Protein AF-A0A4U9HXA5-F1 (afdb_monomer)

Secondary structure (DSSP, 8-state):
-TTSSS-GGGG-SS-HHHHHTTT----TT--EEEEETTTTEEEESS-EEE-SSEEE---EEE-----TTTTSTTEEESSSHHHHHHHHHS-S-EEEE--SHHHHHHHHHHHTTT--EEEE-SSSSTTTTT--HHHHHHHHHHHHTTT-EEETT--EEEE-SSEEEETTS-EEE-SEEEE-S-EEE--HHHHHTT--BSSSEEB-TTSBBSSTTEEE-GGGEEBTTB---SHHHHHHHHHHHHHHHTT---PPP----PPEE--BTTB-EEEEE--SPPTT-EEEEEEETTTTEEEEEEEETTEEEEEEEES--TTHHHHHHHHTS-PBP-GGGGGT--S-PPP-SSS---PPPEEEEE--SHHHHHHHHHHHHTTHHHHSEEEEE-SSSSPPB-GGGGGGTTTT--HHHHB---TTHHHHTT-EEE-S--EEEEETTTTEEEETTS-EEE-SEEEE---EEE-----TTTTSTTEEESSSHHHHHHHHHHHTT-SEEEEE--SHHHHHHHHHHHHTT-EEEEE-SSSSTTTTT--HHHHHHHHHHHHHTTEEEE-S--EEEEEE-SSSEEEEETTS-EEEESEEEE-S-EEE--HHHHHHT--B-TTSSEEE-TTSB-SSTTEEE-GGGEEETTB---SHHHHHHHHHHHHHHHTT-----------EEEEETTEEEEEEESTT--STT-EEEEEEETTTTEEEEEEE-TTS-SEEEEEEES--TTHHHHHHHHHTTPPPPSSGGGGTSPPPTTPPPSS--GGGS-TT-EEETTTTEEHHHHHHHHHTT--SHHHHHHHH-TTSSS-TTHHHHHHHHHHHHHHTT------SBTTB-S-HHHHHHHHHHTT--SHHHHHHHH--SS--TTHHHHHHHHHHHHH---TTSTTTGGGS-HHHHHTSEEPTTS-EEE-B--GGG---HHHHHHHHHHHHHHTPEEEE-TTS-EEEEEE-GGGHHHHHHHHHHTT--B--TTSSBEEEEEE--HHHH-TT--S-HHHHHHHHHHHSTT-B-SS-EEEEEESSTT-TT-GGGSSEEEEEETTEEEEEPP-------PPPPPP-----

InterPro domains:
  IPR005117 Nitrite/Sulfite reductase ferredoxin-like domain [PF03460] (907-967)
  IPR006066 Nitrite/sulphite reductase iron-sulphur/sirohaem-binding site [PR00397] (983-1001)
  IPR006066 Nitrite/sulphite reductase iron-sulphur/sirohaem-binding site [PR00397] (1026-1044)
  IPR006066 Nitrite/sulphite reductase iron-sulphur/sirohaem-binding site [PS00365] (1026-1042)
  IPR006067 Nitrite/sulphite reductase 4Fe-4S domain [PF01077] (979-1047)
  IPR007419 BFD-like [2Fe-2S]-binding domain [PF04324] (771-817)
  IPR012744 Nitrite reductase [NAD(P)H] large subunit, NirB [TIGR02374] (355-1049)
  IPR016156 FAD/NAD-linked reductase, dimerisation domain superfamily [G3DSA:3.30.390.30] (260-334)
  IPR016156 FAD/NAD-linked reductase, dimerisation domain superfamily [G3DSA:3.30.390.30] (667-748)
  IPR023753 FAD/NAD(P)-binding domain [PF07992] (20-225)
  IPR023753 FAD/NAD(P)-binding domain [PF07992] (355-649)
  IPR036136 Nitrite/Sulfite reductase ferredoxin-like domain superfamily [SSF55124] (849-988)
  IPR036188 FAD/NAD(P)-binding domain superfamily [G3DSA:3.50.50.60] (2-247)
  IPR036188 FAD/NAD(P)-binding domain superfamily [G3DSA:3.50.50.60] (64-181)
  IPR036188 FAD/NAD(P)-binding domain superfamily [G3DSA:3.50.50.60] (356-630)
  IPR036188 FAD/NAD(P)-binding domain superfamily [G3DSA:3.50.50.60] (459-593)
  IPR036188 FAD/NAD(P)-binding domain superfamily [SSF51905] (54-247)
  IPR036188 FAD/NAD(P)-binding domain superfamily [SSF51905] (349-541)
  IPR036188 FAD/NAD(P)-binding domain superfamily [SSF51905] (497-657)
  IPR041575 NADH-rubredoxin oxidoreductase, C-terminal [PF18267] (261-324)

pLDDT: mean 87.1, std 12.76, range [22.17, 98.81]

Solvent-accessible surface area (backbone atoms only — not comparable to full-atom values): 58644 Å² total; per-residue (Å²): 76,72,63,71,81,45,56,78,76,77,72,52,92,69,58,74,64,62,34,54,78,68,75,45,86,80,76,78,100,61,51,79,74,48,48,40,66,90,78,34,35,38,32,40,80,85,50,77,44,78,58,84,66,45,72,48,67,66,26,56,41,76,41,78,71,97,37,56,47,60,84,39,95,50,44,35,56,76,82,50,72,66,34,45,52,54,56,70,71,50,71,58,29,29,35,26,38,24,35,37,70,68,18,50,36,48,40,59,22,47,38,76,76,73,32,56,26,34,39,32,15,64,43,89,44,45,30,63,88,61,35,56,70,68,59,12,50,53,50,50,51,59,37,42,78,69,63,34,46,77,41,57,64,26,46,73,61,35,42,58,89,54,27,34,28,35,67,89,70,50,74,47,74,19,46,27,35,38,46,34,61,52,69,43,38,43,37,66,61,47,50,73,41,69,47,61,61,76,81,16,35,40,28,50,56,68,30,40,32,95,49,90,57,34,31,43,27,36,32,15,19,15,46,97,90,42,68,51,96,50,68,66,66,27,50,52,44,46,51,42,39,52,38,47,76,71,71,47,91,65,77,65,67,66,90,74,72,72,61,49,68,59,82,42,94,95,46,47,39,36,27,32,65,51,70,78,79,56,102,79,41,50,77,46,75,47,75,41,89,86,77,58,32,38,33,36,40,30,29,46,96,57,18,41,46,16,42,36,28,26,37,77,52,86,56,53,61,62,55,45,56,46,46,75,43,88,51,72,58,59,83,58,63,74,70,74,54,90,57,96,66,80,88,62,89,74,79,91,76,92,73,60,50,29,34,36,32,40,27,42,37,60,38,31,47,52,24,50,52,48,23,54,77,68,46,40,49,78,57,27,45,37,39,36,28,16,56,49,82,59,74,29,36,53,72,89,56,51,62,45,43,80,76,70,50,52,74,74,79,35,44,67,73,61,88,61,55,44,72,80,51,68,38,46,79,40,61,59,38,39,73,70,44,46,42,76,90,80,29,29,39,28,32,77,88,70,51,75,45,74,46,64,31,40,37,40,24,54,23,58,44,78,38,72,76,97,35,53,52,62,83,40,93,55,48,44,55,80,83,49,71,68,38,48,53,52,50,55,61,55,42,77,83,40,59,31,34,34,19,39,17,37,36,73,68,10,42,43,50,38,40,40,43,40,72,67,68,25,54,27,31,34,36,15,58,48,84,43,45,33,61,89,58,36,48,72,69,45,20,54,46,49,48,55,55,45,42,74,69,65,33,49,76,39,58,58,41,46,70,58,36,40,45,82,72,89,88,39,32,34,40,33,30,76,87,73,52,75,47,79,29,47,31,38,35,41,31,63,49,69,41,40,48,31,64,52,44,58,75,52,68,47,52,60,42,97,89,56,14,35,33,31,51,48,47,22,29,33,79,42,89,50,33,31,39,26,30,40,13,20,18,46,92,91,40,67,79,78,47,68,39,57,11,43,51,33,20,52,15,37,38,29,46,77,72,73,44,96,51,67,53,85,79,71,86,81,56,45,73,49,65,55,80,81,37,31,37,30,26,29,74,40,43,76,52,78,56,86,66,41,43,74,44,76,48,74,42,74,96,78,46,31,33,35,37,42,17,26,38,68,84,56,45,42,50,47,21,18,36,21,22,56,55,45,82,58,48,70,58,53,52,49,32,38,78,64,70,40,74,49,54,98,63,60,58,55,61,70,51,82,89,54,96,88,60,77,76,74,60,83,53,73,83,74,55,55,50,80,40,73,57,21,66,70,66,70,27,27,43,41,57,48,42,48,42,37,76,74,66,32,86,47,69,67,46,40,29,70,76,57,44,39,47,68,68,89,39,79,32,44,68,59,54,48,49,46,45,54,50,44,38,47,75,70,69,47,78,87,71,63,41,71,45,98,37,28,88,38,36,74,67,54,50,45,49,51,33,65,75,68,68,45,83,41,61,69,60,44,36,74,75,65,37,46,87,89,64,51,89,65,55,36,53,51,49,42,33,45,42,35,66,73,68,60,68,70,58,82,40,81,76,42,42,88,43,44,53,77,29,59,70,67,68,26,37,76,44,98,86,72,26,25,31,42,36,54,41,32,59,31,41,54,76,52,73,68,41,51,49,48,52,51,50,52,29,61,74,62,66,29,52,74,42,82,42,99,46,47,32,55,35,35,32,62,40,47,80,87,47,46,66,60,53,51,49,56,40,41,78,56,71,37,49,82,20,42,71,69,35,43,12,41,35,38,21,20,29,26,70,8,41,82,72,37,95,71,28,66,32,62,11,35,64,50,12,35,51,52,36,66,72,43,57,78,41,49,40,98,48,70,36,37,33,14,17,8,8,20,86,83,34,82,24,46,13,63,80,22,75,41,12,30,37,19,45,99,91,44,80,42,78,47,79,58,72,82,76,82,81,82,78,83,78,82,86,80,86,81,81,87,78,134

Foldseek 3Di:
DLLPPDDPVRPDPDDPVVCVVVVHDDDPPWAWDAAAQVQQWTDIPVDIDHDDFAEAAPAWAADQDPAACCPPQQRAEDDDPVSSVSQVVFDEAEEEEAQALSSLLNQLSNVSVVYQAEYEHLAQFHNVQFDDPLVRVLSQVVCVVSNYHYHYNWGFRHDDCQWTAIPVRDIDGHNHYYYPPDIFAPCVRVVRNPFDADSAREDEQLQDTPRPSYGYAHQRYDYPNDGDPDDVLRVLSVVSNVCVVVVHDHDGRDDQFDWDFRPRPPKTKIKTFDHDADPPKDKAWDADPVQRWIWIFIGDPQATGMIIIIRDCPCVVVSSVSNVDPDGDDNCVRPVCPDPDDDDPDDDDDDQFAEEEEAQEPLSVLLVVLCVVLVVLVRHAAEYEHLAQDGYFFQVCLLCVLVPDDRVNRHPDDDPVCVVSNHHYHYNWHFDAAAPVQQWTATPVGDIDHGQFYEYAPAWDADDPPAAPCPPQQRAEPGDPVRLVSNLVLLVVWAAEEEEALEPVSLSVQLSSVSSVHQYEYAELAQFRNVVFDDPLQRVLQQVVVVVVRYHYHYNWAFRHWDDPVVAIWTATPVGDIDTTRHYYYRHDIAAPCNRVVNNPWDAAPRAAFEAFFLQATVDNRYGYAHQRHAYPNDGQSDQLRRSLNSNSPSCVSSVHDDTHPDDWNWDWDQRSNKTKTKGAPAPQPPPQKDKDWDADVVLSWIKMWIAHNVRFATGMIITIRDCPLVLVSRLCRVVVPTADPDNNLLVDDDDVPDDPSDDFPVPGDQCRQLASNQRHGLVNLLVQVVVPQQDLVSSCVRRVGCVRPNPSSVVSRRSSVVSCVVVVNDPQCAQDQFASDHLVVLLCCCQVVVPQAPCSSSVVGTDDDDDPRVLLSNLLSNCQRPVDDCCDPRNVVSDDPCSNLLWDQDPVRWTKFWWADQLLDDDPLLVVLVVVLCVVQVWDWDQDLQNTIMTTDHHSVCSVVSQVSNVVSPTDRQSCPAQFARHEHEDCAPVPDPAFLGRQRVVSNVVCVVRPSGHDSHYFYAYEYRAPVCPRVRQAGPWRWHADNVGIDIDDHDDDDDDDDDDDDDDDDDD

Radius of gyration: 36.82 Å; Cα contacts (8 Å, |Δi|>4): 2160; chains: 1; bounding box: 82×82×101 Å

Mean predicted aligned error: 20.16 Å

Sequence (1072 aa):
MLGGEKEAAAIRLHDEAWYQQRGVTVLSGERVLAVECAARMLRTDKRLMGWDELVFATGSQPFVPPIPGSGLPHVFTFRTLDDVNAILATPGPAVVLGGGVLGVEAAAALQRHGDNVTLVHRGPWLMEQQLDQQAGLLLEQALAERGIGCELNSGLTAIAADSVTLSDRRTLAATRVVLATGVTPNIALAKACGVPCGRGIRVDDQMRSALSGISAIGECCEIDGQTWGLVAPCLAQAGILAARLAGESVTPFTLMQTGMRLKVTGVELFSVGDITARENDAVWTSWDPLTHHYRRLLVRNGTLAGVLLMGECRSAATLTDLLATSEPAQADWLFDRFTTQPQVAGQNAMTKPTLIVVGHGMVGHHFLEDCVNRGLHQQYQIVVFGEERYAAYDRVHLSEYFAGRSADSLSMVAGDFFADNGIELRLSQQIIAIDRDARVVRTAGGHETHWDKLVLATGSYPFVPPVPGRELPGCFVYRTLDDLDNIAAHAKGSRTGVVIGGGLLGLEAANALKQLGLETHVVEFAPNLMAVQLDNDGAAMLRRKIEALGVGVHISKATTEIVDTGAGKVLRFADGSELATDMVVFSAGIRPQDALARGCGLVLGERGGIAIDNHCRTSDEDIFAIGECALWEGKIYGLVAPGYQMARVASATLAGEANVFTGADMSTKLKLLGVDVASFGDAHARTPGAQSYQWTHGPQQIYKKIVVSADNKTLLGGVLVGDASEYATLVQMMLNDIPLPKDPETLILPAVAGSAPKALGVAALPESAQICSCHNVSKGDICQAVSNGATDIGAVKQCTKAATGCGGCSALVKQVMEFQLAAQGVEVKKDICEHFAYSRQEIYHLVRVNRIHTFEQLISRYGQGHGCEICKPLVGSVLASCWNEYLLKPAHLPLQDTNDRYFANIQKDGTYSIVPRMAAGEVTADGLIAIGQIAKRYQLYSKITGGQRIDLFGARLEQLPEIWQQLIDAGFETGHAYGKSLRTVKSCVGSTWCRYGVQDSTGLAVILENRYKGLRAPHKIKMAVSGCTRECAEAQSKDVGVIATDKGLEPVPVRQRRHEAAPRGSVCQRSR

Organism: NCBI:txid83655

Structure (mmCIF, N/CA/C/O backbone):
data_AF-A0A4U9HXA5-F1
#
_entry.id   AF-A0A4U9HXA5-F1
#
loop_
_atom_site.group_PDB
_atom_site.id
_atom_site.type_symbol
_atom_site.label_atom_id
_atom_site.label_alt_id
_atom_site.label_comp_id
_atom_site.label_asym_id
_atom_site.label_entity_id
_atom_site.label_seq_id
_atom_site.pdbx_PDB_ins_code
_atom_site.Cartn_x
_atom_site.Cartn_y
_atom_site.Cartn_z
_atom_site.occupancy
_atom_site.B_iso_or_equiv
_atom_site.auth_seq_id
_atom_site.auth_comp_id
_atom_site.auth_asym_id
_atom_site.auth_atom_id
_atom_site.pdbx_PDB_model_num
ATOM 1 N N . MET A 1 1 ? 0.059 18.188 -19.481 1.00 72.88 1 MET A N 1
ATOM 2 C CA . MET A 1 1 ? 0.183 19.561 -19.992 1.00 72.88 1 MET A CA 1
ATOM 3 C C . MET A 1 1 ? -1.197 20.185 -19.960 1.00 72.88 1 MET A C 1
ATOM 5 O O . MET A 1 1 ? -1.491 20.764 -18.932 1.00 72.88 1 MET A O 1
ATOM 9 N N . LEU A 1 2 ? -2.097 19.943 -20.925 1.00 83.62 2 LEU A N 1
ATOM 10 C CA . LEU A 1 2 ? -3.475 20.459 -20.822 1.00 83.62 2 LEU A CA 1
ATOM 11 C C . LEU A 1 2 ? -4.256 19.841 -19.644 1.00 83.62 2 LEU A C 1
ATOM 13 O O . LEU A 1 2 ? -4.771 20.570 -18.817 1.00 83.62 2 LEU A O 1
ATOM 17 N N . GLY A 1 3 ? -4.259 18.512 -19.482 1.00 82.19 3 GLY A N 1
ATOM 18 C CA . GLY A 1 3 ? -4.964 17.846 -18.367 1.00 82.19 3 GLY A CA 1
ATOM 19 C C . GLY A 1 3 ? -4.245 17.847 -17.008 1.00 82.19 3 GLY A C 1
ATOM 20 O O . GLY A 1 3 ? -4.688 17.149 -16.102 1.00 82.19 3 GLY A O 1
ATOM 21 N N . GLY A 1 4 ? -3.106 18.543 -16.872 1.00 79.25 4 GLY A N 1
ATOM 22 C CA . GLY A 1 4 ? -2.312 18.584 -15.629 1.00 79.25 4 GLY A CA 1
ATOM 23 C C . GLY A 1 4 ? -1.505 17.319 -15.275 1.00 79.25 4 GLY A C 1
ATOM 24 O O . GLY A 1 4 ? -0.723 17.347 -14.338 1.00 79.25 4 GLY A O 1
ATOM 25 N N . GLU A 1 5 ? -1.627 16.227 -16.038 1.00 79.19 5 GLU A N 1
ATOM 26 C CA . GLU A 1 5 ? -1.082 14.903 -15.654 1.00 79.19 5 GLU A CA 1
ATOM 27 C C . GLU A 1 5 ? 0.411 14.671 -15.951 1.00 79.19 5 GLU A C 1
ATOM 29 O O . GLU A 1 5 ? 1.052 13.829 -15.329 1.00 79.19 5 GLU A O 1
ATOM 34 N N . LYS A 1 6 ? 0.971 15.361 -16.951 1.00 80.00 6 LYS A N 1
ATOM 35 C CA . LYS A 1 6 ? 2.360 15.176 -17.421 1.00 80.00 6 LYS A CA 1
ATOM 36 C C . LYS A 1 6 ? 3.000 16.505 -17.794 1.00 80.00 6 LYS A C 1
ATOM 38 O O . LYS A 1 6 ? 2.334 17.345 -18.397 1.00 80.00 6 LYS A O 1
ATOM 43 N N . GLU A 1 7 ? 4.290 16.671 -17.533 1.00 82.00 7 GLU A N 1
ATOM 44 C CA . GLU A 1 7 ? 5.070 17.811 -18.032 1.00 82.00 7 GLU A CA 1
ATOM 45 C C . GLU A 1 7 ? 5.498 17.616 -19.498 1.00 82.00 7 GLU A C 1
ATOM 47 O O . GLU A 1 7 ? 5.582 16.490 -19.989 1.00 82.00 7 GLU A O 1
ATOM 52 N N . ALA A 1 8 ? 5.827 18.703 -20.206 1.00 79.56 8 ALA A N 1
ATOM 53 C CA . ALA A 1 8 ? 6.253 18.655 -21.611 1.00 79.56 8 ALA A CA 1
ATOM 54 C C . ALA A 1 8 ? 7.537 17.831 -21.808 1.00 79.56 8 ALA A C 1
ATOM 56 O O . ALA A 1 8 ? 7.725 17.197 -22.844 1.00 79.56 8 ALA A O 1
ATOM 57 N N . ALA A 1 9 ? 8.415 17.802 -20.803 1.00 80.81 9 ALA A N 1
ATOM 58 C CA . ALA A 1 9 ? 9.613 16.971 -20.828 1.00 80.81 9 ALA A CA 1
ATOM 59 C C . ALA A 1 9 ? 9.283 15.468 -20.774 1.00 80.81 9 ALA A C 1
ATOM 61 O O . ALA A 1 9 ? 9.973 14.676 -21.408 1.00 80.81 9 ALA A O 1
ATOM 62 N N . ALA A 1 10 ? 8.204 15.081 -20.085 1.00 80.88 10 ALA A N 1
ATOM 63 C CA . ALA A 1 10 ? 7.803 13.687 -19.889 1.00 80.88 10 ALA A CA 1
ATOM 64 C C . ALA A 1 10 ? 7.129 13.052 -21.121 1.00 80.88 10 ALA A C 1
ATOM 66 O O . ALA A 1 10 ? 6.882 11.848 -21.128 1.00 80.88 10 ALA A O 1
ATOM 67 N N . ILE A 1 11 ? 6.811 13.847 -22.150 1.00 82.06 11 ILE A N 1
ATOM 68 C CA . ILE A 1 11 ? 6.248 13.358 -23.419 1.00 82.06 11 ILE A CA 1
ATOM 69 C C . ILE A 1 11 ? 7.282 13.309 -24.554 1.00 82.06 11 ILE A C 1
ATOM 71 O O . ILE A 1 11 ? 6.938 12.961 -25.681 1.00 82.06 11 ILE A O 1
ATOM 75 N N . ARG A 1 12 ? 8.550 13.652 -24.280 1.00 80.94 12 ARG A N 1
ATOM 76 C CA . ARG A 1 12 ? 9.643 13.449 -25.239 1.00 80.94 12 ARG A CA 1
ATOM 77 C C . ARG A 1 12 ? 9.977 11.959 -25.303 1.00 80.94 12 ARG A C 1
ATOM 79 O O . ARG A 1 12 ? 10.264 11.361 -24.273 1.00 80.94 12 ARG A O 1
ATOM 86 N N . LEU A 1 13 ? 9.970 11.380 -26.507 1.00 84.12 13 LEU A N 1
ATOM 87 C CA . LEU A 1 13 ? 10.312 9.964 -26.710 1.00 84.12 13 LEU A CA 1
ATOM 88 C C . LEU A 1 13 ? 11.769 9.671 -26.328 1.00 84.12 13 LEU A C 1
ATOM 90 O O . LEU A 1 13 ? 12.045 8.699 -25.633 1.00 84.12 13 LEU A O 1
ATOM 94 N N . HIS A 1 14 ? 12.685 10.548 -26.740 1.00 88.81 14 HIS A N 1
ATOM 95 C CA . HIS A 1 14 ? 14.112 10.466 -26.443 1.00 88.81 14 HIS A CA 1
ATOM 96 C C . HIS A 1 14 ? 14.693 11.865 -26.210 1.00 88.81 14 HIS A C 1
ATOM 98 O O . HIS A 1 14 ? 14.173 12.859 -26.727 1.00 88.81 14 HIS A O 1
ATOM 104 N N . ASP A 1 15 ? 15.760 11.942 -25.416 1.00 85.75 15 ASP A N 1
ATOM 105 C CA . ASP A 1 15 ? 16.516 13.173 -25.207 1.00 85.75 15 ASP A CA 1
ATOM 106 C C . ASP A 1 15 ? 17.586 13.372 -26.293 1.00 85.75 15 ASP A C 1
ATOM 108 O O . ASP A 1 15 ? 17.831 12.509 -27.135 1.00 85.75 15 ASP A O 1
ATOM 112 N N . GLU A 1 16 ? 18.222 14.542 -26.295 1.00 84.88 16 GLU A N 1
ATOM 113 C CA . GLU A 1 16 ? 19.251 14.879 -27.283 1.00 84.88 16 GLU A CA 1
ATOM 114 C C . GLU A 1 16 ? 20.468 13.941 -27.200 1.00 84.88 16 GLU A C 1
ATOM 116 O O . GLU A 1 16 ? 21.052 13.579 -28.222 1.00 84.88 16 GLU A O 1
ATOM 121 N N . ALA A 1 17 ? 20.799 13.472 -25.992 1.00 89.06 17 ALA A N 1
ATOM 122 C CA . ALA A 1 17 ? 21.903 12.548 -25.764 1.00 89.06 17 ALA A CA 1
ATOM 123 C C . ALA A 1 17 ? 21.674 11.196 -26.456 1.00 89.06 17 ALA A C 1
ATOM 125 O O . ALA A 1 17 ? 22.608 10.638 -27.032 1.00 89.06 17 ALA A O 1
ATOM 126 N N . TRP A 1 18 ? 20.443 10.680 -26.450 1.00 93.88 18 TRP A N 1
ATOM 127 C CA . TRP A 1 18 ? 20.094 9.427 -27.121 1.00 93.88 18 TRP A CA 1
ATOM 128 C C . TRP A 1 18 ? 20.377 9.466 -28.628 1.00 93.88 18 TRP A C 1
ATOM 130 O O . TRP A 1 18 ? 20.895 8.485 -29.172 1.00 93.88 18 TRP A O 1
ATOM 140 N N . TYR A 1 19 ? 20.068 10.595 -29.282 1.00 91.12 19 TYR A N 1
ATOM 141 C CA . TYR A 1 19 ? 20.320 10.804 -30.710 1.00 91.12 19 TYR A CA 1
ATOM 142 C C . TYR A 1 19 ? 21.816 10.945 -30.994 1.00 91.12 19 TYR A C 1
ATOM 144 O O . TYR A 1 19 ? 22.344 10.246 -31.860 1.00 91.12 19 TYR A O 1
ATOM 152 N N . GLN A 1 20 ? 22.520 11.765 -30.205 1.00 90.00 20 GLN A N 1
ATOM 153 C CA . GLN A 1 20 ? 23.965 11.968 -30.345 1.00 90.00 20 GLN A CA 1
ATOM 154 C C . GLN A 1 20 ? 24.750 10.656 -30.190 1.00 90.00 20 GLN A C 1
ATOM 156 O O . GLN A 1 20 ? 25.633 10.366 -30.994 1.00 90.00 20 GLN A O 1
ATOM 161 N N . GLN A 1 21 ? 24.385 9.814 -29.218 1.00 94.06 21 GLN A N 1
ATOM 162 C CA . GLN A 1 21 ? 25.017 8.505 -28.996 1.00 94.06 21 GLN A CA 1
ATOM 163 C C . GLN A 1 21 ? 24.851 7.530 -30.169 1.00 94.06 21 GLN A C 1
ATOM 165 O O . GLN A 1 21 ? 25.624 6.584 -30.288 1.00 94.06 21 GLN A O 1
ATOM 170 N N . ARG A 1 22 ? 23.847 7.739 -31.025 1.00 95.12 22 ARG A N 1
ATOM 171 C CA . ARG A 1 22 ? 23.547 6.891 -32.190 1.00 95.12 22 ARG A CA 1
ATOM 172 C C . ARG A 1 22 ? 23.981 7.523 -33.509 1.00 95.12 22 ARG A C 1
ATOM 174 O O . ARG A 1 22 ? 23.613 7.026 -34.566 1.00 95.12 22 ARG A O 1
ATOM 181 N N . GLY A 1 23 ? 24.734 8.623 -33.453 1.00 94.12 23 GLY A N 1
ATOM 182 C CA . GLY A 1 23 ? 25.149 9.358 -34.646 1.00 94.12 23 GLY A CA 1
ATOM 183 C C . GLY A 1 23 ? 23.982 10.007 -35.397 1.00 94.12 23 GLY A C 1
ATOM 184 O O . GLY A 1 23 ? 24.116 10.319 -36.577 1.00 94.12 23 GLY A O 1
ATOM 185 N N . VAL A 1 24 ? 22.837 10.217 -34.740 1.00 94.00 24 VAL A N 1
ATOM 186 C CA . VAL A 1 24 ? 21.667 10.858 -35.345 1.00 94.00 24 VAL A CA 1
ATOM 187 C C . VAL A 1 24 ? 21.737 12.360 -35.100 1.00 94.00 24 VAL A C 1
ATOM 189 O O . VAL A 1 24 ? 21.794 12.818 -33.959 1.00 94.00 24 VAL A O 1
ATOM 192 N N . THR A 1 25 ? 21.696 13.140 -36.178 1.00 91.81 25 THR A N 1
ATOM 193 C CA . THR A 1 25 ? 21.652 14.606 -36.105 1.00 91.81 25 THR A CA 1
ATOM 194 C C . THR A 1 25 ? 20.205 15.083 -36.171 1.00 91.81 25 THR A C 1
ATOM 196 O O . THR A 1 25 ? 19.528 14.865 -37.172 1.00 91.81 25 THR A O 1
ATOM 199 N N . VAL A 1 26 ? 19.731 15.762 -35.124 1.00 91.06 26 VAL A N 1
ATOM 200 C CA . VAL A 1 26 ? 18.378 16.340 -35.070 1.00 91.06 26 VAL A CA 1
ATOM 201 C C . VAL A 1 26 ? 18.468 17.865 -35.121 1.00 91.06 26 VAL A C 1
ATOM 203 O O . VAL A 1 26 ? 18.996 18.492 -34.207 1.00 91.06 26 VAL A O 1
ATOM 206 N N . LEU A 1 27 ? 17.931 18.477 -36.179 1.00 90.75 27 LEU A N 1
ATOM 207 C CA . LEU A 1 27 ? 17.914 19.934 -36.358 1.00 90.75 27 LEU A CA 1
ATOM 208 C C . LEU A 1 27 ? 16.575 20.514 -35.879 1.00 90.75 27 LEU A C 1
ATOM 210 O O . LEU A 1 27 ? 15.606 20.588 -36.630 1.00 90.75 27 LEU A O 1
ATOM 214 N N . SER A 1 28 ? 16.513 20.905 -34.605 1.00 87.56 28 SER A N 1
ATOM 215 C CA . SER A 1 28 ? 15.316 21.521 -34.011 1.00 87.56 28 SER A CA 1
ATOM 216 C C . SER A 1 28 ? 15.272 23.034 -34.260 1.00 87.56 28 SER A C 1
ATOM 218 O O . SER A 1 28 ? 16.304 23.704 -34.241 1.00 87.56 28 SER A O 1
ATOM 220 N N . GLY A 1 29 ? 14.075 23.596 -34.466 1.00 87.06 29 GLY A N 1
ATOM 221 C CA . GLY A 1 29 ? 13.908 25.036 -34.721 1.00 87.06 29 GLY A CA 1
ATOM 222 C C . GLY A 1 29 ? 14.523 25.502 -36.047 1.00 87.06 29 GLY A C 1
ATOM 223 O O . GLY A 1 29 ? 14.997 26.634 -36.150 1.00 87.06 29 GLY A O 1
ATOM 224 N N . GLU A 1 30 ? 14.586 24.607 -37.032 1.00 93.56 30 GLU A N 1
ATOM 225 C CA . GLU A 1 30 ? 15.067 24.860 -38.388 1.00 93.56 30 GLU A CA 1
ATOM 226 C C . GLU A 1 30 ? 13.996 24.366 -39.366 1.00 93.56 30 GLU A C 1
ATOM 228 O O . GLU A 1 30 ? 13.618 23.193 -39.353 1.00 93.56 30 GLU A O 1
ATOM 233 N N . ARG A 1 31 ? 13.435 25.278 -40.165 1.00 93.38 31 ARG A N 1
ATOM 234 C CA . ARG A 1 31 ? 12.283 24.980 -41.023 1.00 93.38 31 ARG A CA 1
ATOM 235 C C . ARG A 1 31 ? 12.751 24.637 -42.427 1.00 93.38 31 ARG A C 1
ATOM 237 O O . ARG A 1 31 ? 13.452 25.418 -43.061 1.00 93.38 31 ARG A O 1
ATOM 244 N N . VAL A 1 32 ? 12.280 23.513 -42.961 1.00 95.19 32 VAL A N 1
ATOM 245 C CA . VAL A 1 32 ? 12.445 23.191 -44.384 1.00 95.19 32 VAL A CA 1
ATOM 246 C C . VAL A 1 32 ? 11.571 24.129 -45.218 1.00 95.19 32 VAL A C 1
ATOM 248 O O . VAL A 1 32 ? 10.356 24.199 -45.020 1.00 95.19 32 VAL A O 1
ATOM 251 N N . LEU A 1 33 ? 12.198 24.857 -46.142 1.00 94.94 33 LEU A N 1
ATOM 252 C CA . LEU A 1 33 ? 11.540 25.817 -47.028 1.00 94.94 33 LEU A CA 1
ATOM 253 C C . LEU A 1 33 ? 11.262 25.225 -48.411 1.00 94.94 33 LEU A C 1
ATOM 255 O O . LEU A 1 33 ? 10.237 25.536 -49.010 1.00 94.94 33 LEU A O 1
ATOM 259 N N . ALA A 1 34 ? 12.177 24.401 -48.927 1.00 94.88 34 ALA A N 1
ATOM 260 C CA . ALA A 1 34 ? 12.043 23.769 -50.235 1.00 94.88 34 ALA A CA 1
ATOM 261 C C . ALA A 1 34 ? 12.828 22.453 -50.309 1.00 94.88 34 ALA A C 1
ATOM 263 O O . ALA A 1 34 ? 13.844 22.282 -49.633 1.00 94.88 34 ALA A O 1
ATOM 264 N N . VAL A 1 35 ? 12.366 21.551 -51.172 1.00 95.31 35 VAL A N 1
ATOM 265 C CA . VAL A 1 35 ? 13.037 20.295 -51.524 1.00 95.31 35 VAL A CA 1
ATOM 266 C C . VAL A 1 35 ? 13.211 20.270 -53.039 1.00 95.31 35 VAL A C 1
ATOM 268 O O . VAL A 1 35 ? 12.262 20.533 -53.771 1.00 95.31 35 VAL A O 1
ATOM 271 N N . GLU A 1 36 ? 14.408 19.950 -53.514 1.00 92.94 36 GLU A N 1
ATOM 272 C CA . GLU A 1 36 ? 14.724 19.826 -54.936 1.00 92.94 36 GLU A CA 1
ATOM 273 C C . GLU A 1 36 ? 15.006 18.355 -55.259 1.00 92.94 36 GLU A C 1
ATOM 275 O O . GLU A 1 36 ? 16.132 17.875 -55.121 1.00 92.94 36 GLU A O 1
ATOM 280 N N . CYS A 1 37 ? 13.967 17.622 -55.677 1.00 91.12 37 CYS A N 1
ATOM 281 C CA . CYS A 1 37 ? 14.034 16.169 -55.874 1.00 91.12 37 CYS A CA 1
ATOM 282 C C . CYS A 1 37 ? 15.056 15.737 -56.933 1.00 91.12 37 CYS A C 1
ATOM 284 O O . CYS A 1 37 ? 15.776 14.768 -56.718 1.00 91.12 37 CYS A O 1
ATOM 286 N N . ALA A 1 38 ? 15.155 16.469 -58.048 1.00 87.94 38 ALA A N 1
ATOM 287 C CA . ALA A 1 38 ? 16.084 16.137 -59.130 1.00 87.94 38 ALA A CA 1
ATOM 288 C C . ALA A 1 38 ? 17.556 16.356 -58.742 1.00 87.94 38 ALA A C 1
ATOM 290 O O . ALA A 1 38 ? 18.413 15.559 -59.110 1.00 87.94 38 ALA A O 1
ATOM 291 N N . ALA A 1 39 ? 17.843 17.417 -57.983 1.00 91.50 39 ALA A N 1
ATOM 292 C CA . ALA A 1 39 ? 19.194 17.748 -57.530 1.00 91.50 39 ALA A CA 1
ATOM 293 C C . ALA A 1 39 ? 19.601 17.003 -56.247 1.00 91.50 39 ALA A C 1
ATOM 295 O O . ALA A 1 39 ? 20.753 17.097 -55.835 1.00 91.50 39 ALA A O 1
ATOM 296 N N . ARG A 1 40 ? 18.661 16.293 -55.605 1.00 95.00 40 ARG A N 1
ATOM 297 C CA . ARG A 1 40 ? 18.814 15.691 -54.273 1.00 95.00 40 ARG A CA 1
ATOM 298 C C . ARG A 1 40 ? 19.301 16.679 -53.210 1.00 95.00 40 ARG A C 1
ATOM 300 O O . ARG A 1 40 ? 20.165 16.375 -52.391 1.00 95.00 40 ARG A O 1
ATOM 307 N N . MET A 1 41 ? 18.710 17.874 -53.227 1.00 96.00 41 MET A N 1
ATOM 308 C CA . MET A 1 41 ? 19.009 18.949 -52.282 1.00 96.00 41 MET A CA 1
ATOM 309 C C . MET A 1 41 ? 17.770 19.338 -51.471 1.00 96.00 41 MET A C 1
ATOM 311 O O . MET A 1 41 ? 16.628 19.190 -51.911 1.00 96.00 41 MET A O 1
ATOM 315 N N . LEU A 1 42 ? 17.990 19.844 -50.265 1.00 94.88 42 LEU A N 1
ATOM 316 C CA . LEU A 1 42 ? 16.979 20.365 -49.355 1.00 94.88 42 LEU A CA 1
ATOM 317 C C . LEU A 1 42 ? 17.449 21.714 -48.808 1.00 94.88 42 LEU A C 1
ATOM 319 O O . LEU A 1 42 ? 18.575 21.841 -48.324 1.00 94.88 42 LEU A O 1
ATOM 323 N N . ARG A 1 43 ? 16.577 22.725 -48.871 1.00 96.31 43 ARG A N 1
ATOM 324 C CA . ARG A 1 43 ? 16.840 24.077 -48.369 1.00 96.31 43 ARG A CA 1
ATOM 325 C C . ARG A 1 43 ? 16.014 24.346 -47.121 1.00 96.31 43 ARG A C 1
ATOM 327 O O . ARG A 1 43 ? 14.782 24.310 -47.163 1.00 96.31 43 ARG A O 1
ATOM 334 N N . THR A 1 44 ? 16.696 24.671 -46.034 1.00 95.75 44 THR A N 1
ATOM 335 C CA . THR A 1 44 ? 16.090 25.183 -44.805 1.00 95.75 44 THR A CA 1
ATOM 336 C C . THR A 1 44 ? 16.179 26.708 -44.755 1.00 95.75 44 THR A C 1
ATOM 338 O O . THR A 1 44 ? 16.740 27.347 -45.646 1.00 95.75 44 THR A O 1
ATOM 341 N N . ASP A 1 45 ? 15.626 27.305 -43.706 1.00 94.75 45 ASP A N 1
ATOM 342 C CA . ASP A 1 45 ? 15.803 28.719 -43.375 1.00 94.75 45 ASP A CA 1
ATOM 343 C C . ASP A 1 45 ? 17.231 29.079 -42.928 1.00 94.75 45 ASP A C 1
ATOM 345 O O . ASP A 1 45 ? 17.552 30.262 -42.824 1.00 94.75 45 ASP A O 1
ATOM 349 N N . LYS A 1 46 ? 18.103 28.086 -42.703 1.00 94.94 46 LYS A N 1
ATOM 350 C CA . LYS A 1 46 ? 19.487 28.295 -42.247 1.00 94.94 46 LYS A CA 1
ATOM 351 C C . LYS A 1 46 ? 20.550 27.766 -43.204 1.00 94.94 46 LYS A C 1
ATOM 353 O O . LYS A 1 46 ? 21.661 28.291 -43.198 1.00 94.94 46 LYS A O 1
ATOM 358 N N . ARG A 1 47 ? 20.268 26.724 -43.994 1.00 94.19 47 ARG A N 1
ATOM 359 C CA . ARG A 1 47 ? 21.287 26.057 -44.818 1.00 94.19 47 ARG A CA 1
ATOM 360 C C . ARG A 1 47 ? 20.714 25.304 -46.019 1.00 94.19 47 ARG A C 1
ATOM 362 O O . ARG A 1 47 ? 19.510 25.100 -46.153 1.00 94.19 47 ARG A O 1
ATOM 369 N N . LEU A 1 48 ? 21.622 24.855 -46.878 1.00 95.19 48 LEU A N 1
ATOM 370 C CA . LEU A 1 48 ? 21.360 23.941 -47.985 1.00 95.19 48 LEU A CA 1
ATOM 371 C C . LEU A 1 48 ? 22.056 22.600 -47.689 1.00 95.19 48 LEU A C 1
ATOM 373 O O . LEU A 1 48 ? 23.214 22.602 -47.274 1.00 95.19 48 LEU A O 1
ATOM 377 N N . MET A 1 49 ? 21.364 21.472 -47.872 1.00 94.62 49 MET A N 1
ATOM 378 C CA . MET A 1 49 ? 21.878 20.124 -47.580 1.00 94.62 49 MET A CA 1
ATOM 379 C C . MET A 1 49 ? 21.580 19.154 -48.722 1.00 94.62 49 MET A C 1
ATOM 381 O O . MET A 1 49 ? 20.490 19.203 -49.287 1.00 94.62 49 MET A O 1
ATOM 385 N N . GLY A 1 50 ? 22.526 18.269 -49.034 1.00 94.94 50 GLY A N 1
ATOM 386 C CA . GLY A 1 50 ? 22.293 17.124 -49.920 1.00 94.94 50 GLY A CA 1
ATOM 387 C C . GLY A 1 50 ? 21.720 15.926 -49.161 1.00 94.94 50 GLY A C 1
ATOM 388 O O . GLY A 1 50 ? 21.854 15.855 -47.938 1.00 94.94 50 GLY A O 1
ATOM 389 N N . TRP A 1 51 ? 21.083 14.999 -49.874 1.00 95.12 51 TRP A N 1
ATOM 390 C CA . TRP A 1 51 ? 20.531 13.772 -49.294 1.00 95.12 51 TRP A CA 1
ATOM 391 C C . TRP A 1 51 ? 20.634 12.577 -50.249 1.00 95.12 51 TRP A C 1
ATOM 393 O O . TRP A 1 51 ? 20.542 12.726 -51.465 1.00 95.12 51 TRP A O 1
ATOM 403 N N . ASP A 1 52 ? 20.785 11.379 -49.685 1.00 94.31 52 ASP A N 1
ATOM 404 C CA . ASP A 1 52 ? 20.777 10.119 -50.441 1.00 94.31 52 ASP A CA 1
ATOM 405 C C . ASP A 1 52 ? 19.384 9.476 -50.450 1.00 94.31 52 ASP A C 1
ATOM 407 O O . ASP A 1 52 ? 18.895 9.060 -51.500 1.00 94.31 52 ASP A O 1
ATOM 411 N N . GLU A 1 53 ? 18.722 9.489 -49.290 1.00 95.19 53 GLU A N 1
ATOM 412 C CA . GLU A 1 53 ? 17.339 9.063 -49.067 1.00 95.19 53 GLU A CA 1
ATOM 413 C C . GLU A 1 53 ? 16.567 10.191 -48.371 1.00 95.19 53 GLU A C 1
ATOM 415 O O . GLU A 1 53 ? 17.077 10.828 -47.443 1.00 95.19 53 GLU A O 1
ATOM 420 N N . LEU A 1 54 ? 15.327 10.435 -48.800 1.00 95.94 54 LEU A N 1
ATOM 421 C CA . LEU A 1 54 ? 14.458 11.471 -48.244 1.00 95.94 54 LEU A CA 1
ATOM 422 C C . LEU A 1 54 ? 13.158 10.873 -47.706 1.00 95.94 54 LEU A C 1
ATOM 424 O O . LEU A 1 54 ? 12.433 10.174 -48.415 1.00 95.94 54 LEU A O 1
ATOM 428 N N . VAL A 1 55 ? 12.811 11.226 -46.468 1.00 97.12 55 VAL A N 1
ATOM 429 C CA . VAL A 1 55 ? 11.563 10.801 -45.824 1.00 97.12 55 VAL A CA 1
ATOM 430 C C . VAL A 1 55 ? 10.743 12.017 -45.409 1.00 97.12 55 VAL A C 1
ATOM 432 O O . VAL A 1 55 ? 11.187 12.834 -44.603 1.00 97.12 55 VAL A O 1
ATOM 435 N N . PHE A 1 56 ? 9.519 12.127 -45.923 1.00 97.00 56 PHE A N 1
ATOM 436 C CA . PHE A 1 56 ? 8.541 13.092 -45.432 1.00 97.00 56 PHE A CA 1
ATOM 437 C C . PHE A 1 56 ? 7.826 12.536 -44.195 1.00 97.00 56 PHE A C 1
ATOM 439 O O . PHE A 1 56 ? 7.139 11.521 -44.264 1.00 97.00 56 PHE A O 1
ATOM 446 N N . ALA A 1 57 ? 7.974 13.229 -43.067 1.00 95.31 57 ALA A N 1
ATOM 447 C CA . ALA A 1 57 ? 7.272 12.954 -41.810 1.00 95.31 57 ALA A CA 1
ATOM 448 C C . ALA A 1 57 ? 6.639 14.247 -41.260 1.00 95.31 57 ALA A C 1
ATOM 450 O O . ALA A 1 57 ? 6.768 14.593 -40.089 1.00 95.31 57 ALA A O 1
ATOM 451 N N . THR A 1 58 ? 6.000 15.022 -42.140 1.00 93.38 58 THR A N 1
ATOM 452 C CA . THR A 1 58 ? 5.525 16.396 -4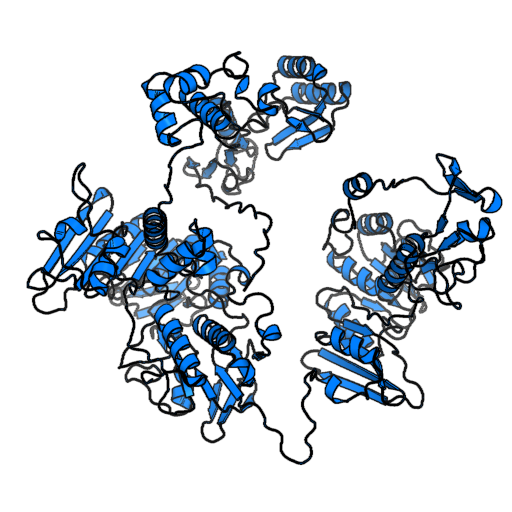1.876 1.00 93.38 58 THR A CA 1
ATOM 453 C C . THR A 1 58 ? 4.219 16.471 -41.078 1.00 93.38 58 THR A C 1
ATOM 455 O O . THR A 1 58 ? 3.761 17.575 -40.766 1.00 93.38 58 THR A O 1
ATOM 458 N N . GLY A 1 59 ? 3.629 15.316 -40.747 1.00 92.81 59 GLY A N 1
ATOM 459 C CA . GLY A 1 59 ? 2.400 15.186 -39.963 1.00 92.81 59 GLY A CA 1
ATOM 460 C C . GLY A 1 59 ? 1.186 15.844 -40.624 1.00 92.81 59 GLY A C 1
ATOM 461 O O . GLY A 1 59 ? 1.069 15.897 -41.849 1.00 92.81 59 GLY A O 1
ATOM 462 N N . SER A 1 60 ? 0.281 16.365 -39.802 1.00 92.12 60 SER A N 1
ATOM 463 C CA . SER A 1 60 ? -0.914 17.102 -40.230 1.00 92.12 60 SER A CA 1
ATOM 464 C C . SER A 1 60 ? -1.004 18.500 -39.608 1.00 92.12 60 SER A C 1
ATOM 466 O O . SER A 1 60 ? -0.393 18.763 -38.572 1.00 92.12 60 SER A O 1
ATOM 468 N N . GLN A 1 61 ? -1.813 19.371 -40.206 1.00 90.81 61 GLN A N 1
ATOM 469 C CA . GLN A 1 61 ? -2.201 20.675 -39.671 1.00 90.81 61 GLN A CA 1
ATOM 470 C C . GLN A 1 61 ? -3.638 20.637 -39.127 1.00 90.81 61 GLN A C 1
ATOM 472 O O . GLN A 1 61 ? -4.450 19.858 -39.626 1.00 90.81 61 GLN A O 1
ATOM 477 N N . PRO A 1 62 ? -3.992 21.465 -38.130 1.00 90.88 62 PRO A N 1
ATOM 478 C CA . PRO A 1 62 ? -5.377 21.602 -37.685 1.00 90.88 62 PRO A CA 1
ATOM 479 C C . PRO A 1 62 ? -6.290 22.072 -38.822 1.00 90.88 62 PRO A C 1
ATOM 481 O O . PRO A 1 62 ? -5.939 22.979 -39.579 1.00 90.88 62 PRO A O 1
ATOM 484 N N . PHE A 1 63 ? -7.489 21.501 -38.915 1.00 90.88 63 PHE A N 1
ATOM 485 C CA . PHE A 1 63 ? -8.527 22.038 -39.785 1.00 90.88 63 PHE A CA 1
ATOM 486 C C . PHE A 1 63 ? -9.257 23.175 -39.068 1.00 90.88 63 PHE A C 1
ATOM 488 O O . PHE A 1 63 ? -9.979 22.936 -38.101 1.00 90.88 63 PHE A O 1
ATOM 495 N N . VAL A 1 64 ? -9.089 24.403 -39.562 1.00 91.50 64 VAL A N 1
ATOM 496 C CA . VAL A 1 64 ? -9.796 25.589 -39.062 1.00 91.50 64 VAL A CA 1
ATOM 497 C C . VAL A 1 64 ? -11.036 25.832 -39.931 1.00 91.50 64 VAL A C 1
ATOM 499 O O . VAL A 1 64 ? -10.888 26.151 -41.114 1.00 91.50 64 VAL A O 1
ATOM 502 N N . PRO A 1 65 ? -12.261 25.686 -39.396 1.00 89.56 65 PRO A N 1
ATOM 503 C CA . PRO A 1 65 ? -13.476 25.942 -40.156 1.00 89.56 65 PRO A CA 1
ATOM 504 C C . PRO A 1 65 ? -13.614 27.445 -40.477 1.00 89.56 65 PRO A C 1
ATOM 506 O O . PRO A 1 65 ? -13.181 28.290 -39.686 1.00 89.56 65 PRO A O 1
ATOM 509 N N . PRO A 1 66 ? -14.237 27.808 -41.614 1.00 91.50 66 PRO A N 1
ATOM 510 C CA . PRO A 1 66 ? -14.369 29.195 -42.068 1.00 91.50 66 PRO A CA 1
ATOM 511 C C . PRO A 1 66 ? -15.484 29.940 -41.311 1.00 91.50 66 PRO A C 1
ATOM 513 O O . PRO A 1 66 ? -16.475 30.373 -41.892 1.00 91.50 66 PRO A O 1
ATOM 516 N N . ILE A 1 67 ? -15.336 30.057 -39.994 1.00 94.69 67 ILE A N 1
ATOM 517 C CA . ILE A 1 67 ? -16.291 30.720 -39.102 1.00 94.69 67 ILE A CA 1
ATOM 518 C C . ILE A 1 67 ? -15.828 32.169 -38.904 1.00 94.69 67 ILE A C 1
ATOM 520 O O . ILE A 1 67 ? -14.666 32.377 -38.544 1.00 94.69 67 ILE A O 1
ATOM 524 N N . PRO A 1 68 ? -16.686 33.183 -39.115 1.00 95.38 68 PRO A N 1
ATOM 525 C CA . PRO A 1 68 ? -16.362 34.567 -38.782 1.00 95.38 68 PRO A CA 1
ATOM 526 C C . PRO A 1 68 ? -15.828 34.686 -37.347 1.00 95.38 68 PRO A C 1
ATOM 528 O O . PRO A 1 68 ? -16.491 34.259 -36.405 1.00 95.38 68 PRO A O 1
ATOM 531 N N . GLY A 1 69 ? -14.621 35.238 -37.192 1.00 92.25 69 GLY A N 1
ATOM 532 C CA . GLY A 1 69 ? -13.930 35.345 -35.900 1.00 92.25 69 GLY A CA 1
ATOM 533 C C . GLY A 1 69 ? -12.950 34.209 -35.575 1.00 92.25 69 GLY A C 1
ATOM 534 O O . GLY A 1 69 ? -12.294 34.273 -34.543 1.00 92.25 69 GLY A O 1
ATOM 535 N N . SER A 1 70 ? -12.762 33.213 -36.451 1.00 92.44 70 SER A N 1
ATOM 536 C CA . SER A 1 70 ? -11.816 32.102 -36.226 1.00 92.44 70 SER A CA 1
ATOM 537 C C . SER A 1 70 ? -10.339 32.512 -36.114 1.00 92.44 70 SER A C 1
ATOM 539 O O . SER A 1 70 ? -9.530 31.725 -35.636 1.00 92.44 70 SER A O 1
ATOM 541 N N . GLY A 1 71 ? -9.986 33.730 -36.539 1.00 91.31 71 GLY A N 1
ATOM 542 C CA . GLY A 1 71 ? -8.641 34.304 -36.407 1.00 91.31 71 GLY A CA 1
ATOM 543 C C . GLY A 1 71 ? -8.438 35.208 -35.185 1.00 91.31 71 GLY A C 1
ATOM 544 O O . GLY A 1 71 ? -7.418 35.889 -35.113 1.00 91.31 71 GLY A O 1
ATOM 545 N N . LEU A 1 72 ? -9.409 35.289 -34.269 1.00 94.50 72 LEU A N 1
ATOM 546 C CA . LEU A 1 72 ? -9.275 36.086 -33.046 1.00 94.50 72 LEU A CA 1
ATOM 547 C C . LEU A 1 72 ? -8.247 35.454 -32.082 1.00 94.50 72 LEU A C 1
ATOM 549 O O . LEU A 1 72 ? -8.096 34.234 -32.064 1.00 94.50 72 LEU A O 1
ATOM 553 N N . PRO A 1 73 ? -7.539 36.257 -31.264 1.00 91.69 73 PRO A N 1
ATOM 554 C CA . PRO A 1 73 ? -6.395 35.790 -30.469 1.00 91.69 73 PRO A CA 1
ATOM 555 C C . PRO A 1 73 ? -6.747 34.786 -29.360 1.00 91.69 73 PRO A C 1
ATOM 557 O O . PRO A 1 73 ? -5.859 34.095 -28.871 1.00 91.69 73 PRO A O 1
ATOM 560 N N . HIS A 1 74 ? -8.018 34.702 -28.961 1.00 92.31 74 HIS A N 1
ATOM 561 C CA . HIS A 1 74 ? -8.534 33.739 -27.981 1.00 92.31 74 HIS A CA 1
ATOM 562 C C . HIS A 1 74 ? -9.134 32.474 -28.615 1.00 92.31 74 HIS A C 1
ATOM 564 O O . HIS A 1 74 ? -9.753 31.662 -27.920 1.00 92.31 74 HIS A O 1
ATOM 570 N N . VAL A 1 75 ? -8.972 32.312 -29.932 1.00 95.75 75 VAL A N 1
ATOM 571 C CA . VAL A 1 75 ? -9.349 31.113 -30.681 1.00 95.75 75 VAL A CA 1
ATOM 572 C C . VAL A 1 75 ? -8.095 30.291 -30.945 1.00 95.75 75 VAL A C 1
ATOM 574 O O . VAL A 1 75 ? -7.168 30.731 -31.621 1.00 95.75 75 VAL A O 1
ATOM 577 N N . PHE A 1 76 ? -8.075 29.077 -30.414 1.00 95.44 76 PHE A N 1
ATOM 578 C CA . PHE A 1 76 ? -6.914 28.202 -30.424 1.00 95.44 76 PHE A CA 1
ATOM 579 C C . PHE A 1 76 ? -7.195 26.948 -31.240 1.00 95.44 76 PHE A C 1
ATOM 581 O O . PHE A 1 76 ? -8.256 26.336 -31.124 1.00 95.44 76 PHE A O 1
ATOM 588 N N . THR A 1 77 ? -6.220 26.513 -32.029 1.00 93.69 77 THR A N 1
ATOM 589 C CA . THR A 1 77 ? -6.165 25.121 -32.486 1.00 93.69 77 THR A CA 1
ATOM 590 C C . THR A 1 77 ? -5.695 24.221 -31.346 1.00 93.69 77 THR A C 1
ATOM 592 O O . THR A 1 77 ? -5.216 24.713 -30.330 1.00 93.69 77 THR A O 1
ATOM 595 N N . PHE A 1 78 ? -5.825 22.901 -31.487 1.00 90.50 78 PHE A N 1
ATOM 596 C CA . PHE A 1 78 ? -5.346 21.956 -30.475 1.00 90.50 78 PHE A CA 1
ATOM 597 C C . PHE A 1 78 ? -4.478 20.861 -31.095 1.00 90.50 78 PHE A C 1
ATOM 599 O O . PHE A 1 78 ? -4.946 19.769 -31.423 1.00 90.50 78 PHE A O 1
ATOM 606 N N . ARG A 1 79 ? -3.196 21.179 -31.306 1.00 87.50 79 ARG A N 1
ATOM 607 C CA . ARG A 1 79 ? -2.254 20.278 -31.977 1.00 87.50 79 ARG A CA 1
ATOM 608 C C . ARG A 1 79 ? -0.815 20.370 -31.483 1.00 87.50 79 ARG A C 1
ATOM 610 O O . ARG A 1 79 ? -0.143 19.342 -31.418 1.00 87.50 79 ARG A O 1
ATOM 617 N N . THR A 1 80 ? -0.326 21.566 -31.168 1.00 88.25 80 THR A N 1
ATOM 618 C CA . THR A 1 80 ? 1.077 21.784 -30.776 1.00 88.25 80 THR A CA 1
ATOM 619 C C . THR A 1 80 ? 1.234 22.048 -29.275 1.00 88.25 80 THR A C 1
ATOM 621 O O . THR A 1 80 ? 0.262 22.284 -28.559 1.00 88.25 80 THR A O 1
ATOM 624 N N . LEU A 1 81 ? 2.470 22.001 -28.764 1.00 87.31 81 LEU A N 1
ATOM 625 C CA . LEU A 1 81 ? 2.747 22.442 -27.390 1.00 87.31 81 LEU A CA 1
ATOM 626 C C . LEU A 1 81 ? 2.471 23.938 -27.204 1.00 87.31 81 LEU A C 1
ATOM 628 O O . LEU A 1 81 ? 2.010 24.337 -26.137 1.00 87.31 81 LEU A O 1
ATOM 632 N N . ASP A 1 82 ? 2.717 24.739 -28.239 1.00 88.81 82 ASP A N 1
ATOM 633 C CA . ASP A 1 82 ? 2.445 26.174 -28.217 1.00 88.81 82 ASP A CA 1
ATOM 634 C C . ASP A 1 82 ? 0.940 26.439 -28.124 1.00 88.81 82 ASP A C 1
ATOM 636 O O . ASP A 1 82 ? 0.527 27.269 -27.318 1.00 88.81 82 ASP A O 1
ATOM 640 N N . ASP A 1 83 ? 0.121 25.655 -28.834 1.00 91.31 83 ASP A N 1
ATOM 641 C CA . ASP A 1 83 ? -1.341 25.693 -28.719 1.00 91.31 83 ASP A CA 1
ATOM 642 C C . ASP A 1 83 ? -1.782 25.459 -27.269 1.00 91.31 83 ASP A C 1
ATOM 644 O O . ASP A 1 83 ? -2.559 26.229 -26.714 1.00 91.31 83 ASP A O 1
ATOM 648 N N . VAL A 1 84 ? -1.253 24.416 -26.618 1.00 90.81 84 VAL A N 1
ATOM 649 C CA . VAL A 1 84 ? -1.591 24.087 -25.223 1.00 90.81 84 VAL A CA 1
ATOM 650 C C . VAL A 1 84 ? -1.182 25.205 -24.269 1.00 90.81 84 VAL A C 1
ATOM 652 O O . VAL A 1 84 ? -1.952 25.557 -23.376 1.00 90.81 84 VAL A O 1
ATOM 655 N N . ASN A 1 85 ? 0.010 25.772 -24.450 1.00 90.56 85 ASN A N 1
ATOM 656 C CA . ASN A 1 85 ? 0.478 26.884 -23.629 1.00 90.56 85 ASN A CA 1
ATOM 657 C C . ASN A 1 85 ? -0.410 28.125 -23.813 1.00 90.56 85 ASN A C 1
ATOM 659 O O . ASN A 1 85 ? -0.755 28.775 -22.829 1.00 90.56 85 ASN A O 1
ATOM 663 N N . ALA A 1 86 ? -0.820 28.425 -25.048 1.00 91.00 86 ALA A N 1
ATOM 664 C CA . ALA A 1 86 ? -1.698 29.548 -25.363 1.00 91.00 86 ALA A CA 1
ATOM 665 C C . ALA A 1 86 ? -3.113 29.361 -24.780 1.00 91.00 86 ALA A C 1
ATOM 667 O O . ALA A 1 86 ? -3.656 30.284 -24.167 1.00 91.00 86 ALA A O 1
ATOM 668 N N . ILE A 1 87 ? -3.663 28.144 -24.880 1.00 93.00 87 ILE A N 1
ATOM 669 C CA . ILE A 1 87 ? -4.945 27.754 -24.275 1.00 93.00 87 ILE A CA 1
ATOM 670 C C . ILE A 1 87 ? -4.909 27.929 -22.751 1.00 93.00 87 ILE A C 1
ATOM 672 O O . ILE A 1 87 ? -5.859 28.452 -22.173 1.00 93.00 87 ILE A O 1
ATOM 676 N N . LEU A 1 88 ? -3.836 27.491 -22.083 1.00 89.69 88 LEU A N 1
ATOM 677 C CA . LEU A 1 88 ? -3.702 27.590 -20.624 1.00 89.69 88 LEU A CA 1
ATOM 678 C C . LEU A 1 88 ? -3.439 29.022 -20.137 1.00 89.69 88 LEU A C 1
ATOM 680 O O . LEU A 1 88 ? -3.784 29.351 -19.006 1.00 89.69 88 LEU A O 1
ATOM 684 N N . ALA A 1 89 ? -2.832 29.873 -20.968 1.00 90.44 89 ALA A N 1
ATOM 685 C CA . ALA A 1 89 ? -2.519 31.256 -20.611 1.00 90.44 89 ALA A CA 1
ATOM 686 C C . ALA A 1 89 ? -3.749 32.182 -20.594 1.00 90.44 89 ALA A C 1
ATOM 688 O O . ALA A 1 89 ? -3.704 33.248 -19.981 1.00 90.44 89 ALA A O 1
ATOM 689 N N . THR A 1 90 ? -4.836 31.792 -21.259 1.00 89.25 90 THR A N 1
ATOM 690 C CA . THR A 1 90 ? -6.076 32.574 -21.337 1.00 89.25 90 THR A CA 1
ATOM 691 C C . THR A 1 90 ? -7.083 31.996 -20.352 1.00 89.25 90 THR A C 1
ATOM 693 O O . THR A 1 90 ? -7.458 30.860 -20.568 1.00 89.25 90 THR A O 1
ATOM 696 N N . PRO A 1 91 ? -7.536 32.694 -19.296 1.00 86.75 91 PRO A N 1
ATOM 697 C CA . PRO A 1 91 ? -8.510 32.163 -18.336 1.00 86.75 91 PRO A CA 1
ATOM 698 C C . PRO A 1 91 ? -9.974 32.387 -18.768 1.00 86.75 91 PRO A C 1
ATOM 700 O O . PRO A 1 91 ? -10.268 33.189 -19.660 1.00 86.75 91 PRO A O 1
ATOM 703 N N . GLY A 1 92 ? -10.912 31.729 -18.080 1.00 88.50 92 GLY A N 1
ATOM 704 C CA . GLY A 1 92 ? -12.349 31.989 -18.195 1.00 88.50 92 GLY A CA 1
ATOM 705 C C . GLY A 1 92 ? -13.106 30.980 -19.068 1.00 88.50 92 GLY A C 1
ATOM 706 O O . GLY A 1 92 ? -12.507 29.998 -19.522 1.00 88.50 92 GLY A O 1
ATOM 707 N N . PRO A 1 93 ? -14.422 31.207 -19.281 1.00 92.81 93 PRO A N 1
ATOM 708 C CA . PRO A 1 93 ? -15.327 30.260 -19.927 1.00 92.81 93 PRO A CA 1
ATOM 709 C C . PRO A 1 93 ? -14.808 29.780 -21.278 1.00 92.81 93 PRO A C 1
ATOM 711 O O . PRO A 1 93 ? -14.387 30.585 -22.118 1.00 92.81 93 PRO A O 1
ATOM 714 N N . ALA A 1 94 ? -14.859 28.467 -21.480 1.00 95.69 94 ALA A N 1
ATOM 715 C CA . ALA A 1 94 ? -14.277 27.819 -22.637 1.00 95.69 94 ALA A CA 1
ATOM 716 C C . ALA A 1 94 ? -15.338 27.112 -23.478 1.00 95.69 94 ALA A C 1
ATOM 718 O O . ALA A 1 94 ? -16.152 26.340 -22.970 1.00 95.69 94 ALA A O 1
ATOM 719 N N . VAL A 1 95 ? -15.276 27.324 -24.789 1.00 97.19 95 VAL A N 1
ATOM 720 C CA . VAL A 1 95 ? -16.043 26.549 -25.764 1.00 97.19 95 VAL A CA 1
ATOM 721 C C . VAL A 1 95 ? -15.099 25.665 -26.560 1.00 97.19 95 VAL A C 1
ATOM 723 O O . VAL A 1 95 ? -14.156 26.155 -27.178 1.00 97.19 95 VAL A O 1
ATOM 726 N N . VAL A 1 96 ? -15.359 24.361 -26.575 1.00 97.12 96 VAL A N 1
ATOM 727 C CA . VAL A 1 96 ? -14.630 23.401 -27.411 1.00 97.12 96 VAL A CA 1
ATOM 728 C C . VAL A 1 96 ? -15.503 23.034 -28.604 1.00 97.12 96 VAL A C 1
ATOM 730 O O . VAL A 1 96 ? -16.576 22.464 -28.435 1.00 97.12 96 VAL A O 1
ATOM 733 N N . LEU A 1 97 ? -15.059 23.362 -29.816 1.00 96.62 97 LEU A N 1
ATOM 734 C CA . LEU A 1 97 ? -15.766 23.032 -31.049 1.00 96.62 97 LEU A CA 1
ATOM 735 C C . LEU A 1 97 ? -15.250 21.708 -31.625 1.00 96.62 97 LEU A C 1
ATOM 737 O O . LEU A 1 97 ? -14.112 21.631 -32.089 1.00 96.62 97 LEU A O 1
ATOM 741 N N . GLY A 1 98 ? -16.125 20.703 -31.662 1.00 94.19 98 GLY A N 1
ATOM 742 C CA . GLY A 1 98 ? -15.877 19.371 -32.211 1.00 94.19 98 GLY A CA 1
ATOM 743 C C . GLY A 1 98 ? -15.956 18.286 -31.139 1.00 94.19 98 GLY A C 1
ATOM 744 O O . GLY A 1 98 ? -15.145 18.258 -30.226 1.00 94.19 98 GLY A O 1
ATOM 745 N N . GLY A 1 99 ? -16.901 17.355 -31.271 1.00 92.25 99 GLY A N 1
ATOM 746 C CA . GLY A 1 99 ? -17.133 16.260 -30.321 1.00 92.25 99 GLY A CA 1
ATOM 747 C C . GLY A 1 99 ? -16.411 14.956 -30.645 1.00 92.25 99 GLY A C 1
ATOM 748 O O . GLY A 1 99 ? -16.862 13.899 -30.224 1.00 92.25 99 GLY A O 1
ATOM 749 N N . GLY A 1 100 ? -15.325 14.994 -31.421 1.00 90.88 100 GLY A N 1
ATOM 750 C CA . GLY A 1 100 ? -14.455 13.827 -31.617 1.00 90.88 100 GLY A CA 1
ATOM 751 C C . GLY A 1 100 ? -13.559 13.563 -30.400 1.00 90.88 100 GLY A C 1
ATOM 752 O O . GLY A 1 100 ? -13.553 14.346 -29.453 1.00 90.88 100 GLY A O 1
ATOM 753 N N . VAL A 1 101 ? -12.742 12.503 -30.454 1.00 88.81 101 VAL A N 1
ATOM 754 C CA . VAL A 1 101 ? -11.845 12.079 -29.352 1.00 88.81 101 VAL A CA 1
ATOM 755 C C . VAL A 1 101 ? -11.059 13.254 -28.753 1.00 88.81 101 VAL A C 1
ATOM 757 O O . VAL A 1 101 ? -11.127 13.501 -27.554 1.00 88.81 101 VAL A O 1
ATOM 760 N N . LEU A 1 102 ? -10.372 14.034 -29.597 1.00 88.94 102 LEU A N 1
ATOM 761 C CA . LEU A 1 102 ? -9.559 15.172 -29.148 1.00 88.94 102 LEU A CA 1
ATOM 762 C C . LEU A 1 102 ? -10.380 16.280 -28.485 1.00 88.94 102 LEU A C 1
ATOM 764 O O . LEU A 1 102 ? -9.895 16.919 -27.558 1.00 88.94 102 LEU A O 1
ATOM 768 N N . GLY A 1 103 ? -11.599 16.529 -28.962 1.00 92.75 103 GLY A N 1
ATOM 769 C CA . GLY A 1 103 ? -12.454 17.566 -28.397 1.00 92.75 103 GLY A CA 1
ATOM 770 C C . GLY A 1 103 ? -13.021 17.168 -27.041 1.00 92.75 103 GLY A C 1
ATOM 771 O O . GLY A 1 103 ? -12.998 17.972 -26.114 1.00 92.75 103 GLY A O 1
ATOM 772 N N . VAL A 1 104 ? -13.429 15.904 -26.891 1.00 94.69 104 VAL A N 1
ATOM 773 C CA . VAL A 1 104 ? -13.854 15.345 -25.600 1.00 94.69 104 VAL A CA 1
ATOM 774 C C . VAL A 1 104 ? -12.707 15.386 -24.585 1.00 94.69 104 VAL A C 1
ATOM 776 O O . VAL A 1 104 ? -12.890 15.870 -23.468 1.00 94.69 104 VAL A O 1
ATOM 779 N N . GLU A 1 105 ? -11.503 14.959 -24.978 1.00 92.50 105 GLU A N 1
ATOM 780 C CA . GLU A 1 105 ? -10.312 15.025 -24.119 1.00 92.50 105 GLU A CA 1
ATOM 781 C C . GLU A 1 105 ? -9.936 16.471 -23.756 1.00 92.50 105 GLU A C 1
ATOM 783 O O . GLU A 1 105 ? -9.608 16.750 -22.601 1.00 92.50 105 GLU A O 1
ATOM 788 N N . ALA A 1 106 ? -10.015 17.410 -24.707 1.00 92.44 106 ALA A N 1
ATOM 789 C CA . ALA A 1 106 ? -9.737 18.824 -24.461 1.00 92.44 106 ALA A CA 1
ATOM 790 C C . ALA A 1 106 ? -10.742 19.448 -23.485 1.00 92.44 106 ALA A C 1
ATOM 792 O O . ALA A 1 106 ? -10.332 20.151 -22.562 1.00 92.44 106 ALA A O 1
ATOM 793 N N . ALA A 1 107 ? -12.038 19.169 -23.650 1.00 94.31 107 ALA A N 1
ATOM 794 C CA . ALA A 1 107 ? -13.077 19.676 -22.759 1.00 94.31 107 ALA A CA 1
ATOM 795 C C . ALA A 1 107 ? -12.903 19.144 -21.329 1.00 94.31 107 ALA A C 1
ATOM 797 O O . ALA A 1 107 ? -12.900 19.920 -20.373 1.00 94.31 107 ALA A O 1
ATOM 798 N N . ALA A 1 108 ? -12.652 17.839 -21.186 1.00 92.25 108 ALA A N 1
ATOM 799 C CA . ALA A 1 108 ? -12.374 17.228 -19.890 1.00 92.25 108 ALA A CA 1
ATOM 800 C C . ALA A 1 108 ? -11.099 17.774 -19.232 1.00 92.25 108 ALA A C 1
ATOM 802 O O . ALA A 1 108 ? -11.051 17.952 -18.015 1.00 92.25 108 ALA A O 1
ATOM 803 N N . ALA A 1 109 ? -10.065 18.056 -20.025 1.00 90.56 109 ALA A N 1
ATOM 804 C CA . ALA A 1 109 ? -8.826 18.634 -19.529 1.00 90.56 109 ALA A CA 1
ATOM 805 C C . ALA A 1 109 ? -9.001 20.087 -19.057 1.00 90.56 109 ALA A C 1
ATOM 807 O O . ALA A 1 109 ? -8.456 20.447 -18.016 1.00 90.56 109 ALA A O 1
ATOM 808 N N . LEU A 1 110 ? -9.771 20.901 -19.785 1.00 90.94 110 LEU A N 1
ATOM 809 C CA . LEU A 1 110 ? -10.058 22.295 -19.429 1.00 90.94 110 LEU A CA 1
ATOM 810 C C . LEU A 1 110 ? -10.890 22.413 -18.151 1.00 90.94 110 LEU A C 1
ATOM 812 O O . LEU A 1 110 ? -10.584 23.246 -17.304 1.00 90.94 110 LEU A O 1
ATOM 816 N N . GLN A 1 111 ? -11.865 21.523 -17.957 1.00 90.38 111 GLN A N 1
ATOM 817 C CA . GLN A 1 111 ? -12.716 21.526 -16.764 1.00 90.38 111 GLN A CA 1
ATOM 818 C C . GLN A 1 111 ? -11.910 21.414 -15.460 1.00 90.38 111 GLN A C 1
ATOM 820 O O . GLN A 1 111 ? -12.276 21.982 -14.433 1.00 90.38 111 GLN A O 1
ATOM 825 N N . ARG A 1 112 ? -10.761 20.727 -15.492 1.00 82.81 112 ARG A N 1
ATOM 826 C CA . ARG A 1 112 ? -9.873 20.585 -14.324 1.00 82.81 112 ARG A CA 1
ATOM 827 C C . ARG A 1 112 ? -9.219 21.889 -13.880 1.00 82.81 112 ARG A C 1
ATOM 829 O O . ARG A 1 112 ? -8.755 21.961 -12.747 1.00 82.81 112 ARG A O 1
ATOM 836 N N . HIS A 1 113 ? -9.177 22.898 -14.746 1.00 80.75 113 HIS A N 1
ATOM 837 C CA . HIS A 1 113 ? -8.655 24.226 -14.419 1.00 80.75 113 HIS A CA 1
ATOM 838 C C . HIS A 1 113 ? -9.732 25.164 -13.858 1.00 80.75 113 HIS A C 1
ATOM 840 O O . HIS A 1 113 ? -9.444 26.329 -13.601 1.00 80.75 113 HIS A O 1
ATOM 846 N N . GLY A 1 114 ? -10.946 24.652 -13.602 1.00 69.50 114 GLY A N 1
ATOM 847 C CA . GLY A 1 114 ? -12.044 25.400 -12.982 1.00 69.50 114 GLY A CA 1
ATOM 848 C C . GLY A 1 114 ? -12.811 26.305 -13.949 1.00 69.50 114 GLY A C 1
ATOM 849 O O . GLY A 1 114 ? -13.504 27.221 -13.508 1.00 69.50 114 GLY A O 1
ATOM 850 N N . ASP A 1 115 ? -12.674 26.073 -15.253 1.00 75.62 115 ASP A N 1
ATOM 851 C CA . ASP A 1 115 ? -13.371 26.832 -16.287 1.00 75.62 115 ASP A CA 1
ATOM 852 C C . ASP A 1 115 ? -14.793 26.294 -16.510 1.00 75.62 115 ASP A C 1
ATOM 854 O O . ASP A 1 115 ? -15.028 25.097 -16.408 1.00 75.62 115 ASP A O 1
ATOM 858 N N . ASN A 1 116 ? -15.744 27.157 -16.881 1.00 89.12 116 ASN A N 1
ATOM 859 C CA . ASN A 1 116 ? -17.045 26.706 -17.385 1.00 89.12 116 ASN A CA 1
ATOM 860 C C . ASN A 1 116 ? -16.866 26.212 -18.825 1.00 89.12 116 ASN A C 1
ATOM 862 O O . ASN A 1 116 ? -16.708 27.034 -19.733 1.00 89.12 116 ASN A O 1
ATOM 866 N N . VAL A 1 117 ? -16.868 24.894 -19.031 1.00 95.56 117 VAL A N 1
ATOM 867 C CA . VAL A 1 117 ? -16.607 24.289 -20.343 1.00 95.56 117 VAL A CA 1
ATOM 868 C C . VAL A 1 117 ? -17.902 23.857 -21.023 1.00 95.56 117 VAL A C 1
ATOM 870 O O . VAL A 1 117 ? -18.684 23.090 -20.465 1.00 95.56 117 VAL A O 1
ATOM 873 N N . THR A 1 118 ? -18.112 24.311 -22.260 1.00 97.00 118 THR A N 1
ATOM 874 C CA . THR A 1 118 ? -19.161 23.787 -23.147 1.00 97.00 118 THR A CA 1
ATOM 875 C C . THR A 1 118 ? -18.543 23.178 -24.397 1.00 97.00 118 THR A C 1
ATOM 877 O O . THR A 1 118 ? -17.821 23.842 -25.141 1.00 97.00 118 THR A O 1
ATOM 880 N N . LEU A 1 119 ? -18.830 21.907 -24.645 1.00 97.19 119 LEU A N 1
ATOM 881 C CA . LEU A 1 119 ? -18.455 21.211 -25.862 1.00 97.19 119 LEU A CA 1
ATOM 882 C C . LEU A 1 119 ? -19.599 21.326 -26.874 1.00 97.19 119 LEU A C 1
ATOM 884 O O . LEU A 1 119 ? -20.721 20.908 -26.610 1.00 97.19 119 LEU A O 1
ATOM 888 N N . VAL A 1 120 ? -19.311 21.889 -28.044 1.00 97.12 120 VAL A N 1
ATOM 889 C CA . VAL A 1 120 ? -20.273 22.072 -29.136 1.00 97.12 120 VAL A CA 1
ATOM 890 C C . VAL A 1 120 ? -19.956 21.079 -30.241 1.00 97.12 120 VAL A C 1
ATOM 892 O O . VAL A 1 120 ? -18.829 21.031 -30.749 1.00 97.12 120 VAL A O 1
ATOM 895 N N . HIS A 1 121 ? -20.950 20.297 -30.647 1.00 95.88 121 HIS A N 1
ATOM 896 C CA . HIS A 1 121 ? -20.788 19.284 -31.677 1.00 95.88 121 HIS A CA 1
ATOM 897 C C . HIS A 1 121 ? -21.982 19.252 -32.627 1.00 95.88 121 HIS A C 1
ATOM 899 O O . HIS A 1 121 ? -23.140 19.214 -32.220 1.00 95.88 121 HIS A O 1
ATOM 905 N N . ARG A 1 122 ? -21.685 19.229 -33.930 1.00 93.19 122 ARG A N 1
ATOM 906 C CA . ARG A 1 122 ? -22.702 19.283 -34.994 1.00 93.19 122 ARG A CA 1
ATOM 907 C C . ARG A 1 122 ? -23.561 18.027 -35.076 1.00 93.19 122 ARG A C 1
ATOM 909 O O . ARG A 1 122 ? -24.620 18.059 -35.690 1.00 93.19 122 ARG A O 1
ATOM 916 N N . GLY A 1 123 ? -23.042 16.919 -34.563 1.00 91.94 123 GLY A N 1
ATOM 917 C CA . GLY A 1 123 ? -23.685 15.628 -34.657 1.00 91.94 123 GLY A CA 1
ATOM 918 C C . GLY A 1 123 ? -24.654 15.361 -33.512 1.00 91.94 123 GLY A C 1
ATOM 919 O O . GLY A 1 123 ? -24.649 16.079 -32.507 1.00 91.94 123 GLY A O 1
ATOM 920 N N . PRO A 1 124 ? -25.477 14.316 -33.659 1.00 92.62 124 PRO A N 1
ATOM 921 C CA . PRO A 1 124 ? -26.488 13.943 -32.679 1.00 92.62 124 PRO A CA 1
ATOM 922 C C . PRO A 1 124 ? -25.934 13.330 -31.386 1.00 92.62 124 PRO A C 1
ATOM 924 O O . PRO A 1 124 ? -26.673 13.272 -30.412 1.00 92.62 124 PRO A O 1
ATOM 927 N N . TRP A 1 125 ? -24.675 12.880 -31.361 1.00 95.06 125 TRP A N 1
ATOM 928 C CA . TRP A 1 125 ? -23.965 12.434 -30.156 1.00 95.06 125 TRP A CA 1
ATOM 929 C C . TRP A 1 125 ? -22.449 12.587 -30.330 1.00 95.06 125 TRP A C 1
ATOM 931 O O . TRP A 1 125 ? -21.947 12.821 -31.431 1.00 95.06 125 TRP A O 1
ATOM 941 N N . LEU A 1 126 ? -21.708 12.482 -29.229 1.00 95.06 126 LEU A N 1
ATOM 942 C CA . LEU A 1 126 ? -20.253 12.623 -29.224 1.00 95.06 126 LEU A CA 1
ATOM 943 C C . LEU A 1 126 ? -19.559 11.398 -29.810 1.00 95.06 126 LEU A C 1
ATOM 945 O O . LEU A 1 126 ? -20.001 10.269 -29.633 1.00 95.06 126 LEU A O 1
ATOM 949 N N . MET A 1 127 ? -18.422 11.625 -30.465 1.00 92.56 127 MET A N 1
ATOM 950 C CA . MET A 1 127 ? -17.556 10.578 -31.007 1.00 92.56 127 MET A CA 1
ATOM 951 C C . MET A 1 127 ? -18.302 9.611 -31.942 1.00 92.56 127 MET A C 1
ATOM 953 O O . MET A 1 127 ? -18.017 8.421 -31.963 1.00 92.56 127 MET A O 1
ATOM 957 N N . GLU A 1 128 ? -19.215 10.125 -32.770 1.00 90.06 128 GLU A N 1
ATOM 958 C CA . GLU A 1 128 ? -20.072 9.362 -33.702 1.00 90.06 128 GLU A CA 1
ATOM 959 C C . GLU A 1 128 ? -19.340 8.456 -34.705 1.00 90.06 128 GLU A C 1
ATOM 961 O O . GLU A 1 128 ? -19.934 7.565 -35.302 1.00 90.06 128 GLU A O 1
ATOM 966 N N . GLN A 1 129 ? -18.038 8.671 -34.896 1.00 85.75 129 GLN A N 1
ATOM 967 C CA . GLN A 1 129 ? -17.190 7.808 -35.717 1.00 85.75 129 GLN A CA 1
ATOM 968 C C . GLN A 1 129 ? -16.681 6.571 -34.961 1.00 85.75 129 GLN A C 1
ATOM 970 O O . GLN A 1 129 ? -16.206 5.631 -35.590 1.00 85.75 129 GLN A O 1
ATOM 975 N N . GLN A 1 130 ? -16.727 6.587 -33.627 1.00 89.75 130 GLN A N 1
ATOM 976 C CA . GLN A 1 130 ? -16.219 5.537 -32.742 1.00 89.75 130 GLN A CA 1
ATOM 977 C C . GLN A 1 130 ? -17.305 4.937 -31.840 1.00 89.75 130 GLN A C 1
ATOM 979 O O . GLN A 1 130 ? -17.131 3.818 -31.363 1.00 89.75 130 GLN A O 1
ATOM 984 N N . LEU A 1 131 ? -18.399 5.663 -31.598 1.00 92.69 131 LEU A N 1
ATOM 985 C CA . LEU A 1 131 ? -19.477 5.293 -30.687 1.00 92.69 131 LEU A CA 1
ATOM 986 C C . LEU A 1 131 ? -20.802 5.175 -31.427 1.00 92.69 131 LEU A C 1
ATOM 988 O O . LEU A 1 131 ? -21.097 5.953 -32.339 1.00 92.69 131 LEU A O 1
ATOM 992 N N . ASP A 1 132 ? -21.630 4.245 -30.970 1.00 92.50 132 ASP A N 1
ATOM 993 C CA . ASP A 1 132 ? -23.049 4.269 -31.288 1.00 92.50 132 ASP A CA 1
ATOM 994 C C . ASP A 1 132 ? -23.794 5.294 -30.416 1.00 92.50 132 ASP A C 1
ATOM 996 O O . ASP A 1 132 ? -23.225 5.939 -29.531 1.00 92.50 132 ASP A O 1
ATOM 1000 N N . GLN A 1 133 ? -25.089 5.453 -30.680 1.00 92.12 133 GLN A N 1
ATOM 1001 C CA . GLN A 1 133 ? -25.919 6.426 -29.978 1.00 92.12 133 GLN A CA 1
ATOM 1002 C C . GLN A 1 133 ? -25.982 6.163 -28.465 1.00 92.12 133 GLN A C 1
ATOM 1004 O O . GLN A 1 133 ? -25.954 7.112 -27.685 1.00 92.12 133 GLN A O 1
ATOM 1009 N N . GLN A 1 134 ? -26.051 4.897 -28.039 1.00 90.94 134 GLN A N 1
ATOM 1010 C CA . GLN A 1 134 ? -26.162 4.552 -26.622 1.00 90.94 134 GLN A CA 1
ATOM 1011 C C . GLN A 1 134 ? -24.886 4.912 -25.855 1.00 90.94 134 GLN A C 1
ATOM 1013 O O . GLN A 1 134 ? -24.969 5.604 -24.842 1.00 90.94 134 GLN A O 1
ATOM 1018 N N . ALA A 1 135 ? -23.709 4.523 -26.350 1.00 92.62 135 ALA A N 1
ATOM 1019 C CA . ALA A 1 135 ? -22.445 4.935 -25.743 1.00 92.62 135 ALA A CA 1
ATOM 1020 C C . ALA A 1 135 ? -22.247 6.457 -25.809 1.00 92.62 135 ALA A C 1
ATOM 1022 O O . ALA A 1 135 ? -21.701 7.046 -24.880 1.00 92.62 135 ALA A O 1
ATOM 1023 N N . GLY A 1 136 ? -22.726 7.107 -26.875 1.00 93.62 136 GLY A N 1
ATOM 1024 C CA . GLY A 1 136 ? -22.720 8.563 -26.999 1.00 93.62 136 GLY A CA 1
ATOM 1025 C C . GLY A 1 136 ? -23.509 9.267 -25.889 1.00 93.62 136 GLY A C 1
ATOM 1026 O O . GLY A 1 136 ? -22.997 10.212 -25.293 1.00 93.62 136 GLY A O 1
ATOM 1027 N N . LEU A 1 137 ? -24.712 8.778 -25.571 1.00 92.44 137 LEU A N 1
ATOM 1028 C CA . LEU A 1 137 ? -25.545 9.298 -24.477 1.00 92.44 137 LEU A CA 1
ATOM 1029 C C . LEU A 1 137 ? -24.899 9.079 -23.105 1.00 92.44 137 LEU A C 1
ATOM 1031 O O . LEU A 1 137 ? -24.896 9.972 -22.262 1.00 92.44 137 LEU A O 1
ATOM 1035 N N . LEU A 1 138 ? -24.317 7.900 -22.884 1.00 92.62 138 LEU A N 1
ATOM 1036 C CA . LEU A 1 138 ? -23.610 7.600 -21.640 1.00 92.62 138 LEU A CA 1
ATOM 1037 C C . LEU A 1 138 ? -22.370 8.480 -21.470 1.00 92.62 138 LEU A C 1
ATOM 1039 O O . LEU A 1 138 ? -22.064 8.918 -20.362 1.00 92.62 138 LEU A O 1
ATOM 1043 N N . LEU A 1 139 ? -21.661 8.767 -22.565 1.00 94.88 139 LEU A N 1
ATOM 1044 C CA . LEU A 1 139 ? -20.517 9.670 -22.548 1.00 94.88 139 LEU A CA 1
ATOM 1045 C C . LEU A 1 139 ? -20.957 11.102 -22.241 1.00 94.88 139 LEU A C 1
ATOM 1047 O O . LEU A 1 139 ? -20.324 11.764 -21.424 1.00 94.88 139 LEU A O 1
ATOM 1051 N N . GLU A 1 140 ? -22.045 11.568 -22.850 1.00 94.44 140 GLU A N 1
ATOM 1052 C CA . GLU A 1 140 ? -22.638 12.870 -22.540 1.00 94.44 140 GLU A CA 1
ATOM 1053 C C . GLU A 1 140 ? -23.009 12.977 -21.055 1.00 94.44 140 GLU A C 1
ATOM 1055 O O . GLU A 1 140 ? -22.608 13.937 -20.397 1.00 94.44 140 GLU A O 1
ATOM 1060 N N . GLN A 1 141 ? -23.687 11.967 -20.501 1.00 91.81 141 GLN A N 1
ATOM 1061 C CA . GLN A 1 141 ? -24.025 11.920 -19.079 1.00 91.81 141 GLN A CA 1
ATOM 1062 C C . GLN A 1 141 ? -22.766 11.978 -18.200 1.00 91.81 141 GLN A C 1
ATOM 1064 O O . GLN A 1 141 ? -22.687 12.794 -17.280 1.00 91.81 141 GLN A O 1
ATOM 1069 N N . ALA A 1 142 ? -21.749 11.171 -18.516 1.00 92.00 142 ALA A N 1
ATOM 1070 C CA . ALA A 1 142 ? -20.497 11.158 -17.769 1.00 92.00 142 ALA A CA 1
ATOM 1071 C C . ALA A 1 142 ? -19.778 12.522 -17.807 1.00 92.00 142 ALA A C 1
ATOM 1073 O O . ALA A 1 142 ? -19.167 12.931 -16.816 1.00 92.00 142 ALA A O 1
ATOM 1074 N N . LEU A 1 143 ? -19.837 13.249 -18.925 1.00 93.56 143 LEU A N 1
ATOM 1075 C CA . LEU A 1 143 ? -19.277 14.600 -19.034 1.00 93.56 143 LEU A CA 1
ATOM 1076 C C . LEU A 1 143 ? -20.113 15.633 -18.261 1.00 93.56 143 LEU A C 1
ATOM 1078 O O . LEU A 1 143 ? -19.540 16.478 -17.569 1.00 93.56 143 LEU A O 1
ATOM 1082 N N . ALA A 1 144 ? -21.442 15.530 -18.303 1.00 92.25 144 ALA A N 1
ATOM 1083 C CA . ALA A 1 144 ? -22.348 16.414 -17.573 1.00 92.25 144 ALA A CA 1
ATOM 1084 C C . ALA A 1 144 ? -22.167 16.303 -16.050 1.00 92.25 144 ALA A C 1
ATOM 1086 O O . ALA A 1 144 ? -22.064 17.320 -15.365 1.00 92.25 144 ALA A O 1
ATOM 1087 N N . GLU A 1 145 ? -22.018 15.085 -15.519 1.00 89.88 145 GLU A N 1
ATOM 1088 C CA . GLU A 1 145 ? -21.702 14.831 -14.102 1.00 89.88 145 GLU A CA 1
ATOM 1089 C C . GLU A 1 145 ? -20.370 15.462 -13.664 1.00 89.88 145 GLU A C 1
ATOM 1091 O O . GLU A 1 145 ? -20.152 15.735 -12.485 1.00 89.88 145 GLU A O 1
ATOM 1096 N N . ARG A 1 146 ? -19.479 15.740 -14.622 1.00 89.19 146 ARG A N 1
ATOM 1097 C CA . ARG A 1 146 ? -18.190 16.413 -14.406 1.00 89.19 146 ARG A CA 1
ATOM 1098 C C . ARG A 1 146 ? -18.270 17.929 -14.605 1.00 89.19 146 ARG A C 1
ATOM 1100 O O . ARG A 1 146 ? -17.250 18.609 -14.504 1.00 89.19 146 ARG A O 1
ATOM 1107 N N . GLY A 1 147 ? -19.463 18.468 -14.851 1.00 91.00 147 GLY A N 1
ATOM 1108 C CA . GLY A 1 147 ? -19.705 19.896 -15.045 1.00 91.00 147 GLY A CA 1
ATOM 1109 C C . GLY A 1 147 ? -19.384 20.406 -16.450 1.00 91.00 147 GLY A C 1
ATOM 1110 O O . GLY A 1 147 ? -19.209 21.609 -16.620 1.00 91.00 147 GLY A O 1
ATOM 1111 N N . ILE A 1 148 ? -19.295 19.519 -17.447 1.00 95.44 148 ILE A N 1
ATOM 1112 C CA . ILE A 1 148 ? -19.049 19.885 -18.847 1.00 95.44 148 ILE A CA 1
ATOM 1113 C C . ILE A 1 148 ? -20.386 19.889 -19.587 1.00 95.44 148 ILE A C 1
ATOM 1115 O O . ILE A 1 148 ? -21.035 18.852 -19.716 1.00 95.44 148 ILE A O 1
ATOM 1119 N N . GLY A 1 149 ? -20.796 21.052 -20.091 1.00 95.31 149 GLY A N 1
ATOM 1120 C CA . GLY A 1 149 ? -22.000 21.170 -20.914 1.00 95.31 149 GLY A CA 1
ATOM 1121 C C . GLY A 1 149 ? -21.770 20.619 -22.321 1.00 95.31 149 GLY A C 1
ATOM 1122 O O . GLY A 1 149 ? -20.702 20.834 -22.893 1.00 95.31 149 GLY A O 1
ATOM 1123 N N . CYS A 1 150 ? -22.764 19.945 -22.899 1.00 96.56 150 CYS A N 1
ATOM 1124 C CA . CYS A 1 150 ? -22.727 19.480 -24.286 1.00 96.56 150 CYS A CA 1
ATOM 1125 C C . CYS A 1 150 ? -23.857 20.134 -25.094 1.00 96.56 150 CYS A C 1
ATOM 1127 O O . CYS A 1 150 ? -25.018 20.079 -24.708 1.00 96.56 150 CYS A O 1
ATOM 1129 N N . GLU A 1 151 ? -23.514 20.749 -26.224 1.00 96.38 151 GLU A N 1
ATOM 1130 C CA . GLU A 1 151 ? -24.454 21.321 -27.194 1.00 96.38 151 GLU A CA 1
ATOM 1131 C C . GLU A 1 151 ? -24.368 20.500 -28.486 1.00 96.38 151 GLU A C 1
ATOM 1133 O O . GLU A 1 151 ? -23.514 20.738 -29.348 1.00 96.38 151 GLU A O 1
ATOM 1138 N N . LEU A 1 152 ? -25.225 19.481 -28.575 1.00 95.50 152 LEU A N 1
ATOM 1139 C CA . LEU A 1 152 ? -25.317 18.545 -29.698 1.00 95.50 152 LEU A CA 1
ATOM 1140 C C . LEU A 1 152 ? -26.247 19.076 -30.795 1.00 95.50 152 LEU A C 1
ATOM 1142 O O . LEU A 1 152 ? -27.067 19.962 -30.557 1.00 95.50 152 LEU A O 1
ATOM 1146 N N . ASN A 1 153 ? -26.143 18.527 -32.009 1.00 93.81 153 ASN A N 1
ATOM 1147 C CA . ASN A 1 153 ? -26.856 19.019 -33.199 1.00 93.81 153 ASN A CA 1
ATOM 1148 C C . ASN A 1 153 ? -26.659 20.529 -33.439 1.00 93.81 153 ASN A C 1
ATOM 1150 O O . ASN A 1 153 ? -27.527 21.206 -33.994 1.00 93.81 153 ASN A O 1
ATOM 1154 N N . SER A 1 154 ? -25.518 21.066 -33.002 1.00 93.69 154 SER A N 1
ATOM 1155 C CA . SER A 1 154 ? -25.258 22.501 -32.961 1.00 93.69 154 SER A CA 1
ATOM 1156 C C . SER A 1 154 ? -23.856 22.819 -33.474 1.00 93.69 154 SER A C 1
ATOM 1158 O O . SER A 1 154 ? -22.918 22.034 -33.352 1.00 93.69 154 SER A O 1
ATOM 1160 N N . GLY A 1 155 ? -23.697 23.981 -34.096 1.00 93.88 155 GLY A N 1
ATOM 1161 C CA . GLY A 1 155 ? -22.406 24.480 -34.566 1.00 93.88 155 GLY A CA 1
ATOM 1162 C C . GLY A 1 155 ? -22.253 25.965 -34.277 1.00 93.88 155 GLY A C 1
ATOM 1163 O O . GLY A 1 155 ? -23.227 26.637 -33.952 1.00 93.88 155 GLY A O 1
ATOM 1164 N N . LEU A 1 156 ? -21.037 26.495 -34.419 1.00 96.00 156 LEU A N 1
ATOM 1165 C CA . LEU A 1 156 ? -20.811 27.9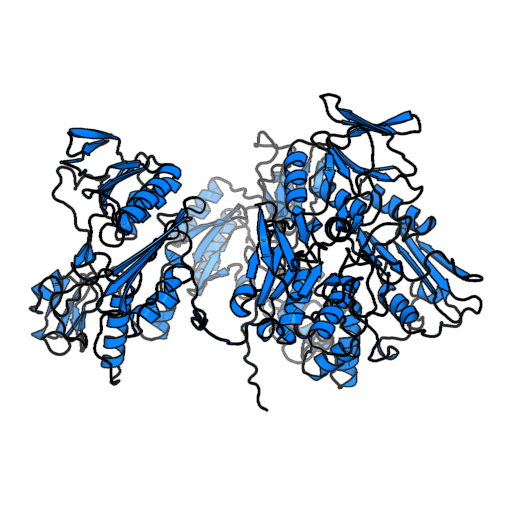36 -34.286 1.00 96.00 156 LEU A CA 1
ATOM 1166 C C . LEU A 1 156 ? -21.014 28.640 -35.631 1.00 96.00 156 LEU A C 1
ATOM 1168 O O . LEU A 1 156 ? -20.478 28.205 -36.652 1.00 96.00 156 LEU A O 1
ATOM 1172 N N . THR A 1 157 ? -21.739 29.756 -35.625 1.00 96.25 157 THR A N 1
ATOM 1173 C CA . THR A 1 157 ? -21.924 30.628 -36.797 1.00 96.25 157 THR A CA 1
ATOM 1174 C C . THR A 1 157 ? -21.067 31.886 -36.741 1.00 96.25 157 THR A C 1
ATOM 1176 O O . THR A 1 157 ? -20.781 32.465 -37.785 1.00 96.25 157 THR A O 1
ATOM 1179 N N . ALA A 1 158 ? -20.659 32.321 -35.547 1.00 96.31 158 ALA A N 1
ATOM 1180 C CA . ALA A 1 158 ? -19.754 33.449 -35.344 1.00 96.31 158 ALA A CA 1
ATOM 1181 C C . ALA A 1 158 ? -19.033 33.337 -33.994 1.00 96.31 158 ALA A C 1
ATOM 1183 O O . ALA A 1 158 ? -19.572 32.779 -33.036 1.00 96.31 158 ALA A O 1
ATOM 1184 N N . ILE A 1 159 ? -17.829 33.901 -33.923 1.00 97.44 159 ILE A N 1
ATOM 1185 C CA . ILE A 1 159 ? -17.036 34.056 -32.703 1.00 97.44 159 ILE A CA 1
ATOM 1186 C C . ILE A 1 159 ? -16.797 35.554 -32.490 1.00 97.44 159 ILE A C 1
ATOM 1188 O O . ILE A 1 159 ? -16.273 36.238 -33.370 1.00 97.44 159 ILE A O 1
ATOM 1192 N N . ALA A 1 160 ? -17.200 36.060 -31.328 1.00 95.31 160 ALA A N 1
ATOM 1193 C CA . ALA A 1 160 ? -16.982 37.431 -30.883 1.00 95.31 160 ALA A CA 1
ATOM 1194 C C . ALA A 1 160 ? -15.875 37.485 -29.811 1.00 95.31 160 ALA A C 1
ATOM 1196 O O . ALA A 1 160 ? -15.229 36.480 -29.515 1.00 95.31 160 ALA A O 1
ATOM 1197 N N . ALA A 1 161 ? -15.622 38.669 -29.246 1.00 90.25 161 ALA A N 1
ATOM 1198 C CA . ALA A 1 161 ? -14.533 38.889 -28.288 1.00 90.25 161 ALA A CA 1
ATOM 1199 C C . ALA A 1 161 ? -14.697 38.116 -26.964 1.00 90.25 161 ALA A C 1
ATOM 1201 O O . ALA A 1 161 ? -13.704 37.724 -26.363 1.00 90.25 161 ALA A O 1
ATOM 1202 N N . ASP A 1 162 ? -15.933 37.900 -26.518 1.00 92.69 162 ASP A N 1
ATOM 1203 C CA . ASP A 1 162 ? -16.277 37.313 -25.216 1.00 92.69 162 ASP A CA 1
ATOM 1204 C C . ASP A 1 162 ? -17.387 36.252 -25.303 1.00 92.69 162 ASP A C 1
ATOM 1206 O O . ASP A 1 162 ? -17.920 35.794 -24.288 1.00 92.69 162 ASP A O 1
ATOM 1210 N N . SER A 1 163 ? -17.773 35.871 -26.520 1.00 95.81 163 SER A N 1
ATOM 1211 C CA . SER A 1 163 ? -18.914 35.000 -26.761 1.00 95.81 163 SER A CA 1
ATOM 1212 C C . SER A 1 163 ? -18.849 34.290 -28.110 1.00 95.81 163 SER A C 1
ATOM 1214 O O . SER A 1 163 ? -18.145 34.705 -29.033 1.00 95.81 163 SER A O 1
ATOM 1216 N N . VAL A 1 164 ? -19.614 33.209 -28.236 1.00 96.75 164 VAL A N 1
ATOM 1217 C CA . VAL A 1 164 ? -19.853 32.502 -29.500 1.00 96.75 164 VAL A CA 1
ATOM 1218 C C . VAL A 1 164 ? -21.344 32.437 -29.798 1.00 96.75 164 VAL A C 1
ATOM 1220 O O . VAL A 1 164 ? -22.165 32.323 -28.889 1.00 96.75 164 VAL A O 1
ATOM 1223 N N . THR A 1 165 ? -21.699 32.487 -31.079 1.00 97.12 165 THR A N 1
ATOM 1224 C CA . THR A 1 165 ? -23.079 32.331 -31.551 1.00 97.12 165 THR A CA 1
ATOM 1225 C C . THR A 1 165 ? -23.277 30.929 -32.110 1.00 97.12 165 THR A C 1
ATOM 1227 O O . THR A 1 165 ? -22.530 30.507 -32.996 1.00 97.12 165 THR A O 1
ATOM 1230 N N . LEU A 1 166 ? -24.285 30.223 -31.599 1.00 96.69 166 LEU A N 1
ATOM 1231 C CA . LEU A 1 166 ? -24.698 28.901 -32.056 1.00 96.69 166 LEU A CA 1
ATOM 1232 C C . LEU A 1 166 ? -25.587 28.989 -33.306 1.00 96.69 166 LEU A C 1
ATOM 1234 O O . LEU A 1 166 ? -26.162 30.032 -33.624 1.00 96.69 166 LEU A O 1
ATOM 1238 N N . SER A 1 167 ? -25.764 27.864 -33.995 1.00 93.75 167 SER A N 1
ATOM 1239 C CA . SER A 1 167 ? -26.593 27.740 -35.200 1.00 93.75 167 SER A CA 1
ATOM 1240 C C . SER A 1 167 ? -28.074 28.065 -34.992 1.00 93.75 167 SER A C 1
ATOM 1242 O O . SER A 1 167 ? -28.748 28.461 -35.942 1.00 93.75 167 SER A O 1
ATOM 1244 N N . ASP A 1 168 ? -28.577 27.956 -33.764 1.00 91.75 168 ASP A N 1
ATOM 1245 C CA . ASP A 1 168 ? -29.939 28.348 -33.377 1.00 91.75 168 ASP A CA 1
ATOM 1246 C C . ASP A 1 168 ? -30.052 29.815 -32.913 1.00 91.75 168 ASP A C 1
ATOM 1248 O O . ASP A 1 168 ? -31.110 30.246 -32.456 1.00 91.75 168 ASP A O 1
ATOM 1252 N N . ARG A 1 169 ? -28.975 30.597 -33.081 1.00 92.12 169 ARG A N 1
ATOM 1253 C CA . ARG A 1 169 ? -28.819 32.002 -32.671 1.00 92.12 169 ARG A CA 1
ATOM 1254 C C . ARG A 1 169 ? -28.699 32.238 -31.164 1.00 92.12 169 ARG A C 1
ATOM 1256 O O . ARG A 1 169 ? -28.631 33.402 -30.766 1.00 92.12 169 ARG A O 1
ATOM 1263 N N . ARG A 1 170 ? -28.635 31.198 -30.322 1.00 95.88 170 ARG A N 1
ATOM 1264 C CA . ARG A 1 170 ? -28.246 31.368 -28.914 1.00 95.88 170 ARG A CA 1
ATOM 1265 C C . ARG A 1 170 ? -26.781 31.795 -28.823 1.00 95.88 170 ARG A C 1
ATOM 1267 O O . ARG A 1 170 ? -25.960 31.438 -29.668 1.00 95.88 170 ARG A O 1
ATOM 1274 N N . THR A 1 171 ? -26.457 32.538 -27.773 1.00 95.81 171 THR A N 1
ATOM 1275 C CA . THR A 1 171 ? -25.093 32.997 -27.496 1.00 95.81 171 THR A CA 1
ATOM 1276 C C . THR A 1 171 ? -24.582 32.342 -26.222 1.00 95.81 171 THR A C 1
ATOM 1278 O O . THR A 1 171 ? -25.278 32.349 -25.208 1.00 95.81 171 THR A O 1
ATOM 1281 N N . LEU A 1 172 ? -23.360 31.813 -26.269 1.00 95.50 172 LEU A N 1
ATOM 1282 C CA . LEU A 1 172 ? -22.645 31.296 -25.103 1.00 95.50 172 LEU A CA 1
ATOM 1283 C C . LEU A 1 172 ? -21.484 32.228 -24.761 1.00 95.50 172 LEU A C 1
ATOM 1285 O O . LEU A 1 172 ? -20.785 32.698 -25.660 1.00 95.50 172 LEU A O 1
ATOM 1289 N N . ALA A 1 173 ? -21.262 32.479 -23.472 1.00 93.56 173 ALA A N 1
ATOM 1290 C CA . ALA A 1 173 ? -20.083 33.206 -23.013 1.00 93.56 173 ALA A CA 1
ATOM 1291 C C . ALA A 1 173 ? -18.827 32.359 -23.254 1.00 93.56 173 ALA A C 1
ATOM 1293 O O . ALA A 1 173 ? -18.778 31.191 -22.869 1.00 93.56 173 ALA A O 1
ATOM 1294 N N . ALA A 1 174 ? -17.821 32.947 -23.892 1.00 94.38 174 ALA A N 1
ATOM 1295 C CA . ALA A 1 174 ? -16.590 32.263 -24.249 1.00 94.38 174 ALA A CA 1
ATOM 1296 C C . ALA A 1 174 ? -15.450 33.275 -24.363 1.00 94.38 174 ALA A C 1
ATOM 1298 O O . ALA A 1 174 ? -15.337 33.998 -25.351 1.00 94.38 174 ALA A O 1
ATOM 1299 N N . THR A 1 175 ? -14.573 33.298 -23.364 1.00 92.94 175 THR A N 1
ATOM 1300 C CA . THR A 1 175 ? -13.301 34.034 -23.440 1.00 92.94 175 THR A CA 1
ATOM 1301 C C . THR A 1 175 ? -12.191 33.170 -24.025 1.00 92.94 175 THR A C 1
ATOM 1303 O O . THR A 1 175 ? -11.081 33.649 -24.234 1.00 92.94 175 THR A O 1
ATOM 1306 N N . ARG A 1 176 ? -12.489 31.894 -24.298 1.00 94.50 176 ARG A N 1
ATOM 1307 C CA . ARG A 1 176 ? -11.579 30.904 -24.865 1.00 94.50 176 ARG A CA 1
ATOM 1308 C C . ARG A 1 176 ? -12.342 29.979 -25.805 1.00 94.50 176 ARG A C 1
ATOM 1310 O O . ARG A 1 176 ? -13.353 29.400 -25.411 1.00 94.50 176 ARG A O 1
ATOM 1317 N N . VAL A 1 177 ? -11.856 29.805 -27.030 1.00 96.50 177 VAL A N 1
ATOM 13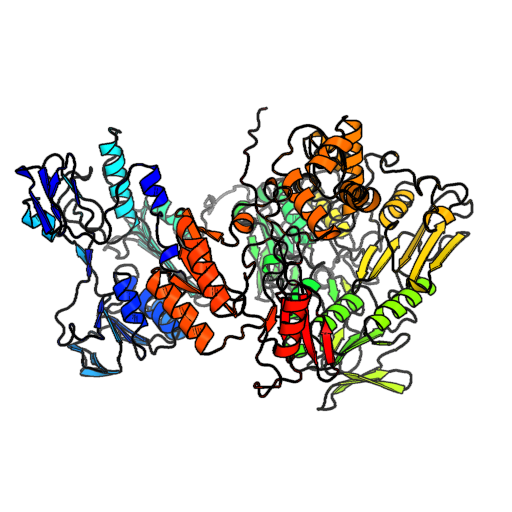18 C CA . VAL A 1 177 ? -12.454 28.871 -27.995 1.00 96.50 177 VAL A CA 1
ATOM 1319 C C . VAL A 1 177 ? -11.389 27.903 -28.486 1.00 96.50 177 VAL A C 1
ATOM 1321 O O . VAL A 1 177 ? -10.358 28.331 -28.989 1.00 96.50 177 VAL A O 1
ATOM 1324 N N . VAL A 1 178 ? -11.624 26.601 -28.348 1.00 96.44 178 VAL A N 1
ATOM 1325 C CA . VAL A 1 178 ? -10.703 25.553 -28.804 1.00 96.44 178 VAL A CA 1
ATOM 1326 C C . VAL A 1 178 ? -11.306 24.826 -29.998 1.00 96.44 178 VAL A C 1
ATOM 1328 O O . VAL A 1 178 ? -12.388 24.252 -29.911 1.00 96.44 178 VAL A O 1
ATOM 1331 N N . LEU A 1 179 ? -10.597 24.837 -31.122 1.00 95.69 179 LEU A N 1
ATOM 1332 C CA . LEU A 1 179 ? -10.994 24.195 -32.368 1.00 95.69 179 LEU A CA 1
ATOM 1333 C C . LEU A 1 179 ? -10.417 22.773 -32.431 1.00 95.69 179 LEU A C 1
ATOM 1335 O O . LEU A 1 179 ? -9.233 22.577 -32.715 1.00 95.69 179 LEU A O 1
ATOM 1339 N N . ALA A 1 180 ? -11.273 21.779 -32.195 1.00 93.44 180 ALA A N 1
ATOM 1340 C CA . ALA A 1 180 ? -10.978 20.346 -32.269 1.00 93.44 180 ALA A CA 1
ATOM 1341 C C . ALA A 1 180 ? -11.706 19.684 -33.459 1.00 93.44 180 ALA A C 1
ATOM 1343 O O . ALA A 1 180 ? -12.232 18.575 -33.379 1.00 93.44 180 ALA A O 1
ATOM 1344 N N . THR A 1 181 ? -11.736 20.377 -34.598 1.00 90.25 181 THR A N 1
ATOM 1345 C CA . THR A 1 181 ? -12.538 20.049 -35.790 1.00 90.25 181 THR A CA 1
ATOM 1346 C C . THR A 1 181 ? -11.838 19.141 -36.807 1.00 90.25 181 THR A C 1
ATOM 1348 O O . THR A 1 181 ? -12.239 19.077 -37.969 1.00 90.25 181 THR A O 1
ATOM 1351 N N . GLY A 1 182 ? -10.806 18.415 -36.375 1.00 87.25 182 GLY A N 1
ATOM 1352 C CA . GLY A 1 182 ? -10.028 17.496 -37.208 1.00 87.25 182 GLY A CA 1
ATOM 1353 C C . GLY A 1 182 ? -8.733 18.098 -37.760 1.00 87.25 182 GLY A C 1
ATOM 1354 O O . GLY A 1 182 ? -8.333 19.206 -37.400 1.00 87.25 182 GLY A O 1
ATOM 1355 N N . VAL A 1 183 ? -8.054 17.336 -38.620 1.00 89.12 183 VAL A N 1
ATOM 1356 C CA . VAL A 1 183 ? -6.736 17.678 -39.175 1.00 89.12 183 VAL A CA 1
ATOM 1357 C C . VAL A 1 183 ? -6.648 17.398 -40.676 1.00 89.12 183 VAL A C 1
ATOM 1359 O O . VAL A 1 183 ? -7.393 16.578 -41.213 1.00 89.12 183 VAL A O 1
ATOM 1362 N N . THR A 1 184 ? -5.716 18.064 -41.353 1.00 91.12 184 THR A N 1
ATOM 1363 C CA . THR A 1 184 ? -5.401 17.904 -42.777 1.00 91.12 184 THR A CA 1
ATOM 1364 C C . THR A 1 184 ? -3.926 17.525 -42.972 1.00 91.12 184 THR A C 1
ATOM 1366 O O . THR A 1 184 ? -3.051 18.169 -42.391 1.00 91.12 184 THR A O 1
ATOM 1369 N N . PRO A 1 185 ? -3.599 16.498 -43.780 1.00 94.06 185 PRO A N 1
ATOM 1370 C CA . PRO A 1 185 ? -2.213 16.102 -44.049 1.00 94.06 185 PRO A CA 1
ATOM 1371 C C . PRO A 1 185 ? -1.334 17.259 -44.549 1.00 94.06 185 PRO A C 1
ATOM 1373 O O . PRO A 1 185 ? -1.714 18.021 -45.442 1.00 94.06 185 PRO A O 1
ATOM 1376 N N . ASN A 1 186 ? -0.129 17.391 -43.994 1.00 94.19 186 ASN A N 1
ATOM 1377 C CA . ASN A 1 186 ? 0.790 18.477 -44.323 1.00 94.19 186 ASN A CA 1
ATOM 1378 C C . ASN A 1 186 ? 1.648 18.130 -45.551 1.00 94.19 186 ASN A C 1
ATOM 1380 O O . ASN A 1 186 ? 2.804 17.723 -45.434 1.00 94.19 186 ASN A O 1
ATOM 1384 N N . ILE A 1 187 ? 1.072 18.295 -46.741 1.00 95.69 187 ILE A N 1
ATOM 1385 C CA . ILE A 1 187 ? 1.670 17.854 -48.016 1.00 95.69 187 ILE A CA 1
ATOM 1386 C C . ILE A 1 187 ? 2.346 18.964 -48.829 1.00 95.69 187 ILE A C 1
ATOM 1388 O O . ILE A 1 187 ? 2.802 18.717 -49.945 1.00 95.69 187 ILE A O 1
ATOM 1392 N N . ALA A 1 188 ? 2.389 20.196 -48.314 1.00 94.81 188 ALA A N 1
ATOM 1393 C CA . ALA A 1 188 ? 2.776 21.371 -49.097 1.00 94.81 188 ALA A CA 1
ATOM 1394 C C . ALA A 1 188 ? 4.186 21.253 -49.704 1.00 94.81 188 ALA A C 1
ATOM 1396 O O . ALA A 1 188 ? 4.365 21.535 -50.887 1.00 94.81 188 ALA A O 1
ATOM 1397 N N . LEU A 1 189 ? 5.164 20.782 -48.920 1.00 94.19 189 LEU A N 1
ATOM 1398 C CA . LEU A 1 189 ? 6.548 20.606 -49.375 1.00 94.19 189 LEU A CA 1
ATOM 1399 C C . LEU A 1 189 ? 6.666 19.531 -50.462 1.00 94.19 189 LEU A C 1
ATOM 1401 O O . LEU A 1 189 ? 7.269 19.785 -51.499 1.00 94.19 189 LEU A O 1
ATOM 1405 N N . ALA A 1 190 ? 6.044 18.369 -50.248 1.00 95.06 190 ALA A N 1
ATOM 1406 C CA . ALA A 1 190 ? 6.061 17.253 -51.192 1.00 95.06 190 ALA A CA 1
ATOM 1407 C C . ALA A 1 190 ? 5.388 17.618 -52.525 1.00 95.06 190 ALA A C 1
ATOM 1409 O O . ALA A 1 190 ? 5.925 17.363 -53.602 1.00 95.06 190 ALA A O 1
ATOM 1410 N N . LYS A 1 191 ? 4.242 18.305 -52.456 1.00 95.19 191 LYS A N 1
ATOM 1411 C CA . LYS A 1 191 ? 3.527 18.779 -53.644 1.00 95.19 191 LYS A CA 1
ATOM 1412 C C . LYS A 1 191 ? 4.351 19.803 -54.430 1.00 95.19 191 LYS A C 1
ATOM 1414 O O . LYS A 1 191 ? 4.375 19.749 -55.655 1.00 95.19 191 LYS A O 1
ATOM 1419 N N . ALA A 1 192 ? 5.029 20.721 -53.739 1.00 93.81 192 ALA A N 1
ATOM 1420 C CA . ALA A 1 192 ? 5.854 21.750 -54.371 1.00 93.81 192 ALA A CA 1
ATOM 1421 C C . ALA A 1 192 ? 7.101 21.182 -55.073 1.00 93.81 192 ALA A C 1
ATOM 1423 O O . ALA A 1 192 ? 7.552 21.769 -56.053 1.00 93.81 192 ALA A O 1
ATOM 1424 N N . CYS A 1 193 ? 7.638 20.047 -54.611 1.00 92.38 193 CYS A N 1
ATOM 1425 C CA . CYS A 1 193 ? 8.801 19.396 -55.220 1.00 92.38 193 CYS A CA 1
ATOM 1426 C C . CYS A 1 193 ? 8.455 18.297 -56.241 1.00 92.38 193 CYS A C 1
ATOM 1428 O O . CYS A 1 193 ? 9.352 17.620 -56.741 1.00 92.38 193 CYS A O 1
ATOM 1430 N N . GLY A 1 194 ? 7.170 18.146 -56.586 1.00 92.50 194 GLY A N 1
ATOM 1431 C CA . GLY A 1 194 ? 6.709 17.238 -57.639 1.00 92.50 194 GLY A CA 1
ATOM 1432 C C . GLY A 1 194 ? 6.476 15.791 -57.197 1.00 92.50 194 GLY A C 1
ATOM 1433 O O . GLY A 1 194 ? 6.273 14.930 -58.052 1.00 92.50 194 GLY A O 1
ATOM 1434 N N . VAL A 1 195 ? 6.471 15.502 -55.892 1.00 95.69 195 VAL A N 1
ATOM 1435 C CA . VAL A 1 195 ? 6.047 14.189 -55.382 1.00 95.69 195 VAL A CA 1
ATOM 1436 C C . VAL A 1 195 ? 4.525 14.061 -55.560 1.00 95.69 195 VAL A C 1
ATOM 1438 O O . VAL A 1 195 ? 3.797 15.000 -55.223 1.00 95.69 195 VAL A O 1
ATOM 1441 N N . PRO A 1 196 ? 4.003 12.931 -56.076 1.00 95.69 196 PRO A N 1
ATOM 1442 C CA . PRO A 1 196 ? 2.563 12.747 -56.225 1.00 95.69 196 PRO A CA 1
ATOM 1443 C C . PRO A 1 196 ? 1.815 12.814 -54.888 1.00 95.69 196 PRO A C 1
ATOM 1445 O O . PRO A 1 196 ? 2.124 12.080 -53.949 1.00 95.69 196 PRO A O 1
ATOM 1448 N N . CYS A 1 197 ? 0.781 13.652 -54.828 1.00 96.25 197 CYS A N 1
ATOM 1449 C CA . CYS A 1 197 ? -0.067 13.820 -53.648 1.00 96.25 197 CYS A CA 1
ATOM 1450 C C . CYS A 1 197 ? -1.556 13.764 -54.024 1.00 96.25 197 CYS A C 1
ATOM 1452 O O . CYS A 1 197 ? -1.950 14.269 -55.078 1.00 96.25 197 CYS A O 1
ATOM 1454 N N . GLY A 1 198 ? -2.378 13.195 -53.143 1.00 93.19 198 GLY A N 1
ATOM 1455 C CA . GLY A 1 198 ? -3.839 13.263 -53.165 1.00 93.19 198 GLY A CA 1
ATOM 1456 C C . GLY A 1 198 ? -4.360 14.020 -51.941 1.00 93.19 198 GLY A C 1
ATOM 1457 O O . GLY A 1 198 ? -4.155 15.228 -51.817 1.00 93.19 198 GLY A O 1
ATOM 1458 N N . ARG A 1 199 ? -5.023 13.298 -51.033 1.00 91.88 199 ARG A N 1
ATOM 1459 C CA . ARG A 1 199 ? -5.311 13.733 -49.657 1.00 91.88 199 ARG A CA 1
ATOM 1460 C C . ARG A 1 199 ? -4.033 13.800 -48.810 1.00 91.88 199 ARG A C 1
ATOM 1462 O O . ARG A 1 199 ? -3.934 14.685 -47.968 1.00 91.88 199 ARG A O 1
ATOM 1469 N N . GLY A 1 200 ? -3.081 12.897 -49.051 1.00 95.56 200 GLY A N 1
ATOM 1470 C CA . GLY A 1 200 ? -1.741 12.816 -48.463 1.00 95.56 200 GLY A CA 1
ATOM 1471 C C . GLY A 1 200 ? -0.656 12.656 -49.545 1.00 95.56 200 GLY A C 1
ATOM 1472 O O . GLY A 1 200 ? -0.926 12.794 -50.739 1.00 95.56 200 GLY A O 1
ATOM 1473 N N . ILE A 1 201 ? 0.586 12.390 -49.142 1.00 97.06 201 ILE A N 1
ATOM 1474 C CA . ILE A 1 201 ? 1.699 12.028 -50.031 1.00 97.06 201 ILE A CA 1
ATOM 1475 C C . ILE A 1 201 ? 1.520 10.567 -50.428 1.00 97.06 201 ILE A C 1
ATOM 1477 O O . ILE A 1 201 ? 1.495 9.701 -49.556 1.00 97.06 201 ILE A O 1
ATOM 1481 N N . ARG A 1 202 ? 1.398 10.292 -51.728 1.00 97.31 202 ARG A N 1
ATOM 1482 C CA . ARG A 1 202 ? 1.087 8.946 -52.216 1.00 97.31 202 ARG A CA 1
ATOM 1483 C C . ARG A 1 202 ? 2.296 8.035 -52.127 1.00 97.31 202 ARG A C 1
ATOM 1485 O O . ARG A 1 202 ? 3.334 8.327 -52.729 1.00 97.31 202 ARG A O 1
ATOM 1492 N N . VAL A 1 203 ? 2.121 6.919 -51.433 1.00 95.94 203 VAL A N 1
ATOM 1493 C CA . VAL A 1 203 ? 3.113 5.851 -51.342 1.00 95.94 203 VAL A CA 1
ATOM 1494 C C . VAL A 1 203 ? 2.470 4.479 -51.523 1.00 95.94 203 VAL A C 1
ATOM 1496 O O . VAL A 1 203 ? 1.254 4.333 -51.400 1.00 95.94 203 VAL A O 1
ATOM 1499 N N . ASP A 1 204 ? 3.292 3.485 -51.845 1.00 93.81 204 ASP A N 1
ATOM 1500 C CA . ASP A 1 204 ? 2.893 2.079 -51.833 1.00 93.81 204 ASP A CA 1
ATOM 1501 C C . ASP A 1 204 ? 2.909 1.481 -50.413 1.00 93.81 204 ASP A C 1
ATOM 1503 O O . ASP A 1 204 ? 3.253 2.140 -49.430 1.00 93.81 204 ASP A O 1
ATOM 1507 N N . ASP A 1 205 ? 2.561 0.201 -50.306 1.00 91.50 205 ASP A N 1
ATOM 1508 C CA . ASP A 1 205 ? 2.554 -0.574 -49.061 1.00 91.50 205 ASP A CA 1
ATOM 1509 C C . ASP A 1 205 ? 3.941 -0.750 -48.403 1.00 91.50 205 ASP A C 1
ATOM 1511 O O . ASP A 1 205 ? 4.032 -1.198 -47.261 1.00 91.50 205 ASP A O 1
ATOM 1515 N N . GLN A 1 206 ? 5.024 -0.343 -49.068 1.00 92.44 206 GLN A N 1
ATOM 1516 C CA . GLN A 1 206 ? 6.387 -0.299 -48.534 1.00 92.44 206 GLN A CA 1
ATOM 1517 C C . GLN A 1 206 ? 6.858 1.134 -48.260 1.00 92.44 206 GLN A C 1
ATOM 1519 O O . GLN A 1 206 ? 8.060 1.386 -48.117 1.00 92.44 206 GLN A O 1
ATOM 1524 N N . MET A 1 207 ? 5.925 2.086 -48.183 1.00 95.19 207 MET A N 1
ATOM 1525 C CA . MET A 1 207 ? 6.164 3.512 -47.950 1.00 95.19 207 MET A CA 1
ATOM 1526 C C . MET A 1 207 ? 6.986 4.195 -49.055 1.00 95.19 207 MET A C 1
ATOM 1528 O O . MET A 1 207 ? 7.560 5.263 -48.822 1.00 95.19 207 MET A O 1
ATOM 1532 N N . ARG A 1 208 ? 7.096 3.609 -50.256 1.00 94.62 208 ARG A N 1
ATOM 1533 C CA . ARG A 1 208 ? 7.809 4.217 -51.392 1.00 94.62 208 ARG A CA 1
ATOM 1534 C C . ARG A 1 208 ? 6.888 5.170 -52.130 1.00 94.62 208 ARG A C 1
ATOM 1536 O O . ARG A 1 208 ? 5.785 4.797 -52.512 1.00 94.62 208 ARG A O 1
ATOM 1543 N N . SER A 1 209 ? 7.360 6.385 -52.391 1.00 95.44 209 SER A N 1
ATOM 1544 C CA . SER A 1 209 ? 6.691 7.253 -53.359 1.00 95.44 209 SER A CA 1
ATOM 1545 C C . SER A 1 209 ? 6.992 6.801 -54.794 1.00 95.44 209 SER A C 1
ATOM 1547 O O . SER A 1 209 ? 7.860 5.961 -55.032 1.00 95.44 209 SER A O 1
ATOM 1549 N N . ALA A 1 210 ? 6.331 7.416 -55.777 1.00 91.94 210 ALA A N 1
ATOM 1550 C CA . ALA A 1 210 ? 6.639 7.184 -57.191 1.00 91.94 210 ALA A CA 1
ATOM 1551 C C . ALA A 1 210 ? 8.048 7.661 -57.610 1.00 91.94 210 ALA A C 1
ATOM 1553 O O . ALA A 1 210 ? 8.502 7.339 -58.707 1.00 91.94 210 ALA A O 1
ATOM 1554 N N . LEU A 1 211 ? 8.730 8.454 -56.774 1.00 93.62 211 LEU A N 1
ATOM 1555 C CA . LEU A 1 211 ? 10.080 8.949 -57.029 1.00 93.62 211 LEU A CA 1
ATOM 1556 C C . LEU A 1 211 ? 11.108 8.127 -56.238 1.00 93.62 211 LEU A C 1
ATOM 1558 O O . LEU A 1 211 ? 10.977 7.931 -55.029 1.00 93.62 211 LEU A O 1
ATOM 1562 N N . SER A 1 212 ? 12.156 7.668 -56.928 1.00 90.75 212 SER A N 1
ATOM 1563 C CA . SER A 1 212 ? 13.214 6.838 -56.339 1.00 90.75 212 SER A CA 1
ATOM 1564 C C . SER A 1 212 ? 13.955 7.565 -55.214 1.00 90.75 212 SER A C 1
ATOM 1566 O O . SER A 1 212 ? 14.384 8.705 -55.390 1.00 90.75 212 SER A O 1
ATOM 1568 N N . GLY A 1 213 ? 14.171 6.871 -54.093 1.00 92.19 213 GLY A N 1
ATOM 1569 C CA . GLY A 1 213 ? 14.847 7.413 -52.907 1.00 92.19 213 GLY A CA 1
ATOM 1570 C C . GLY A 1 213 ? 13.993 8.383 -52.080 1.00 92.19 213 GLY A C 1
ATOM 1571 O O . GLY A 1 213 ? 14.526 9.129 -51.262 1.00 92.19 213 GLY A O 1
ATOM 1572 N N . ILE A 1 214 ? 12.672 8.430 -52.320 1.00 96.75 214 ILE A N 1
ATOM 1573 C CA . ILE A 1 214 ? 11.737 9.305 -51.599 1.00 96.75 214 ILE A CA 1
ATOM 1574 C C . ILE A 1 214 ? 10.595 8.482 -51.000 1.00 96.75 214 ILE A C 1
ATOM 1576 O O . ILE A 1 214 ? 9.929 7.708 -51.692 1.00 96.75 214 ILE A O 1
ATOM 1580 N N . SER A 1 215 ? 10.352 8.672 -49.704 1.00 97.56 215 SER A N 1
ATOM 1581 C CA . SER A 1 215 ? 9.333 7.973 -48.909 1.00 97.56 215 SER A CA 1
ATOM 1582 C C . SER A 1 215 ? 8.517 8.944 -48.054 1.00 97.56 215 SER A C 1
ATOM 1584 O O . SER A 1 215 ? 8.930 10.085 -47.838 1.00 97.56 215 SER A O 1
ATOM 1586 N N . ALA A 1 216 ? 7.369 8.502 -47.542 1.00 97.25 216 ALA A N 1
ATOM 1587 C CA . ALA A 1 216 ? 6.565 9.274 -46.595 1.00 97.25 216 ALA A CA 1
ATOM 1588 C C . ALA A 1 216 ? 5.962 8.374 -45.511 1.00 97.25 216 ALA A C 1
ATOM 1590 O O . ALA A 1 216 ? 5.564 7.247 -45.794 1.00 97.25 216 ALA A O 1
ATOM 1591 N N . ILE A 1 217 ? 5.897 8.883 -44.280 1.00 95.94 217 ILE A N 1
ATOM 1592 C CA . ILE A 1 217 ? 5.347 8.189 -43.107 1.00 95.94 217 ILE A CA 1
ATOM 1593 C C . ILE A 1 217 ? 4.551 9.156 -42.221 1.00 95.94 217 ILE A C 1
ATOM 1595 O O . ILE A 1 217 ? 4.696 10.380 -42.291 1.00 95.94 217 ILE A O 1
ATOM 1599 N N . GLY A 1 218 ? 3.719 8.605 -41.346 1.00 93.19 218 GLY A N 1
ATOM 1600 C CA . GLY A 1 218 ? 2.862 9.362 -40.445 1.00 93.19 218 GLY A CA 1
ATOM 1601 C C . GLY A 1 218 ? 1.603 9.898 -41.130 1.00 93.19 218 GLY A C 1
ATOM 1602 O O . GLY A 1 218 ? 1.236 9.487 -42.225 1.00 93.19 218 GLY A O 1
ATOM 1603 N N . GLU A 1 219 ? 0.945 10.878 -40.516 1.00 92.75 219 GLU A N 1
ATOM 1604 C CA . GLU A 1 219 ? -0.343 11.409 -41.005 1.00 92.75 219 GLU A CA 1
ATOM 1605 C C . GLU A 1 219 ? -0.252 12.131 -42.359 1.00 92.75 219 GLU A C 1
ATOM 1607 O O . GLU A 1 219 ? -1.274 12.413 -42.983 1.00 92.75 219 GLU A O 1
ATOM 1612 N N . CYS A 1 220 ? 0.961 12.464 -42.813 1.00 94.69 220 CYS A N 1
ATOM 1613 C CA . CYS A 1 220 ? 1.171 13.052 -44.133 1.00 94.69 220 CYS A CA 1
ATOM 1614 C C . CYS A 1 220 ? 1.083 12.021 -45.270 1.00 94.69 220 CYS A C 1
ATOM 1616 O O . CYS A 1 220 ? 1.016 12.421 -46.427 1.00 94.69 220 CYS A O 1
ATOM 1618 N N . CYS A 1 221 ? 1.079 10.726 -44.949 1.00 94.12 221 CYS A N 1
ATOM 1619 C CA . CYS A 1 221 ? 1.103 9.603 -45.880 1.00 94.12 221 CYS A CA 1
ATOM 1620 C C . CYS A 1 221 ? -0.307 9.212 -46.372 1.00 94.12 221 CYS A C 1
ATOM 1622 O O . CYS A 1 221 ? -1.265 9.201 -45.595 1.00 94.12 221 CYS A O 1
ATOM 1624 N N . GLU A 1 222 ? -0.418 8.877 -47.662 1.00 94.56 222 GLU A N 1
ATOM 1625 C CA . GLU A 1 222 ? -1.602 8.302 -48.310 1.00 94.56 222 GLU A CA 1
ATOM 1626 C C . GLU A 1 222 ? -1.263 6.962 -48.975 1.00 94.56 222 GLU A C 1
ATOM 1628 O O . GLU A 1 222 ? -0.373 6.912 -49.825 1.00 94.56 222 GLU A O 1
ATOM 1633 N N . ILE A 1 223 ? -2.029 5.915 -48.651 1.00 91.44 223 ILE A N 1
ATOM 1634 C CA . ILE A 1 223 ? -1.978 4.593 -49.308 1.00 91.44 223 ILE A CA 1
ATOM 1635 C C . ILE A 1 223 ? -3.408 4.257 -49.732 1.00 91.44 223 ILE A C 1
ATOM 1637 O O . ILE A 1 223 ? -4.342 4.431 -48.946 1.00 91.44 223 ILE A O 1
ATOM 1641 N N . ASP A 1 224 ? -3.599 3.878 -50.995 1.00 87.62 224 ASP A N 1
ATOM 1642 C CA . ASP A 1 224 ? -4.906 3.537 -51.582 1.00 87.62 224 ASP A CA 1
ATOM 1643 C C . ASP A 1 224 ? -6.022 4.574 -51.324 1.00 87.62 224 ASP A C 1
ATOM 1645 O O . ASP A 1 224 ? -7.189 4.250 -51.105 1.00 87.62 224 ASP A O 1
ATOM 1649 N N . GLY A 1 225 ? -5.663 5.865 -51.342 1.00 87.19 225 GLY A N 1
ATOM 1650 C CA . GLY A 1 225 ? -6.597 6.982 -51.145 1.00 87.19 225 GLY A CA 1
ATOM 1651 C C . GLY A 1 225 ? -7.008 7.240 -49.687 1.00 87.19 225 GLY A C 1
ATOM 1652 O O . GLY A 1 225 ? -7.856 8.106 -49.434 1.00 87.19 225 GLY A O 1
ATOM 1653 N N . GLN A 1 226 ? -6.413 6.527 -48.728 1.00 86.56 226 GLN A N 1
ATOM 1654 C CA . GLN A 1 226 ? -6.679 6.659 -47.295 1.00 86.56 226 GLN A CA 1
ATOM 1655 C C . GLN A 1 226 ? -5.530 7.351 -46.556 1.00 86.56 226 GLN A C 1
ATOM 1657 O O . GLN A 1 226 ? -4.382 7.296 -46.980 1.00 86.56 226 GLN A O 1
ATOM 1662 N N . THR A 1 227 ? -5.853 8.009 -45.440 1.00 88.25 227 THR A N 1
ATOM 1663 C CA . THR A 1 227 ? -4.908 8.720 -44.560 1.00 88.25 227 THR A CA 1
ATOM 1664 C C . THR A 1 227 ? -5.238 8.396 -43.105 1.00 88.25 227 THR A C 1
ATOM 1666 O O . THR A 1 227 ? -6.422 8.310 -42.767 1.00 88.25 227 THR A O 1
ATOM 1669 N N . TRP A 1 228 ? -4.237 8.295 -42.228 1.00 82.00 228 TRP A N 1
ATOM 1670 C CA . TRP A 1 228 ? -4.422 7.867 -40.834 1.00 82.00 228 TRP A CA 1
ATOM 1671 C C . TRP A 1 228 ? -4.075 8.977 -39.847 1.00 82.00 228 TRP A C 1
ATOM 1673 O O . TRP A 1 228 ? -2.979 9.519 -39.891 1.00 82.00 228 TRP A O 1
ATOM 1683 N N . GLY A 1 229 ? -4.999 9.273 -38.931 1.00 74.69 229 GLY A N 1
ATOM 1684 C CA . GLY A 1 229 ? -4.826 10.236 -37.831 1.00 74.69 229 GLY A CA 1
ATOM 1685 C C . GLY A 1 229 ? -4.500 9.590 -36.479 1.00 74.69 229 GLY A C 1
ATOM 1686 O O . GLY A 1 229 ? -4.734 10.199 -35.440 1.00 74.69 229 GLY A O 1
ATOM 1687 N N . LEU A 1 230 ? -4.049 8.330 -36.475 1.00 76.06 230 LEU A N 1
ATOM 1688 C CA . LEU A 1 230 ? -3.800 7.535 -35.268 1.00 76.06 230 LEU A CA 1
ATOM 1689 C C . LEU A 1 230 ? -2.317 7.168 -35.150 1.00 76.06 230 LEU A C 1
ATOM 1691 O O . LEU A 1 230 ? -1.647 6.904 -36.148 1.00 76.06 230 LEU A O 1
ATOM 1695 N N . VAL A 1 231 ? -1.819 7.097 -33.913 1.00 80.12 231 VAL A N 1
ATOM 1696 C CA . VAL A 1 231 ? -0.397 6.842 -33.618 1.00 80.12 231 VAL A CA 1
ATOM 1697 C C . VAL A 1 231 ? 0.052 5.456 -34.086 1.00 80.12 231 VAL A C 1
ATOM 1699 O O . VAL A 1 231 ? 1.117 5.342 -34.684 1.00 80.12 231 VAL A O 1
ATOM 1702 N N . ALA A 1 232 ? -0.739 4.406 -33.845 1.00 79.31 232 ALA A N 1
ATOM 1703 C CA . ALA A 1 232 ? -0.324 3.034 -34.142 1.00 79.31 232 ALA A CA 1
ATOM 1704 C C . ALA A 1 232 ? -0.081 2.775 -35.648 1.00 79.31 232 ALA A C 1
ATOM 1706 O O . ALA A 1 232 ? 1.007 2.299 -35.975 1.00 79.31 232 ALA A O 1
ATOM 1707 N N . PRO A 1 233 ? -0.976 3.177 -36.579 1.00 83.25 233 PRO A N 1
ATOM 1708 C CA . PRO A 1 233 ? -0.676 3.134 -38.011 1.00 83.25 233 PRO A CA 1
ATOM 1709 C C . PRO A 1 233 ? 0.597 3.902 -38.387 1.00 83.25 233 PRO A C 1
ATOM 1711 O O . PRO A 1 233 ? 1.415 3.395 -39.147 1.00 83.25 233 PRO A O 1
ATOM 1714 N N . CYS A 1 234 ? 0.815 5.089 -37.811 1.00 88.94 234 CYS A N 1
ATOM 1715 C CA . CYS A 1 234 ? 2.011 5.891 -38.084 1.00 88.94 234 CYS A CA 1
ATOM 1716 C C . CYS A 1 234 ? 3.307 5.190 -37.630 1.00 88.94 234 CYS A C 1
ATOM 1718 O O . CYS A 1 234 ? 4.327 5.275 -38.312 1.00 88.94 234 CYS A O 1
ATOM 1720 N N . LEU A 1 235 ? 3.278 4.486 -36.492 1.00 87.56 235 LEU A N 1
ATOM 1721 C CA . LEU A 1 235 ? 4.422 3.711 -36.000 1.00 87.56 235 LEU A CA 1
ATOM 1722 C C . LEU A 1 235 ? 4.681 2.464 -36.853 1.00 87.56 235 LEU A C 1
ATOM 1724 O O . LEU A 1 235 ? 5.839 2.161 -37.133 1.00 87.56 235 LEU A O 1
ATOM 1728 N N . ALA A 1 236 ? 3.630 1.781 -37.315 1.00 87.00 236 ALA A N 1
ATOM 1729 C CA . ALA A 1 236 ? 3.767 0.652 -38.235 1.00 87.00 236 ALA A CA 1
ATOM 1730 C C . ALA A 1 236 ? 4.424 1.083 -39.559 1.00 87.00 236 ALA A C 1
ATOM 1732 O O . ALA A 1 236 ? 5.369 0.444 -40.017 1.00 87.00 236 ALA A O 1
ATOM 1733 N N . GLN A 1 237 ? 4.002 2.223 -40.119 1.00 92.88 237 GLN A N 1
ATOM 1734 C CA . GLN A 1 237 ? 4.637 2.827 -41.297 1.00 92.88 237 GLN A CA 1
ATOM 1735 C C . GLN A 1 237 ? 6.130 3.113 -41.063 1.00 92.88 237 GLN A C 1
ATOM 1737 O O . GLN A 1 237 ? 6.963 2.801 -41.915 1.00 92.88 237 GLN A O 1
ATOM 1742 N N . ALA A 1 238 ? 6.486 3.670 -39.899 1.00 92.94 238 ALA A N 1
ATOM 1743 C CA . ALA A 1 238 ? 7.879 3.938 -39.541 1.00 92.94 238 ALA A CA 1
ATOM 1744 C C . ALA A 1 238 ? 8.716 2.650 -39.432 1.00 92.94 238 ALA A C 1
ATOM 1746 O O . ALA A 1 238 ? 9.840 2.619 -39.929 1.00 92.94 238 ALA A O 1
ATOM 1747 N N . GLY A 1 239 ? 8.165 1.587 -38.834 1.00 91.69 239 GLY A N 1
ATOM 1748 C CA . GLY A 1 239 ? 8.824 0.282 -38.730 1.00 91.69 239 GLY A CA 1
ATOM 1749 C C . GLY A 1 239 ? 9.089 -0.357 -40.094 1.00 91.69 239 GLY A C 1
ATOM 1750 O O . GLY A 1 239 ? 10.204 -0.802 -40.355 1.00 91.69 239 GLY A O 1
ATOM 1751 N N . ILE A 1 240 ? 8.099 -0.322 -40.991 1.00 93.44 240 ILE A N 1
ATOM 1752 C CA . ILE A 1 240 ? 8.224 -0.854 -42.357 1.00 93.44 240 ILE A CA 1
ATOM 1753 C C . ILE A 1 240 ? 9.315 -0.119 -43.132 1.00 93.44 240 ILE A C 1
ATOM 1755 O O . ILE A 1 240 ? 10.187 -0.746 -43.734 1.00 93.44 240 ILE A O 1
ATOM 1759 N N . LEU A 1 241 ? 9.297 1.216 -43.092 1.00 95.25 241 LEU A N 1
ATOM 1760 C CA . LEU A 1 241 ? 10.302 2.019 -43.777 1.00 95.25 241 LEU A CA 1
ATOM 1761 C C . LEU A 1 241 ? 11.706 1.786 -43.201 1.00 95.25 241 LEU A C 1
ATOM 1763 O O . LEU A 1 241 ? 12.659 1.654 -43.967 1.00 95.25 241 LEU A O 1
ATOM 1767 N N . ALA A 1 242 ? 11.842 1.712 -41.876 1.00 94.31 242 ALA A N 1
ATOM 1768 C CA . ALA A 1 242 ? 13.126 1.467 -41.226 1.00 94.31 242 ALA A CA 1
ATOM 1769 C C . ALA A 1 242 ? 13.719 0.102 -41.614 1.00 94.31 242 ALA A C 1
ATOM 1771 O O . ALA A 1 242 ? 14.878 0.047 -42.021 1.00 94.31 242 ALA A O 1
ATOM 1772 N N . ALA A 1 243 ? 12.922 -0.971 -41.571 1.00 91.62 243 ALA A N 1
ATOM 1773 C CA . ALA A 1 243 ? 13.352 -2.312 -41.975 1.00 91.62 243 ALA A CA 1
ATOM 1774 C C . ALA A 1 243 ? 13.757 -2.354 -43.461 1.00 91.62 243 ALA A C 1
ATOM 1776 O O . ALA A 1 243 ? 14.797 -2.906 -43.822 1.00 91.62 243 ALA A O 1
ATOM 1777 N N . ARG A 1 244 ? 12.998 -1.668 -44.328 1.00 93.44 244 ARG A N 1
ATOM 1778 C CA . ARG A 1 244 ? 13.311 -1.557 -45.760 1.00 93.44 244 ARG A CA 1
ATOM 1779 C C . ARG A 1 244 ? 14.646 -0.849 -45.994 1.00 93.44 244 ARG A C 1
ATOM 1781 O O . ARG A 1 244 ? 15.445 -1.298 -46.809 1.00 93.44 244 ARG A O 1
ATOM 1788 N N . LEU A 1 245 ? 14.895 0.256 -45.288 1.00 92.06 245 LEU A N 1
ATOM 1789 C CA . LEU A 1 245 ? 16.158 0.998 -45.374 1.00 92.06 245 LEU A CA 1
ATOM 1790 C C . LEU A 1 245 ? 17.342 0.211 -44.786 1.00 92.06 245 LEU A C 1
ATOM 1792 O O . LEU A 1 245 ? 18.470 0.405 -45.229 1.00 92.06 245 LEU A O 1
ATOM 1796 N N . ALA A 1 246 ? 17.091 -0.703 -43.846 1.00 92.62 246 ALA A N 1
ATOM 1797 C CA . ALA A 1 246 ? 18.089 -1.632 -43.315 1.00 92.62 246 ALA A CA 1
ATOM 1798 C C . ALA A 1 246 ? 18.397 -2.819 -44.255 1.00 92.62 246 ALA A C 1
ATOM 1800 O O . ALA A 1 246 ? 19.301 -3.603 -43.971 1.00 92.62 246 ALA A O 1
ATOM 1801 N N . GLY A 1 247 ? 17.684 -2.951 -45.381 1.00 90.31 247 GLY A N 1
ATOM 1802 C CA . GLY A 1 247 ? 17.840 -4.066 -46.321 1.00 90.31 247 GLY A CA 1
ATOM 1803 C C . GLY A 1 247 ? 17.163 -5.361 -45.866 1.00 90.31 247 GLY A C 1
ATOM 1804 O O . GLY A 1 247 ? 17.465 -6.432 -46.393 1.00 90.31 247 GLY A O 1
ATOM 1805 N N . GLU A 1 248 ? 16.259 -5.284 -44.890 1.00 91.88 248 GLU A N 1
ATOM 1806 C CA . GLU A 1 248 ? 15.506 -6.430 -44.389 1.00 91.88 248 GLU A CA 1
ATOM 1807 C C . GLU A 1 248 ? 14.323 -6.763 -45.312 1.00 91.88 248 GLU A C 1
ATOM 1809 O O . GLU A 1 248 ? 13.801 -5.913 -46.037 1.00 91.88 248 GLU A O 1
ATOM 1814 N N . SER A 1 249 ? 13.878 -8.023 -45.292 1.00 82.00 249 SER A N 1
ATOM 1815 C CA . SER A 1 249 ? 12.630 -8.418 -45.957 1.00 82.00 249 SER A CA 1
ATOM 1816 C C . SER A 1 249 ? 11.442 -7.973 -45.110 1.00 82.00 249 SER A C 1
ATOM 1818 O O . SER A 1 249 ? 11.324 -8.391 -43.960 1.00 82.00 249 SER A O 1
ATOM 1820 N N . VAL A 1 250 ? 10.561 -7.142 -45.673 1.00 81.75 250 VAL A N 1
ATOM 1821 C CA . VAL A 1 250 ? 9.473 -6.498 -44.923 1.00 81.75 250 VAL A CA 1
ATOM 1822 C C . VAL A 1 250 ? 8.112 -6.938 -45.445 1.00 81.75 250 VAL A C 1
ATOM 1824 O O . VAL A 1 250 ? 7.866 -6.931 -46.652 1.00 81.75 250 VAL A O 1
ATOM 1827 N N . THR A 1 251 ? 7.211 -7.283 -44.529 1.00 82.44 251 THR A N 1
ATOM 1828 C CA . THR A 1 251 ? 5.798 -7.499 -44.848 1.00 82.44 251 THR A CA 1
ATOM 1829 C C . THR A 1 251 ? 5.156 -6.174 -45.284 1.00 82.44 251 THR A C 1
ATOM 1831 O O . THR A 1 251 ? 5.373 -5.161 -44.615 1.00 82.44 251 THR A O 1
ATOM 1834 N N . PRO A 1 252 ? 4.354 -6.158 -46.365 1.00 84.31 252 PRO A N 1
ATOM 1835 C CA . PRO A 1 252 ? 3.582 -4.988 -46.771 1.00 84.31 252 PRO A CA 1
ATOM 1836 C C . PRO A 1 252 ? 2.762 -4.366 -45.640 1.00 84.31 252 PRO A C 1
ATOM 1838 O O . PRO A 1 252 ? 2.248 -5.072 -44.766 1.00 84.31 252 PRO A O 1
ATOM 1841 N N . PHE A 1 253 ? 2.588 -3.044 -45.687 1.00 85.00 253 PHE A N 1
ATOM 1842 C CA . PHE A 1 253 ? 1.693 -2.342 -44.778 1.00 85.00 253 PHE A CA 1
ATOM 1843 C C . PHE A 1 253 ? 0.280 -2.901 -44.908 1.00 85.00 253 PHE A C 1
ATOM 1845 O O . PHE A 1 253 ? -0.350 -2.838 -45.961 1.00 85.00 253 PHE A O 1
ATOM 1852 N N . THR A 1 254 ? -0.217 -3.430 -43.798 1.00 76.12 254 THR A N 1
ATOM 1853 C CA . THR A 1 254 ? -1.584 -3.913 -43.654 1.00 76.12 254 THR A CA 1
ATOM 1854 C C . THR A 1 254 ? -2.269 -3.102 -42.567 1.00 76.12 254 THR A C 1
ATOM 1856 O O . THR A 1 254 ? -1.658 -2.718 -41.566 1.00 76.12 254 THR A O 1
ATOM 1859 N N . LEU A 1 255 ? -3.547 -2.790 -42.783 1.00 65.44 255 LEU A N 1
ATOM 1860 C CA . LEU A 1 255 ? -4.333 -2.024 -41.828 1.00 65.44 255 LEU A CA 1
ATOM 1861 C C . LEU A 1 255 ? -4.538 -2.861 -40.558 1.00 65.44 255 LEU A C 1
ATOM 1863 O O . LEU A 1 255 ? -5.427 -3.707 -40.501 1.00 65.44 255 LEU A O 1
ATOM 1867 N N . MET A 1 256 ? -3.735 -2.610 -39.527 1.00 60.88 256 MET A N 1
ATOM 1868 C CA . MET A 1 256 ? -4.015 -3.142 -38.197 1.00 60.88 256 MET A CA 1
ATOM 1869 C C . MET A 1 256 ? -5.190 -2.369 -37.600 1.00 60.88 256 MET A C 1
ATOM 1871 O O . MET A 1 256 ? -5.139 -1.142 -37.473 1.00 60.88 256 MET A O 1
ATOM 1875 N N . GLN A 1 257 ? -6.253 -3.080 -37.225 1.00 65.00 257 GLN A N 1
ATOM 1876 C CA . GLN A 1 257 ? -7.362 -2.495 -36.482 1.00 65.00 257 GLN A CA 1
ATOM 1877 C C . GLN A 1 257 ? -6.931 -2.259 -35.033 1.00 65.00 257 GLN A C 1
ATOM 1879 O O . GLN A 1 257 ? -7.179 -3.059 -34.141 1.00 65.00 257 GLN A O 1
ATOM 1884 N N . THR A 1 258 ? -6.220 -1.161 -34.793 1.00 64.81 258 THR A N 1
ATOM 1885 C CA . THR A 1 258 ? -5.838 -0.766 -33.438 1.00 64.81 258 THR A CA 1
ATOM 1886 C C . THR A 1 258 ? -6.986 -0.023 -32.776 1.00 64.81 258 THR A C 1
ATOM 1888 O O . THR A 1 258 ? -7.425 1.009 -33.291 1.00 64.81 258 THR A O 1
ATOM 1891 N N . GLY A 1 259 ? -7.450 -0.525 -31.634 1.00 76.56 259 GLY A N 1
ATOM 1892 C CA . GLY A 1 259 ? -8.528 0.110 -30.890 1.00 76.56 259 GLY A CA 1
ATOM 1893 C C . GLY A 1 259 ? -8.165 1.482 -30.323 1.00 76.56 259 GLY A C 1
ATOM 1894 O O . GLY A 1 259 ? -7.018 1.771 -29.979 1.00 76.56 259 GLY A O 1
ATOM 1895 N N . MET A 1 260 ? -9.173 2.338 -30.224 1.00 85.31 260 MET A N 1
ATOM 1896 C CA . MET A 1 260 ? -9.117 3.657 -29.613 1.00 85.31 260 MET A CA 1
ATOM 1897 C C . MET A 1 260 ? -9.557 3.550 -28.152 1.00 85.31 260 MET A C 1
ATOM 1899 O O . MET A 1 260 ? -10.586 2.950 -27.849 1.00 85.31 260 MET A O 1
ATOM 1903 N N . ARG A 1 261 ? -8.770 4.142 -27.248 1.00 87.25 261 ARG A N 1
ATOM 1904 C CA . ARG A 1 261 ? -9.137 4.352 -25.842 1.00 87.25 261 ARG A CA 1
ATOM 1905 C C . ARG A 1 261 ? -9.280 5.837 -25.570 1.00 87.25 261 ARG A C 1
ATOM 1907 O O . ARG A 1 261 ? -8.391 6.604 -25.945 1.00 87.25 261 ARG A O 1
ATOM 1914 N N . LEU A 1 262 ? -10.352 6.214 -24.882 1.00 87.69 262 LEU A N 1
ATOM 1915 C CA . LEU A 1 262 ? -10.572 7.592 -24.458 1.00 87.69 262 LEU A CA 1
ATOM 1916 C C . LEU A 1 262 ? -9.678 7.929 -23.256 1.00 87.69 262 LEU A C 1
ATOM 1918 O O . LEU A 1 262 ? -9.636 7.175 -22.285 1.00 87.69 262 LEU A O 1
ATOM 1922 N N . LYS A 1 263 ? -8.978 9.068 -23.288 1.00 79.25 263 LYS A N 1
ATOM 1923 C CA . LYS A 1 263 ? -8.124 9.521 -22.175 1.00 79.25 263 LYS A CA 1
ATOM 1924 C C . LYS A 1 263 ? -8.824 10.567 -21.321 1.00 79.25 263 LYS A C 1
ATOM 1926 O O . LYS A 1 263 ? -8.369 11.702 -21.189 1.00 79.25 263 LYS A O 1
ATOM 1931 N N . VAL A 1 264 ? -9.935 10.170 -20.718 1.00 82.12 264 VAL A N 1
ATOM 1932 C CA . VAL A 1 264 ? -10.642 10.985 -19.731 1.00 82.12 264 VAL A CA 1
ATOM 1933 C C . VAL A 1 264 ? -10.630 10.224 -18.414 1.00 82.12 264 VAL A C 1
ATOM 1935 O O . VAL A 1 264 ? -11.217 9.154 -18.303 1.00 82.12 264 VAL A O 1
ATOM 1938 N N . THR A 1 265 ? -9.932 10.747 -17.402 1.00 75.44 265 THR A N 1
ATOM 1939 C CA . THR A 1 265 ? -9.854 10.076 -16.094 1.00 75.44 265 THR A CA 1
ATOM 1940 C C . THR A 1 265 ? -11.250 9.827 -15.525 1.00 75.44 265 THR A C 1
ATOM 1942 O O . THR A 1 265 ? -12.075 10.740 -15.436 1.00 75.44 265 THR A O 1
ATOM 1945 N N . GLY A 1 266 ? -11.492 8.576 -15.135 1.00 74.00 266 GLY A N 1
ATOM 1946 C CA . GLY A 1 266 ? -12.775 8.112 -14.613 1.00 74.00 266 GLY A CA 1
ATOM 1947 C C . GLY A 1 266 ? -13.839 7.832 -15.679 1.00 74.00 266 GLY A C 1
ATOM 1948 O O . GLY A 1 266 ? -14.971 7.561 -15.302 1.00 74.00 266 GLY A O 1
ATOM 1949 N N . VAL A 1 267 ? -13.519 7.918 -16.974 1.00 86.00 267 VAL A N 1
ATOM 1950 C CA . VAL A 1 267 ? -14.378 7.433 -18.064 1.00 86.00 267 VAL A CA 1
ATOM 1951 C C . VAL A 1 267 ? -13.599 6.375 -18.833 1.00 86.00 267 VAL A C 1
ATOM 1953 O O . VAL A 1 267 ? -12.725 6.687 -19.641 1.00 86.00 267 VAL A O 1
ATOM 1956 N N . GLU A 1 268 ? -13.898 5.113 -18.554 1.00 88.00 268 GLU A N 1
ATOM 1957 C CA . GLU A 1 268 ? -13.320 3.991 -19.283 1.00 88.00 268 GLU A CA 1
ATOM 1958 C C . GLU A 1 268 ? -14.127 3.742 -20.560 1.00 88.00 268 GLU A C 1
ATOM 1960 O O . GLU A 1 268 ? -15.339 3.530 -20.517 1.00 88.00 268 GLU A O 1
ATOM 1965 N N . LEU A 1 269 ? -13.462 3.831 -21.711 1.00 92.50 269 LEU A N 1
ATOM 1966 C CA . LEU A 1 269 ? -14.087 3.645 -23.015 1.00 92.50 269 LEU A CA 1
ATOM 1967 C C . LEU A 1 269 ? -13.075 3.086 -24.013 1.00 92.50 269 LEU A C 1
ATOM 1969 O O . LEU A 1 269 ? -11.957 3.602 -24.139 1.00 92.50 269 LEU A O 1
ATOM 1973 N N . PHE A 1 270 ? -13.492 2.064 -24.755 1.00 92.06 270 PHE A N 1
ATOM 1974 C CA . PHE A 1 270 ? -12.713 1.392 -25.784 1.00 92.06 270 PHE A CA 1
ATOM 1975 C C . PHE A 1 270 ? -13.561 1.102 -27.025 1.00 92.06 270 PHE A C 1
ATOM 1977 O O . PHE A 1 270 ? -14.694 0.646 -26.913 1.00 92.06 270 PHE A O 1
ATOM 1984 N N . SER A 1 271 ? -13.008 1.329 -28.215 1.00 91.69 271 SER A N 1
ATOM 1985 C CA . SER A 1 271 ? -13.687 1.057 -29.485 1.00 91.69 271 SER A CA 1
ATOM 1986 C C . SER A 1 271 ? -12.701 0.587 -30.554 1.00 91.69 271 SER A C 1
ATOM 1988 O O . SER A 1 271 ? -11.639 1.190 -30.720 1.00 91.69 271 SER A O 1
ATOM 1990 N N . VAL A 1 272 ? -13.025 -0.482 -31.282 1.00 89.50 272 VAL A N 1
ATOM 1991 C CA . VAL A 1 272 ? -12.214 -1.012 -32.388 1.00 89.50 272 VAL A CA 1
ATOM 1992 C C . VAL A 1 272 ? -13.105 -1.577 -33.494 1.00 89.50 272 VAL A C 1
ATOM 1994 O O . VAL A 1 272 ? -14.155 -2.153 -33.228 1.00 89.50 272 VAL A O 1
ATOM 1997 N N . GLY A 1 273 ? -12.677 -1.410 -34.742 1.00 87.56 273 GLY A N 1
ATOM 1998 C CA . GLY A 1 273 ? -13.367 -1.914 -35.927 1.00 87.56 273 GLY A CA 1
ATOM 1999 C C . GLY A 1 273 ? -14.615 -1.157 -36.346 1.00 87.56 273 GLY A C 1
ATOM 2000 O O . GLY A 1 273 ? -14.747 0.044 -36.103 1.00 87.56 273 GLY A O 1
ATOM 2001 N N . ASP A 1 274 ? -15.490 -1.846 -37.074 1.00 86.06 274 ASP A N 1
ATOM 2002 C CA . ASP A 1 274 ? -16.670 -1.245 -37.681 1.00 86.06 274 ASP A CA 1
ATOM 2003 C C . ASP A 1 274 ? -17.707 -0.890 -36.611 1.00 86.06 274 ASP A C 1
ATOM 2005 O O . ASP A 1 274 ? -18.186 -1.732 -35.853 1.00 86.06 274 ASP A O 1
ATOM 2009 N N . ILE A 1 275 ? -18.116 0.375 -36.588 1.00 84.19 275 ILE A N 1
ATOM 2010 C CA . ILE A 1 275 ? -19.136 0.852 -35.646 1.00 84.19 275 ILE A CA 1
ATOM 2011 C C . ILE A 1 275 ? -20.532 0.735 -36.257 1.00 84.19 275 ILE A C 1
ATOM 2013 O O . ILE A 1 275 ? -21.489 0.353 -35.579 1.00 84.19 275 ILE A O 1
ATOM 2017 N N . THR A 1 276 ? -20.657 1.018 -37.554 1.00 85.19 276 THR A N 1
ATOM 2018 C CA . THR A 1 276 ? -21.943 1.023 -38.262 1.00 85.19 276 THR A CA 1
ATOM 2019 C C . THR A 1 276 ? -22.281 -0.368 -38.792 1.00 85.19 276 THR A C 1
ATOM 2021 O O . THR A 1 276 ? -21.515 -0.947 -39.561 1.00 85.19 276 THR A O 1
ATOM 2024 N N . ALA A 1 277 ? -23.449 -0.883 -38.402 1.00 87.31 277 ALA A N 1
ATOM 2025 C CA . ALA A 1 277 ? -23.971 -2.152 -38.899 1.00 87.31 277 ALA A CA 1
ATOM 2026 C C . ALA A 1 277 ? -24.525 -2.013 -40.327 1.00 87.31 277 ALA A C 1
ATOM 2028 O O . ALA A 1 277 ? -25.168 -1.014 -40.654 1.00 87.31 277 ALA A O 1
ATOM 2029 N N . ARG A 1 278 ? -24.288 -3.019 -41.175 1.00 90.25 278 ARG A N 1
ATOM 2030 C CA . ARG A 1 278 ? -24.896 -3.179 -42.509 1.00 90.25 278 ARG A CA 1
ATOM 2031 C C . ARG A 1 278 ? -26.177 -4.016 -42.418 1.00 90.25 278 ARG A C 1
ATOM 2033 O O . ARG A 1 278 ? -26.424 -4.655 -41.404 1.00 90.25 278 ARG A O 1
ATOM 2040 N N . GLU A 1 279 ? -26.954 -4.062 -43.502 1.00 81.62 279 GLU A N 1
ATOM 2041 C CA . GLU A 1 279 ? -28.291 -4.693 -43.580 1.00 81.62 279 GLU A CA 1
ATOM 2042 C C . GLU A 1 279 ? -28.340 -6.189 -43.180 1.00 81.62 279 GLU A C 1
ATOM 2044 O O . GLU A 1 279 ? -29.411 -6.697 -42.877 1.00 81.62 279 GLU A O 1
ATOM 2049 N N . ASN A 1 280 ? -27.192 -6.877 -43.094 1.00 86.50 280 ASN A N 1
ATOM 2050 C CA . ASN A 1 280 ? -27.081 -8.286 -42.683 1.00 86.50 280 ASN A CA 1
ATOM 2051 C C . ASN A 1 280 ? -26.111 -8.525 -41.507 1.00 86.50 280 ASN A C 1
ATOM 2053 O O . ASN A 1 280 ? -25.763 -9.672 -41.226 1.00 86.50 280 ASN A O 1
ATOM 2057 N N . ASP A 1 281 ? -25.627 -7.468 -40.851 1.00 91.50 281 ASP A N 1
ATOM 2058 C CA . ASP A 1 281 ? -24.741 -7.623 -39.696 1.00 91.50 281 ASP A CA 1
ATOM 2059 C C . ASP A 1 281 ? -25.563 -7.942 -38.439 1.00 91.50 281 ASP A C 1
ATOM 2061 O O . ASP A 1 281 ? -26.620 -7.354 -38.203 1.00 91.50 281 ASP A O 1
ATOM 2065 N N . ALA A 1 282 ? -25.058 -8.838 -37.592 1.00 91.12 282 ALA A N 1
ATOM 2066 C CA . ALA A 1 282 ? -25.617 -9.051 -36.264 1.00 91.12 282 ALA A CA 1
ATOM 2067 C C . ALA A 1 282 ? -24.990 -8.061 -35.273 1.00 91.12 282 ALA A C 1
ATOM 2069 O O . ALA A 1 282 ? -23.779 -7.842 -35.266 1.00 91.12 282 ALA A O 1
ATOM 2070 N N . VAL A 1 283 ? -25.824 -7.462 -34.426 1.00 92.88 283 VAL A N 1
ATOM 2071 C CA . VAL A 1 283 ? -25.395 -6.547 -33.364 1.00 92.88 283 VAL A CA 1
ATOM 2072 C C . VAL A 1 283 ? -25.785 -7.160 -32.031 1.00 92.88 283 VAL A 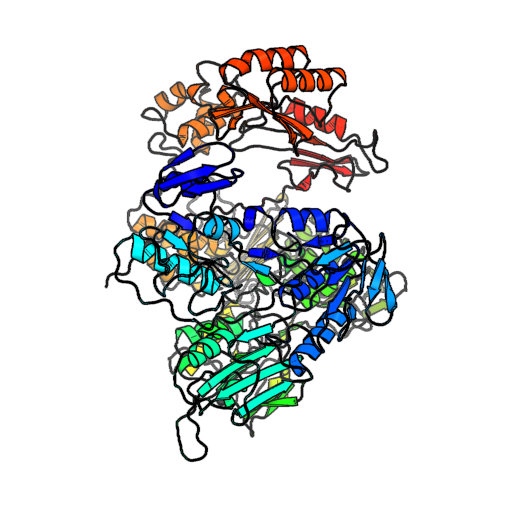C 1
ATOM 2074 O O . VAL A 1 283 ? -26.966 -7.394 -31.778 1.00 92.88 283 VAL A O 1
ATOM 2077 N N . TRP A 1 284 ? -24.801 -7.406 -31.176 1.00 92.75 284 TRP A N 1
ATOM 2078 C CA . TRP A 1 284 ? -25.019 -7.901 -29.823 1.00 92.75 284 TRP A CA 1
ATOM 2079 C C . TRP A 1 284 ? -24.665 -6.809 -28.831 1.00 92.75 284 TRP A C 1
ATOM 2081 O O . TRP A 1 284 ? -23.602 -6.203 -28.949 1.00 92.75 284 TRP A O 1
ATOM 2091 N N . THR A 1 285 ? -25.544 -6.549 -27.866 1.00 91.50 285 THR A N 1
ATOM 2092 C CA . THR A 1 285 ? -25.338 -5.518 -26.846 1.00 91.50 285 THR A CA 1
ATOM 2093 C C . THR A 1 285 ? -25.610 -6.045 -25.443 1.00 91.50 285 THR A C 1
ATOM 2095 O O . THR A 1 285 ? -26.432 -6.936 -25.241 1.00 91.50 285 THR A O 1
ATOM 2098 N N . SER A 1 286 ? -24.912 -5.474 -24.464 1.00 86.06 286 SER A N 1
ATOM 2099 C CA . SER A 1 286 ? -25.175 -5.647 -23.037 1.00 86.06 286 SER A CA 1
ATOM 2100 C C . SER A 1 286 ? -25.096 -4.287 -22.359 1.00 86.06 286 SER A C 1
ATOM 2102 O O . SER A 1 286 ? -24.180 -3.511 -22.626 1.00 86.06 286 SER A O 1
ATOM 2104 N N . TRP A 1 287 ? -26.055 -4.000 -21.485 1.00 84.94 287 TRP A N 1
ATOM 2105 C CA . TRP A 1 287 ? -26.128 -2.759 -20.726 1.00 84.94 287 TRP A CA 1
ATOM 2106 C C . TRP A 1 287 ? -26.500 -3.062 -19.281 1.00 84.94 287 TRP A C 1
ATOM 2108 O O . TRP A 1 287 ? -27.561 -3.635 -19.031 1.00 84.94 287 TRP A O 1
ATOM 2118 N N . ASP A 1 288 ? -25.645 -2.653 -18.350 1.00 75.00 288 ASP A N 1
ATOM 2119 C CA . ASP A 1 288 ? -25.942 -2.677 -16.924 1.00 75.00 288 ASP A CA 1
ATOM 2120 C C . ASP A 1 288 ? -26.223 -1.246 -16.423 1.00 75.00 288 ASP A C 1
ATOM 2122 O O . ASP A 1 288 ? -25.299 -0.431 -16.339 1.00 75.00 288 ASP A O 1
ATOM 2126 N N . PRO A 1 289 ? -27.482 -0.921 -16.072 1.00 69.31 289 PRO A N 1
ATOM 2127 C CA . PRO A 1 289 ? -27.858 0.408 -15.607 1.00 69.31 289 PRO A CA 1
ATOM 2128 C C . PRO A 1 289 ? -27.339 0.762 -14.208 1.00 69.31 289 PRO A C 1
ATOM 2130 O O . PRO A 1 289 ? -27.390 1.935 -13.853 1.00 69.31 289 PRO A O 1
ATOM 2133 N N . LEU A 1 290 ? -26.876 -0.206 -13.406 1.00 60.72 290 LEU A N 1
ATOM 2134 C CA . LEU A 1 290 ? -26.348 0.048 -12.059 1.00 60.72 290 LEU A CA 1
ATOM 2135 C C . LEU A 1 290 ? -24.865 0.411 -12.092 1.00 60.72 290 LEU A C 1
ATOM 2137 O O . LEU A 1 290 ? -24.432 1.323 -11.392 1.00 60.72 290 LEU A O 1
ATOM 2141 N N . THR A 1 291 ? -24.084 -0.315 -12.893 1.00 69.12 291 THR A N 1
ATOM 2142 C CA . THR A 1 291 ? -22.634 -0.091 -13.029 1.00 69.12 291 THR A CA 1
ATOM 2143 C C . THR A 1 291 ? -22.283 0.869 -14.162 1.00 69.12 291 THR A C 1
ATOM 2145 O O . THR A 1 291 ? -21.136 1.286 -14.293 1.00 69.12 291 THR A O 1
ATOM 2148 N N . HIS A 1 292 ? -23.266 1.238 -14.981 1.00 73.94 292 HIS A N 1
ATOM 2149 C CA . HIS A 1 292 ? -23.090 1.993 -16.214 1.00 73.94 292 HIS A CA 1
ATOM 2150 C C . HIS A 1 292 ? -22.145 1.323 -17.227 1.00 73.94 292 HIS A C 1
ATOM 2152 O O . HIS A 1 292 ? -21.472 1.999 -18.011 1.00 73.94 292 HIS A O 1
ATOM 2158 N N . HIS A 1 293 ? -22.109 -0.014 -17.247 1.00 84.56 293 HIS A N 1
ATOM 2159 C CA . HIS A 1 293 ? -21.304 -0.779 -18.197 1.00 84.56 293 HIS A CA 1
ATOM 2160 C C . HIS A 1 293 ? -22.088 -1.071 -19.475 1.00 84.56 293 HIS A C 1
ATOM 2162 O O . HIS A 1 293 ? -23.085 -1.796 -19.457 1.00 84.56 293 HIS A O 1
ATOM 2168 N N . TYR A 1 294 ? -21.609 -0.546 -20.602 1.00 90.38 294 TYR A N 1
ATOM 2169 C CA . TYR A 1 294 ? -22.178 -0.791 -21.923 1.00 90.38 294 TYR A CA 1
ATOM 2170 C C . TYR A 1 294 ? -21.190 -1.519 -22.824 1.00 90.38 294 TYR A C 1
ATOM 2172 O O . TYR A 1 294 ? -20.009 -1.183 -22.884 1.00 90.38 294 TYR A O 1
ATOM 2180 N N . ARG A 1 295 ? -21.679 -2.524 -23.543 1.00 92.12 295 ARG A N 1
ATOM 2181 C CA . ARG A 1 295 ? -20.872 -3.365 -24.419 1.00 92.12 295 ARG A CA 1
ATOM 2182 C C . ARG A 1 295 ? -21.626 -3.643 -25.696 1.00 92.12 295 ARG A C 1
ATOM 2184 O O . ARG A 1 295 ? -22.821 -3.933 -25.658 1.00 92.12 295 ARG A O 1
ATOM 2191 N N . ARG A 1 296 ? -20.915 -3.614 -26.815 1.00 93.44 296 ARG A N 1
ATOM 2192 C CA . ARG A 1 296 ? -21.461 -3.903 -28.132 1.00 93.44 296 ARG A CA 1
ATOM 2193 C C . ARG A 1 296 ? -20.444 -4.632 -28.996 1.00 93.44 296 ARG A C 1
ATOM 2195 O O . ARG A 1 296 ? -19.317 -4.172 -29.150 1.00 93.44 296 ARG A O 1
ATOM 2202 N N . LEU A 1 297 ? -20.879 -5.734 -29.598 1.00 93.69 297 LEU A N 1
ATOM 2203 C CA . LEU A 1 297 ? -20.137 -6.499 -30.595 1.00 93.69 297 LEU A CA 1
ATOM 2204 C C . LEU A 1 297 ? -20.901 -6.452 -31.921 1.00 93.69 297 LEU A C 1
ATOM 2206 O O . LEU A 1 297 ? -22.101 -6.728 -31.968 1.00 93.69 297 LEU A O 1
ATOM 2210 N N . LEU A 1 298 ? -20.206 -6.090 -32.994 1.00 93.56 298 LEU A N 1
ATOM 2211 C CA . LEU A 1 298 ? -20.706 -6.149 -34.361 1.00 93.56 298 LEU A CA 1
ATOM 2212 C C . LEU A 1 298 ? -20.145 -7.401 -35.029 1.00 93.56 298 LEU A C 1
ATOM 2214 O O . LEU A 1 298 ? -18.933 -7.599 -35.041 1.00 93.56 298 LEU A O 1
ATOM 2218 N N . VAL A 1 299 ? -21.012 -8.219 -35.613 1.00 92.75 299 VAL A N 1
ATOM 2219 C CA . VAL A 1 299 ? -20.654 -9.487 -36.250 1.00 92.75 299 VAL A CA 1
ATOM 2220 C C . VAL A 1 299 ? -21.081 -9.454 -37.711 1.00 92.75 299 VAL A C 1
ATOM 2222 O O . VAL A 1 299 ? -22.249 -9.219 -38.020 1.00 92.75 299 VAL A O 1
ATOM 2225 N N . ARG A 1 300 ? -20.141 -9.721 -38.620 1.00 91.38 300 ARG A N 1
ATOM 2226 C CA . ARG A 1 300 ? -20.378 -9.760 -40.066 1.00 91.38 300 ARG A CA 1
ATOM 2227 C C . ARG A 1 300 ? -19.953 -11.104 -40.620 1.00 91.38 300 ARG A C 1
ATOM 2229 O O . ARG A 1 300 ? -18.843 -11.550 -40.368 1.00 91.38 300 ARG A O 1
ATOM 2236 N N . ASN A 1 301 ? -20.831 -11.740 -41.395 1.00 89.00 301 ASN A N 1
ATOM 2237 C CA . ASN A 1 301 ? -20.590 -13.073 -41.964 1.00 89.00 301 ASN A CA 1
ATOM 2238 C C . ASN A 1 301 ? -20.171 -14.118 -40.908 1.00 89.00 301 ASN A C 1
ATOM 2240 O O . ASN A 1 301 ? -19.398 -15.025 -41.200 1.00 89.00 301 ASN A O 1
ATOM 2244 N N . GLY A 1 302 ? -20.673 -13.979 -39.677 1.00 86.38 302 GLY A N 1
ATOM 2245 C CA . GLY A 1 302 ? -20.367 -14.882 -38.568 1.00 86.38 302 GLY A CA 1
ATOM 2246 C C . GLY A 1 302 ? -19.060 -14.601 -37.824 1.00 86.38 302 GLY A C 1
ATOM 2247 O O . GLY A 1 302 ? -18.812 -15.291 -36.848 1.00 86.38 302 GLY A O 1
ATOM 2248 N N . THR A 1 303 ? -18.257 -13.603 -38.207 1.00 91.56 303 THR A N 1
ATOM 2249 C CA . THR A 1 303 ? -17.010 -13.226 -37.510 1.00 91.56 303 THR A CA 1
ATOM 2250 C C . THR A 1 303 ? -17.108 -11.828 -36.904 1.00 91.56 303 THR A C 1
ATOM 2252 O O . THR A 1 303 ? -17.917 -11.001 -37.336 1.00 91.56 303 THR A O 1
ATOM 2255 N N . LEU A 1 304 ? -16.284 -11.545 -35.896 1.00 91.50 304 LEU A N 1
ATOM 2256 C CA . LEU A 1 304 ? -16.262 -10.242 -35.234 1.00 91.50 304 LEU A CA 1
ATOM 2257 C C . LEU A 1 304 ? -15.771 -9.156 -36.202 1.00 91.50 304 LEU A C 1
ATOM 2259 O O . LEU A 1 304 ? -14.748 -9.305 -36.859 1.00 91.50 304 LEU A O 1
ATOM 2263 N N . ALA A 1 305 ? -16.531 -8.071 -36.305 1.00 90.75 305 ALA A N 1
ATOM 2264 C CA . ALA A 1 305 ? -16.283 -6.955 -37.214 1.00 90.75 305 ALA A CA 1
ATOM 2265 C C . ALA A 1 305 ? -16.087 -5.621 -36.480 1.00 90.75 305 ALA A C 1
ATOM 2267 O O . ALA A 1 305 ? -15.501 -4.701 -37.048 1.00 90.75 305 ALA A O 1
ATOM 2268 N N . GLY A 1 306 ? -16.553 -5.508 -35.234 1.00 91.44 306 GLY A N 1
ATOM 2269 C CA . GLY A 1 306 ? -16.367 -4.317 -34.409 1.00 91.44 306 GLY A CA 1
ATOM 2270 C C . GLY A 1 306 ? -16.728 -4.542 -32.946 1.00 91.44 306 GLY A C 1
ATOM 2271 O O . GLY A 1 306 ? -17.512 -5.431 -32.613 1.00 91.44 306 GLY A O 1
ATOM 2272 N N . VAL A 1 307 ? -16.136 -3.744 -32.065 1.00 93.25 307 VAL A N 1
ATOM 2273 C CA . VAL A 1 307 ? -16.228 -3.863 -30.607 1.00 93.25 307 VAL A CA 1
ATOM 2274 C C . VAL A 1 307 ? -16.303 -2.469 -30.002 1.00 93.25 307 VAL A C 1
ATOM 2276 O O . VAL A 1 307 ? -15.522 -1.588 -30.357 1.00 93.25 307 VAL A O 1
ATOM 2279 N N . LEU A 1 308 ? -17.205 -2.286 -29.046 1.00 93.94 308 LEU A N 1
ATOM 2280 C CA . LEU A 1 308 ? -17.363 -1.065 -28.271 1.00 93.94 308 LEU A CA 1
ATOM 2281 C C . LEU A 1 308 ? -17.624 -1.432 -26.808 1.00 93.94 308 LEU A C 1
ATOM 2283 O O . LEU A 1 308 ? -18.561 -2.169 -26.516 1.00 93.94 308 LEU A O 1
ATOM 2287 N N . LEU A 1 309 ? -16.793 -0.925 -25.902 1.00 92.31 309 LEU A N 1
ATOM 2288 C CA . LEU A 1 309 ? -16.871 -1.138 -24.459 1.00 92.31 309 LEU A CA 1
ATOM 2289 C C . LEU A 1 309 ? -16.862 0.223 -23.756 1.00 92.31 309 LEU A C 1
ATOM 2291 O O . LEU A 1 309 ? -16.067 1.099 -24.098 1.00 92.31 309 LEU A O 1
ATOM 2295 N N . MET A 1 310 ? -17.729 0.397 -22.768 1.00 90.31 310 MET A N 1
ATOM 2296 C CA . MET A 1 310 ? -17.806 1.579 -21.918 1.00 90.31 310 MET A CA 1
ATOM 2297 C C . MET A 1 310 ? -18.054 1.155 -20.471 1.00 90.31 310 MET A C 1
ATOM 2299 O O . MET A 1 310 ? -18.866 0.267 -20.216 1.00 90.31 310 MET A O 1
ATOM 2303 N N . GLY A 1 311 ? -17.334 1.777 -19.537 1.00 86.56 311 GLY A N 1
ATOM 2304 C CA . GLY A 1 311 ? -17.093 1.201 -18.219 1.00 86.56 311 GLY A CA 1
ATOM 2305 C C . GLY A 1 311 ? -16.001 0.142 -18.346 1.00 86.56 311 GLY A C 1
ATOM 2306 O O . GLY A 1 311 ? -14.948 0.404 -18.912 1.00 86.56 311 GLY A O 1
ATOM 2307 N N . GLU A 1 312 ? -16.259 -1.082 -17.913 1.00 80.50 312 GLU A N 1
ATOM 2308 C CA . GLU A 1 312 ? -15.259 -2.148 -17.930 1.00 80.50 312 GLU A CA 1
ATOM 2309 C C . GLU A 1 312 ? -14.675 -2.484 -19.320 1.00 80.50 312 GLU A C 1
ATOM 2311 O O . GLU A 1 312 ? -15.333 -3.057 -20.190 1.00 80.50 312 GLU A O 1
ATOM 2316 N N . CYS A 1 313 ? -13.383 -2.188 -19.499 1.00 83.44 313 CYS A N 1
ATOM 2317 C CA . CYS A 1 313 ? -12.657 -2.394 -20.760 1.00 83.44 313 CYS A CA 1
ATOM 2318 C C . CYS A 1 313 ? -11.572 -3.490 -20.692 1.00 83.44 313 CYS A C 1
ATOM 2320 O O . CYS A 1 313 ? -10.663 -3.506 -21.531 1.00 83.44 313 CYS A O 1
ATOM 2322 N N . ARG A 1 314 ? -11.619 -4.396 -19.700 1.00 79.88 314 ARG A N 1
ATOM 2323 C CA . ARG A 1 314 ? -10.569 -5.413 -19.455 1.00 79.88 314 ARG A CA 1
ATOM 2324 C C . ARG A 1 314 ? -10.310 -6.302 -20.676 1.00 79.88 314 ARG A C 1
ATOM 2326 O O . ARG A 1 314 ? -9.159 -6.525 -21.040 1.00 79.88 314 ARG A O 1
ATOM 2333 N N . SER A 1 315 ? -11.367 -6.690 -21.380 1.00 79.75 315 SER A N 1
ATOM 2334 C CA . SER A 1 315 ? -11.291 -7.582 -22.545 1.00 79.75 315 SER A CA 1
ATOM 2335 C C . SER A 1 315 ? -10.973 -6.911 -23.876 1.00 79.75 315 SER A C 1
ATOM 2337 O O . SER A 1 315 ? -10.996 -7.559 -24.920 1.00 79.75 315 SER A O 1
ATOM 2339 N N . ALA A 1 316 ? -10.665 -5.613 -23.869 1.00 83.38 316 ALA A N 1
ATOM 2340 C CA . ALA A 1 316 ? -10.337 -4.864 -25.077 1.00 83.38 316 ALA A CA 1
ATOM 2341 C C . ALA A 1 316 ? -9.210 -5.513 -25.900 1.00 83.38 316 ALA A C 1
ATOM 2343 O O . ALA A 1 316 ? -9.299 -5.551 -27.124 1.00 83.38 316 ALA A O 1
ATOM 2344 N N . ALA A 1 317 ? -8.164 -6.029 -25.242 1.00 78.38 317 ALA A N 1
ATOM 2345 C CA . ALA A 1 317 ? -7.044 -6.681 -25.921 1.00 78.38 317 ALA A CA 1
ATOM 2346 C C . ALA A 1 317 ? -7.490 -7.983 -26.603 1.00 78.38 317 ALA A C 1
ATOM 2348 O O . ALA A 1 317 ? -7.357 -8.111 -27.815 1.00 78.38 317 ALA A O 1
ATOM 2349 N N . THR A 1 318 ? -8.132 -8.883 -25.855 1.00 81.12 318 THR A N 1
ATOM 2350 C CA . THR A 1 318 ? -8.604 -10.172 -26.376 1.00 81.12 318 THR A CA 1
ATOM 2351 C C . THR A 1 318 ? -9.597 -10.011 -27.524 1.00 81.12 318 THR A C 1
ATOM 2353 O O . THR A 1 318 ? -9.487 -10.685 -28.541 1.00 81.12 318 THR A O 1
ATOM 2356 N N . LEU A 1 319 ? -10.539 -9.073 -27.407 1.00 85.56 319 LEU A N 1
ATOM 2357 C CA . LEU A 1 319 ? -11.496 -8.774 -28.473 1.00 85.56 319 LEU A CA 1
ATOM 2358 C C . LEU A 1 319 ? -10.838 -8.141 -29.707 1.00 85.56 319 LEU A C 1
ATOM 2360 O O . LEU A 1 319 ? -11.320 -8.344 -30.817 1.00 85.56 319 LEU A O 1
ATOM 2364 N N . THR A 1 320 ? -9.739 -7.401 -29.533 1.00 84.88 320 THR A N 1
ATOM 2365 C CA . THR A 1 320 ? -8.942 -6.888 -30.662 1.00 84.88 320 THR A CA 1
ATOM 2366 C C . THR A 1 320 ? -8.236 -8.027 -31.389 1.00 84.88 320 THR A C 1
ATOM 2368 O O . THR A 1 320 ? -8.240 -8.054 -32.618 1.00 84.88 320 THR A O 1
ATOM 2371 N N . ASP A 1 321 ? -7.679 -8.984 -30.646 1.00 81.44 321 ASP A N 1
ATOM 2372 C CA . ASP A 1 321 ? -7.014 -10.152 -31.225 1.00 81.44 321 ASP A CA 1
ATOM 2373 C C . ASP A 1 321 ? -8.016 -11.027 -31.992 1.00 81.44 321 ASP A C 1
ATOM 2375 O O . ASP A 1 321 ? -7.761 -11.383 -33.139 1.00 81.44 321 ASP A O 1
ATOM 2379 N N . LEU A 1 322 ? -9.195 -11.291 -31.415 1.00 84.56 322 LEU A N 1
ATOM 2380 C CA . LEU A 1 322 ? -10.278 -12.043 -32.068 1.00 84.56 322 LEU A CA 1
ATOM 2381 C C . LEU A 1 322 ? -10.810 -11.355 -33.326 1.00 84.56 322 LEU A C 1
ATOM 2383 O O . LEU A 1 322 ? -11.215 -12.015 -34.276 1.00 84.56 322 LEU A O 1
ATOM 2387 N N . LEU A 1 323 ? -10.792 -10.024 -33.364 1.00 83.94 323 LEU A N 1
ATOM 2388 C CA . LEU A 1 323 ? -11.192 -9.272 -34.548 1.00 83.94 323 LEU A CA 1
ATOM 2389 C C . LEU A 1 323 ? -10.185 -9.435 -35.706 1.00 83.94 323 LEU A C 1
ATOM 2391 O O . LEU A 1 323 ? -10.548 -9.278 -36.872 1.00 83.94 323 LEU A O 1
ATOM 2395 N N . ALA A 1 324 ? -8.929 -9.776 -35.402 1.00 76.62 324 ALA A N 1
ATOM 2396 C CA . ALA A 1 324 ? -7.911 -10.097 -36.398 1.00 76.62 324 ALA A CA 1
ATOM 2397 C C . ALA A 1 324 ? -7.955 -11.567 -36.868 1.00 76.62 324 ALA A C 1
ATOM 2399 O O . ALA A 1 324 ? -7.238 -11.919 -37.810 1.00 76.62 324 ALA A O 1
ATOM 2400 N N . THR A 1 325 ? -8.778 -12.426 -36.253 1.00 78.81 325 THR A N 1
ATOM 2401 C CA . THR A 1 325 ? -8.943 -13.832 -36.648 1.00 78.81 325 THR A CA 1
ATOM 2402 C C . THR A 1 325 ? -10.219 -14.050 -37.466 1.00 78.81 325 THR A C 1
ATOM 2404 O O . THR A 1 325 ? -11.102 -13.203 -37.556 1.00 78.81 325 THR A O 1
ATOM 2407 N N . SER A 1 326 ? -10.322 -15.216 -38.111 1.00 79.56 326 SER A N 1
ATOM 2408 C CA . SER A 1 326 ? -11.561 -15.670 -38.763 1.00 79.56 326 SER A CA 1
ATOM 2409 C C . SER A 1 326 ? -12.414 -16.545 -37.837 1.00 79.56 326 SER A C 1
ATOM 2411 O O . SER A 1 326 ? -13.172 -17.387 -38.319 1.00 79.56 326 SER A O 1
ATOM 2413 N N . GLU A 1 327 ? -12.258 -16.405 -36.517 1.00 82.00 327 GLU A N 1
ATOM 2414 C CA . GLU A 1 327 ? -13.023 -17.206 -35.565 1.00 82.00 327 GLU A CA 1
ATOM 2415 C C . GLU A 1 327 ? -14.512 -16.820 -35.580 1.00 82.00 327 GLU A C 1
ATOM 2417 O O . GLU A 1 327 ? -14.847 -15.628 -35.625 1.00 82.00 327 GLU A O 1
ATOM 2422 N N . PRO A 1 328 ? -15.429 -17.809 -35.541 1.00 86.75 328 PRO A N 1
ATOM 2423 C CA . PRO A 1 328 ? -16.851 -17.536 -35.412 1.00 86.75 328 PRO A CA 1
ATOM 2424 C C . PRO A 1 328 ? -17.138 -16.750 -34.132 1.00 86.75 328 PRO A C 1
ATOM 2426 O O . PRO A 1 328 ? -16.770 -17.179 -33.040 1.00 86.75 328 PRO A O 1
ATOM 2429 N N . ALA A 1 329 ? -17.820 -15.617 -34.264 1.00 86.06 329 ALA A N 1
ATOM 2430 C CA . ALA A 1 329 ? -18.181 -14.784 -33.133 1.00 86.06 329 ALA A CA 1
ATOM 2431 C C . ALA A 1 329 ? -19.157 -15.515 -32.205 1.00 86.06 329 ALA A C 1
ATOM 2433 O O . ALA A 1 329 ? -20.085 -16.185 -32.668 1.00 86.06 329 ALA A O 1
ATOM 2434 N N . GLN A 1 330 ? -18.982 -15.341 -30.896 1.00 83.25 330 GLN A N 1
ATOM 2435 C CA . GLN A 1 330 ? -19.855 -15.925 -29.880 1.00 83.25 330 GLN A CA 1
ATOM 2436 C C . GLN A 1 330 ? -20.485 -14.827 -29.015 1.00 83.25 330 GLN A C 1
ATOM 2438 O O . GLN A 1 330 ? -19.839 -13.844 -28.654 1.00 83.25 330 GLN A O 1
ATOM 2443 N N . ALA A 1 331 ? -21.781 -14.958 -28.713 1.00 79.00 331 ALA A N 1
ATOM 2444 C CA . ALA A 1 331 ? -22.532 -13.918 -28.002 1.00 79.00 331 ALA A CA 1
ATOM 2445 C C . ALA A 1 331 ? -22.091 -13.747 -26.539 1.00 79.00 331 ALA A C 1
ATOM 2447 O O . ALA A 1 331 ? -22.263 -12.678 -25.957 1.00 79.00 331 ALA A O 1
ATOM 2448 N N . ASP A 1 332 ? -21.502 -14.782 -25.944 1.00 75.81 332 ASP A N 1
ATOM 2449 C CA . ASP A 1 332 ? -20.951 -14.770 -24.589 1.00 75.81 332 ASP A CA 1
ATOM 2450 C C . ASP A 1 332 ? -19.675 -13.926 -24.447 1.00 75.81 332 ASP A C 1
ATOM 2452 O O . ASP A 1 332 ? -19.344 -13.516 -23.331 1.00 75.81 332 ASP A O 1
ATOM 2456 N N . TRP A 1 333 ? -19.030 -13.550 -25.558 1.00 80.94 333 TRP A N 1
ATOM 2457 C CA . TRP A 1 333 ? -17.957 -12.551 -25.578 1.00 80.94 333 TRP A CA 1
ATOM 2458 C C . TRP A 1 333 ? -18.417 -11.174 -25.074 1.00 80.94 333 TRP A C 1
ATOM 2460 O O . TRP A 1 333 ? -17.585 -10.355 -24.685 1.00 80.94 333 TRP A O 1
ATOM 2470 N N . LEU A 1 334 ? -19.733 -10.913 -25.010 1.00 76.88 334 LEU A N 1
ATOM 2471 C CA . LEU A 1 334 ? -20.278 -9.731 -24.333 1.00 76.88 334 LEU A CA 1
ATOM 2472 C C . LEU A 1 334 ? -19.982 -9.713 -22.828 1.00 76.88 334 LEU A C 1
ATOM 2474 O O . LEU A 1 334 ? -19.944 -8.635 -22.247 1.00 76.88 334 LEU A O 1
ATOM 2478 N N . PHE A 1 335 ? -19.776 -10.863 -22.186 1.00 71.69 335 PHE A N 1
ATOM 2479 C CA . PHE A 1 335 ? -19.766 -10.987 -20.724 1.00 71.69 335 PHE A CA 1
ATOM 2480 C C . PHE A 1 335 ? -18.393 -11.358 -20.144 1.00 71.69 335 PHE A C 1
ATOM 2482 O O . PHE A 1 335 ? -18.331 -11.973 -19.083 1.00 71.69 335 PHE A O 1
ATOM 2489 N N . ASP A 1 336 ? -17.297 -11.021 -20.836 1.00 61.03 336 ASP A N 1
ATOM 2490 C CA . ASP A 1 336 ? -15.914 -11.309 -20.405 1.00 61.03 336 ASP A CA 1
ATOM 2491 C C . ASP A 1 336 ? -15.617 -12.785 -20.135 1.00 61.03 336 ASP A C 1
ATOM 2493 O O . ASP A 1 336 ? -14.727 -13.141 -19.364 1.00 61.03 336 ASP A O 1
ATOM 2497 N N . ARG A 1 337 ? -16.317 -13.675 -20.839 1.00 55.09 337 ARG A N 1
ATOM 2498 C CA . ARG A 1 337 ? -16.048 -15.112 -20.809 1.00 55.09 337 ARG A CA 1
ATOM 2499 C C . ARG A 1 337 ? -14.981 -15.483 -21.839 1.00 55.09 337 ARG A C 1
ATOM 2501 O O . ARG A 1 337 ? -15.200 -16.352 -22.666 1.00 55.09 337 ARG A O 1
ATOM 2508 N N . PHE A 1 338 ? -13.798 -14.868 -21.779 1.00 47.12 338 PHE A N 1
ATOM 2509 C CA . PHE A 1 338 ? -12.639 -15.261 -22.612 1.00 47.12 338 PHE A CA 1
ATOM 2510 C C . PHE A 1 338 ? -11.916 -16.494 -22.066 1.00 47.12 338 PHE A C 1
ATOM 2512 O O . PHE A 1 338 ? -10.699 -16.637 -22.144 1.00 47.12 338 PHE A O 1
ATOM 2519 N N . THR A 1 339 ? -12.696 -17.398 -21.490 1.00 35.44 339 THR A N 1
ATOM 2520 C CA . THR A 1 339 ? -12.258 -18.740 -21.160 1.00 35.44 339 THR A CA 1
ATOM 2521 C C . THR A 1 339 ? -12.837 -19.634 -22.236 1.00 35.44 339 THR A C 1
ATOM 2523 O O . THR A 1 339 ? -13.992 -19.481 -22.623 1.00 35.44 339 THR A O 1
ATOM 2526 N N . THR A 1 340 ? -12.050 -20.585 -22.720 1.00 31.75 340 THR A N 1
ATOM 2527 C CA . THR A 1 340 ? -12.580 -21.785 -23.358 1.00 31.75 340 THR A CA 1
ATOM 2528 C C . THR A 1 340 ? -13.429 -22.542 -22.331 1.00 31.75 340 THR A C 1
ATOM 2530 O O . THR A 1 340 ? -13.016 -23.548 -21.763 1.00 31.75 340 THR A O 1
ATOM 2533 N N . GLN A 1 341 ? -14.630 -22.038 -22.052 1.00 32.22 341 GLN A N 1
ATOM 2534 C CA . GLN A 1 341 ? -15.713 -22.841 -21.524 1.00 32.22 341 GLN A CA 1
ATOM 2535 C C . GLN A 1 341 ? -16.329 -23.573 -22.717 1.00 32.22 341 GLN A C 1
ATOM 2537 O O . GLN A 1 341 ? -16.747 -22.934 -23.683 1.00 32.22 341 GLN A O 1
ATOM 2542 N N . PRO A 1 342 ? -16.396 -24.911 -22.698 1.00 29.05 342 PRO A N 1
ATOM 2543 C CA . PRO A 1 342 ? -17.205 -25.619 -23.669 1.00 29.05 342 PRO A CA 1
ATOM 2544 C C . PRO A 1 342 ? -18.668 -25.207 -23.468 1.00 29.05 342 PRO A C 1
ATOM 2546 O O . PRO A 1 342 ? -19.187 -25.264 -22.351 1.00 29.05 342 PRO A O 1
ATOM 2549 N N . GLN A 1 343 ? -19.350 -24.838 -24.555 1.00 34.03 343 GLN A N 1
ATOM 2550 C CA . GLN A 1 343 ? -20.808 -24.858 -24.579 1.00 34.03 343 GLN A CA 1
ATOM 2551 C C . GLN A 1 343 ? -21.266 -26.281 -24.272 1.00 34.03 343 GLN A C 1
ATOM 2553 O O . GLN A 1 343 ? -21.030 -27.196 -25.057 1.00 34.03 343 GLN A O 1
ATOM 2558 N N . VAL A 1 344 ? -21.964 -26.457 -23.155 1.00 32.00 344 VAL A N 1
ATOM 2559 C CA . VAL A 1 344 ? -22.755 -27.661 -22.914 1.00 32.00 344 VAL A CA 1
ATOM 2560 C C . VAL A 1 344 ? -24.160 -27.244 -22.504 1.00 32.00 344 VAL A C 1
ATOM 2562 O O . VAL A 1 344 ? -24.591 -27.379 -21.363 1.00 32.00 344 VAL A O 1
ATOM 2565 N N . ALA A 1 345 ? -24.910 -26.779 -23.503 1.00 33.34 345 ALA A N 1
ATOM 2566 C CA . ALA A 1 345 ? -26.263 -27.281 -23.660 1.00 33.34 345 ALA A CA 1
ATOM 2567 C C . ALA A 1 345 ? -26.127 -28.730 -24.156 1.00 33.34 345 ALA A C 1
ATOM 2569 O O . ALA A 1 345 ? -25.877 -28.970 -25.332 1.00 33.34 345 ALA A O 1
ATOM 2570 N N . GLY A 1 346 ? -26.234 -29.687 -23.234 1.00 35.34 346 GLY A N 1
ATOM 2571 C CA . GLY A 1 346 ? -26.268 -31.117 -23.549 1.00 35.34 346 GLY A CA 1
ATOM 2572 C C . GLY A 1 346 ? -24.927 -31.850 -23.434 1.00 35.34 346 GLY A C 1
ATOM 2573 O O . GLY A 1 346 ? -24.174 -31.928 -24.392 1.00 35.34 346 GLY A O 1
ATOM 2574 N N . GLN A 1 347 ? -24.740 -32.490 -22.271 1.00 32.31 347 GLN A N 1
ATOM 2575 C CA . GLN A 1 347 ? -23.834 -33.617 -21.969 1.00 32.31 347 GLN A CA 1
ATOM 2576 C C . GLN A 1 347 ? -22.352 -33.333 -21.597 1.00 32.31 347 GLN A C 1
ATOM 2578 O O . GLN A 1 347 ? -21.498 -33.089 -22.437 1.00 32.31 347 GLN A O 1
ATOM 2583 N N . ASN A 1 348 ? -22.091 -33.478 -20.285 1.00 37.44 348 ASN A N 1
ATOM 2584 C CA . ASN A 1 348 ? -20.872 -33.902 -19.567 1.00 37.44 348 ASN A CA 1
ATOM 2585 C C . ASN A 1 348 ? -19.480 -33.457 -20.079 1.00 37.44 348 ASN A C 1
ATOM 2587 O O . ASN A 1 348 ? -18.821 -34.191 -20.812 1.00 37.44 348 ASN A O 1
ATOM 2591 N N . ALA A 1 349 ? -18.952 -32.362 -19.514 1.00 31.14 349 ALA A N 1
ATOM 2592 C CA . ALA A 1 349 ? -17.512 -32.091 -19.407 1.00 31.14 349 ALA A CA 1
ATOM 2593 C C . ALA A 1 349 ? -17.186 -31.593 -17.982 1.00 31.14 349 ALA A C 1
ATOM 2595 O O . ALA A 1 349 ? -17.933 -30.793 -17.425 1.00 31.14 349 ALA A O 1
ATOM 2596 N N . MET A 1 350 ? -16.117 -32.114 -17.368 1.00 35.00 350 MET A N 1
ATOM 2597 C CA . MET A 1 350 ? -15.807 -31.938 -15.940 1.00 35.00 350 MET A CA 1
ATOM 2598 C C . MET A 1 350 ? -15.555 -30.469 -15.560 1.00 35.00 350 MET A C 1
ATOM 2600 O O . MET A 1 350 ? -14.545 -29.885 -15.948 1.00 35.00 350 MET A O 1
ATOM 2604 N N . THR A 1 351 ? -16.455 -29.884 -14.769 1.00 53.91 351 THR A N 1
ATOM 2605 C CA . THR A 1 351 ? -16.286 -28.574 -14.127 1.00 53.91 351 THR A CA 1
ATOM 2606 C C . THR A 1 351 ? -15.319 -28.688 -12.951 1.00 53.91 351 THR A C 1
ATOM 2608 O O . THR A 1 351 ? -15.454 -29.606 -12.139 1.00 53.91 351 THR A O 1
ATOM 2611 N N . LYS A 1 352 ? -14.355 -27.762 -12.835 1.00 73.88 352 LYS A N 1
ATOM 2612 C CA . LYS A 1 352 ? -13.524 -27.663 -11.625 1.00 73.88 352 LYS A CA 1
ATOM 2613 C C . LYS A 1 352 ? -14.435 -27.450 -10.407 1.00 73.88 352 LYS A C 1
ATOM 2615 O O . LYS A 1 352 ? -15.343 -26.622 -10.507 1.00 73.88 352 LYS A O 1
ATOM 2620 N N . PRO A 1 353 ? -14.202 -28.137 -9.279 1.00 86.25 353 PRO A N 1
ATOM 2621 C CA . PRO A 1 353 ? -14.897 -27.826 -8.037 1.00 86.25 353 PRO A CA 1
ATOM 2622 C C . PRO A 1 353 ? -14.656 -26.365 -7.624 1.00 86.25 353 PRO A C 1
ATOM 2624 O O . PRO A 1 353 ? -13.579 -25.810 -7.844 1.00 86.25 353 PRO A O 1
ATOM 2627 N N . THR A 1 354 ? -15.654 -25.728 -7.025 1.00 90.56 354 THR A N 1
ATOM 2628 C CA . THR A 1 354 ? -15.605 -24.333 -6.578 1.00 90.56 354 THR A CA 1
ATOM 2629 C C . THR A 1 354 ? -15.115 -24.249 -5.135 1.00 90.56 354 THR A C 1
ATOM 2631 O O . THR A 1 354 ? -15.704 -24.843 -4.232 1.00 90.56 354 THR A O 1
ATOM 2634 N N . LEU A 1 355 ? -14.053 -23.480 -4.905 1.00 97.62 355 LEU A N 1
ATOM 2635 C CA . LEU A 1 355 ? -13.521 -23.158 -3.585 1.00 97.62 355 LEU A CA 1
ATOM 2636 C C . LEU A 1 355 ? -13.871 -21.708 -3.242 1.00 97.62 355 LEU A C 1
ATOM 2638 O O . LEU A 1 355 ? -13.350 -20.779 -3.860 1.00 97.62 355 LEU A O 1
ATOM 2642 N N . ILE A 1 356 ? -14.718 -21.506 -2.235 1.00 98.06 356 ILE A N 1
ATOM 2643 C CA . ILE A 1 356 ? -15.027 -20.167 -1.726 1.00 98.06 356 ILE A CA 1
ATOM 2644 C C . ILE A 1 356 ? -14.145 -19.847 -0.521 1.00 98.06 356 ILE A C 1
ATOM 2646 O O . ILE A 1 356 ? -14.058 -20.629 0.423 1.00 98.06 356 ILE A O 1
ATOM 2650 N N . VAL A 1 357 ? -13.539 -18.661 -0.519 1.00 98.62 357 VAL A N 1
ATOM 2651 C CA . VAL A 1 357 ? -12.811 -18.101 0.625 1.00 98.62 357 VAL A CA 1
ATOM 2652 C C . VAL A 1 357 ? -13.573 -16.889 1.153 1.00 98.62 357 VAL A C 1
ATOM 2654 O O . VAL A 1 357 ? -13.740 -15.893 0.450 1.00 98.62 357 VAL A O 1
ATOM 2657 N N . VAL A 1 358 ? -14.041 -16.961 2.398 1.00 98.31 358 VAL A N 1
ATOM 2658 C CA . VAL A 1 358 ? -14.783 -15.881 3.062 1.00 98.31 358 VAL A CA 1
ATOM 2659 C C . VAL A 1 358 ? -13.853 -15.144 4.016 1.00 98.31 358 VAL A C 1
ATOM 2661 O O . VAL A 1 358 ? -13.517 -15.652 5.084 1.00 98.31 358 VAL A O 1
ATOM 2664 N N . GLY A 1 359 ? -13.459 -13.932 3.634 1.00 96.88 359 GLY A N 1
ATOM 2665 C CA . GLY A 1 359 ? -12.518 -13.089 4.362 1.00 96.88 359 GLY A CA 1
ATOM 2666 C C . GLY A 1 359 ? -11.202 -12.919 3.606 1.00 96.88 359 GLY A C 1
ATOM 2667 O O . GLY A 1 359 ? -10.472 -13.878 3.360 1.00 96.88 359 GLY A O 1
ATOM 2668 N N . HIS A 1 360 ? -10.868 -11.668 3.282 1.00 96.50 360 HIS A N 1
ATOM 2669 C CA . HIS A 1 360 ? -9.657 -11.308 2.543 1.00 96.50 360 HIS A CA 1
ATOM 2670 C C . HIS A 1 360 ? -8.695 -10.450 3.385 1.00 96.50 360 HIS A C 1
ATOM 2672 O O . HIS A 1 360 ? -8.286 -9.356 3.007 1.00 96.50 360 HIS A O 1
ATOM 2678 N N . GLY A 1 361 ? -8.350 -10.949 4.575 1.00 94.12 361 GLY A N 1
ATOM 2679 C CA . GLY A 1 361 ? -7.295 -10.381 5.424 1.00 94.12 361 GLY A CA 1
ATOM 2680 C C . GLY A 1 361 ? -5.919 -11.006 5.163 1.00 94.12 361 GLY A C 1
ATOM 2681 O O . GLY A 1 361 ? -5.762 -11.824 4.258 1.00 94.12 361 GLY A O 1
ATOM 2682 N N . MET A 1 362 ? -4.933 -10.687 6.012 1.00 94.25 362 MET A N 1
ATOM 2683 C CA . MET A 1 362 ? -3.553 -11.199 5.896 1.00 94.25 362 MET A CA 1
ATOM 2684 C C . MET A 1 362 ? -3.500 -12.731 5.750 1.00 94.25 362 MET A C 1
ATOM 2686 O O . MET A 1 362 ? -2.820 -13.254 4.872 1.00 94.25 362 MET A O 1
ATOM 2690 N N . VAL A 1 363 ? -4.250 -13.458 6.590 1.00 96.31 363 VAL A N 1
ATOM 2691 C CA . VAL A 1 363 ? -4.292 -14.933 6.583 1.00 96.31 363 VAL A CA 1
ATOM 2692 C C . VAL A 1 363 ? -4.986 -15.477 5.333 1.00 96.31 363 VAL A C 1
ATOM 2694 O O . VAL A 1 363 ? -4.498 -16.431 4.736 1.00 96.31 363 VAL A O 1
ATOM 2697 N N . GLY A 1 364 ? -6.093 -14.854 4.914 1.00 97.06 364 GLY A N 1
ATOM 2698 C CA . GLY A 1 364 ? -6.808 -15.240 3.697 1.00 97.06 364 GLY A CA 1
ATOM 2699 C C . GLY A 1 364 ? -5.947 -15.054 2.448 1.00 97.06 364 GLY A C 1
ATOM 2700 O O . GLY A 1 364 ? -5.927 -15.923 1.588 1.00 97.06 364 GLY A O 1
ATOM 2701 N N . HIS A 1 365 ? -5.171 -13.969 2.363 1.00 97.19 365 HIS A N 1
ATOM 2702 C CA . HIS A 1 365 ? -4.246 -13.769 1.247 1.00 97.19 365 HIS A CA 1
ATOM 2703 C C . HIS A 1 365 ? -3.084 -14.768 1.252 1.00 97.19 365 HIS A C 1
ATOM 2705 O O . HIS A 1 365 ? -2.831 -15.382 0.220 1.00 97.19 365 HIS A O 1
ATOM 2711 N N . HIS A 1 366 ? -2.457 -15.022 2.407 1.00 95.50 366 HIS A N 1
ATOM 2712 C CA . HIS A 1 366 ? -1.409 -16.046 2.518 1.00 95.50 366 HIS A CA 1
ATOM 2713 C C . HIS A 1 366 ? -1.929 -17.440 2.121 1.00 95.50 366 HIS A C 1
ATOM 2715 O O . HIS A 1 366 ? -1.227 -18.205 1.467 1.00 95.50 366 HIS A O 1
ATOM 2721 N N . PHE A 1 367 ? -3.175 -17.778 2.473 1.00 98.19 367 PHE A N 1
ATOM 2722 C CA . PHE A 1 367 ? -3.820 -19.015 2.020 1.00 98.19 367 PHE A CA 1
ATOM 2723 C C . PHE A 1 367 ? -3.928 -19.090 0.489 1.00 98.19 367 PHE A C 1
ATOM 2725 O O . PHE A 1 367 ? -3.693 -20.150 -0.089 1.00 98.19 367 PHE A O 1
ATOM 2732 N N . LEU A 1 368 ? -4.244 -17.979 -0.180 1.00 98.00 368 LEU A N 1
ATOM 2733 C CA . LEU A 1 368 ? -4.313 -17.926 -1.642 1.00 98.00 368 LEU A CA 1
ATOM 2734 C C . LEU A 1 368 ? -2.931 -18.063 -2.284 1.00 98.00 368 LEU A C 1
ATOM 2736 O O . LEU A 1 368 ? -2.801 -18.800 -3.257 1.00 98.00 368 LEU A O 1
ATOM 2740 N N . GLU A 1 369 ? -1.898 -17.417 -1.738 1.00 95.56 369 GLU A N 1
ATOM 2741 C CA . GLU A 1 369 ? -0.512 -17.605 -2.193 1.00 95.56 369 GLU A CA 1
ATOM 2742 C C . GLU A 1 369 ? -0.092 -19.079 -2.073 1.00 95.56 369 GLU A C 1
ATOM 2744 O O . GLU 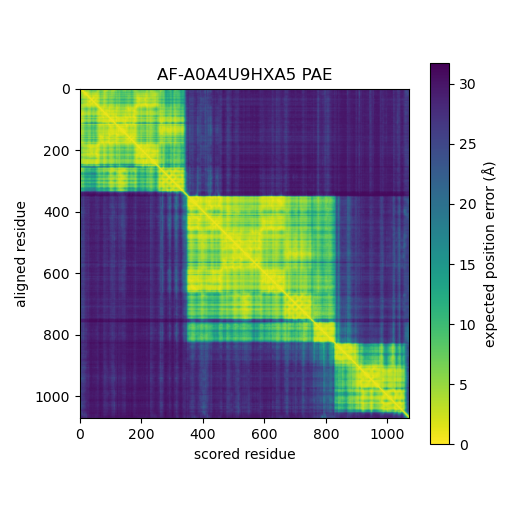A 1 369 ? 0.456 -19.661 -3.009 1.00 95.56 369 GLU A O 1
ATOM 2749 N N . ASP A 1 370 ? -0.421 -19.718 -0.950 1.00 95.44 370 ASP A N 1
ATOM 2750 C CA . ASP A 1 370 ? -0.197 -21.146 -0.728 1.00 95.44 370 ASP A CA 1
ATOM 2751 C C . ASP A 1 370 ? -0.969 -22.037 -1.715 1.00 95.44 370 ASP A C 1
ATOM 2753 O O . ASP A 1 370 ? -0.432 -23.050 -2.175 1.00 95.44 370 ASP A O 1
ATOM 2757 N N . CYS A 1 371 ? -2.207 -21.667 -2.058 1.00 96.56 371 CYS A N 1
ATOM 2758 C CA . CYS A 1 371 ? -3.002 -22.347 -3.080 1.00 96.56 371 CYS A CA 1
ATOM 2759 C C . CYS A 1 371 ? -2.373 -22.211 -4.468 1.00 96.56 371 CYS A C 1
ATOM 2761 O O . CYS A 1 371 ? -2.351 -23.174 -5.237 1.00 96.56 371 CYS A O 1
ATOM 2763 N N . VAL A 1 372 ? -1.840 -21.034 -4.799 1.00 94.75 372 VAL A N 1
ATOM 2764 C CA . VAL A 1 372 ? -1.137 -20.807 -6.064 1.00 94.75 372 VAL A CA 1
ATOM 2765 C C . VAL A 1 372 ? 0.123 -21.662 -6.139 1.00 94.75 372 VAL A C 1
ATOM 2767 O O . VAL A 1 372 ? 0.283 -22.422 -7.094 1.00 94.75 372 VAL A O 1
ATOM 2770 N N . ASN A 1 373 ? 0.948 -21.633 -5.091 1.00 92.25 373 ASN A N 1
ATOM 2771 C CA . ASN A 1 373 ? 2.195 -22.396 -5.011 1.00 92.25 373 ASN A CA 1
ATOM 2772 C C . ASN A 1 373 ? 1.986 -23.917 -5.117 1.00 92.25 373 ASN A C 1
ATOM 2774 O O . ASN A 1 373 ? 2.853 -24.616 -5.635 1.00 92.25 373 ASN A O 1
ATOM 2778 N N . ARG A 1 374 ? 0.833 -24.427 -4.665 1.00 93.88 374 ARG A N 1
ATOM 2779 C CA . ARG A 1 374 ? 0.443 -25.847 -4.770 1.00 93.88 374 ARG A CA 1
ATOM 2780 C C . ARG A 1 374 ? -0.341 -26.192 -6.040 1.00 93.88 374 ARG A C 1
ATOM 2782 O O . ARG A 1 374 ? -0.780 -27.325 -6.202 1.00 93.88 374 ARG A O 1
ATOM 2789 N N . GLY A 1 375 ? -0.574 -25.231 -6.935 1.00 93.31 375 GLY A N 1
ATOM 2790 C CA . GLY A 1 375 ? -1.367 -25.451 -8.148 1.00 93.31 375 GLY A CA 1
ATOM 2791 C C . GLY A 1 375 ? -2.868 -25.655 -7.898 1.00 93.31 375 GLY A C 1
ATOM 2792 O O . GLY A 1 375 ? -3.587 -26.059 -8.809 1.00 93.31 375 GLY A O 1
ATOM 2793 N N . LEU A 1 376 ? -3.384 -25.352 -6.702 1.00 91.38 376 LEU A N 1
ATOM 2794 C CA . LEU A 1 376 ? -4.804 -25.516 -6.369 1.00 91.38 376 LEU A CA 1
ATOM 2795 C C . LEU A 1 376 ? -5.717 -24.602 -7.189 1.00 91.38 376 LEU A C 1
ATOM 2797 O O . LEU A 1 376 ? -6.813 -25.014 -7.543 1.00 91.38 376 LEU A O 1
ATOM 2801 N N . HIS A 1 377 ? -5.254 -23.413 -7.576 1.00 90.19 377 HIS A N 1
ATOM 2802 C CA . HIS A 1 377 ? -5.953 -22.525 -8.523 1.00 90.19 377 HIS A CA 1
ATOM 2803 C C . HIS A 1 377 ? -6.180 -23.169 -9.910 1.00 90.19 377 HIS A C 1
ATOM 2805 O O . HIS A 1 377 ? -7.056 -22.768 -10.673 1.00 90.19 377 HIS A O 1
ATOM 2811 N N . GLN A 1 378 ? -5.415 -24.211 -10.250 1.00 90.00 378 GLN A N 1
ATOM 2812 C CA . GLN A 1 378 ? -5.616 -24.985 -11.475 1.00 90.00 378 GLN A CA 1
ATOM 2813 C C . GLN A 1 378 ? -6.629 -26.115 -11.273 1.00 90.00 378 GLN A C 1
ATOM 2815 O O . GLN A 1 378 ? -7.236 -26.545 -12.251 1.00 90.00 378 GLN A O 1
ATOM 2820 N N . GLN A 1 379 ? -6.855 -26.550 -10.033 1.00 89.12 379 GLN A N 1
ATOM 2821 C CA . GLN A 1 379 ? -7.762 -27.641 -9.671 1.00 89.12 379 GLN A CA 1
ATOM 2822 C C . GLN A 1 379 ? -9.151 -27.139 -9.262 1.00 89.12 379 GLN A C 1
ATOM 2824 O O . GLN A 1 379 ? -10.146 -27.780 -9.586 1.00 89.12 379 GLN A O 1
ATOM 2829 N N . TYR A 1 380 ? -9.218 -25.980 -8.608 1.00 90.56 380 TYR A N 1
ATOM 2830 C CA . TYR A 1 380 ? -10.442 -25.346 -8.134 1.00 90.56 380 TYR A CA 1
ATOM 2831 C C . TYR A 1 380 ? -10.733 -24.052 -8.893 1.00 90.56 380 TYR A C 1
ATOM 2833 O O . TYR A 1 380 ? -9.817 -23.325 -9.273 1.00 90.56 380 TYR A O 1
ATOM 2841 N N . GLN A 1 381 ? -12.016 -23.727 -9.048 1.00 92.19 381 GLN A N 1
ATOM 2842 C CA . GLN A 1 381 ? -12.450 -22.356 -9.305 1.00 92.19 381 GLN A CA 1
ATOM 2843 C C . GLN A 1 381 ? -12.467 -21.607 -7.968 1.00 92.19 381 GLN A C 1
ATOM 2845 O O . GLN A 1 381 ? -13.308 -21.900 -7.120 1.00 92.19 381 GLN A O 1
ATOM 2850 N N . ILE A 1 382 ? -11.539 -20.671 -7.752 1.00 95.69 382 ILE A N 1
ATOM 2851 C CA . ILE A 1 382 ? -11.409 -19.972 -6.463 1.00 95.69 382 ILE A CA 1
ATOM 2852 C C . ILE A 1 382 ? -12.133 -18.623 -6.511 1.00 95.69 382 ILE A C 1
ATOM 2854 O O . ILE A 1 382 ? -11.811 -17.779 -7.348 1.00 95.69 382 ILE A O 1
ATOM 2858 N N . VAL A 1 383 ? -13.066 -18.405 -5.577 1.00 95.25 383 VAL A N 1
ATOM 2859 C CA . VAL A 1 383 ? -13.794 -17.136 -5.402 1.00 95.25 383 VAL A CA 1
ATOM 2860 C C . VAL A 1 383 ? -13.586 -16.611 -3.984 1.00 95.25 383 VAL A C 1
ATOM 2862 O O . VAL A 1 383 ? -13.848 -17.305 -3.004 1.00 95.25 383 VAL A O 1
ATOM 2865 N N . VAL A 1 384 ? -13.124 -15.371 -3.863 1.00 97.75 384 VAL A N 1
ATOM 2866 C CA . VAL A 1 384 ? -12.736 -14.742 -2.598 1.00 97.75 384 VAL A CA 1
ATOM 2867 C C . VAL A 1 384 ? -13.658 -13.569 -2.309 1.00 97.75 384 VAL A C 1
ATOM 2869 O O . VAL A 1 384 ? -13.762 -12.651 -3.118 1.00 97.75 384 VAL A O 1
ATOM 2872 N N . PHE A 1 385 ? -14.285 -13.564 -1.136 1.00 97.06 385 PHE A N 1
ATOM 2873 C CA . PHE A 1 385 ? -15.154 -12.479 -0.685 1.00 97.06 385 PHE A CA 1
ATOM 2874 C C . PHE A 1 385 ? -14.479 -11.659 0.416 1.00 97.06 385 PHE A C 1
ATOM 2876 O O . PHE A 1 385 ? -14.034 -12.204 1.430 1.00 97.06 385 PHE A O 1
ATOM 2883 N N . GLY A 1 386 ? -14.426 -10.341 0.227 1.00 94.19 386 GLY A N 1
ATOM 2884 C CA . GLY A 1 386 ? -13.979 -9.364 1.216 1.00 94.19 386 GLY A CA 1
ATOM 2885 C C . GLY A 1 386 ? -15.091 -8.367 1.537 1.00 94.19 386 GLY A C 1
ATOM 2886 O O . GLY A 1 386 ? -15.645 -7.744 0.636 1.00 94.19 386 GLY A O 1
ATOM 2887 N N . GLU A 1 387 ? -15.408 -8.206 2.823 1.00 94.38 387 GLU A N 1
ATOM 2888 C CA . GLU A 1 387 ? -16.346 -7.174 3.291 1.00 94.38 387 GLU A CA 1
ATOM 2889 C C . GLU A 1 387 ? -15.771 -5.764 3.103 1.00 94.38 387 GLU A C 1
ATOM 2891 O O . GLU A 1 387 ? -16.477 -4.850 2.684 1.00 94.38 387 GLU A O 1
ATOM 2896 N N . GLU A 1 388 ? -14.477 -5.589 3.367 1.00 94.00 388 GLU A N 1
ATOM 2897 C CA . GLU A 1 388 ? -13.792 -4.313 3.179 1.00 94.00 388 GLU A CA 1
ATOM 2898 C C . GLU A 1 388 ? -13.636 -3.967 1.691 1.00 94.00 388 GLU A C 1
ATOM 2900 O O . GLU A 1 388 ? -13.524 -4.837 0.824 1.00 94.00 388 GLU A O 1
ATOM 2905 N N . ARG A 1 389 ? -13.587 -2.663 1.392 1.00 92.69 389 ARG A N 1
ATOM 2906 C CA . ARG A 1 389 ? -13.347 -2.151 0.030 1.00 92.69 389 ARG A CA 1
ATOM 2907 C C . ARG A 1 389 ? -11.901 -2.300 -0.446 1.00 92.69 389 ARG A C 1
ATOM 2909 O O . ARG A 1 389 ? -11.605 -2.027 -1.604 1.00 92.69 389 ARG A O 1
ATOM 2916 N N . TYR A 1 390 ? -10.999 -2.682 0.453 1.00 91.88 390 TYR A N 1
ATOM 2917 C CA . TYR A 1 390 ? -9.577 -2.836 0.179 1.00 91.88 390 TYR A CA 1
ATOM 2918 C C . TYR A 1 390 ? -9.221 -4.310 0.028 1.00 91.88 390 TYR A C 1
ATOM 2920 O O . TYR A 1 390 ? -9.717 -5.161 0.767 1.00 91.88 390 TYR A O 1
ATOM 2928 N N . ALA A 1 391 ? -8.309 -4.600 -0.898 1.00 92.88 391 ALA A N 1
ATOM 2929 C CA . ALA A 1 391 ? -7.642 -5.892 -0.926 1.00 92.88 391 ALA A CA 1
ATOM 2930 C C . ALA A 1 391 ? -6.777 -6.087 0.335 1.00 92.88 391 ALA A C 1
ATOM 2932 O O . ALA A 1 391 ? -6.491 -5.122 1.047 1.00 92.88 391 ALA A O 1
ATOM 2933 N N . ALA A 1 392 ? -6.356 -7.324 0.613 1.00 94.81 392 ALA A N 1
ATOM 2934 C CA . ALA A 1 392 ? -5.615 -7.651 1.827 1.00 94.81 392 ALA A CA 1
ATOM 2935 C C . ALA A 1 392 ? -4.402 -6.732 2.030 1.00 94.81 392 ALA A C 1
ATOM 2937 O O . ALA A 1 392 ? -3.603 -6.509 1.119 1.00 94.81 392 ALA A O 1
ATOM 2938 N N . TYR A 1 393 ? -4.254 -6.228 3.251 1.00 93.62 393 TYR A N 1
ATOM 2939 C CA . TYR A 1 393 ? -3.198 -5.305 3.646 1.00 93.62 393 TYR A CA 1
ATOM 2940 C C . TYR A 1 393 ? -2.632 -5.677 5.023 1.00 93.62 393 TYR A C 1
ATOM 2942 O O . TYR A 1 393 ? -3.255 -6.406 5.803 1.00 93.62 393 TYR A O 1
ATOM 2950 N N . ASP A 1 394 ? -1.440 -5.170 5.326 1.00 89.75 394 ASP A N 1
ATOM 2951 C CA . ASP A 1 394 ? -0.719 -5.465 6.556 1.00 89.75 394 ASP A CA 1
ATOM 2952 C C . ASP A 1 394 ? -1.348 -4.755 7.764 1.00 89.75 394 ASP A C 1
ATOM 2954 O O . ASP A 1 394 ? -1.107 -3.576 8.041 1.00 89.75 394 ASP A O 1
ATOM 2958 N N . ARG A 1 395 ? -2.157 -5.511 8.514 1.00 88.25 395 ARG A N 1
ATOM 2959 C CA . ARG A 1 395 ? -2.834 -5.034 9.723 1.00 88.25 395 ARG A CA 1
ATOM 2960 C C . ARG A 1 395 ? -1.898 -4.832 10.915 1.00 88.25 395 ARG A C 1
ATOM 2962 O O . ARG A 1 395 ? -2.268 -4.122 11.848 1.00 88.25 395 ARG A O 1
ATOM 2969 N N . VAL A 1 396 ? -0.708 -5.436 10.905 1.00 82.81 396 VAL A N 1
ATOM 2970 C CA . VAL A 1 396 ? 0.274 -5.313 11.996 1.00 82.81 396 VAL A CA 1
ATOM 2971 C C . VAL A 1 396 ? 0.886 -3.911 12.009 1.00 82.81 396 VAL A C 1
ATOM 2973 O O . VAL A 1 396 ? 1.171 -3.382 13.080 1.00 82.81 396 VAL A O 1
ATOM 2976 N N . HIS A 1 397 ? 1.015 -3.279 10.839 1.00 80.50 397 HIS A N 1
ATOM 2977 C CA . HIS A 1 397 ? 1.605 -1.946 10.676 1.00 80.50 397 HIS A CA 1
ATOM 2978 C C . HIS A 1 397 ? 0.567 -0.815 10.549 1.00 80.50 397 HIS A C 1
ATOM 2980 O O . HIS A 1 397 ? 0.881 0.263 10.046 1.00 80.50 397 HIS A O 1
ATOM 2986 N N . LEU A 1 398 ? -0.666 -1.014 11.034 1.00 83.62 398 LEU A N 1
ATOM 2987 C CA . LEU A 1 398 ? -1.734 -0.007 10.932 1.00 83.62 398 LEU A CA 1
ATOM 2988 C C . LEU A 1 398 ? -1.384 1.343 11.570 1.00 83.62 398 LEU A C 1
ATOM 2990 O O . LEU A 1 398 ? -1.793 2.381 11.054 1.00 83.62 398 LEU A O 1
ATOM 2994 N N . SER A 1 399 ? -0.600 1.363 12.652 1.00 76.00 399 SER A N 1
ATOM 2995 C CA . SER A 1 399 ? -0.206 2.622 13.297 1.00 76.00 399 SER A CA 1
ATOM 2996 C C . SER A 1 399 ? 0.686 3.494 12.400 1.00 76.00 399 SER A C 1
ATOM 2998 O O . SER A 1 399 ? 0.719 4.712 12.572 1.00 76.00 399 SER A O 1
ATOM 3000 N N . GLU A 1 400 ? 1.343 2.921 11.383 1.00 81.06 400 GLU A N 1
ATOM 3001 C CA . GLU A 1 400 ? 2.140 3.668 10.400 1.00 81.06 400 GLU A CA 1
ATOM 3002 C C . GLU A 1 400 ? 1.284 4.453 9.394 1.00 81.06 400 GLU A C 1
ATOM 3004 O O . GLU A 1 400 ? 1.791 5.371 8.741 1.00 81.06 400 GLU A O 1
ATOM 3009 N N . TYR A 1 401 ? -0.013 4.147 9.289 1.00 83.06 401 TYR A N 1
ATOM 3010 C CA . TYR A 1 401 ? -0.953 4.905 8.462 1.00 83.06 401 TYR A CA 1
ATOM 3011 C C . TYR A 1 401 ? -1.022 6.373 8.916 1.00 83.06 401 TYR A C 1
ATOM 3013 O O . TYR A 1 401 ? -0.849 7.292 8.116 1.00 83.06 401 TYR A O 1
ATOM 3021 N N . PHE A 1 402 ? -1.100 6.611 10.231 1.00 79.75 402 PHE A N 1
ATOM 3022 C CA . PHE A 1 402 ? -1.050 7.961 10.814 1.00 79.75 402 PHE A CA 1
ATOM 3023 C C . PHE A 1 402 ? 0.313 8.649 10.650 1.00 79.75 402 PHE A C 1
ATOM 3025 O O . PHE A 1 402 ? 0.403 9.877 10.691 1.00 79.75 402 PHE A O 1
ATOM 3032 N N . ALA A 1 403 ? 1.378 7.881 10.405 1.00 72.62 403 ALA A N 1
ATOM 3033 C CA . ALA A 1 403 ? 2.705 8.412 10.109 1.00 72.62 403 ALA A CA 1
ATOM 3034 C C . ALA A 1 403 ? 2.882 8.827 8.631 1.00 72.62 403 ALA A C 1
ATOM 3036 O O . ALA A 1 403 ? 3.927 9.393 8.284 1.00 72.62 403 ALA A O 1
ATOM 3037 N N . GLY A 1 404 ? 1.867 8.603 7.783 1.00 76.56 404 GLY A N 1
ATOM 3038 C CA . GLY A 1 404 ? 1.817 9.020 6.380 1.00 76.56 404 GLY A CA 1
ATOM 3039 C C . GLY A 1 404 ? 2.002 7.896 5.354 1.00 76.56 404 GLY A C 1
ATOM 3040 O O . GLY A 1 404 ? 2.233 8.204 4.183 1.00 76.56 404 GLY A O 1
ATOM 3041 N N . ARG A 1 405 ? 1.937 6.614 5.752 1.00 78.38 405 ARG A N 1
ATOM 3042 C CA . ARG A 1 405 ? 1.846 5.500 4.787 1.00 78.38 405 ARG A CA 1
ATOM 3043 C C . ARG A 1 405 ? 0.465 5.481 4.134 1.00 78.38 405 ARG A C 1
ATOM 3045 O O . ARG A 1 405 ? -0.538 5.664 4.810 1.00 78.38 405 ARG A O 1
ATOM 3052 N N . SER A 1 406 ? 0.416 5.239 2.824 1.00 84.19 406 SER A N 1
ATOM 3053 C CA . SER A 1 406 ? -0.845 5.058 2.096 1.00 84.19 406 SER A CA 1
ATOM 3054 C C . SER A 1 406 ? -1.378 3.633 2.254 1.00 84.19 406 SER A C 1
ATOM 3056 O O . SER A 1 406 ? -0.597 2.710 2.510 1.00 84.19 406 SER A O 1
ATOM 3058 N N . ALA A 1 407 ? -2.684 3.451 2.025 1.00 84.25 407 ALA A N 1
ATOM 3059 C CA . ALA A 1 407 ? -3.321 2.135 1.939 1.00 84.25 407 ALA A CA 1
ATOM 3060 C C . ALA A 1 407 ? -2.591 1.217 0.939 1.00 84.25 407 ALA A C 1
ATOM 3062 O O . ALA A 1 407 ? -2.257 0.086 1.278 1.00 84.25 407 ALA A O 1
ATOM 3063 N N . ASP A 1 408 ? -2.225 1.742 -0.237 1.00 83.62 408 ASP A N 1
ATOM 3064 C CA . ASP A 1 408 ? -1.476 0.994 -1.258 1.00 83.62 408 ASP A CA 1
ATOM 3065 C C . ASP A 1 408 ? -0.129 0.482 -0.737 1.00 83.62 408 ASP A C 1
ATOM 3067 O O . ASP A 1 408 ? 0.257 -0.650 -1.001 1.00 83.62 408 ASP A O 1
ATOM 3071 N N . SER A 1 409 ? 0.583 1.292 0.056 1.00 85.44 409 SER A N 1
ATOM 3072 C CA . SER A 1 409 ? 1.876 0.891 0.624 1.00 85.44 409 SER A CA 1
ATOM 3073 C C . SER A 1 409 ? 1.766 -0.192 1.700 1.00 85.44 409 SER A C 1
ATOM 3075 O O . SER A 1 409 ? 2.786 -0.777 2.069 1.00 85.44 409 SER A O 1
ATOM 3077 N N . LEU A 1 410 ? 0.564 -0.401 2.243 1.00 87.56 410 LEU A N 1
ATOM 3078 C CA . LEU A 1 410 ? 0.244 -1.462 3.193 1.00 87.56 410 LEU A CA 1
ATOM 3079 C C . LEU A 1 410 ? -0.346 -2.691 2.492 1.00 87.56 410 LEU A C 1
ATOM 3081 O O . LEU A 1 410 ? -0.456 -3.733 3.133 1.00 87.56 410 LEU A O 1
ATOM 3085 N N . SER A 1 411 ? -0.723 -2.592 1.212 1.00 91.19 411 SER A N 1
ATOM 3086 C CA . SER A 1 411 ? -1.278 -3.717 0.463 1.00 91.19 411 SER A CA 1
ATOM 3087 C C . SER A 1 411 ? -0.298 -4.888 0.433 1.00 91.19 411 SER A C 1
ATOM 3089 O O . SER A 1 411 ? 0.907 -4.717 0.243 1.00 91.19 411 SER A O 1
ATOM 3091 N N . MET A 1 412 ? -0.829 -6.089 0.640 1.00 89.75 412 MET A N 1
ATOM 3092 C CA . MET A 1 412 ? -0.076 -7.338 0.545 1.00 89.75 412 MET A CA 1
ATOM 3093 C C . MET A 1 412 ? -0.153 -7.953 -0.853 1.00 89.75 412 MET A C 1
ATOM 3095 O O . MET A 1 412 ? 0.644 -8.829 -1.167 1.00 89.75 412 MET A O 1
ATOM 3099 N N . VAL A 1 413 ? -1.088 -7.493 -1.687 1.00 90.81 413 VAL A N 1
ATOM 3100 C CA . VAL A 1 413 ? -1.322 -8.051 -3.018 1.00 90.81 413 VAL A CA 1
ATOM 3101 C C . VAL A 1 413 ? -0.252 -7.546 -3.980 1.00 90.81 413 VAL A C 1
ATOM 3103 O O . VAL A 1 413 ? -0.141 -6.349 -4.240 1.00 90.81 413 VAL A O 1
ATOM 3106 N N . ALA A 1 414 ? 0.544 -8.467 -4.517 1.00 81.88 414 ALA A N 1
ATOM 3107 C CA . ALA A 1 414 ? 1.596 -8.143 -5.469 1.00 81.88 414 ALA A CA 1
ATOM 3108 C C . ALA A 1 414 ? 1.069 -8.119 -6.913 1.00 81.88 414 ALA A C 1
ATOM 3110 O O . ALA A 1 414 ? 0.542 -9.122 -7.392 1.00 81.88 414 ALA A O 1
ATOM 3111 N N . GLY A 1 415 ? 1.286 -7.006 -7.624 1.00 81.25 415 GLY A N 1
ATOM 3112 C CA . GLY A 1 415 ? 0.977 -6.885 -9.054 1.00 81.25 415 GLY A CA 1
ATOM 3113 C C . GLY A 1 415 ? -0.460 -7.297 -9.389 1.00 81.25 415 GLY A C 1
ATOM 3114 O O . GLY A 1 415 ? -1.390 -6.940 -8.669 1.00 81.25 415 GLY A O 1
ATOM 3115 N N . ASP A 1 416 ? -0.612 -8.095 -10.444 1.00 84.00 416 ASP A N 1
ATOM 3116 C CA . ASP A 1 416 ? -1.902 -8.580 -10.942 1.00 84.00 416 ASP A CA 1
ATOM 3117 C C . ASP A 1 416 ? -2.238 -10.006 -10.441 1.00 84.00 416 ASP A C 1
ATOM 3119 O O . ASP A 1 416 ? -2.936 -10.756 -11.120 1.00 84.00 416 ASP A O 1
ATOM 3123 N N . PHE A 1 417 ? -1.787 -10.381 -9.228 1.00 88.31 417 PHE A N 1
ATOM 3124 C CA . PHE A 1 417 ? -1.897 -11.732 -8.635 1.00 88.31 417 PHE A CA 1
ATOM 3125 C C . PHE A 1 417 ? -3.228 -12.457 -8.898 1.00 88.31 417 PHE A C 1
ATOM 3127 O O . PHE A 1 417 ? -3.235 -13.643 -9.219 1.00 88.31 417 PHE A O 1
ATOM 3134 N N . PHE A 1 418 ? -4.365 -11.777 -8.754 1.00 86.75 418 PHE A N 1
ATOM 3135 C CA . PHE A 1 418 ? -5.676 -12.394 -8.973 1.00 86.75 418 PHE A CA 1
ATOM 3136 C C . PHE A 1 418 ? -5.928 -12.737 -10.442 1.00 86.75 418 PHE A C 1
ATOM 3138 O O . PHE A 1 418 ? -6.376 -13.844 -10.743 1.00 86.75 418 PHE A O 1
ATOM 3145 N N . ALA A 1 419 ? -5.604 -11.813 -11.350 1.00 76.00 419 ALA A N 1
ATOM 3146 C CA . ALA A 1 419 ? -5.777 -12.006 -12.784 1.00 76.00 419 ALA A CA 1
ATOM 3147 C C . ALA A 1 419 ? -4.825 -13.088 -13.313 1.00 76.00 419 ALA A C 1
ATOM 3149 O O . ALA A 1 419 ? -5.271 -14.002 -14.004 1.00 76.00 419 ALA A O 1
ATOM 3150 N N . ASP A 1 420 ? -3.553 -13.042 -12.907 1.00 79.56 420 ASP A N 1
ATOM 3151 C CA . ASP A 1 420 ? -2.517 -13.988 -13.343 1.00 79.56 420 ASP A CA 1
ATOM 3152 C C . ASP A 1 420 ? -2.819 -15.440 -12.941 1.00 79.56 420 ASP A C 1
ATOM 3154 O O . ASP A 1 420 ? -2.402 -16.378 -13.620 1.00 79.56 420 ASP A O 1
ATOM 3158 N N . ASN A 1 421 ? -3.556 -15.638 -11.842 1.00 82.00 421 ASN A N 1
ATOM 3159 C CA . ASN A 1 421 ? -3.855 -16.960 -11.289 1.00 82.00 421 ASN A CA 1
ATOM 3160 C C . ASN A 1 421 ? -5.316 -17.398 -11.482 1.00 82.00 421 ASN A C 1
ATOM 3162 O O . ASN A 1 421 ? -5.707 -18.443 -10.962 1.00 82.00 421 ASN A O 1
ATOM 3166 N N . GLY A 1 422 ? -6.132 -16.621 -12.205 1.00 81.38 422 GLY A N 1
ATOM 3167 C CA . GLY A 1 422 ? -7.546 -16.941 -12.436 1.00 81.38 422 GLY A CA 1
ATOM 3168 C C . GLY A 1 422 ? -8.383 -17.021 -11.153 1.00 81.38 422 GLY A C 1
ATOM 3169 O O . GLY A 1 422 ? -9.327 -17.807 -11.085 1.00 81.38 422 GLY A O 1
ATOM 3170 N N . ILE A 1 423 ? -8.024 -16.243 -10.127 1.00 90.62 423 ILE A N 1
ATOM 3171 C CA . ILE A 1 423 ? -8.741 -16.174 -8.848 1.00 90.62 423 ILE A CA 1
ATOM 3172 C C . ILE A 1 423 ? -9.696 -14.983 -8.894 1.00 90.62 423 ILE A C 1
ATOM 3174 O O . ILE A 1 423 ? -9.286 -13.852 -9.151 1.00 90.62 423 ILE A O 1
ATOM 3178 N N . GLU A 1 424 ? -10.969 -15.216 -8.595 1.00 89.81 424 GLU A N 1
ATOM 3179 C CA . GLU A 1 424 ? -11.967 -14.153 -8.560 1.00 89.81 424 GLU A CA 1
ATOM 3180 C C . GLU A 1 424 ? -11.973 -13.463 -7.189 1.00 89.81 424 GLU A C 1
ATOM 3182 O O . GLU A 1 424 ? -12.227 -14.103 -6.170 1.00 89.81 424 GLU A O 1
ATOM 3187 N N . LEU A 1 425 ? -11.726 -12.150 -7.155 1.00 93.75 425 LEU A N 1
ATOM 3188 C CA . LEU A 1 425 ? -11.817 -11.333 -5.943 1.00 93.75 425 LEU A CA 1
ATOM 3189 C C . LEU A 1 425 ? -13.057 -10.434 -5.981 1.00 93.75 425 LEU A C 1
ATOM 3191 O O . LEU A 1 425 ? -13.218 -9.621 -6.889 1.00 93.75 425 LEU A O 1
ATOM 3195 N N . ARG A 1 426 ? -13.892 -10.531 -4.945 1.00 90.81 426 ARG A N 1
ATOM 3196 C CA . ARG A 1 426 ? -15.108 -9.736 -4.743 1.00 90.81 426 ARG A CA 1
ATOM 3197 C C . ARG A 1 426 ? -14.980 -8.899 -3.468 1.00 90.81 426 ARG A C 1
ATOM 3199 O O . ARG A 1 426 ? -15.209 -9.399 -2.368 1.00 90.81 426 ARG A O 1
ATOM 3206 N N . LEU A 1 427 ? -14.585 -7.636 -3.619 1.00 92.88 427 LEU A N 1
ATOM 3207 C CA . LEU A 1 427 ? -14.485 -6.657 -2.526 1.00 92.88 427 LEU A CA 1
ATOM 3208 C C . LEU A 1 427 ? -15.820 -5.950 -2.285 1.00 92.88 427 LEU A C 1
ATOM 3210 O O . LEU A 1 427 ? -16.677 -5.934 -3.168 1.00 92.88 427 LEU A O 1
ATOM 3214 N N . SER A 1 428 ? -15.992 -5.358 -1.100 1.00 92.12 428 SER A N 1
ATOM 3215 C CA . SER A 1 428 ? -17.261 -4.741 -0.676 1.00 92.12 428 SER A CA 1
ATOM 3216 C C . SER A 1 428 ? -18.465 -5.690 -0.776 1.00 92.12 428 SER A C 1
ATOM 3218 O O . SER A 1 428 ? -19.595 -5.265 -1.011 1.00 92.12 428 SER A O 1
ATOM 3220 N N . GLN A 1 429 ? -18.225 -6.992 -0.609 1.00 92.00 429 GLN A N 1
ATOM 3221 C CA . GLN A 1 429 ? -19.229 -8.049 -0.712 1.00 92.00 429 GLN A CA 1
ATOM 3222 C C . GLN A 1 429 ? -19.200 -8.884 0.566 1.00 92.00 429 GLN A C 1
ATOM 3224 O O . GLN A 1 429 ? -18.516 -9.904 0.662 1.00 92.00 429 GLN A O 1
ATOM 3229 N N . GLN A 1 430 ? -19.953 -8.437 1.571 1.00 94.50 430 GLN A N 1
ATOM 3230 C CA . GLN A 1 430 ? -20.113 -9.172 2.821 1.00 94.50 430 GLN A CA 1
ATOM 3231 C C . GLN A 1 430 ? -20.967 -10.424 2.598 1.00 94.50 430 GLN A C 1
ATOM 3233 O O . GLN A 1 430 ? -22.088 -10.329 2.095 1.00 94.50 430 GLN A O 1
ATOM 3238 N N . ILE A 1 431 ? -20.463 -11.583 3.027 1.00 97.19 431 ILE A N 1
ATOM 3239 C CA . ILE A 1 431 ? -21.272 -12.796 3.179 1.00 97.19 431 ILE A CA 1
ATOM 3240 C C . ILE A 1 431 ? -22.048 -12.700 4.489 1.00 97.19 431 ILE A C 1
ATOM 3242 O O . ILE A 1 431 ? -21.452 -12.493 5.543 1.00 97.19 431 ILE A O 1
ATOM 3246 N N . ILE A 1 432 ? -23.368 -12.866 4.416 1.00 97.06 432 ILE A N 1
ATOM 3247 C CA . ILE A 1 432 ? -24.279 -12.749 5.566 1.00 97.06 432 ILE A CA 1
ATOM 3248 C C . ILE A 1 432 ? -24.881 -14.089 5.995 1.00 97.06 432 ILE A C 1
ATOM 3250 O O . ILE A 1 432 ? -25.352 -14.214 7.122 1.00 97.06 432 ILE A O 1
ATOM 3254 N N . ALA A 1 433 ? -24.868 -15.097 5.118 1.00 96.19 433 ALA A N 1
ATOM 3255 C CA . ALA A 1 433 ? -25.391 -16.424 5.421 1.00 96.19 433 ALA A CA 1
ATOM 3256 C C . ALA A 1 433 ? -24.661 -17.517 4.632 1.00 96.19 433 ALA A C 1
ATOM 3258 O O . ALA A 1 433 ? -24.193 -17.292 3.514 1.00 96.19 433 ALA A O 1
ATOM 3259 N N . ILE A 1 434 ? -24.608 -18.710 5.224 1.00 97.94 434 ILE A N 1
ATOM 3260 C CA . ILE A 1 434 ? -24.141 -19.949 4.597 1.00 97.94 434 ILE A CA 1
ATOM 3261 C C . ILE A 1 434 ? -25.278 -20.959 4.729 1.00 97.94 434 ILE A C 1
ATOM 3263 O O . ILE A 1 434 ? -25.738 -21.221 5.840 1.00 97.94 434 ILE A O 1
ATOM 3267 N N . ASP A 1 435 ? -25.711 -21.524 3.611 1.00 93.75 435 ASP A N 1
ATOM 3268 C CA . ASP A 1 435 ? -26.624 -22.660 3.572 1.00 93.75 435 ASP A CA 1
ATOM 3269 C C . ASP A 1 435 ? -25.800 -23.914 3.257 1.00 93.75 435 ASP A C 1
ATOM 3271 O O . ASP A 1 435 ? -25.200 -24.018 2.183 1.00 93.75 435 ASP A O 1
ATOM 3275 N N . ARG A 1 436 ? -25.702 -24.831 4.227 1.00 95.00 436 ARG A N 1
ATOM 3276 C CA . ARG A 1 436 ? -24.899 -26.058 4.096 1.00 95.00 436 ARG A CA 1
ATOM 3277 C C . ARG A 1 436 ? -25.602 -27.128 3.275 1.00 95.00 436 ARG A C 1
ATOM 3279 O O . ARG A 1 436 ? -24.933 -27.859 2.553 1.00 95.00 436 ARG A O 1
ATOM 3286 N N . ASP A 1 437 ? -26.929 -27.182 3.349 1.00 89.88 437 ASP A N 1
ATOM 3287 C CA . ASP A 1 437 ? -27.719 -28.188 2.644 1.00 89.88 437 ASP A CA 1
ATOM 3288 C C . ASP A 1 437 ? -27.757 -27.867 1.147 1.00 89.88 437 ASP A C 1
ATOM 3290 O O . ASP A 1 437 ? -27.542 -28.743 0.311 1.00 89.88 437 ASP A O 1
ATOM 3294 N N . ALA A 1 438 ? -27.955 -26.589 0.807 1.00 87.75 438 ALA A N 1
ATOM 3295 C CA . ALA A 1 438 ? -27.911 -26.108 -0.572 1.00 87.75 438 ALA A CA 1
ATOM 3296 C C . ALA A 1 438 ? -26.487 -25.803 -1.077 1.00 87.75 438 ALA A C 1
ATOM 3298 O O . ALA A 1 438 ? -26.317 -25.513 -2.260 1.00 87.75 438 ALA A O 1
ATOM 3299 N N . ARG A 1 439 ? -25.475 -25.848 -0.196 1.00 93.00 439 ARG A N 1
ATOM 3300 C CA . ARG A 1 439 ? -24.069 -25.500 -0.477 1.00 93.00 439 ARG A CA 1
ATOM 3301 C C . ARG A 1 439 ? -23.903 -24.139 -1.154 1.00 93.00 439 ARG A C 1
ATOM 3303 O O . ARG A 1 439 ? -23.192 -23.994 -2.147 1.00 93.00 439 ARG A O 1
ATOM 3310 N N . VAL A 1 440 ? -24.550 -23.112 -0.601 1.00 91.69 440 VAL A N 1
ATOM 3311 C CA . VAL A 1 440 ? -24.447 -21.730 -1.096 1.00 91.69 440 VAL A CA 1
ATOM 3312 C C . VAL A 1 440 ? -24.012 -20.757 -0.007 1.00 91.69 440 VAL A C 1
ATOM 3314 O O . VAL A 1 440 ? -24.335 -20.917 1.170 1.00 91.69 440 VAL A O 1
ATOM 3317 N N . VAL A 1 441 ? -23.280 -19.717 -0.400 1.00 93.62 441 VAL A N 1
ATOM 3318 C CA . VAL A 1 441 ? -23.081 -18.509 0.412 1.00 93.62 441 VAL A CA 1
ATOM 3319 C C . VAL A 1 441 ? -23.937 -17.377 -0.143 1.00 93.62 441 VAL A C 1
ATOM 3321 O O . VAL A 1 441 ? -24.115 -17.277 -1.358 1.00 93.62 441 VAL A O 1
ATOM 3324 N N . ARG A 1 442 ? -24.463 -16.518 0.736 1.00 93.06 442 ARG A N 1
ATOM 3325 C CA . ARG A 1 442 ? -25.296 -15.365 0.362 1.00 93.06 442 ARG A CA 1
ATOM 3326 C C . ARG A 1 442 ? -24.618 -14.054 0.721 1.00 93.06 442 ARG A C 1
ATOM 3328 O O . ARG A 1 442 ? -24.202 -13.879 1.869 1.00 93.06 442 ARG A O 1
ATOM 3335 N N . THR A 1 443 ? -24.551 -13.125 -0.228 1.00 90.44 443 THR A N 1
ATOM 3336 C CA . THR A 1 443 ? -24.072 -11.760 0.028 1.00 90.44 443 THR A CA 1
ATOM 3337 C C . THR A 1 443 ? -25.177 -10.876 0.616 1.00 90.44 443 THR A C 1
ATOM 3339 O O . THR A 1 443 ? -26.365 -11.173 0.477 1.00 90.44 443 THR A O 1
ATOM 3342 N N . ALA A 1 444 ? -24.805 -9.750 1.235 1.00 81.62 444 ALA A N 1
ATOM 3343 C CA . ALA A 1 444 ? -25.756 -8.741 1.719 1.00 81.62 444 ALA A CA 1
ATOM 3344 C C . ALA A 1 444 ? -26.675 -8.182 0.610 1.00 81.62 444 ALA A C 1
ATOM 3346 O O . ALA A 1 444 ? -27.806 -7.792 0.884 1.00 81.62 444 ALA A O 1
ATOM 3347 N N . GLY A 1 445 ? -26.211 -8.188 -0.647 1.00 74.88 445 GLY A N 1
ATOM 3348 C CA . GLY A 1 445 ? -26.997 -7.805 -1.826 1.00 74.88 445 GLY A CA 1
ATOM 3349 C C . GLY A 1 445 ? -27.949 -8.893 -2.342 1.00 74.88 445 GLY A C 1
ATOM 3350 O O . GLY A 1 445 ? -28.599 -8.686 -3.362 1.00 74.88 445 GLY A O 1
ATOM 3351 N N . GLY A 1 446 ? -28.022 -10.052 -1.676 1.00 78.56 446 GLY A N 1
ATOM 3352 C CA . GLY A 1 446 ? -28.913 -11.158 -2.036 1.00 78.56 446 GLY A CA 1
ATOM 3353 C C . GLY A 1 446 ? -28.382 -12.098 -3.123 1.00 78.56 446 GLY A C 1
ATOM 3354 O O . GLY A 1 446 ? -29.120 -12.970 -3.571 1.00 78.56 446 GLY A O 1
ATOM 3355 N N . HIS A 1 447 ? -27.122 -11.956 -3.550 1.00 76.06 447 HIS A N 1
ATOM 3356 C CA . HIS A 1 447 ? -26.519 -12.867 -4.523 1.00 76.06 447 HIS A CA 1
ATOM 3357 C C . HIS A 1 447 ? -26.106 -14.181 -3.854 1.00 76.06 447 HIS A C 1
ATOM 3359 O O . HIS A 1 447 ? -25.476 -14.169 -2.794 1.00 76.06 447 HIS A O 1
ATOM 3365 N N . GLU A 1 448 ? -26.426 -15.304 -4.495 1.00 84.12 448 GLU A N 1
ATOM 3366 C CA . GLU A 1 448 ? -26.041 -16.642 -4.046 1.00 84.12 448 GLU A CA 1
ATOM 3367 C C . GLU A 1 448 ? -24.876 -17.179 -4.882 1.00 84.12 448 GLU A C 1
ATOM 3369 O O . GLU A 1 448 ? -24.831 -17.001 -6.099 1.00 84.12 448 GLU A O 1
ATOM 3374 N N . THR A 1 449 ? -23.922 -17.856 -4.247 1.00 82.31 449 THR A N 1
ATOM 3375 C CA . THR A 1 449 ? -22.808 -18.520 -4.942 1.00 82.31 449 THR A CA 1
ATOM 3376 C C . THR A 1 449 ? -22.602 -19.921 -4.373 1.00 82.31 449 THR A C 1
ATOM 3378 O O . THR A 1 449 ? -22.459 -20.075 -3.160 1.00 82.31 449 THR A O 1
ATOM 3381 N N . HIS A 1 450 ? -22.604 -20.932 -5.246 1.00 89.25 450 HIS A N 1
ATOM 3382 C CA . HIS A 1 450 ? -22.410 -22.338 -4.878 1.00 89.25 450 HIS A CA 1
ATOM 3383 C C . HIS A 1 450 ? -20.944 -22.645 -4.549 1.00 89.25 450 HIS A C 1
ATOM 3385 O O . HIS A 1 450 ? -20.041 -22.054 -5.141 1.00 89.25 450 HIS A O 1
ATOM 3391 N N . TRP A 1 451 ? -20.707 -23.593 -3.643 1.00 95.12 451 TRP A N 1
ATOM 3392 C CA . TRP A 1 451 ? -19.372 -24.054 -3.270 1.00 95.12 451 TRP A CA 1
ATOM 3393 C C . TRP A 1 451 ? -19.284 -25.577 -3.152 1.00 95.12 451 TRP A C 1
ATOM 3395 O O . TRP A 1 451 ? -20.220 -26.248 -2.736 1.00 95.12 451 TRP A O 1
ATOM 3405 N N . ASP A 1 452 ? -18.113 -26.118 -3.480 1.00 95.25 452 ASP A N 1
ATOM 3406 C CA . ASP A 1 452 ? -17.738 -27.508 -3.197 1.00 95.25 452 ASP A CA 1
ATOM 3407 C C . ASP A 1 452 ? -16.849 -27.594 -1.956 1.00 95.25 452 ASP A C 1
ATOM 3409 O O . ASP A 1 452 ? -16.934 -28.550 -1.190 1.00 95.25 452 ASP A O 1
ATOM 3413 N N . LYS A 1 453 ? -16.019 -26.567 -1.737 1.00 97.75 453 LYS A N 1
ATOM 3414 C CA . LYS A 1 453 ? -15.229 -26.359 -0.522 1.00 97.75 453 LYS A CA 1
ATOM 3415 C C . LYS A 1 453 ? -15.364 -24.913 -0.055 1.00 97.75 453 LYS A C 1
ATOM 3417 O O . LYS A 1 453 ? -15.412 -23.993 -0.874 1.00 97.75 453 LYS A O 1
ATOM 3422 N N . LEU A 1 454 ? -15.378 -24.706 1.257 1.00 98.50 454 LEU A N 1
ATOM 3423 C CA . LEU A 1 454 ? -15.510 -23.386 1.871 1.00 98.50 454 LEU A CA 1
ATOM 3424 C C . LEU A 1 454 ? -14.399 -23.155 2.897 1.00 98.50 454 LEU A C 1
ATOM 3426 O O . LEU A 1 454 ? -14.147 -24.002 3.746 1.00 98.50 454 LEU A O 1
ATOM 3430 N N . VAL A 1 455 ? -13.748 -21.994 2.857 1.00 98.81 455 VAL A N 1
ATOM 3431 C CA . VAL A 1 455 ? -12.729 -21.586 3.833 1.00 98.81 455 VAL A CA 1
ATOM 3432 C C . VAL A 1 455 ? -13.181 -20.304 4.515 1.00 98.81 455 VAL A C 1
ATOM 3434 O O . VAL A 1 455 ? -13.332 -19.263 3.878 1.00 98.81 455 VAL A O 1
ATOM 3437 N N . LEU A 1 456 ? -13.369 -20.368 5.828 1.00 98.75 456 LEU A N 1
ATOM 3438 C CA . LEU A 1 456 ? -13.689 -19.226 6.673 1.00 98.75 456 LEU A CA 1
ATOM 3439 C C . LEU A 1 456 ? -12.385 -18.606 7.189 1.00 98.75 456 LEU A C 1
ATOM 3441 O O . LEU A 1 456 ? -11.686 -19.173 8.023 1.00 98.75 456 LEU A O 1
ATOM 3445 N N . ALA A 1 457 ? -12.060 -17.424 6.675 1.00 98.06 457 ALA A N 1
ATOM 3446 C CA . ALA A 1 457 ? -10.925 -16.593 7.068 1.00 98.06 457 ALA A CA 1
ATOM 3447 C C . ALA A 1 457 ? -11.415 -15.222 7.579 1.00 98.06 457 ALA A C 1
ATOM 3449 O O . ALA A 1 457 ? -10.801 -14.181 7.335 1.00 98.06 457 ALA A O 1
ATOM 3450 N N . THR A 1 458 ? -12.543 -15.222 8.296 1.00 96.75 458 THR A N 1
ATOM 3451 C CA . THR A 1 458 ? -13.300 -14.028 8.721 1.00 96.75 458 THR A CA 1
ATOM 3452 C C . THR A 1 458 ? -12.611 -13.206 9.813 1.00 96.75 458 THR A C 1
ATOM 3454 O O . THR A 1 458 ? -13.025 -12.086 10.106 1.00 96.75 458 THR A O 1
ATOM 3457 N N . GLY A 1 459 ? -11.544 -13.736 10.415 1.00 95.38 459 GLY A N 1
ATOM 3458 C CA . GLY A 1 459 ? -10.752 -13.037 11.421 1.00 95.38 459 GLY A CA 1
ATOM 3459 C C . GLY A 1 459 ? -11.521 -12.771 12.719 1.00 95.38 459 GLY A C 1
ATOM 3460 O O . GLY A 1 459 ? -12.202 -13.644 13.257 1.00 95.38 459 GLY A O 1
ATOM 3461 N N . SER A 1 460 ? -11.364 -11.565 13.256 1.00 94.06 460 SER A N 1
ATOM 3462 C CA . SER A 1 460 ? -11.974 -11.120 14.510 1.00 94.06 460 SER A CA 1
ATOM 3463 C C . SER A 1 460 ? -12.487 -9.686 14.407 1.00 94.06 460 SER A C 1
ATOM 3465 O O . SER A 1 460 ? -12.021 -8.910 13.563 1.00 94.06 460 SER A O 1
ATOM 3467 N N . TYR A 1 461 ? -13.411 -9.333 15.300 1.00 93.00 461 TYR A N 1
ATOM 3468 C CA . TYR A 1 461 ? -13.939 -7.980 15.460 1.00 93.00 461 TYR A CA 1
ATOM 3469 C C . TYR A 1 461 ? -13.567 -7.387 16.835 1.00 93.00 461 TYR A C 1
ATOM 3471 O O . TYR A 1 461 ? -13.352 -8.140 17.796 1.00 93.00 461 TYR A O 1
ATOM 3479 N N . PRO A 1 462 ? -13.472 -6.048 16.965 1.00 93.25 462 PRO A N 1
ATOM 3480 C CA . PRO A 1 462 ? -13.180 -5.393 18.240 1.00 93.25 462 PRO A CA 1
ATOM 3481 C C . PRO A 1 462 ? -14.279 -5.622 19.279 1.00 93.25 462 PRO A C 1
ATOM 3483 O O . PRO A 1 462 ? -15.464 -5.434 19.009 1.00 93.25 462 PRO A O 1
ATOM 3486 N N . PHE A 1 463 ? -13.891 -5.983 20.500 1.00 92.31 463 PHE A N 1
ATOM 3487 C CA . PHE A 1 463 ? -14.819 -6.050 21.621 1.00 92.31 463 PHE A CA 1
ATOM 3488 C C . PHE A 1 463 ? -15.053 -4.650 22.199 1.00 92.31 463 PHE A C 1
ATOM 3490 O O . PHE A 1 463 ? -14.128 -4.024 22.721 1.00 92.31 463 PHE A O 1
ATOM 3497 N N . VAL A 1 464 ? -16.305 -4.190 22.154 1.00 93.50 464 VAL A N 1
ATOM 3498 C CA . VAL A 1 464 ? -16.744 -2.944 22.795 1.00 93.50 464 VAL A CA 1
ATOM 3499 C C . VAL A 1 464 ? -17.517 -3.289 24.075 1.00 93.50 464 VAL A C 1
ATOM 3501 O O . VAL A 1 464 ? -18.594 -3.891 23.983 1.00 93.50 464 VAL A O 1
ATOM 3504 N N . PRO A 1 465 ? -17.010 -2.925 25.271 1.00 90.88 465 PRO A N 1
ATOM 3505 C CA . PRO A 1 465 ? -17.708 -3.162 26.531 1.00 90.88 465 PRO A CA 1
ATOM 3506 C C . PRO A 1 465 ? -19.141 -2.593 26.521 1.00 90.88 465 PRO A C 1
ATOM 3508 O O . PRO A 1 465 ? -19.383 -1.555 25.898 1.00 90.88 465 PRO A O 1
ATOM 3511 N N . PRO A 1 466 ? -20.113 -3.241 27.191 1.00 90.81 466 PRO A N 1
ATOM 3512 C CA . PRO A 1 466 ? -21.512 -2.807 27.215 1.00 90.81 466 PRO A CA 1
ATOM 3513 C C . PRO A 1 466 ? -21.720 -1.629 28.180 1.00 90.81 466 PRO A C 1
ATOM 3515 O O . PRO A 1 466 ? -22.413 -1.741 29.186 1.00 90.81 466 PRO A O 1
ATOM 3518 N N . VAL A 1 467 ? -21.082 -0.500 27.886 1.00 93.19 467 VAL A N 1
ATOM 3519 C CA . VAL A 1 467 ? -21.162 0.734 28.672 1.00 93.19 467 VAL A CA 1
ATOM 3520 C C . VAL A 1 467 ? -22.166 1.685 28.002 1.00 93.19 467 VAL A C 1
ATOM 3522 O O . VAL A 1 467 ? -22.057 1.907 26.790 1.00 93.19 467 VAL A O 1
ATOM 3525 N N . PRO A 1 468 ? -23.144 2.252 28.733 1.00 96.50 468 PRO A N 1
ATOM 3526 C CA . PRO A 1 468 ? -24.020 3.303 28.219 1.00 96.50 468 PRO A CA 1
ATOM 3527 C C . PRO A 1 468 ? -23.228 4.444 27.569 1.00 96.50 468 PRO A C 1
ATOM 3529 O O . PRO A 1 468 ? -22.210 4.880 28.100 1.00 96.50 468 PRO A O 1
ATOM 3532 N N . GLY A 1 469 ? -23.682 4.904 26.400 1.00 94.00 469 GLY A N 1
ATOM 3533 C CA . GLY A 1 469 ? -23.018 5.965 25.633 1.00 94.00 469 GLY A CA 1
ATOM 3534 C C . GLY A 1 469 ? -21.869 5.513 24.723 1.00 94.00 469 GLY A C 1
ATOM 3535 O O . GLY A 1 469 ? -21.302 6.337 24.014 1.00 94.00 469 GLY A O 1
ATOM 3536 N N . ARG A 1 470 ? -21.547 4.212 24.658 1.00 94.12 470 ARG A N 1
ATOM 3537 C CA . ARG A 1 470 ? -20.506 3.677 23.751 1.00 94.12 470 ARG A CA 1
ATOM 3538 C C . ARG A 1 470 ? -20.748 3.933 22.252 1.00 94.12 470 ARG A C 1
ATOM 3540 O O . ARG A 1 470 ? -19.814 3.813 21.472 1.00 94.12 470 ARG A O 1
ATOM 3547 N N . GLU A 1 471 ? -21.989 4.228 21.861 1.00 93.75 471 GLU A N 1
ATOM 3548 C CA . GLU A 1 471 ? -22.415 4.457 20.467 1.00 93.75 471 GLU A CA 1
ATOM 3549 C C . GLU A 1 471 ? -22.507 5.955 20.123 1.00 93.75 471 GLU A C 1
ATOM 3551 O O . GLU A 1 471 ? -22.921 6.318 19.024 1.00 93.75 471 GLU A O 1
ATOM 3556 N N . LEU A 1 472 ? -22.136 6.843 21.057 1.00 94.50 472 LEU A N 1
ATOM 3557 C CA . LEU A 1 472 ? -22.152 8.286 20.825 1.00 94.50 472 LEU A CA 1
ATOM 3558 C C . LEU A 1 472 ? -21.182 8.683 19.694 1.00 94.50 472 LEU A C 1
ATOM 3560 O O . LEU A 1 472 ? -20.090 8.116 19.587 1.00 94.50 472 LEU A O 1
ATOM 3564 N N . PRO A 1 473 ? -21.509 9.711 18.888 1.00 91.69 473 PRO A N 1
ATOM 3565 C CA . PRO A 1 473 ? -20.577 10.261 17.908 1.00 91.69 473 PRO A CA 1
ATOM 3566 C C . PRO A 1 473 ? -19.244 10.658 18.554 1.00 91.69 473 PRO A C 1
ATOM 3568 O O . PRO A 1 473 ? -19.213 11.390 19.543 1.00 91.69 473 PRO A O 1
ATOM 3571 N N . GLY A 1 474 ? -18.125 10.195 17.995 1.00 92.62 474 GLY A N 1
ATOM 3572 C CA . GLY A 1 474 ? -16.788 10.377 18.576 1.00 92.62 474 GLY A CA 1
ATOM 3573 C C . GLY A 1 474 ? -16.304 9.205 19.442 1.00 92.62 474 GLY A C 1
ATOM 3574 O O . GLY A 1 474 ? -15.249 9.305 20.067 1.00 92.62 474 GLY A O 1
ATOM 3575 N N . CYS A 1 475 ? -17.067 8.113 19.502 1.00 96.19 475 CYS A N 1
ATOM 3576 C CA . CYS A 1 475 ? -16.629 6.815 20.003 1.00 96.19 475 CYS A CA 1
ATOM 3577 C C . CYS A 1 475 ? -16.278 5.895 18.821 1.00 96.19 475 CYS A C 1
ATOM 3579 O O . CYS A 1 475 ? -17.100 5.676 17.937 1.00 96.19 475 CYS A O 1
ATOM 3581 N N . PHE A 1 476 ? -15.060 5.356 18.806 1.00 96.44 476 PHE A N 1
ATOM 3582 C CA . PHE A 1 476 ? -14.496 4.599 17.685 1.00 96.44 476 PHE A CA 1
ATOM 3583 C C . PHE A 1 476 ? -13.926 3.255 18.136 1.00 96.44 476 PHE A C 1
ATOM 3585 O O . PHE A 1 476 ? -13.666 3.034 19.318 1.00 96.44 476 PHE A O 1
ATOM 3592 N N . VAL A 1 477 ? -13.664 2.373 17.177 1.00 95.69 477 VAL A N 1
ATOM 3593 C CA . VAL A 1 477 ? -12.835 1.173 17.353 1.00 95.69 477 VAL A CA 1
ATOM 3594 C C . VAL A 1 477 ? -11.547 1.318 16.543 1.00 95.69 477 VAL A C 1
ATOM 3596 O O . VAL A 1 477 ? -11.454 2.188 15.686 1.00 95.69 477 VAL A O 1
ATOM 3599 N N . TYR A 1 478 ? -10.540 0.488 16.816 1.00 92.31 478 TYR A N 1
ATOM 3600 C CA . TYR A 1 478 ? -9.255 0.508 16.109 1.00 92.31 478 TYR A CA 1
ATOM 3601 C C . TYR A 1 478 ? -9.000 -0.845 15.434 1.00 92.31 478 TYR A C 1
ATOM 3603 O O . TYR A 1 478 ? -8.557 -1.791 16.094 1.00 92.31 478 TYR A O 1
ATOM 3611 N N . ARG A 1 479 ? -9.321 -0.977 14.135 1.00 91.50 479 ARG A N 1
ATOM 3612 C CA . ARG A 1 479 ? -9.158 -2.260 13.425 1.00 91.50 479 ARG A CA 1
ATOM 3613 C C . ARG A 1 479 ? -8.944 -2.168 11.918 1.00 91.50 479 ARG A C 1
ATOM 3615 O O . ARG A 1 479 ? -8.091 -2.900 11.416 1.00 91.50 479 ARG A O 1
ATOM 3622 N N . THR A 1 480 ? -9.731 -1.381 11.197 1.00 93.19 480 THR A N 1
ATOM 3623 C CA . THR A 1 480 ? -9.737 -1.282 9.724 1.00 93.19 480 THR A CA 1
ATOM 3624 C C . THR A 1 480 ? -9.143 0.043 9.246 1.00 93.19 480 THR A C 1
ATOM 3626 O O . THR A 1 480 ? -8.997 0.968 10.041 1.00 93.19 480 THR A O 1
ATOM 3629 N N . LEU A 1 481 ? -8.781 0.154 7.961 1.00 92.88 481 LEU A N 1
ATOM 3630 C CA . LEU A 1 481 ? -8.355 1.443 7.391 1.00 92.88 481 LEU A CA 1
ATOM 3631 C C . LEU A 1 481 ? -9.479 2.488 7.459 1.00 92.88 481 LEU A C 1
ATOM 3633 O O . LEU A 1 481 ? -9.207 3.643 7.775 1.00 92.88 481 LEU A O 1
ATOM 3637 N N . ASP A 1 482 ? -10.732 2.067 7.273 1.00 92.44 482 ASP A N 1
ATOM 3638 C CA . ASP A 1 482 ? -11.900 2.941 7.420 1.00 92.44 482 ASP A CA 1
ATOM 3639 C C . ASP A 1 482 ? -12.061 3.444 8.864 1.00 92.44 482 ASP A C 1
ATOM 3641 O O . ASP A 1 482 ? -12.349 4.621 9.085 1.00 92.44 482 ASP A O 1
ATOM 3645 N N . ASP A 1 483 ? -11.797 2.597 9.866 1.00 92.94 483 ASP A N 1
ATOM 3646 C CA . ASP A 1 483 ? -11.751 3.037 11.265 1.00 92.94 483 ASP A CA 1
ATOM 3647 C C . ASP A 1 483 ? -10.678 4.111 11.476 1.00 92.94 483 ASP A C 1
ATOM 3649 O O . ASP A 1 483 ? -10.912 5.097 12.177 1.00 92.94 483 ASP A O 1
ATOM 3653 N N . LEU A 1 484 ? -9.502 3.942 10.860 1.00 91.69 484 LEU A N 1
ATOM 3654 C CA . LEU A 1 484 ? -8.407 4.901 10.992 1.00 91.69 484 LEU A CA 1
ATOM 3655 C C . LEU A 1 484 ? -8.728 6.236 10.318 1.00 91.69 484 LEU A C 1
ATOM 3657 O O . LEU A 1 484 ? -8.427 7.283 10.893 1.00 91.69 484 LEU A O 1
ATOM 3661 N N . ASP A 1 485 ? -9.363 6.212 9.146 1.00 91.69 485 ASP A N 1
ATOM 3662 C CA . ASP A 1 485 ? -9.836 7.415 8.457 1.00 91.69 485 ASP A CA 1
ATOM 3663 C C . ASP A 1 485 ? -10.860 8.172 9.314 1.00 91.69 485 ASP A C 1
ATOM 3665 O O . ASP A 1 485 ? -10.756 9.392 9.478 1.00 91.69 485 ASP A O 1
ATOM 3669 N N . ASN A 1 486 ? -11.797 7.451 9.938 1.00 93.81 486 ASN A N 1
ATOM 3670 C CA . ASN A 1 486 ? -12.797 8.027 10.839 1.00 93.81 486 ASN A CA 1
ATOM 3671 C C . ASN A 1 486 ? -12.159 8.642 12.098 1.00 93.81 486 ASN A C 1
ATOM 3673 O O . ASN A 1 486 ? -12.492 9.771 12.474 1.00 93.81 486 ASN A O 1
ATOM 3677 N N . ILE A 1 487 ? -11.197 7.944 12.714 1.00 94.56 487 ILE A N 1
ATOM 3678 C CA . ILE A 1 487 ? -10.414 8.454 13.850 1.00 94.56 487 ILE A CA 1
ATOM 3679 C C . ILE A 1 487 ? -9.647 9.719 13.442 1.00 94.56 487 ILE A C 1
ATOM 3681 O O . ILE A 1 487 ? -9.732 10.735 14.133 1.00 94.56 487 ILE A O 1
ATOM 3685 N N . ALA A 1 488 ? -8.928 9.693 12.315 1.00 91.94 488 ALA A N 1
ATOM 3686 C CA . ALA A 1 488 ? -8.150 10.831 11.824 1.00 91.94 488 ALA A CA 1
ATOM 3687 C C . ALA A 1 488 ? -9.035 12.045 11.516 1.00 91.94 488 ALA A C 1
ATOM 3689 O O . ALA A 1 488 ? -8.662 13.181 11.815 1.00 91.94 488 ALA A O 1
ATOM 3690 N N . ALA A 1 489 ? -10.206 11.821 10.914 1.00 93.56 489 ALA A N 1
ATOM 3691 C CA . ALA A 1 489 ? -11.153 12.877 10.590 1.00 93.56 489 ALA A CA 1
ATOM 3692 C C . ALA A 1 489 ? -11.669 13.575 11.855 1.00 93.56 489 ALA A C 1
ATOM 3694 O O . ALA A 1 489 ? -11.666 14.806 11.914 1.00 93.56 489 ALA A O 1
ATOM 3695 N N . HIS A 1 490 ? -12.048 12.806 12.879 1.00 94.38 490 HIS A N 1
ATOM 3696 C CA . HIS A 1 490 ? -12.558 13.353 14.137 1.00 94.38 490 HIS A CA 1
ATOM 3697 C C . HIS A 1 490 ? -11.462 14.013 14.988 1.00 94.38 490 HIS A C 1
ATOM 3699 O O . HIS A 1 490 ? -11.689 15.052 15.615 1.00 94.38 490 HIS A O 1
ATOM 3705 N N . ALA A 1 491 ? -10.244 13.466 14.957 1.00 94.31 491 ALA A N 1
ATOM 3706 C CA . ALA A 1 491 ? -9.106 13.996 15.699 1.00 94.31 491 ALA A CA 1
ATOM 3707 C C . ALA A 1 491 ? -8.746 15.440 15.306 1.00 94.31 491 ALA A C 1
ATOM 3709 O O . ALA A 1 491 ? -8.300 16.201 16.158 1.00 94.31 491 ALA A O 1
ATOM 3710 N N . LYS A 1 492 ? -9.002 15.867 14.057 1.00 92.19 492 LYS A N 1
ATOM 3711 C CA . LYS A 1 492 ? -8.737 17.248 13.590 1.00 92.19 492 LYS A CA 1
ATOM 3712 C C . LYS A 1 492 ? -9.457 18.328 14.407 1.00 92.19 492 LYS A C 1
ATOM 3714 O O . LYS A 1 492 ? -8.977 19.457 14.459 1.00 92.19 492 LYS A O 1
ATOM 3719 N N . GLY A 1 493 ? -10.612 17.999 14.988 1.00 91.50 493 GLY A N 1
ATOM 3720 C CA . GLY A 1 493 ? -11.403 18.898 15.835 1.00 91.50 493 GLY A CA 1
ATOM 3721 C C . GLY A 1 493 ? -11.295 18.601 17.332 1.00 91.50 493 GLY A C 1
ATOM 3722 O O . GLY A 1 493 ? -11.987 19.241 18.116 1.00 91.50 493 GLY A O 1
ATOM 3723 N N . SER A 1 494 ? -10.463 17.635 17.722 1.00 95.44 494 SER A N 1
ATOM 3724 C CA . SER A 1 494 ? -10.338 17.149 19.096 1.00 95.44 494 SER A CA 1
ATOM 3725 C C . SER A 1 494 ? -9.029 17.639 19.722 1.00 95.44 494 SER A C 1
ATOM 3727 O O . SER A 1 494 ? -8.036 17.850 19.028 1.00 95.44 494 SER A O 1
ATOM 3729 N N . ARG A 1 495 ? -9.002 17.810 21.046 1.00 95.44 495 ARG A N 1
ATOM 3730 C CA . ARG A 1 495 ? -7.792 18.136 21.820 1.00 95.44 495 ARG A CA 1
ATOM 3731 C C . ARG A 1 495 ? -7.333 16.957 22.673 1.00 95.44 495 ARG A C 1
ATOM 3733 O O . ARG A 1 495 ? -6.137 16.780 22.883 1.00 95.44 495 ARG A O 1
ATOM 3740 N N . THR A 1 496 ? -8.281 16.170 23.165 1.00 97.19 496 THR A N 1
ATOM 3741 C CA . THR A 1 496 ? -8.068 15.081 24.119 1.00 97.19 496 THR A CA 1
ATOM 3742 C C . THR A 1 496 ? -8.683 13.787 23.593 1.00 97.19 496 THR A C 1
ATOM 3744 O O . THR A 1 496 ? -9.788 13.793 23.053 1.00 97.19 496 THR A O 1
ATOM 3747 N N . GLY A 1 497 ? -7.995 12.663 23.774 1.00 97.62 497 GLY A N 1
ATOM 3748 C CA . GLY A 1 497 ? -8.480 11.349 23.361 1.00 97.62 497 GLY A CA 1
ATOM 3749 C C . GLY A 1 497 ? -8.221 10.282 24.418 1.00 97.62 497 GLY A C 1
ATOM 3750 O O . GLY A 1 497 ? -7.133 10.209 24.991 1.00 97.62 497 GLY A O 1
ATOM 3751 N N . VAL A 1 498 ? -9.218 9.438 24.673 1.00 98.12 498 VAL A N 1
ATOM 3752 C CA . VAL A 1 498 ? -9.114 8.319 25.616 1.00 98.12 498 VAL A CA 1
ATOM 3753 C C . VAL A 1 498 ? -9.151 6.994 24.869 1.00 98.12 498 VAL A C 1
ATOM 3755 O O . VAL A 1 498 ? -10.069 6.733 24.097 1.00 98.12 498 VAL A O 1
ATOM 3758 N N . VAL A 1 499 ? -8.197 6.112 25.155 1.00 97.44 499 VAL A N 1
ATOM 3759 C CA . VAL A 1 499 ? -8.253 4.706 24.753 1.00 97.44 499 VAL A CA 1
ATOM 3760 C C . VAL A 1 499 ? -8.738 3.859 25.921 1.00 97.44 499 VAL A C 1
ATOM 3762 O O . VAL A 1 499 ? -8.125 3.862 26.988 1.00 97.44 499 VAL A O 1
ATOM 3765 N N . ILE A 1 500 ? -9.820 3.109 25.722 1.00 96.81 500 ILE A N 1
ATOM 3766 C CA . ILE A 1 500 ? -10.311 2.129 26.696 1.00 96.81 500 ILE A CA 1
ATOM 3767 C C . ILE A 1 500 ? -9.692 0.768 26.364 1.00 96.81 500 ILE A C 1
ATOM 3769 O O . ILE A 1 500 ? -10.041 0.144 25.360 1.00 96.81 500 ILE A O 1
ATOM 3773 N N . GLY A 1 501 ? -8.785 0.315 27.228 1.00 94.19 501 GLY A N 1
ATOM 3774 C CA . GLY A 1 501 ? -7.977 -0.895 27.093 1.00 94.19 501 GLY A CA 1
ATOM 3775 C C . GLY A 1 501 ? -6.480 -0.576 27.068 1.00 94.19 501 GLY A C 1
ATOM 3776 O O . GLY A 1 501 ? -5.997 0.123 26.186 1.00 94.19 501 GLY A O 1
ATOM 3777 N N . GLY A 1 502 ? -5.731 -1.124 28.021 1.00 91.69 502 GLY A N 1
ATOM 3778 C CA . GLY A 1 502 ? -4.281 -1.002 28.198 1.00 91.69 502 GLY A CA 1
ATOM 3779 C C . GLY A 1 502 ? -3.503 -2.256 27.786 1.00 91.69 502 GLY A C 1
ATOM 3780 O O . GLY A 1 502 ? -2.410 -2.519 28.295 1.00 91.69 502 GLY A O 1
ATOM 3781 N N . GLY A 1 503 ? -4.077 -3.060 26.887 1.00 88.81 503 GLY A N 1
ATOM 3782 C CA . GLY A 1 503 ? -3.389 -4.157 26.202 1.00 88.81 503 GLY A CA 1
ATOM 3783 C C . GLY A 1 503 ? -2.550 -3.676 25.011 1.00 88.81 503 GLY A C 1
ATOM 3784 O O . GLY A 1 503 ? -2.448 -2.481 24.748 1.00 88.81 503 GLY A O 1
ATOM 3785 N N . LEU A 1 504 ? -1.986 -4.616 24.247 1.00 84.81 504 LEU A N 1
ATOM 3786 C CA . LEU A 1 504 ? -1.098 -4.338 23.104 1.00 84.81 504 LEU A CA 1
ATOM 3787 C C . LEU A 1 504 ? -1.715 -3.342 22.109 1.00 84.81 504 LEU A C 1
ATOM 3789 O O . LEU A 1 504 ? -1.151 -2.282 21.859 1.00 84.81 504 LEU A O 1
ATOM 3793 N N . LEU A 1 505 ? -2.900 -3.675 21.583 1.00 85.44 505 LEU A N 1
ATOM 3794 C CA . LEU A 1 505 ? -3.615 -2.842 20.611 1.00 85.44 505 LEU A CA 1
ATOM 3795 C C . LEU A 1 505 ? -4.022 -1.487 21.197 1.00 85.44 505 LEU A C 1
ATOM 3797 O O . LEU A 1 505 ? -4.039 -0.493 20.482 1.00 85.44 505 LEU A O 1
ATOM 3801 N N . GLY A 1 506 ? -4.298 -1.433 22.500 1.00 90.81 506 GLY A N 1
ATOM 3802 C CA . GLY A 1 506 ? -4.702 -0.197 23.161 1.00 90.81 506 GLY A CA 1
ATOM 3803 C C . GLY A 1 506 ? -3.546 0.784 23.290 1.00 90.81 506 GLY A C 1
ATOM 3804 O O . GLY A 1 506 ? -3.702 1.977 23.044 1.00 90.81 506 GLY A O 1
ATOM 3805 N N . LEU A 1 507 ? -2.350 0.276 23.581 1.00 90.69 507 LEU A N 1
ATOM 3806 C CA . LEU A 1 507 ? -1.139 1.090 23.607 1.00 90.69 507 LEU A CA 1
ATOM 3807 C C . LEU A 1 507 ? -0.716 1.542 22.198 1.00 90.69 507 LEU A C 1
ATOM 3809 O O . LEU A 1 507 ? -0.239 2.666 22.043 1.00 90.69 507 LEU A O 1
ATOM 3813 N N . GLU A 1 508 ? -0.960 0.738 21.160 1.00 88.06 508 GLU A N 1
ATOM 3814 C CA . GLU A 1 508 ? -0.802 1.171 19.761 1.00 88.06 508 GLU A CA 1
ATOM 3815 C C . GLU A 1 508 ? -1.831 2.239 19.358 1.00 88.06 508 GLU A C 1
ATOM 3817 O O . GLU A 1 508 ? -1.467 3.255 18.768 1.00 88.06 508 GLU A O 1
ATOM 3822 N N . ALA A 1 509 ? -3.101 2.078 19.737 1.00 90.62 509 ALA A N 1
ATOM 3823 C CA . ALA A 1 509 ? -4.129 3.092 19.512 1.00 90.62 509 ALA A CA 1
ATOM 3824 C C . ALA A 1 509 ? -3.800 4.401 20.253 1.00 90.62 509 ALA A C 1
ATOM 3826 O O . ALA A 1 509 ? -3.974 5.488 19.705 1.00 90.62 509 ALA A O 1
ATOM 3827 N N . ALA A 1 510 ? -3.242 4.322 21.465 1.00 92.56 510 ALA A N 1
ATOM 3828 C CA . ALA A 1 510 ? -2.791 5.499 22.205 1.00 92.56 510 ALA A CA 1
ATOM 3829 C C . ALA A 1 510 ? -1.615 6.192 21.501 1.00 92.56 510 ALA A C 1
ATOM 3831 O O . ALA A 1 510 ? -1.560 7.420 21.425 1.00 92.56 510 ALA A O 1
ATOM 3832 N N . ASN A 1 511 ? -0.693 5.417 20.923 1.00 87.75 511 ASN A N 1
ATOM 3833 C CA . ASN A 1 511 ? 0.362 5.962 20.074 1.00 87.75 511 ASN A CA 1
ATOM 3834 C C . ASN A 1 511 ? -0.217 6.705 18.860 1.00 87.75 511 ASN A C 1
ATOM 3836 O O . ASN A 1 511 ? 0.260 7.787 18.523 1.00 87.75 511 ASN A O 1
ATOM 3840 N N . ALA A 1 512 ? -1.251 6.147 18.224 1.00 87.56 512 ALA A N 1
ATOM 3841 C CA . ALA A 1 512 ? -1.924 6.764 17.084 1.00 87.56 512 ALA A CA 1
ATOM 3842 C C . ALA A 1 512 ? -2.583 8.104 17.456 1.00 87.56 512 ALA A C 1
ATOM 3844 O O . ALA A 1 512 ? -2.333 9.107 16.788 1.00 87.56 512 ALA A O 1
ATOM 3845 N N . LEU A 1 513 ? -3.338 8.167 18.561 1.00 92.69 513 LEU A N 1
ATOM 3846 C CA . LEU A 1 513 ? -3.936 9.424 19.042 1.00 92.69 513 LEU A CA 1
ATOM 3847 C C . LEU A 1 513 ? -2.871 10.482 19.362 1.00 92.69 513 LEU A C 1
ATOM 3849 O O . LEU A 1 513 ? -3.016 11.650 18.998 1.00 92.69 513 LEU A O 1
ATOM 3853 N N . LYS A 1 514 ? -1.748 10.066 19.952 1.00 90.56 514 LYS A N 1
ATOM 3854 C CA . LYS A 1 514 ? -0.618 10.960 20.208 1.00 90.56 514 LYS A CA 1
ATOM 3855 C C . LYS A 1 514 ? 0.014 11.484 18.914 1.00 90.56 514 LYS A C 1
ATOM 3857 O O . LYS A 1 514 ? 0.360 12.661 18.837 1.00 90.56 514 LYS A O 1
ATOM 3862 N N . GLN A 1 515 ? 0.170 10.642 17.892 1.00 87.62 515 GLN A N 1
ATOM 3863 C CA . GLN A 1 515 ? 0.682 11.064 16.579 1.00 87.62 515 GLN A CA 1
ATOM 3864 C C . GLN A 1 515 ? -0.260 12.042 15.867 1.00 87.62 515 GLN A C 1
ATOM 3866 O O . GLN A 1 515 ? 0.210 12.898 15.119 1.00 87.62 515 GLN A O 1
ATOM 3871 N N . LEU A 1 516 ? -1.562 11.957 16.149 1.00 90.44 516 LEU A N 1
ATOM 3872 C CA . LEU A 1 516 ? -2.576 12.918 15.711 1.00 90.44 516 LEU A CA 1
ATOM 3873 C C . LEU A 1 516 ? -2.567 14.232 16.515 1.00 90.44 516 LEU A C 1
ATOM 3875 O O . LEU A 1 516 ? -3.322 15.144 16.192 1.00 90.44 516 LEU A O 1
ATOM 3879 N N . GLY A 1 517 ? -1.699 14.359 17.524 1.00 91.81 517 GLY A N 1
ATOM 3880 C CA . GLY A 1 517 ? -1.518 15.582 18.309 1.00 91.81 517 GLY A CA 1
ATOM 3881 C C . GLY A 1 517 ? -2.446 15.716 19.517 1.00 91.81 517 GLY A C 1
ATOM 3882 O O . GLY A 1 517 ? -2.527 16.803 20.085 1.00 91.81 517 GLY A O 1
ATOM 3883 N N . LEU A 1 518 ? -3.129 14.641 19.921 1.00 95.25 518 LEU A N 1
ATOM 3884 C CA . LEU A 1 518 ? -4.065 14.659 21.045 1.00 95.25 518 LEU A CA 1
ATOM 3885 C C . LEU A 1 518 ? -3.353 14.448 22.385 1.00 95.25 518 LEU A C 1
ATOM 3887 O O . LEU A 1 518 ? -2.480 13.582 22.519 1.00 95.25 518 LEU A O 1
ATOM 3891 N N . GLU A 1 519 ? -3.800 15.167 23.415 1.00 97.19 519 GLU A N 1
ATOM 3892 C CA . GLU A 1 519 ? -3.556 14.771 24.802 1.00 97.19 519 GLU A CA 1
ATOM 3893 C C . GLU A 1 519 ? -4.225 13.412 25.031 1.00 97.19 519 GLU A C 1
ATOM 3895 O O . GLU A 1 519 ? -5.441 13.266 24.894 1.00 97.19 519 GLU A O 1
ATOM 3900 N N . THR A 1 520 ? -3.413 12.392 25.298 1.00 97.62 520 THR A N 1
ATOM 3901 C CA . THR A 1 520 ? -3.858 11.000 25.219 1.00 97.62 520 THR A CA 1
ATOM 3902 C C . THR A 1 520 ? -3.870 10.345 26.590 1.00 97.62 520 THR A C 1
ATOM 3904 O O . THR A 1 520 ? -2.882 10.394 27.329 1.00 97.62 520 THR A O 1
ATOM 3907 N N . HIS A 1 521 ? -4.964 9.650 26.888 1.00 98.00 521 HIS A N 1
ATOM 3908 C CA . HIS A 1 521 ? -5.111 8.833 28.083 1.00 98.00 521 HIS A CA 1
ATOM 3909 C C . HIS A 1 521 ? -5.414 7.377 27.734 1.00 98.00 521 HIS A C 1
ATOM 3911 O O . HIS A 1 521 ? -6.122 7.092 26.772 1.00 98.00 521 HIS A O 1
ATOM 3917 N N . VAL A 1 522 ? -4.925 6.452 28.554 1.00 97.56 522 VAL A N 1
ATOM 3918 C CA . VAL A 1 522 ? -5.266 5.028 28.507 1.00 97.56 522 VAL A CA 1
ATOM 3919 C C . VAL A 1 522 ? -5.999 4.677 29.790 1.00 97.56 522 VAL A C 1
ATOM 3921 O O . VAL A 1 522 ? -5.477 4.897 30.881 1.00 97.56 522 VAL A O 1
ATOM 3924 N N . VAL A 1 523 ? -7.198 4.123 29.655 1.00 96.94 523 VAL A N 1
ATOM 3925 C CA . VAL A 1 523 ? -8.023 3.629 30.758 1.00 96.94 523 VAL A CA 1
ATOM 3926 C C . VAL A 1 523 ? -8.014 2.108 30.708 1.00 96.94 523 VAL A C 1
ATOM 3928 O O . VAL A 1 523 ? -8.484 1.510 29.744 1.00 96.94 523 VAL A O 1
ATOM 3931 N N . GLU A 1 524 ? -7.477 1.476 31.744 1.00 95.06 524 GLU A N 1
ATOM 3932 C CA . GLU A 1 524 ? -7.412 0.026 31.894 1.00 95.06 524 GLU A CA 1
ATOM 3933 C C . GLU A 1 524 ? -8.224 -0.406 33.119 1.00 95.06 524 GLU A C 1
ATOM 3935 O O . GLU A 1 524 ? -8.095 0.148 34.214 1.00 95.06 524 GLU A O 1
ATOM 3940 N N . PHE A 1 525 ? -9.070 -1.415 32.918 1.00 92.94 525 PHE A N 1
ATOM 3941 C CA . PHE A 1 525 ? -9.884 -2.004 33.973 1.00 92.94 525 PHE A CA 1
ATOM 3942 C C . PHE A 1 525 ? -9.025 -2.820 34.945 1.00 92.94 525 PHE A C 1
ATOM 3944 O O . PHE A 1 525 ? -9.249 -2.792 36.153 1.00 92.94 525 PHE A O 1
ATOM 3951 N N . ALA A 1 526 ? -8.037 -3.547 34.425 1.00 92.44 526 ALA A N 1
ATOM 3952 C CA . ALA A 1 526 ? -7.097 -4.327 35.209 1.00 92.44 526 ALA A CA 1
ATOM 3953 C C . ALA A 1 526 ? -6.159 -3.429 36.047 1.00 92.44 526 ALA A C 1
ATOM 3955 O O . ALA A 1 526 ? -5.921 -2.265 35.710 1.00 92.44 526 ALA A O 1
ATOM 3956 N N . PRO A 1 527 ? -5.548 -3.973 37.115 1.00 91.19 527 PRO A N 1
ATOM 3957 C CA . PRO A 1 527 ? -4.555 -3.240 37.899 1.00 91.19 527 PRO A CA 1
ATOM 3958 C C . PRO A 1 527 ? -3.242 -2.986 37.144 1.00 91.19 527 PRO A C 1
ATOM 3960 O O . PRO A 1 527 ? -2.420 -2.206 37.610 1.00 91.19 527 PRO A O 1
ATOM 3963 N N . ASN A 1 528 ? -3.033 -3.617 35.986 1.00 92.25 528 ASN A N 1
ATOM 3964 C CA . ASN A 1 528 ? -1.791 -3.549 35.226 1.00 92.25 528 ASN A CA 1
ATOM 3965 C C . ASN A 1 528 ? -2.060 -3.377 33.732 1.00 92.25 528 ASN A C 1
ATOM 3967 O O . ASN A 1 528 ? -2.978 -3.990 33.186 1.00 92.25 528 ASN A O 1
ATOM 3971 N N . LEU A 1 529 ? -1.182 -2.630 33.058 1.00 92.56 529 LEU A N 1
ATOM 3972 C CA . LEU A 1 529 ? -1.077 -2.673 31.600 1.00 92.56 529 LEU A CA 1
ATOM 3973 C C . LEU A 1 529 ? -0.606 -4.058 31.152 1.00 92.56 529 LEU A C 1
ATOM 3975 O O . LEU A 1 529 ? 0.245 -4.662 31.805 1.00 92.56 529 LEU A O 1
ATOM 3979 N N . MET A 1 530 ? -1.133 -4.540 30.024 1.00 90.31 530 MET A N 1
ATOM 3980 C CA . MET A 1 530 ? -0.787 -5.849 29.455 1.00 90.31 530 MET A CA 1
ATOM 3981 C C . MET A 1 530 ? -0.853 -6.997 30.481 1.00 90.31 530 MET A C 1
ATOM 3983 O O . MET A 1 530 ? 0.018 -7.863 30.503 1.00 90.31 530 MET A O 1
ATOM 3987 N N . ALA A 1 531 ? -1.891 -7.022 31.326 1.00 85.62 531 ALA A N 1
ATOM 3988 C CA . ALA A 1 531 ? -2.019 -7.957 32.453 1.00 85.62 531 ALA A CA 1
ATOM 3989 C C . ALA A 1 531 ? -1.952 -9.454 32.078 1.00 85.62 531 ALA A C 1
ATOM 3991 O O . ALA A 1 531 ? -1.713 -10.301 32.936 1.00 85.62 531 ALA A O 1
ATOM 3992 N N . VAL A 1 532 ? -2.167 -9.798 30.803 1.00 84.50 532 VAL A N 1
ATOM 3993 C CA . VAL A 1 532 ? -1.995 -11.169 30.302 1.00 84.50 532 VAL A CA 1
ATOM 3994 C C . VAL A 1 532 ? -0.514 -11.491 30.074 1.00 84.50 532 VAL A C 1
ATOM 3996 O O . VAL A 1 532 ? -0.079 -12.595 30.387 1.00 84.50 532 VAL A O 1
ATOM 3999 N N . GLN A 1 533 ? 0.268 -10.541 29.560 1.00 87.62 533 GLN A N 1
ATOM 4000 C CA . GLN A 1 533 ? 1.650 -10.746 29.120 1.00 87.62 533 GLN A CA 1
ATOM 4001 C C . GLN A 1 533 ? 2.696 -10.373 30.176 1.00 87.62 533 GLN A C 1
ATOM 4003 O O . GLN A 1 533 ? 3.761 -10.986 30.201 1.00 87.62 533 GLN A O 1
ATOM 4008 N N . LEU A 1 534 ? 2.427 -9.366 31.009 1.00 91.06 534 LEU A N 1
ATOM 4009 C CA . LEU A 1 534 ? 3.385 -8.818 31.970 1.00 91.06 534 LEU A CA 1
ATOM 4010 C C . LEU A 1 534 ? 2.981 -9.136 33.403 1.00 91.06 534 LEU A C 1
ATOM 4012 O O . LEU A 1 534 ? 1.799 -9.123 33.746 1.00 91.06 534 LEU A O 1
ATOM 4016 N N . ASP A 1 535 ? 3.982 -9.354 34.246 1.00 91.06 535 ASP A N 1
ATOM 4017 C CA . ASP A 1 535 ? 3.806 -9.351 35.689 1.00 91.06 535 ASP A CA 1
ATOM 4018 C C . ASP A 1 535 ? 3.778 -7.919 36.253 1.00 91.06 535 ASP A C 1
ATOM 4020 O O . ASP A 1 535 ? 3.958 -6.935 35.532 1.00 91.06 535 ASP A O 1
ATOM 4024 N N . ASN A 1 536 ? 3.514 -7.797 37.557 1.00 91.50 536 ASN A N 1
ATOM 4025 C CA . ASN A 1 536 ? 3.293 -6.506 38.216 1.00 91.50 536 ASN A CA 1
ATOM 4026 C C . ASN A 1 536 ? 4.473 -5.536 38.035 1.00 91.50 536 ASN A C 1
ATOM 4028 O O . ASN A 1 536 ? 4.267 -4.365 37.712 1.00 91.50 536 ASN A O 1
ATOM 4032 N N . ASP A 1 537 ? 5.706 -6.014 38.210 1.00 92.44 537 ASP A N 1
ATOM 4033 C CA . ASP A 1 537 ? 6.900 -5.168 38.143 1.00 92.44 537 ASP A CA 1
ATOM 4034 C C . ASP A 1 537 ? 7.225 -4.753 36.702 1.00 92.44 537 ASP A C 1
ATOM 4036 O O . ASP A 1 537 ? 7.543 -3.583 36.449 1.00 92.44 537 ASP A O 1
ATOM 4040 N N . GLY A 1 538 ? 7.071 -5.673 35.740 1.00 92.62 538 GLY A N 1
ATOM 4041 C CA . GLY A 1 538 ? 7.177 -5.362 34.319 1.00 92.62 538 GLY A CA 1
ATOM 4042 C C . GLY A 1 538 ? 6.128 -4.340 33.876 1.00 92.62 538 GLY A C 1
ATOM 4043 O O . GLY A 1 538 ? 6.465 -3.350 33.218 1.00 92.62 538 GLY A O 1
ATOM 4044 N N . ALA A 1 539 ? 4.873 -4.513 34.295 1.00 93.06 539 ALA A N 1
ATOM 4045 C CA . ALA A 1 539 ? 3.785 -3.586 33.993 1.00 93.06 539 ALA A CA 1
ATOM 4046 C C . ALA A 1 539 ? 3.995 -2.205 34.634 1.00 93.06 539 ALA A C 1
ATOM 4048 O O . ALA A 1 539 ? 3.775 -1.182 33.981 1.00 93.06 539 ALA A O 1
ATOM 4049 N N . ALA A 1 540 ? 4.483 -2.147 35.877 1.00 93.56 540 ALA A N 1
ATOM 4050 C CA . ALA A 1 540 ? 4.826 -0.893 36.544 1.00 93.56 540 ALA A CA 1
ATOM 4051 C C . ALA A 1 540 ? 5.974 -0.160 35.829 1.00 93.56 540 ALA A C 1
ATOM 4053 O O . ALA A 1 540 ? 5.947 1.067 35.690 1.00 93.56 540 ALA A O 1
ATOM 4054 N N . MET A 1 541 ? 6.976 -0.896 35.334 1.00 94.50 541 MET A N 1
ATOM 4055 C CA . MET A 1 541 ? 8.049 -0.316 34.527 1.00 94.50 541 MET A CA 1
ATOM 4056 C C . MET A 1 541 ? 7.525 0.248 33.202 1.00 94.50 541 MET A C 1
ATOM 4058 O O . MET A 1 541 ? 7.865 1.378 32.842 1.00 94.50 541 MET A O 1
ATOM 4062 N N . LEU A 1 542 ? 6.673 -0.510 32.507 1.00 93.19 542 LEU A N 1
ATOM 4063 C CA . LEU A 1 542 ? 6.047 -0.081 31.259 1.00 93.19 542 LEU A CA 1
ATOM 4064 C C . LEU A 1 542 ? 5.205 1.181 31.467 1.00 93.19 542 LEU A C 1
ATOM 4066 O O . LEU A 1 542 ? 5.362 2.150 30.726 1.00 93.19 542 LEU A O 1
ATOM 4070 N N . ARG A 1 543 ? 4.378 1.206 32.518 1.00 93.81 543 ARG A N 1
ATOM 4071 C CA . ARG A 1 543 ? 3.571 2.372 32.892 1.00 93.81 543 ARG A CA 1
ATOM 4072 C C . ARG A 1 543 ? 4.431 3.623 33.055 1.00 93.81 543 ARG A C 1
ATOM 4074 O O . ARG A 1 543 ? 4.150 4.623 32.405 1.00 93.81 543 ARG A O 1
ATOM 4081 N N . ARG A 1 544 ? 5.516 3.555 33.839 1.00 92.62 544 ARG A N 1
ATOM 4082 C CA . ARG A 1 544 ? 6.428 4.700 34.030 1.00 92.62 544 ARG A CA 1
ATOM 4083 C C . ARG A 1 544 ? 7.016 5.208 32.715 1.00 92.62 544 ARG A C 1
ATOM 4085 O O . ARG A 1 544 ? 7.151 6.415 32.539 1.00 92.62 544 ARG A O 1
ATOM 4092 N N . LYS A 1 545 ? 7.378 4.308 31.794 1.00 91.44 545 LYS A N 1
ATOM 4093 C CA . LYS A 1 545 ? 7.881 4.699 30.469 1.00 91.44 545 LYS A CA 1
ATOM 4094 C C . LYS A 1 545 ? 6.813 5.391 29.629 1.00 91.44 545 LYS A C 1
ATOM 4096 O O . LYS A 1 545 ? 7.106 6.403 29.007 1.00 91.44 545 LYS A O 1
ATOM 4101 N N . ILE A 1 546 ? 5.593 4.865 29.621 1.00 91.81 546 ILE A N 1
ATOM 4102 C CA . ILE A 1 546 ? 4.477 5.427 28.851 1.00 91.81 546 ILE A CA 1
ATOM 4103 C C . ILE A 1 546 ? 4.060 6.796 29.405 1.00 91.81 546 ILE A C 1
ATOM 4105 O O . ILE A 1 546 ? 3.892 7.741 28.636 1.00 91.81 546 ILE A O 1
ATOM 4109 N N . GLU A 1 547 ? 3.999 6.946 30.728 1.00 93.06 547 GLU A N 1
ATOM 4110 C CA . GLU A 1 547 ? 3.740 8.233 31.386 1.00 93.06 547 GLU A CA 1
ATOM 4111 C C . GLU A 1 547 ? 4.853 9.252 31.099 1.00 93.06 547 GLU A C 1
ATOM 4113 O O . GLU A 1 547 ? 4.566 10.407 30.793 1.00 93.06 547 GLU A O 1
ATOM 4118 N N . ALA A 1 548 ? 6.124 8.829 31.090 1.00 90.56 548 ALA A N 1
ATOM 4119 C CA . ALA A 1 548 ? 7.249 9.687 30.697 1.00 90.56 548 ALA A CA 1
ATOM 4120 C C . ALA A 1 548 ? 7.192 10.125 29.221 1.00 90.56 548 ALA A C 1
ATOM 4122 O O . ALA A 1 548 ? 7.789 11.134 28.848 1.00 90.56 548 ALA A O 1
ATOM 4123 N N . LEU A 1 549 ? 6.454 9.395 28.382 1.00 89.69 549 LEU A N 1
ATOM 4124 C CA . LEU A 1 549 ? 6.152 9.779 27.007 1.00 89.69 549 LEU A CA 1
ATOM 4125 C C . LEU A 1 549 ? 4.925 10.703 26.917 1.00 89.69 549 LEU A C 1
ATOM 4127 O O . LEU A 1 549 ? 4.525 11.042 25.807 1.00 89.69 549 LEU A O 1
ATOM 4131 N N . GLY A 1 550 ? 4.334 11.138 28.030 1.00 90.62 550 GLY A N 1
ATOM 4132 C CA . GLY A 1 550 ? 3.217 12.084 28.045 1.00 90.62 550 GLY A CA 1
ATOM 4133 C C . GLY A 1 550 ? 1.850 11.457 27.770 1.00 90.62 550 GLY A C 1
ATOM 4134 O O . GLY A 1 550 ? 0.948 12.162 27.331 1.00 90.62 550 GLY A O 1
ATOM 4135 N N . VAL A 1 551 ? 1.692 10.149 27.994 1.00 95.69 551 VAL A N 1
ATOM 4136 C CA . VAL A 1 551 ? 0.386 9.473 27.949 1.00 95.69 551 VAL A CA 1
ATOM 4137 C C . VAL A 1 551 ? -0.097 9.234 29.375 1.00 95.69 551 VAL A C 1
ATOM 4139 O O . VAL A 1 551 ? 0.593 8.591 30.164 1.00 95.69 551 VAL A O 1
ATOM 4142 N N . GLY A 1 552 ? -1.285 9.729 29.719 1.00 96.38 552 GLY A N 1
ATOM 4143 C CA . GLY A 1 552 ? -1.857 9.518 31.049 1.00 96.38 552 GLY A CA 1
ATOM 4144 C C . GLY A 1 552 ? -2.402 8.099 31.202 1.00 96.38 552 GLY A C 1
ATOM 4145 O O . GLY A 1 552 ? -3.272 7.696 30.439 1.00 96.38 552 GLY A O 1
ATOM 4146 N N . VAL A 1 553 ? -1.924 7.339 32.188 1.00 96.75 553 VAL A N 1
ATOM 4147 C CA . VAL A 1 553 ? -2.344 5.944 32.401 1.00 96.75 553 VAL A CA 1
ATOM 4148 C C . VAL A 1 553 ? -3.227 5.827 33.642 1.00 96.75 553 VAL A C 1
ATOM 4150 O O . VAL A 1 553 ? -2.798 6.129 34.755 1.00 96.75 553 VAL A O 1
ATOM 4153 N N . HIS A 1 554 ? -4.441 5.311 33.454 1.00 96.56 554 HIS A N 1
ATOM 4154 C CA . HIS A 1 554 ? -5.443 5.112 34.498 1.00 96.56 554 HIS A CA 1
ATOM 4155 C C . HIS A 1 554 ? -5.785 3.623 34.626 1.00 96.56 554 HIS A C 1
ATOM 4157 O O . HIS A 1 554 ? -6.599 3.100 33.873 1.00 96.56 554 HIS A O 1
ATOM 4163 N N . ILE A 1 555 ? -5.139 2.935 35.565 1.00 95.50 555 ILE A N 1
ATOM 4164 C CA . ILE A 1 555 ? -5.378 1.514 35.882 1.00 95.50 555 ILE A CA 1
ATOM 4165 C C . ILE A 1 555 ? -6.478 1.350 36.935 1.00 95.50 555 ILE A C 1
ATOM 4167 O O . ILE A 1 555 ? -6.774 2.289 37.676 1.00 95.50 555 ILE A O 1
ATOM 4171 N N . SER A 1 556 ? -7.039 0.145 37.046 1.00 94.56 556 SER A N 1
ATOM 4172 C CA . SER A 1 556 ? -8.135 -0.164 37.976 1.00 94.56 556 SER A CA 1
ATOM 4173 C C . SER A 1 556 ? -9.355 0.753 37.801 1.00 94.56 556 SER A C 1
ATOM 4175 O O . SER A 1 556 ? -10.064 1.043 38.766 1.00 94.56 556 SER A O 1
ATOM 4177 N N . LYS A 1 557 ? -9.605 1.239 36.578 1.00 94.56 557 LYS A N 1
ATOM 4178 C CA . LYS A 1 557 ? -10.724 2.138 36.265 1.00 94.56 557 LYS A CA 1
ATOM 4179 C C . LYS A 1 557 ? -11.798 1.411 35.467 1.00 94.56 557 LYS A C 1
ATOM 4181 O O . LYS A 1 557 ? -11.649 1.143 34.277 1.00 94.56 557 LYS A O 1
ATOM 4186 N N . ALA A 1 558 ? -12.920 1.128 36.122 1.00 94.06 558 ALA A N 1
ATOM 4187 C CA . ALA A 1 558 ? -14.110 0.586 35.475 1.00 94.06 558 ALA A CA 1
ATOM 4188 C C . ALA A 1 558 ? -15.009 1.730 34.988 1.00 94.06 558 ALA A C 1
ATOM 4190 O O . ALA A 1 558 ? -15.566 2.450 35.813 1.00 94.06 558 ALA A O 1
ATOM 4191 N N . THR A 1 559 ? -15.145 1.901 33.669 1.00 95.56 559 THR A N 1
ATOM 4192 C CA . THR A 1 559 ? -16.046 2.912 33.081 1.00 95.56 559 THR A CA 1
ATOM 4193 C C . THR A 1 559 ? -17.495 2.444 33.216 1.00 95.56 559 THR A C 1
ATOM 4195 O O . THR A 1 559 ? -17.824 1.352 32.755 1.00 95.56 559 THR A O 1
ATOM 4198 N N . THR A 1 560 ? -18.346 3.247 33.855 1.00 95.62 560 THR A N 1
ATOM 4199 C CA . THR A 1 560 ? -19.765 2.941 34.097 1.00 95.62 560 THR A CA 1
ATOM 4200 C C . THR A 1 560 ? -20.686 3.579 33.069 1.00 95.62 560 THR A C 1
ATOM 4202 O O . THR A 1 560 ? -21.685 2.963 32.715 1.00 95.62 560 THR A O 1
ATOM 4205 N N . GLU A 1 561 ? -20.349 4.766 32.565 1.00 96.56 561 GLU A N 1
ATOM 4206 C CA . GLU A 1 561 ? -21.058 5.437 31.471 1.00 96.56 561 GLU A CA 1
ATOM 4207 C C . GLU A 1 561 ? -20.160 6.447 30.743 1.00 96.56 561 GLU A C 1
ATOM 4209 O O . GLU A 1 561 ? -19.181 6.954 31.302 1.00 96.56 561 GLU A O 1
ATOM 4214 N N . ILE A 1 562 ? -20.506 6.731 29.486 1.00 97.44 562 ILE A N 1
ATOM 4215 C CA . ILE A 1 562 ? -19.931 7.799 28.666 1.00 97.44 562 ILE A CA 1
ATOM 4216 C C . ILE A 1 562 ? -21.051 8.798 28.381 1.00 97.44 562 ILE A C 1
ATOM 4218 O O . ILE A 1 562 ? -22.071 8.441 27.796 1.00 97.44 562 ILE A O 1
ATOM 4222 N N . VAL A 1 563 ? -20.870 10.048 28.796 1.00 96.31 563 VAL A N 1
ATOM 4223 C CA . VAL A 1 563 ? -21.905 11.085 28.694 1.00 96.31 563 VAL A CA 1
ATOM 4224 C C . VAL A 1 563 ? -21.451 12.176 27.734 1.00 96.31 563 VAL A C 1
ATOM 4226 O O . VAL A 1 563 ? -20.325 12.659 27.846 1.00 96.31 563 VAL A O 1
ATOM 4229 N N . ASP A 1 564 ? -22.322 12.582 26.809 1.00 94.44 564 ASP A N 1
ATOM 4230 C CA . ASP A 1 564 ? -22.116 13.787 26.000 1.00 94.44 564 ASP A CA 1
ATOM 4231 C C . ASP A 1 564 ? -22.571 15.023 26.787 1.00 94.44 564 ASP A C 1
ATOM 4233 O O . ASP A 1 564 ? -23.679 15.069 27.324 1.00 94.44 564 ASP A O 1
ATOM 4237 N N . THR A 1 565 ? -21.700 16.021 26.877 1.00 90.31 565 THR A N 1
ATOM 4238 C CA . THR A 1 565 ? -21.941 17.267 27.617 1.00 90.31 565 THR A CA 1
ATOM 4239 C C . THR A 1 565 ? -22.181 18.463 26.695 1.00 90.31 565 THR A C 1
ATOM 4241 O O . THR A 1 565 ? -22.353 19.583 27.173 1.00 90.31 565 THR A O 1
ATOM 4244 N N . GLY A 1 566 ? -22.147 18.268 25.372 1.00 81.88 566 GLY A N 1
ATOM 4245 C CA . GLY A 1 566 ? -22.200 19.336 24.369 1.00 81.88 566 GLY A CA 1
ATOM 4246 C C . GLY A 1 566 ? -20.873 20.081 24.178 1.00 81.88 566 GLY A C 1
ATOM 4247 O O . GLY A 1 566 ? -20.625 20.606 23.096 1.00 81.88 566 GLY A O 1
ATOM 4248 N N . ALA A 1 567 ? -19.993 20.092 25.187 1.00 79.44 567 ALA A N 1
ATOM 4249 C CA . ALA A 1 567 ? -18.621 20.605 25.095 1.00 79.44 567 ALA A CA 1
ATOM 4250 C C . ALA A 1 567 ? -17.569 19.502 24.848 1.00 79.44 567 ALA A C 1
ATOM 4252 O O . ALA A 1 567 ? -16.386 19.808 24.735 1.00 79.44 567 ALA A O 1
ATOM 4253 N N . GLY A 1 568 ? -17.993 18.236 24.803 1.00 89.69 568 GLY A N 1
ATOM 4254 C CA . GLY A 1 568 ? -17.142 17.048 24.754 1.00 89.69 568 GLY A CA 1
ATOM 4255 C C . GLY A 1 568 ? -17.820 15.868 25.459 1.00 89.69 568 GLY A C 1
ATOM 4256 O O . GLY A 1 568 ? -19.009 15.919 25.782 1.00 89.69 568 GLY A O 1
ATOM 4257 N N . LYS A 1 569 ? -17.061 14.814 25.746 1.00 95.00 569 LYS A N 1
ATOM 4258 C CA . LYS A 1 569 ? -17.514 13.615 26.465 1.00 95.00 569 LYS A CA 1
ATOM 4259 C C . LYS A 1 569 ? -16.917 13.558 27.863 1.00 95.00 569 LYS A C 1
ATOM 4261 O O . LYS A 1 569 ? -15.830 14.073 28.119 1.00 95.00 569 LYS A O 1
ATOM 4266 N N . VAL A 1 570 ? -17.601 12.866 28.762 1.00 97.12 570 VAL A N 1
ATOM 4267 C CA . VAL A 1 570 ? -17.085 12.530 30.091 1.00 97.12 570 VAL A CA 1
ATOM 4268 C C . VAL A 1 570 ? -17.242 11.034 30.319 1.00 97.12 570 VAL A C 1
ATOM 4270 O O . VAL A 1 570 ? -18.344 10.498 30.209 1.00 97.12 570 VAL A O 1
ATOM 4273 N N . LEU A 1 571 ? -16.136 10.359 30.635 1.00 97.56 571 LEU A N 1
ATOM 4274 C CA . LEU A 1 571 ? -16.149 8.996 31.157 1.00 97.56 571 LEU A CA 1
ATOM 4275 C C . LEU A 1 571 ? -16.365 9.073 32.662 1.00 97.56 571 LEU A C 1
ATOM 4277 O O . LEU A 1 571 ? -15.585 9.722 33.360 1.00 97.56 571 LEU A O 1
ATOM 4281 N N . ARG A 1 572 ? -17.381 8.377 33.165 1.00 97.31 572 ARG A N 1
ATOM 4282 C CA . ARG A 1 572 ? -17.583 8.192 34.604 1.00 97.31 572 ARG A CA 1
ATOM 4283 C C . ARG A 1 572 ? -17.100 6.818 35.026 1.00 97.31 572 ARG A C 1
ATOM 4285 O O . ARG A 1 572 ? -17.299 5.837 34.305 1.00 97.31 572 ARG A O 1
ATOM 4292 N N . PHE A 1 573 ? -16.461 6.747 36.187 1.00 97.31 573 PHE A N 1
ATOM 4293 C CA . PHE A 1 573 ? -15.905 5.508 36.718 1.00 97.31 573 PHE A CA 1
ATOM 4294 C C . PHE A 1 573 ? -16.662 5.018 37.955 1.00 97.31 573 PHE A C 1
ATOM 4296 O O . PHE A 1 573 ? -17.290 5.790 38.677 1.00 97.31 573 PHE A O 1
ATOM 4303 N N . ALA A 1 574 ? -16.561 3.717 38.236 1.00 94.69 574 ALA A N 1
ATOM 4304 C CA . ALA A 1 574 ? -17.239 3.078 39.368 1.00 94.69 574 ALA A CA 1
ATOM 4305 C C . ALA A 1 574 ? -16.802 3.612 40.747 1.00 94.69 574 ALA A C 1
ATOM 4307 O O . ALA A 1 574 ? -17.538 3.470 41.719 1.00 94.69 574 ALA A O 1
ATOM 4308 N N . ASP A 1 575 ? -15.619 4.227 40.839 1.00 93.19 575 ASP A N 1
ATOM 4309 C CA . ASP A 1 575 ? -15.107 4.859 42.062 1.00 93.19 575 ASP A CA 1
ATOM 4310 C C . ASP A 1 575 ? -15.588 6.310 42.255 1.00 93.19 575 ASP A C 1
ATOM 4312 O O . ASP A 1 575 ? -15.159 6.985 43.190 1.00 93.19 575 ASP A O 1
ATOM 4316 N N . GLY A 1 576 ? -16.470 6.794 41.374 1.00 93.88 576 GLY A N 1
ATOM 4317 C CA . GLY A 1 576 ? -17.043 8.139 41.405 1.00 93.88 576 GLY A CA 1
ATOM 4318 C C . GLY A 1 576 ? -16.180 9.220 40.754 1.00 93.88 576 GLY A C 1
ATOM 4319 O O . GLY A 1 576 ? -16.621 10.363 40.673 1.00 93.88 576 GLY A O 1
ATOM 4320 N N . SER A 1 577 ? -14.973 8.896 40.280 1.00 96.19 577 SER A N 1
ATOM 4321 C CA . SER A 1 577 ? -14.159 9.847 39.516 1.00 96.19 577 SER A CA 1
ATOM 4322 C C . SER A 1 577 ? -14.620 9.964 38.058 1.00 96.19 577 SER A C 1
ATOM 4324 O O . SER A 1 577 ? -15.283 9.072 37.522 1.00 96.19 577 SER A O 1
ATOM 4326 N N . GLU A 1 578 ? -14.243 11.064 37.405 1.00 97.06 578 GLU A N 1
ATOM 4327 C CA . GLU A 1 578 ? -14.598 11.363 36.015 1.00 97.06 578 GLU A CA 1
ATOM 4328 C C . GLU A 1 578 ? -13.360 11.750 35.190 1.00 97.06 578 GLU A C 1
ATOM 4330 O O . GLU A 1 578 ? -12.384 12.281 35.726 1.00 97.06 578 GLU A O 1
ATOM 4335 N N . LEU A 1 579 ? -13.405 11.504 33.877 1.00 97.38 579 LEU A N 1
ATOM 4336 C CA . LEU A 1 579 ? -12.382 11.920 32.916 1.00 97.38 579 LEU A CA 1
ATOM 4337 C C . LEU A 1 579 ? -13.034 12.547 31.681 1.00 97.38 579 LEU A C 1
ATOM 4339 O O . LEU A 1 579 ? -13.731 11.869 30.926 1.00 97.38 579 LEU A O 1
ATOM 4343 N N . ALA A 1 580 ? -12.788 13.839 31.471 1.00 96.62 580 ALA A N 1
ATOM 4344 C CA . ALA A 1 580 ? -13.241 14.555 30.283 1.00 96.62 580 ALA A CA 1
ATOM 4345 C C . ALA A 1 580 ? -12.383 14.196 29.059 1.00 96.62 580 ALA A C 1
ATOM 4347 O O . ALA A 1 580 ? -11.163 14.065 29.166 1.00 96.62 580 ALA A O 1
ATOM 4348 N N . THR A 1 581 ? -13.017 14.049 27.897 1.00 97.19 581 THR A N 1
ATOM 4349 C CA . THR A 1 581 ? -12.344 13.772 26.626 1.00 97.19 581 THR A CA 1
ATOM 4350 C C . THR A 1 581 ? -13.181 14.212 25.429 1.00 97.19 581 THR A C 1
ATOM 4352 O O . THR A 1 581 ? -14.402 14.246 25.514 1.00 97.19 581 THR A O 1
ATOM 4355 N N . ASP A 1 582 ? -12.569 14.495 24.284 1.00 96.38 582 ASP A N 1
ATOM 4356 C CA . ASP A 1 582 ? -13.317 14.824 23.066 1.00 96.38 582 ASP A CA 1
ATOM 4357 C C . ASP A 1 582 ? -13.718 13.554 22.297 1.00 96.38 582 ASP A C 1
ATOM 4359 O O . ASP A 1 582 ? -14.796 13.485 21.694 1.00 96.38 582 ASP A O 1
ATOM 4363 N N . MET A 1 583 ? -12.895 12.502 22.388 1.00 96.38 583 MET A N 1
ATOM 4364 C CA . MET A 1 583 ? -13.111 11.242 21.680 1.00 96.38 583 MET A CA 1
ATOM 4365 C C . MET A 1 583 ? -12.643 10.012 22.455 1.00 96.38 583 MET A C 1
ATOM 4367 O O . MET A 1 583 ? -11.713 10.064 23.258 1.00 96.38 583 MET A O 1
ATOM 4371 N N . VAL A 1 584 ? -13.272 8.875 22.162 1.00 97.62 584 VAL A N 1
ATOM 4372 C CA . VAL A 1 584 ? -12.974 7.585 22.791 1.00 97.62 584 VAL A CA 1
ATOM 4373 C C . VAL A 1 584 ? -12.636 6.559 21.721 1.00 97.62 584 VAL A C 1
ATOM 4375 O O . VAL A 1 584 ? -13.356 6.441 20.735 1.00 97.62 584 VAL A O 1
ATOM 4378 N N . VAL A 1 585 ? -11.576 5.782 21.925 1.00 97.25 585 VAL A N 1
ATOM 4379 C CA . VAL A 1 585 ? -11.233 4.623 21.095 1.00 97.25 585 VAL A CA 1
ATOM 4380 C C . VAL A 1 585 ? -11.292 3.363 21.950 1.00 97.25 585 VAL A C 1
ATOM 4382 O O . VAL A 1 585 ? -10.582 3.231 22.946 1.00 97.25 585 VAL A O 1
ATOM 4385 N N . PHE A 1 586 ? -12.132 2.411 21.567 1.00 96.38 586 PHE A N 1
ATOM 4386 C CA . PHE A 1 586 ? -12.233 1.120 22.230 1.00 96.38 586 PHE A CA 1
ATOM 4387 C C . PHE A 1 586 ? -11.187 0.148 21.689 1.00 96.38 586 PHE A C 1
ATOM 4389 O O . PHE A 1 586 ? -11.148 -0.166 20.500 1.00 96.38 586 PHE A O 1
ATOM 4396 N N . SER A 1 587 ? -10.371 -0.375 22.600 1.00 93.31 587 SER A N 1
ATOM 4397 C CA . SER A 1 587 ? -9.393 -1.430 22.348 1.00 93.31 587 SER A CA 1
ATOM 4398 C C . SER A 1 587 ? -9.352 -2.425 23.519 1.00 93.31 587 SER A C 1
ATOM 4400 O O . SER A 1 587 ? -8.290 -2.805 24.021 1.00 93.31 587 SER A O 1
ATOM 4402 N N . ALA A 1 588 ? -10.528 -2.887 23.949 1.00 89.88 588 ALA A N 1
ATOM 4403 C CA . ALA A 1 588 ? -10.707 -3.802 25.081 1.00 89.88 588 ALA A CA 1
ATOM 4404 C C . ALA A 1 588 ? -10.531 -5.295 24.711 1.00 89.88 588 ALA A C 1
ATOM 4406 O O . ALA A 1 588 ? -11.028 -6.186 25.402 1.00 89.88 588 ALA A O 1
ATOM 4407 N N . GLY A 1 589 ? -9.830 -5.575 23.608 1.00 88.31 589 GLY A N 1
ATOM 4408 C CA . GLY A 1 589 ? -9.620 -6.912 23.053 1.00 88.31 589 GLY A CA 1
ATOM 4409 C C . GLY A 1 589 ? -10.453 -7.188 21.801 1.00 88.31 589 GLY A C 1
ATOM 4410 O O . GLY A 1 589 ? -11.189 -6.332 21.317 1.00 88.31 589 GLY A O 1
ATOM 4411 N N . ILE A 1 590 ? -10.315 -8.401 21.271 1.00 90.62 590 ILE A N 1
ATOM 4412 C CA . ILE A 1 590 ? -10.999 -8.876 20.060 1.00 90.62 590 ILE A CA 1
ATOM 4413 C C . ILE A 1 590 ? -11.832 -10.127 20.359 1.00 90.62 590 ILE A C 1
ATOM 4415 O O . ILE A 1 590 ? -11.634 -10.799 21.382 1.00 90.62 590 ILE A O 1
ATOM 4419 N N . ARG A 1 591 ? -12.782 -10.438 19.475 1.00 92.94 591 ARG A N 1
ATOM 4420 C CA . ARG A 1 591 ? -13.584 -11.668 19.497 1.00 92.94 591 ARG A CA 1
ATOM 4421 C C . ARG A 1 591 ? -13.591 -12.327 18.115 1.00 92.94 591 ARG A C 1
ATOM 4423 O O . ARG A 1 591 ? -13.680 -11.600 17.126 1.00 92.94 591 ARG A O 1
ATOM 4430 N N . PRO A 1 592 ? -13.487 -13.666 18.030 1.00 95.62 592 PRO A N 1
ATOM 4431 C CA . PRO A 1 592 ? -13.588 -14.384 16.760 1.00 95.62 592 PRO A CA 1
ATOM 4432 C C . PRO A 1 592 ? -14.857 -14.004 15.995 1.00 95.62 592 PRO A C 1
ATOM 4434 O O . PRO A 1 592 ? -15.931 -13.938 16.592 1.00 95.62 592 PRO A O 1
ATOM 4437 N N . GLN A 1 593 ? -14.749 -13.786 14.684 1.00 95.81 593 GLN A N 1
ATOM 4438 C CA . GLN A 1 593 ? -15.910 -13.516 13.838 1.00 95.81 593 GLN A CA 1
ATOM 4439 C C . GLN A 1 593 ? -16.599 -14.835 13.456 1.00 95.81 593 GLN A C 1
ATOM 4441 O O . GLN A 1 593 ? -16.398 -15.370 12.365 1.00 95.81 593 GLN A O 1
ATOM 4446 N N . ASP A 1 594 ? -17.378 -15.379 14.395 1.00 96.38 594 ASP A N 1
ATOM 4447 C CA . ASP A 1 594 ? -18.026 -16.695 14.297 1.00 96.38 594 ASP A CA 1
ATOM 4448 C C . ASP A 1 594 ? -19.516 -16.650 13.914 1.00 96.38 594 ASP A C 1
ATOM 4450 O O . ASP A 1 594 ? -20.175 -17.690 13.875 1.00 96.38 594 ASP A O 1
ATOM 4454 N N . ALA A 1 595 ? -20.051 -15.469 13.583 1.00 96.12 595 ALA A N 1
ATOM 4455 C CA . ALA A 1 595 ? -21.475 -15.277 13.298 1.00 96.12 595 ALA A CA 1
ATOM 4456 C C . ALA A 1 595 ? -21.990 -16.164 12.148 1.00 96.12 595 ALA A C 1
ATOM 4458 O O . ALA A 1 595 ? -23.052 -16.772 12.274 1.00 96.12 595 ALA A O 1
ATOM 4459 N N . LEU A 1 596 ? -21.217 -16.296 11.063 1.00 97.06 596 LEU A N 1
ATOM 4460 C CA . LEU A 1 596 ? -21.568 -17.162 9.931 1.00 97.06 596 LEU A CA 1
ATOM 4461 C C . LEU A 1 596 ? -21.620 -18.639 10.331 1.00 97.06 596 LEU A C 1
ATOM 4463 O O . LEU A 1 596 ? -22.578 -19.333 10.004 1.00 97.06 596 LEU A O 1
ATOM 4467 N N . ALA A 1 597 ? -20.623 -19.093 11.092 1.00 97.00 597 ALA A N 1
ATOM 4468 C CA . ALA A 1 597 ? -20.543 -20.460 11.590 1.00 97.00 597 ALA A CA 1
ATOM 4469 C C . ALA A 1 597 ? -21.679 -20.779 12.575 1.00 97.00 597 ALA A C 1
ATOM 4471 O O . ALA A 1 597 ? -22.269 -21.855 12.518 1.00 97.00 597 ALA A O 1
ATOM 4472 N N . ARG A 1 598 ? -22.050 -19.813 13.425 1.00 96.12 598 ARG A N 1
ATOM 4473 C CA . ARG A 1 598 ? -23.227 -19.905 14.296 1.00 96.12 598 ARG A CA 1
ATOM 4474 C C . ARG A 1 598 ? -24.514 -20.024 13.489 1.00 96.12 598 ARG A C 1
ATOM 4476 O O . ARG A 1 598 ? -25.332 -20.888 13.783 1.00 96.12 598 ARG A O 1
ATOM 4483 N N . GLY A 1 599 ? -24.680 -19.158 12.489 1.00 94.88 599 GLY A N 1
ATOM 4484 C CA . GLY A 1 599 ? -25.874 -19.092 11.649 1.00 94.88 599 GLY A CA 1
ATOM 4485 C C . GLY A 1 599 ? -26.104 -20.358 10.828 1.00 94.88 599 GLY A C 1
ATOM 4486 O O . GLY A 1 599 ? -27.252 -20.746 10.637 1.00 94.88 599 GLY A O 1
ATOM 4487 N N . CYS A 1 600 ? -25.034 -21.031 10.397 1.00 95.69 600 CYS A N 1
ATOM 4488 C CA . CYS A 1 600 ? -25.145 -22.283 9.654 1.00 95.69 600 CYS A CA 1
ATOM 4489 C C . CYS A 1 600 ? -25.066 -23.543 10.528 1.00 95.69 600 CYS A C 1
ATOM 4491 O O . CYS A 1 600 ? -25.310 -24.629 10.015 1.00 95.69 600 CYS A O 1
ATOM 4493 N N . GLY A 1 601 ? -24.793 -23.428 11.834 1.00 96.31 601 GLY A N 1
ATOM 4494 C CA . GLY A 1 601 ? -24.805 -24.548 12.783 1.00 96.31 601 GLY A CA 1
ATOM 4495 C C . GLY A 1 601 ? -23.512 -25.372 12.831 1.00 96.31 601 GLY A C 1
ATOM 4496 O O . GLY A 1 601 ? -23.572 -26.590 13.014 1.00 96.31 601 GLY A O 1
ATOM 4497 N N . LEU A 1 602 ? -22.354 -24.736 12.638 1.00 97.75 602 LEU A N 1
ATOM 4498 C CA . LEU A 1 602 ? -21.044 -25.331 12.921 1.00 97.75 602 LEU A CA 1
ATOM 4499 C C . LEU A 1 602 ? -20.761 -25.352 14.430 1.00 97.75 602 LEU A C 1
ATOM 4501 O O . LEU A 1 602 ? -21.259 -24.513 15.183 1.00 97.75 602 LEU A O 1
ATOM 4505 N N . VAL A 1 603 ? -19.936 -26.302 14.877 1.00 98.06 603 VAL A N 1
ATOM 4506 C CA . VAL A 1 603 ? -19.519 -26.389 16.284 1.00 98.06 603 VAL A CA 1
ATOM 4507 C C . VAL A 1 603 ? -18.631 -25.197 16.644 1.00 98.06 603 VAL A C 1
ATOM 4509 O O . VAL A 1 603 ? -17.638 -24.909 15.974 1.00 98.06 603 VAL A O 1
ATOM 4512 N N . LEU A 1 604 ? -18.983 -24.518 17.735 1.00 97.88 604 LEU A N 1
ATOM 4513 C CA . LEU A 1 604 ? -18.257 -23.370 18.273 1.00 97.88 604 LEU A CA 1
ATOM 4514 C C . LEU A 1 604 ? -17.729 -23.674 19.676 1.00 97.88 604 LEU A C 1
ATOM 4516 O O . LEU A 1 604 ? -18.280 -24.513 20.390 1.00 97.88 604 LEU A O 1
ATOM 4520 N N . GLY A 1 605 ? -16.696 -22.949 20.097 1.00 94.44 605 GLY A N 1
ATOM 4521 C CA . GLY A 1 605 ? -16.244 -22.976 21.488 1.00 94.44 605 GLY A CA 1
ATOM 4522 C C . GLY A 1 605 ? -17.206 -22.286 22.449 1.00 94.44 605 GLY A C 1
ATOM 4523 O O . GLY A 1 605 ? -17.943 -21.375 22.073 1.00 94.44 605 GLY A O 1
ATOM 4524 N N . GLU A 1 606 ? -17.113 -22.638 23.734 1.00 89.62 606 GLU A N 1
ATOM 4525 C CA . GLU A 1 606 ? -17.919 -22.031 24.808 1.00 89.62 606 GLU A CA 1
ATOM 4526 C C . GLU A 1 606 ? -17.787 -20.500 24.877 1.00 89.62 606 GLU A C 1
ATOM 4528 O O . GLU A 1 606 ? -18.723 -19.802 25.259 1.00 89.62 606 GLU A O 1
ATOM 4533 N N . ARG A 1 607 ? -16.619 -19.964 24.499 1.00 87.12 607 ARG A N 1
ATOM 4534 C CA . ARG A 1 607 ? -16.316 -18.522 24.489 1.00 87.12 607 ARG A CA 1
ATOM 4535 C C . ARG A 1 607 ? -16.261 -17.923 23.076 1.00 87.12 607 ARG A C 1
ATOM 4537 O O . ARG A 1 607 ? -15.729 -16.826 22.907 1.00 87.12 607 ARG A O 1
ATOM 4544 N N . GLY A 1 608 ? -16.813 -18.630 22.090 1.00 92.44 608 GLY A N 1
ATOM 4545 C CA . GLY A 1 608 ? -16.752 -18.289 20.670 1.00 92.44 608 GLY A CA 1
ATOM 4546 C C . GLY A 1 608 ? -15.553 -18.902 19.941 1.00 92.44 608 GLY A C 1
ATOM 4547 O O . GLY A 1 608 ? -14.703 -19.561 20.544 1.00 92.44 608 GLY A O 1
ATOM 4548 N N . GLY A 1 609 ? -15.506 -18.673 18.631 1.00 96.56 609 GLY A N 1
ATOM 4549 C CA . GLY A 1 609 ? -14.539 -19.267 17.707 1.00 96.56 609 GLY A CA 1
ATOM 4550 C C . GLY A 1 609 ? -15.028 -20.583 17.105 1.00 96.56 609 GLY A C 1
ATOM 4551 O O . GLY A 1 609 ? -15.725 -21.365 17.754 1.00 96.56 609 GLY A O 1
ATOM 4552 N N . ILE A 1 610 ? -14.663 -20.809 15.846 1.00 98.31 610 ILE A N 1
ATOM 4553 C CA . ILE A 1 610 ? -15.077 -21.958 15.039 1.00 98.31 610 ILE A CA 1
ATOM 4554 C C . ILE A 1 610 ? -14.175 -23.138 15.386 1.00 98.31 610 ILE A C 1
ATOM 4556 O O . ILE A 1 610 ? -12.969 -23.061 15.159 1.00 98.31 610 ILE A O 1
ATOM 4560 N N . ALA A 1 611 ? -14.734 -24.205 15.957 1.00 98.25 611 ALA A N 1
ATOM 4561 C CA . ALA A 1 611 ? -13.945 -25.364 16.357 1.00 98.25 611 ALA A CA 1
ATOM 4562 C C . ALA A 1 611 ? -13.335 -26.048 15.126 1.00 98.25 611 ALA A C 1
ATOM 4564 O O . ALA A 1 611 ? -14.057 -26.347 14.172 1.00 98.25 611 ALA A O 1
ATOM 4565 N N . ILE A 1 612 ? -12.023 -26.293 15.165 1.00 98.06 612 ILE A N 1
ATOM 4566 C CA . ILE A 1 612 ? -11.285 -26.973 14.097 1.00 98.06 612 ILE A CA 1
ATOM 4567 C C . ILE A 1 612 ? -10.454 -28.154 14.601 1.00 98.06 612 ILE A C 1
ATOM 4569 O O . ILE A 1 612 ? -9.987 -28.159 15.743 1.00 98.06 612 ILE A O 1
ATOM 4573 N N . ASP A 1 613 ? -10.235 -29.132 13.723 1.00 96.75 613 ASP A N 1
ATOM 4574 C CA . ASP A 1 613 ? -9.278 -30.221 13.925 1.00 96.75 613 ASP A CA 1
ATOM 4575 C C . ASP A 1 613 ? -7.836 -29.821 13.535 1.00 96.75 613 ASP A C 1
ATOM 4577 O O . ASP A 1 613 ? -7.553 -28.686 13.136 1.00 96.75 613 ASP A O 1
ATOM 4581 N N . ASN A 1 614 ? -6.901 -30.773 13.624 1.00 97.25 614 ASN A N 1
ATOM 4582 C CA . ASN A 1 614 ? -5.494 -30.565 13.255 1.00 97.25 614 ASN A CA 1
ATOM 4583 C C . ASN A 1 614 ? -5.278 -30.322 11.751 1.00 97.25 614 ASN A C 1
ATOM 4585 O O . ASN A 1 614 ? -4.179 -29.947 11.366 1.00 97.25 614 ASN A O 1
ATOM 4589 N N . HIS A 1 615 ? -6.288 -30.512 10.905 1.00 96.75 615 HIS A N 1
ATOM 4590 C CA . HIS A 1 615 ? -6.250 -30.224 9.468 1.00 96.75 615 HIS A CA 1
ATOM 4591 C C . HIS A 1 615 ? -7.012 -28.929 9.130 1.00 96.75 615 HIS A C 1
ATOM 4593 O O . HIS A 1 615 ? -7.285 -28.645 7.964 1.00 96.75 615 HIS A O 1
ATOM 4599 N N . CYS A 1 616 ? -7.367 -28.139 10.151 1.00 97.81 616 CYS A N 1
ATOM 4600 C CA . CYS A 1 616 ? -8.169 -26.919 10.047 1.00 97.81 616 CYS A CA 1
ATOM 4601 C C . CYS A 1 616 ? -9.599 -27.132 9.509 1.00 97.81 616 CYS A C 1
ATOM 4603 O O . CYS A 1 616 ? -10.233 -26.170 9.067 1.00 97.81 616 CYS A O 1
ATOM 4605 N N . ARG A 1 617 ? -10.124 -28.364 9.559 1.00 98.00 617 ARG A N 1
ATOM 4606 C CA . ARG A 1 617 ? -11.513 -28.688 9.192 1.00 98.00 617 ARG A CA 1
ATOM 4607 C C . ARG A 1 617 ? -12.446 -28.399 10.354 1.00 98.00 617 ARG A C 1
ATOM 4609 O O . ARG A 1 617 ? -12.085 -28.628 11.506 1.00 98.00 617 ARG A O 1
ATOM 4616 N N . THR A 1 618 ? -13.641 -27.913 10.047 1.00 98.31 618 THR A N 1
ATOM 4617 C CA . THR A 1 618 ? -14.693 -27.668 11.041 1.00 98.31 618 THR A CA 1
ATOM 4618 C C . THR A 1 618 ? -15.480 -28.952 11.337 1.00 98.31 618 THR A C 1
ATOM 4620 O O . THR A 1 618 ? -15.092 -30.043 10.927 1.00 98.31 618 THR A O 1
ATOM 4623 N N . SER A 1 619 ? -16.619 -28.848 12.032 1.00 97.56 619 SER A N 1
ATOM 4624 C CA . SER A 1 619 ? -17.566 -29.967 12.182 1.00 97.56 619 SER A CA 1
ATOM 4625 C C . SER A 1 619 ? -18.209 -30.430 10.865 1.00 97.56 619 SER A C 1
ATOM 4627 O O . SER A 1 619 ? -18.929 -31.422 10.863 1.00 97.56 619 SER A O 1
ATOM 4629 N N . ASP A 1 620 ? -18.005 -29.683 9.780 1.00 97.50 620 ASP A N 1
ATOM 4630 C CA . ASP A 1 620 ? -18.335 -30.066 8.411 1.00 97.50 620 ASP A CA 1
ATOM 4631 C C . ASP A 1 620 ? -17.025 -30.298 7.637 1.00 97.50 620 ASP A C 1
ATOM 4633 O O . ASP A 1 620 ? -16.137 -29.443 7.649 1.00 97.50 620 ASP A O 1
ATOM 4637 N N . GLU A 1 621 ? -16.889 -31.456 6.986 1.00 95.81 621 GLU A N 1
ATOM 4638 C CA . GLU A 1 621 ? -15.653 -31.878 6.308 1.00 95.81 621 GLU A CA 1
ATOM 4639 C C . GLU A 1 621 ? -15.334 -31.060 5.044 1.00 95.81 621 GLU A C 1
ATOM 4641 O O . GLU A 1 621 ? -14.187 -31.049 4.579 1.00 95.81 621 GLU A O 1
ATOM 4646 N N . ASP A 1 622 ? -16.330 -30.365 4.490 1.00 97.31 622 ASP A N 1
ATOM 4647 C CA . ASP A 1 622 ? -16.174 -29.500 3.320 1.00 97.31 622 ASP A CA 1
ATOM 4648 C C . ASP A 1 622 ? -15.913 -28.031 3.703 1.00 97.31 622 ASP A C 1
ATOM 4650 O O . ASP A 1 622 ? -15.603 -27.212 2.830 1.00 97.31 622 ASP A O 1
ATOM 4654 N N . ILE A 1 623 ? -15.963 -27.699 5.002 1.00 98.50 623 ILE A N 1
ATOM 4655 C CA . ILE A 1 623 ? -15.748 -26.346 5.524 1.00 98.50 623 ILE A CA 1
ATOM 4656 C C . ILE A 1 623 ? -14.513 -26.301 6.430 1.00 98.50 623 ILE A C 1
ATOM 4658 O O . ILE A 1 623 ? -14.406 -27.013 7.428 1.00 98.50 623 ILE A O 1
ATOM 4662 N N . PHE A 1 624 ? -13.603 -25.385 6.119 1.00 98.75 624 PHE A N 1
ATOM 4663 C CA . PHE A 1 624 ? -12.388 -25.093 6.872 1.00 98.75 624 PHE A CA 1
ATOM 4664 C C . PHE A 1 624 ? -12.512 -23.746 7.583 1.00 98.75 624 PHE A C 1
ATOM 4666 O O . PHE A 1 624 ? -13.225 -22.854 7.119 1.00 98.75 624 PHE A O 1
ATOM 4673 N N . ALA A 1 625 ? -11.769 -23.556 8.672 1.00 98.56 625 ALA A N 1
ATOM 4674 C CA . ALA A 1 625 ? -11.603 -22.245 9.294 1.00 98.56 625 ALA A CA 1
ATOM 4675 C C . ALA A 1 625 ? -10.134 -21.991 9.647 1.00 98.56 625 ALA A C 1
ATOM 4677 O O . ALA A 1 625 ? -9.452 -22.864 10.182 1.00 98.56 625 ALA A O 1
ATOM 4678 N N . ILE A 1 626 ? -9.642 -20.789 9.343 1.00 98.25 626 ILE A N 1
ATOM 4679 C CA . ILE A 1 626 ? -8.239 -20.402 9.538 1.00 98.25 626 ILE A CA 1
ATOM 4680 C C . ILE A 1 626 ? -8.115 -18.993 10.132 1.00 98.25 626 ILE A C 1
ATOM 4682 O O . ILE A 1 626 ? -8.979 -18.128 9.966 1.00 98.25 626 ILE A O 1
ATOM 4686 N N . GLY A 1 627 ? -7.001 -18.732 10.817 1.00 95.81 627 GLY A N 1
ATOM 4687 C CA . GLY A 1 627 ? -6.725 -17.427 11.420 1.00 95.81 627 GLY A CA 1
ATOM 4688 C C . GLY A 1 627 ? -7.492 -17.187 12.722 1.00 95.81 627 GLY A C 1
ATOM 4689 O O . GLY A 1 627 ? -7.798 -18.114 13.460 1.00 95.81 627 GLY A O 1
ATOM 4690 N N . GLU A 1 628 ? -7.786 -15.922 13.035 1.00 94.50 628 GLU A N 1
ATOM 4691 C CA . GLU A 1 628 ? -8.344 -15.532 14.344 1.00 94.50 628 GLU A CA 1
ATOM 4692 C C . GLU A 1 628 ? -9.774 -16.036 14.601 1.00 94.50 628 GLU A C 1
ATOM 4694 O O . GLU A 1 628 ? -10.215 -16.041 15.751 1.00 94.50 628 GLU A O 1
ATOM 4699 N N . CYS A 1 629 ? -10.498 -16.449 13.555 1.00 96.88 629 CYS A N 1
ATOM 4700 C CA . CYS A 1 629 ? -11.837 -17.018 13.697 1.00 96.88 629 CYS A CA 1
ATOM 4701 C C . CYS A 1 629 ? -11.814 -18.475 14.190 1.00 96.88 629 CYS A C 1
ATOM 4703 O O . CYS A 1 629 ? -12.817 -18.953 14.719 1.00 96.88 629 CYS A O 1
ATOM 4705 N N . ALA A 1 630 ? -10.679 -19.165 14.038 1.00 97.50 630 ALA A N 1
ATOM 4706 C CA . ALA A 1 630 ? -10.535 -20.583 14.325 1.00 97.50 630 ALA A CA 1
ATOM 4707 C C . ALA A 1 630 ? -10.153 -20.849 15.792 1.00 97.50 630 ALA A C 1
ATOM 4709 O O . ALA A 1 630 ? -9.335 -20.147 16.393 1.00 97.50 630 ALA A O 1
ATOM 4710 N N . LEU A 1 631 ? -10.742 -21.903 16.351 1.00 97.00 631 LEU A N 1
ATOM 4711 C CA . LEU A 1 631 ? -10.526 -22.408 17.701 1.00 97.00 631 LEU A CA 1
ATOM 4712 C C . LEU A 1 631 ? -9.949 -23.821 17.611 1.00 97.00 631 LEU A C 1
ATOM 4714 O O . LEU A 1 631 ? -10.650 -24.763 17.245 1.00 97.00 631 LEU A O 1
ATOM 4718 N N . TRP A 1 632 ? -8.687 -23.976 17.996 1.00 96.50 632 TRP A N 1
ATOM 4719 C CA . TRP A 1 632 ? -7.985 -25.258 17.974 1.00 96.50 632 TRP A CA 1
ATOM 4720 C C . TRP A 1 632 ? -7.694 -25.722 19.403 1.00 96.50 632 TRP A C 1
ATOM 4722 O O . TRP A 1 632 ? -7.128 -24.961 20.186 1.00 96.50 632 TRP A O 1
ATOM 4732 N N . GLU A 1 633 ? -8.130 -26.931 19.772 1.00 93.50 633 GLU A N 1
ATOM 4733 C CA . GLU A 1 633 ? -8.008 -27.491 21.136 1.00 93.50 633 GLU A CA 1
ATOM 4734 C C . GLU A 1 633 ? -8.411 -26.509 22.260 1.00 93.50 633 GLU A C 1
ATOM 4736 O O . GLU A 1 633 ? -7.741 -26.362 23.285 1.00 93.50 633 GLU A O 1
ATOM 4741 N N . GLY A 1 634 ? -9.507 -25.771 22.051 1.00 90.62 634 GLY A N 1
ATOM 4742 C CA . GLY A 1 634 ? -10.001 -24.779 23.013 1.00 90.62 634 GLY A CA 1
ATOM 4743 C C . GLY A 1 634 ? -9.171 -23.489 23.093 1.00 90.62 634 GLY A C 1
ATOM 4744 O O . GLY A 1 634 ? -9.398 -22.677 23.992 1.00 90.62 634 GLY A O 1
ATOM 4745 N N . LYS A 1 635 ? -8.229 -23.268 22.167 1.00 90.62 635 LYS A N 1
ATOM 4746 C CA . LYS A 1 635 ? -7.347 -22.093 22.117 1.00 90.62 635 LYS A CA 1
ATOM 4747 C C . LYS A 1 635 ? -7.597 -21.250 20.867 1.00 90.62 635 LYS A C 1
ATOM 4749 O O . LYS A 1 635 ? -7.682 -21.760 19.752 1.00 90.62 635 LYS A O 1
ATOM 4754 N N . ILE A 1 636 ? -7.656 -19.936 21.070 1.00 90.12 636 ILE A N 1
ATOM 4755 C CA . ILE A 1 636 ? -7.626 -18.916 20.014 1.00 90.12 636 ILE A CA 1
ATOM 4756 C C . ILE A 1 636 ? -6.289 -18.197 20.134 1.00 90.12 636 ILE A C 1
ATOM 4758 O O . ILE A 1 636 ? -5.944 -17.707 21.209 1.00 90.12 636 ILE A O 1
ATOM 4762 N N . TYR A 1 637 ? -5.547 -18.123 19.033 1.00 86.94 637 TYR A N 1
ATOM 4763 C CA . TYR A 1 637 ? -4.190 -17.581 19.046 1.00 86.94 637 TYR A CA 1
ATOM 4764 C C . TYR A 1 637 ? -4.140 -16.055 18.904 1.00 86.94 637 TYR A C 1
ATOM 4766 O O . TYR A 1 637 ? -3.285 -15.423 19.511 1.00 86.94 637 TYR A O 1
ATOM 4774 N N . GLY A 1 638 ? -5.035 -15.437 18.123 1.00 82.25 638 GLY A N 1
ATOM 4775 C CA . GLY A 1 638 ? -5.067 -13.970 17.974 1.00 82.25 638 GLY A CA 1
ATOM 4776 C C . GLY A 1 638 ? -3.769 -13.352 17.424 1.00 82.25 638 GLY A C 1
ATOM 4777 O O . GLY A 1 638 ? -3.474 -12.192 17.700 1.00 82.25 638 GLY A O 1
ATOM 4778 N N . LEU A 1 639 ? -2.964 -14.140 16.703 1.00 83.19 639 LEU A N 1
ATOM 4779 C CA . LEU A 1 639 ? -1.679 -13.749 16.127 1.00 83.19 639 LEU A CA 1
ATOM 4780 C C . LEU A 1 639 ? -1.628 -14.159 14.651 1.00 83.19 639 LEU A C 1
ATOM 4782 O O . LEU A 1 639 ? -2.199 -15.175 14.250 1.00 83.19 639 LEU A O 1
ATOM 4786 N N . VAL A 1 640 ? -0.888 -13.391 13.847 1.00 85.75 640 VAL A N 1
ATOM 4787 C CA . VAL A 1 640 ? -0.769 -13.634 12.400 1.00 85.75 640 VAL A CA 1
ATOM 4788 C C . VAL A 1 640 ? -0.020 -14.929 12.071 1.00 85.75 640 VAL A C 1
ATOM 4790 O O . VAL A 1 640 ? -0.449 -15.674 11.196 1.00 85.75 640 VAL A O 1
ATOM 4793 N N . ALA A 1 641 ? 1.062 -15.239 12.796 1.00 83.88 641 ALA A N 1
ATOM 4794 C CA . ALA A 1 641 ? 1.909 -16.397 12.502 1.00 83.88 641 ALA A CA 1
ATOM 4795 C C . ALA A 1 641 ? 1.172 -17.746 12.666 1.00 83.88 641 ALA A C 1
ATOM 4797 O O . ALA A 1 641 ? 1.215 -18.548 11.731 1.00 83.88 641 ALA A O 1
ATOM 4798 N N . PRO A 1 642 ? 0.414 -17.986 13.757 1.00 89.88 642 PRO A N 1
ATOM 4799 C CA . PRO A 1 642 ? -0.466 -19.153 13.858 1.00 89.88 642 PRO A CA 1
ATOM 4800 C C . PRO A 1 642 ? -1.502 -19.208 12.727 1.00 89.88 642 PRO A C 1
ATOM 4802 O O . PRO A 1 642 ? -1.758 -20.273 12.176 1.00 89.88 642 PRO A O 1
ATOM 4805 N N . GLY A 1 643 ? -2.047 -18.058 12.316 1.00 93.56 643 GLY A N 1
ATOM 4806 C CA . GLY A 1 643 ? -2.963 -17.981 11.178 1.00 93.56 643 GLY A CA 1
ATOM 4807 C C . GLY A 1 643 ? -2.329 -18.429 9.857 1.00 93.56 643 GLY A C 1
ATOM 4808 O O . GLY A 1 643 ? -2.949 -19.180 9.112 1.00 93.56 643 GLY A O 1
ATOM 4809 N N . TYR A 1 644 ? -1.083 -18.039 9.577 1.00 92.56 644 TYR A N 1
ATOM 4810 C CA . TYR A 1 644 ? -0.357 -18.509 8.390 1.00 92.56 644 TYR A CA 1
ATOM 4811 C C . TYR A 1 644 ? -0.018 -20.001 8.456 1.00 92.56 644 TYR A C 1
ATOM 4813 O O . TYR A 1 644 ? -0.045 -20.678 7.432 1.00 92.56 644 TYR A O 1
ATOM 4821 N N . GLN A 1 645 ? 0.268 -20.541 9.643 1.00 91.75 645 GLN A N 1
ATOM 4822 C CA . GLN A 1 645 ? 0.427 -21.989 9.816 1.00 91.75 645 GLN A CA 1
ATOM 4823 C C . GLN A 1 645 ? -0.882 -22.726 9.507 1.00 91.75 645 GLN A C 1
ATOM 4825 O O . GLN A 1 645 ? -0.866 -23.692 8.748 1.00 91.75 645 GLN A O 1
ATOM 4830 N N . MET A 1 646 ? -2.019 -22.226 10.002 1.00 96.75 646 MET A N 1
ATOM 4831 C CA . MET A 1 646 ? -3.342 -22.761 9.660 1.00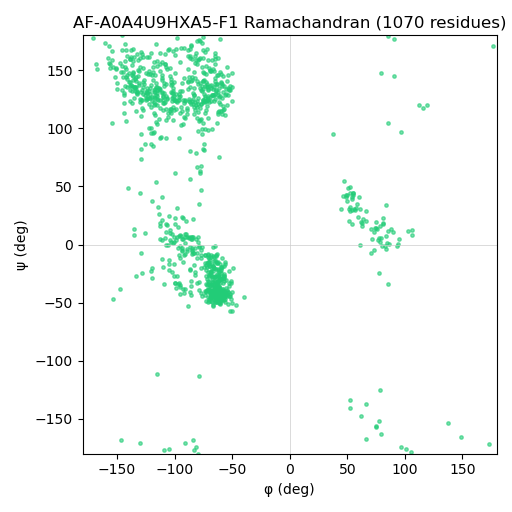 96.75 646 MET A CA 1
ATOM 4832 C C . MET A 1 646 ? -3.627 -22.668 8.152 1.00 96.75 646 MET A C 1
ATOM 4834 O O . MET A 1 646 ? -4.120 -23.625 7.566 1.00 96.75 646 MET A O 1
ATOM 4838 N N . ALA A 1 647 ? -3.261 -21.564 7.491 1.00 96.81 647 ALA A N 1
ATOM 4839 C CA . ALA A 1 647 ? -3.388 -21.414 6.038 1.00 96.81 647 ALA A CA 1
ATOM 4840 C C . ALA A 1 647 ? -2.575 -22.468 5.256 1.00 96.81 647 ALA A C 1
ATOM 4842 O O . ALA A 1 647 ? -3.091 -23.074 4.312 1.00 96.81 647 ALA A O 1
ATOM 4843 N N . ARG A 1 648 ? -1.335 -22.751 5.681 1.00 94.94 648 ARG A N 1
ATOM 4844 C CA . ARG A 1 648 ? -0.490 -23.808 5.090 1.00 94.94 648 ARG A CA 1
ATOM 4845 C C . ARG A 1 648 ? -1.074 -25.201 5.297 1.00 94.94 648 ARG A C 1
ATOM 4847 O O . ARG A 1 648 ? -0.975 -26.038 4.409 1.00 94.94 648 ARG A O 1
ATOM 4854 N N . VAL A 1 649 ? -1.665 -25.458 6.461 1.00 96.88 649 VAL A N 1
ATOM 4855 C CA . VAL A 1 649 ? -2.298 -26.746 6.780 1.00 96.88 649 VAL A CA 1
ATOM 4856 C C . VAL A 1 649 ? -3.586 -26.936 5.979 1.00 96.88 649 VAL A C 1
ATOM 4858 O O . VAL A 1 649 ? -3.773 -27.991 5.377 1.00 96.88 649 VAL A O 1
ATOM 4861 N N . ALA A 1 650 ? -4.439 -25.913 5.893 1.00 97.75 650 ALA A N 1
ATOM 4862 C CA . ALA A 1 650 ? -5.673 -25.971 5.112 1.00 97.75 650 ALA A CA 1
ATOM 4863 C C . ALA A 1 650 ? -5.394 -26.159 3.610 1.00 97.75 650 ALA A C 1
ATOM 4865 O O . ALA A 1 650 ? -6.005 -27.009 2.968 1.00 97.75 650 ALA A O 1
ATOM 4866 N N . SER A 1 651 ? -4.433 -25.417 3.048 1.00 97.44 651 SER A N 1
ATOM 4867 C CA . SER A 1 651 ? -4.037 -25.567 1.638 1.00 97.44 651 SER A CA 1
ATOM 4868 C C . SER A 1 651 ? -3.368 -26.917 1.356 1.00 97.44 651 SER A C 1
ATOM 4870 O O . SER A 1 651 ? -3.692 -27.546 0.354 1.00 97.44 651 SER A O 1
ATOM 4872 N N . ALA A 1 652 ? -2.507 -27.419 2.248 1.00 95.50 652 ALA A N 1
ATOM 4873 C CA . ALA A 1 652 ? -1.952 -28.773 2.148 1.00 95.50 652 ALA A CA 1
ATOM 4874 C C . ALA A 1 652 ? -3.061 -29.840 2.168 1.00 95.50 652 ALA A C 1
ATOM 4876 O O . ALA A 1 652 ? -3.085 -30.728 1.319 1.00 95.50 652 ALA A O 1
ATOM 4877 N N . THR A 1 653 ? -4.037 -29.700 3.069 1.00 96.19 653 THR A N 1
ATOM 4878 C CA . THR A 1 653 ? -5.179 -30.621 3.162 1.00 96.19 653 THR A CA 1
ATOM 4879 C C . THR A 1 653 ? -6.007 -30.620 1.874 1.00 96.19 653 THR A C 1
ATOM 4881 O O . THR A 1 653 ? -6.353 -31.685 1.368 1.00 96.19 653 THR A O 1
ATOM 4884 N N . LEU A 1 654 ? -6.277 -29.445 1.292 1.00 95.69 654 LEU A N 1
ATOM 4885 C CA . LEU A 1 654 ? -6.977 -29.322 0.005 1.00 95.69 654 LEU A CA 1
ATOM 4886 C C . LEU A 1 654 ? -6.187 -29.908 -1.176 1.00 95.69 654 LEU A C 1
ATOM 4888 O O . LEU A 1 654 ? -6.801 -30.338 -2.151 1.00 95.69 654 LEU A O 1
ATOM 4892 N N . ALA A 1 655 ? -4.854 -29.940 -1.085 1.00 94.31 655 ALA A N 1
ATOM 4893 C CA . ALA A 1 655 ? -3.959 -30.564 -2.061 1.00 94.31 655 ALA A CA 1
ATOM 4894 C C . ALA A 1 655 ? -3.761 -32.077 -1.844 1.00 94.31 655 ALA A C 1
ATOM 4896 O O . ALA A 1 655 ? -3.105 -32.727 -2.655 1.00 94.31 655 ALA A O 1
ATOM 4897 N N . GLY A 1 656 ? -4.317 -32.650 -0.769 1.00 92.19 656 GLY A N 1
ATOM 4898 C CA . GLY A 1 656 ? -4.107 -34.053 -0.401 1.00 92.19 656 GLY A CA 1
ATOM 4899 C C . GLY A 1 656 ? -2.726 -34.342 0.203 1.00 92.19 656 GLY A C 1
ATOM 4900 O O . GLY A 1 656 ? -2.288 -35.491 0.222 1.00 92.19 656 GLY A O 1
ATOM 4901 N N . GLU A 1 657 ? -2.028 -33.316 0.689 1.00 92.50 657 GLU A N 1
ATOM 4902 C CA . GLU A 1 657 ? -0.727 -33.424 1.349 1.00 92.50 657 GLU A CA 1
ATOM 4903 C C . GLU A 1 657 ? -0.892 -33.686 2.855 1.00 92.50 657 GLU A C 1
ATOM 4905 O O . GLU A 1 657 ? -1.780 -33.141 3.513 1.00 92.50 657 GLU A O 1
ATOM 4910 N N . ALA A 1 658 ? 0.006 -34.489 3.432 1.00 87.75 658 ALA A N 1
ATOM 4911 C CA . ALA A 1 658 ? 0.026 -34.730 4.871 1.00 87.75 658 ALA A CA 1
ATOM 4912 C C . ALA A 1 658 ? 0.675 -33.546 5.605 1.00 87.75 658 ALA A C 1
ATOM 4914 O O . ALA A 1 658 ? 1.894 -33.373 5.569 1.00 87.75 658 ALA A O 1
ATOM 4915 N N . ASN A 1 659 ? -0.137 -32.745 6.291 1.00 91.19 659 ASN A N 1
ATOM 4916 C CA . ASN A 1 659 ? 0.327 -31.678 7.170 1.00 91.19 659 ASN A CA 1
ATOM 4917 C C . ASN A 1 659 ? -0.699 -31.427 8.282 1.00 91.19 659 ASN A C 1
ATOM 4919 O O . ASN A 1 659 ? -1.900 -31.524 8.042 1.00 91.19 659 ASN A O 1
ATOM 4923 N N . VAL A 1 660 ? -0.234 -31.098 9.487 1.00 93.69 660 VAL A N 1
ATOM 4924 C CA . VAL A 1 660 ? -1.098 -30.895 10.657 1.00 93.69 660 VAL A CA 1
ATOM 4925 C C . VAL A 1 660 ? -0.689 -29.664 11.454 1.00 93.69 660 VAL A C 1
ATOM 4927 O O . VAL A 1 660 ? 0.493 -29.384 11.643 1.00 93.69 660 VAL A O 1
ATOM 4930 N N . PHE A 1 661 ? -1.680 -28.940 11.961 1.00 94.25 661 PHE A N 1
ATOM 4931 C CA . PHE A 1 661 ? -1.498 -27.876 12.931 1.00 94.25 661 PHE A CA 1
ATOM 4932 C C . PHE A 1 661 ? -1.375 -28.486 14.331 1.00 94.25 661 PHE A C 1
ATOM 4934 O O . PHE A 1 661 ? -2.284 -29.164 14.806 1.00 94.25 661 PHE A O 1
ATOM 4941 N N . THR A 1 662 ? -0.240 -28.246 14.986 1.00 90.56 662 THR A N 1
ATOM 4942 C CA . THR A 1 662 ? 0.092 -28.785 16.319 1.00 90.56 662 THR A CA 1
ATOM 4943 C C . THR A 1 662 ? 0.115 -27.696 17.393 1.00 90.56 662 THR A C 1
ATOM 4945 O O . THR A 1 662 ? 0.769 -27.837 18.426 1.00 90.56 662 THR A O 1
ATOM 4948 N N . GLY A 1 663 ? -0.553 -26.575 17.123 1.00 86.69 663 GLY A N 1
ATOM 4949 C CA . GLY A 1 663 ? -0.485 -25.368 17.932 1.00 86.69 663 GLY A CA 1
ATOM 4950 C C . GLY A 1 663 ? 0.692 -24.460 17.571 1.00 86.69 663 GLY A C 1
ATOM 4951 O O . GLY A 1 663 ? 1.486 -24.748 16.678 1.00 86.69 663 GLY A O 1
ATOM 4952 N N . ALA A 1 664 ? 0.785 -23.331 18.272 1.00 83.38 664 ALA A N 1
ATOM 4953 C CA . ALA A 1 664 ? 1.803 -22.317 18.031 1.00 83.38 664 ALA A CA 1
ATOM 4954 C C . ALA A 1 664 ? 2.296 -21.655 19.326 1.00 83.38 664 ALA A C 1
ATOM 4956 O O . ALA A 1 664 ? 1.605 -21.650 20.348 1.00 83.38 664 ALA A O 1
ATOM 4957 N N . ASP A 1 665 ? 3.492 -21.074 19.262 1.00 79.06 665 ASP A N 1
ATOM 4958 C CA . ASP A 1 665 ? 4.062 -20.283 20.348 1.00 79.06 665 ASP A CA 1
ATOM 4959 C C . ASP A 1 665 ? 3.356 -18.921 20.475 1.00 79.06 665 ASP A C 1
ATOM 4961 O O . ASP A 1 665 ? 3.030 -18.267 19.483 1.00 79.06 665 ASP A O 1
ATOM 4965 N N . MET A 1 666 ? 3.124 -18.501 21.719 1.00 78.25 666 MET A N 1
ATOM 4966 C CA . MET A 1 666 ? 2.433 -17.252 22.065 1.00 78.25 666 MET A CA 1
ATOM 4967 C C . MET A 1 666 ? 3.404 -16.146 22.493 1.00 78.25 666 MET A C 1
ATOM 4969 O O . MET A 1 666 ? 2.972 -15.098 22.984 1.00 78.25 666 MET A O 1
ATOM 4973 N N . SER A 1 667 ? 4.712 -16.364 22.332 1.00 82.94 667 SER A N 1
ATOM 4974 C CA . SER A 1 667 ? 5.715 -15.366 22.678 1.00 82.94 667 SER A CA 1
ATOM 4975 C C . SER A 1 667 ? 5.580 -14.135 21.788 1.00 82.94 667 SER A C 1
ATOM 4977 O O . SER A 1 667 ? 5.373 -14.209 20.576 1.00 82.94 667 SER A O 1
ATOM 4979 N N . THR A 1 668 ? 5.703 -12.966 22.403 1.00 77.44 668 THR A N 1
ATOM 4980 C CA . THR A 1 668 ? 5.533 -11.677 21.738 1.00 77.44 668 THR A CA 1
ATOM 4981 C C . THR A 1 668 ? 6.696 -10.760 22.073 1.00 77.44 668 THR A C 1
ATOM 4983 O O . THR A 1 668 ? 7.121 -10.659 23.222 1.00 77.44 668 THR A O 1
ATOM 4986 N N . LYS A 1 669 ? 7.199 -10.056 21.057 1.00 82.94 669 LYS A N 1
ATOM 4987 C CA . LYS A 1 669 ? 8.123 -8.927 21.197 1.00 82.94 669 LYS A CA 1
ATOM 4988 C C . LYS A 1 669 ? 7.595 -7.768 20.372 1.00 82.94 669 LYS A C 1
ATOM 4990 O O . LYS A 1 669 ? 7.386 -7.913 19.170 1.00 82.94 669 LYS A O 1
ATOM 4995 N N . LEU A 1 670 ? 7.379 -6.637 21.025 1.00 74.25 670 LEU A N 1
ATOM 4996 C CA . LEU A 1 670 ? 6.687 -5.480 20.473 1.00 74.25 670 LEU A CA 1
ATOM 4997 C C . LEU A 1 670 ? 7.398 -4.198 20.881 1.00 74.25 670 LEU A C 1
ATOM 4999 O O . LEU A 1 670 ? 8.137 -4.161 21.866 1.00 74.25 670 LEU A O 1
ATOM 5003 N N . LYS A 1 671 ? 7.141 -3.138 20.117 1.00 74.19 671 LYS A N 1
ATOM 5004 C CA . LYS A 1 671 ? 7.674 -1.808 20.382 1.00 74.19 671 LYS A CA 1
ATOM 5005 C C . LYS A 1 671 ? 6.536 -0.815 20.590 1.00 74.19 671 LYS A C 1
ATOM 5007 O O . LYS A 1 671 ? 6.126 -0.135 19.661 1.00 74.19 671 LYS A O 1
ATOM 5012 N N . LEU A 1 672 ? 6.058 -0.720 21.824 1.00 77.00 672 LEU A N 1
ATOM 5013 C CA . LEU A 1 672 ? 4.876 0.064 22.185 1.00 77.00 672 LEU A CA 1
ATOM 5014 C C . LEU A 1 672 ? 5.295 1.500 22.523 1.00 77.00 672 LEU A C 1
ATOM 5016 O O . LEU A 1 672 ? 6.056 1.716 23.463 1.00 77.00 672 LEU A O 1
ATOM 5020 N N . LEU A 1 673 ? 4.855 2.489 21.737 1.00 75.69 673 LEU A N 1
ATOM 5021 C CA . LEU A 1 673 ? 5.297 3.896 21.848 1.00 75.69 673 LEU A CA 1
ATOM 5022 C C . LEU A 1 673 ? 6.832 4.073 21.856 1.00 75.69 673 LEU A C 1
ATOM 5024 O O . LEU A 1 673 ? 7.375 4.984 22.479 1.00 75.69 673 LEU A O 1
ATOM 5028 N N . GLY A 1 674 ? 7.561 3.187 21.173 1.00 72.88 674 GLY A N 1
ATOM 5029 C CA . GLY A 1 674 ? 9.025 3.208 21.165 1.00 72.88 674 GLY A CA 1
ATOM 5030 C C . GLY A 1 674 ? 9.694 2.453 22.320 1.00 72.88 674 GLY A C 1
ATOM 5031 O O . GLY A 1 674 ? 10.922 2.397 22.350 1.00 72.88 674 GLY A O 1
ATOM 5032 N N . VAL A 1 675 ? 8.920 1.846 23.225 1.00 83.94 675 VAL A N 1
ATOM 5033 C CA . VAL A 1 675 ? 9.400 1.013 24.335 1.00 83.94 675 VAL A CA 1
ATOM 5034 C C . VAL A 1 675 ? 9.442 -0.451 23.914 1.00 83.94 675 VAL A C 1
ATOM 5036 O O . VAL A 1 675 ? 8.421 -1.004 23.513 1.00 83.94 675 VAL A O 1
ATOM 5039 N N . ASP A 1 676 ? 10.601 -1.096 24.045 1.00 86.50 676 ASP A N 1
ATOM 5040 C CA . ASP A 1 676 ? 10.718 -2.537 23.823 1.00 86.50 676 ASP A CA 1
ATOM 5041 C C . ASP A 1 676 ? 10.042 -3.314 24.959 1.00 86.50 676 ASP A C 1
ATOM 5043 O O . ASP A 1 676 ? 10.375 -3.136 26.133 1.00 86.50 676 ASP A O 1
ATOM 5047 N N . VAL A 1 677 ? 9.097 -4.182 24.605 1.00 89.75 677 VAL A N 1
ATOM 5048 C CA . VAL A 1 677 ? 8.388 -5.070 25.529 1.00 89.75 677 VAL A CA 1
ATOM 5049 C C . VAL A 1 677 ? 8.374 -6.469 24.940 1.00 89.75 677 VAL A C 1
ATOM 5051 O O . VAL A 1 677 ? 8.026 -6.651 23.773 1.00 89.75 677 VAL A O 1
ATOM 5054 N N . ALA A 1 678 ? 8.736 -7.468 25.735 1.00 90.00 678 ALA A N 1
ATOM 5055 C CA . ALA A 1 678 ? 8.645 -8.854 25.328 1.00 90.00 678 ALA A CA 1
ATOM 5056 C C . ALA A 1 678 ? 8.186 -9.771 26.463 1.00 90.00 678 ALA A C 1
ATOM 5058 O O . ALA A 1 678 ? 8.525 -9.554 27.625 1.00 90.00 678 ALA A O 1
ATOM 5059 N N . SER A 1 679 ? 7.429 -10.801 26.102 1.00 91.00 679 SER A N 1
ATOM 5060 C CA . SER A 1 679 ? 6.938 -11.845 26.998 1.00 91.00 679 SER A CA 1
ATOM 5061 C C . SER A 1 679 ? 6.952 -13.179 26.262 1.00 91.00 679 SER A C 1
ATOM 5063 O O . SER A 1 679 ? 6.590 -13.233 25.085 1.00 91.00 679 SER A O 1
ATOM 5065 N N . PHE A 1 680 ? 7.414 -14.235 26.922 1.00 91.50 680 PHE A N 1
ATOM 5066 C CA . PHE A 1 680 ? 7.540 -15.566 26.331 1.00 91.50 680 PHE A CA 1
ATOM 5067 C C . PHE A 1 680 ? 7.285 -16.658 27.368 1.00 91.50 680 PHE A C 1
ATOM 5069 O O . PHE A 1 680 ? 7.573 -16.469 28.553 1.00 91.50 680 PHE A O 1
ATOM 5076 N N . GLY A 1 681 ? 6.745 -17.789 26.910 1.00 90.25 681 GLY A N 1
ATOM 5077 C CA . GLY A 1 681 ? 6.453 -18.956 27.745 1.00 90.25 681 GLY A CA 1
ATOM 5078 C C . GLY A 1 681 ? 5.624 -18.652 28.996 1.00 90.25 681 GLY A C 1
ATOM 5079 O O . GLY A 1 681 ? 4.700 -17.837 28.987 1.00 90.25 681 GLY A O 1
ATOM 5080 N N . ASP A 1 682 ? 5.976 -19.305 30.100 1.00 90.69 682 ASP A N 1
ATOM 5081 C CA . ASP A 1 682 ? 5.393 -19.094 31.422 1.00 90.69 682 ASP A CA 1
ATOM 5082 C C . ASP A 1 682 ? 5.993 -17.866 32.132 1.00 90.69 682 ASP A C 1
ATOM 5084 O O . ASP A 1 682 ? 6.675 -17.958 33.152 1.00 90.69 682 ASP A O 1
ATOM 5088 N N . ALA A 1 683 ? 5.720 -16.680 31.590 1.00 90.44 683 ALA A N 1
ATOM 5089 C CA . ALA A 1 683 ? 6.166 -15.394 32.138 1.00 90.44 683 ALA A CA 1
ATOM 5090 C C . ALA A 1 683 ? 5.712 -15.133 33.596 1.00 90.44 683 ALA A C 1
ATOM 5092 O O . ALA A 1 683 ? 6.352 -14.386 34.349 1.00 90.44 683 ALA A O 1
ATOM 5093 N N . HIS A 1 684 ? 4.606 -15.761 34.006 1.00 90.62 684 HIS A N 1
ATOM 5094 C CA . HIS A 1 684 ? 3.983 -15.588 35.321 1.00 90.62 684 HIS A CA 1
ATOM 5095 C C . HIS A 1 684 ? 4.401 -16.647 36.348 1.00 90.62 684 HIS A C 1
ATOM 5097 O O . HIS A 1 684 ? 3.954 -16.556 37.488 1.00 90.62 684 HIS A O 1
ATOM 5103 N N . ALA A 1 685 ? 5.249 -17.615 35.979 1.00 91.69 685 ALA A N 1
ATOM 5104 C CA . ALA A 1 685 ? 5.651 -18.730 36.843 1.00 91.69 685 ALA A CA 1
ATOM 5105 C C . ALA A 1 685 ? 4.459 -19.534 37.401 1.00 91.69 685 ALA A C 1
ATOM 5107 O O . ALA A 1 685 ? 4.400 -19.862 38.585 1.00 91.69 685 ALA A O 1
ATOM 5108 N N . ARG A 1 686 ? 3.482 -19.841 36.540 1.00 91.31 686 ARG A N 1
ATOM 5109 C CA . ARG A 1 686 ? 2.322 -20.685 36.869 1.00 91.31 686 ARG A CA 1
ATOM 5110 C C . ARG A 1 686 ? 2.697 -22.156 37.040 1.00 91.31 686 ARG A C 1
ATOM 5112 O O . ARG A 1 686 ? 1.963 -22.895 37.692 1.00 91.31 686 ARG A O 1
ATOM 5119 N N . THR A 1 687 ? 3.805 -22.582 36.444 1.00 92.56 687 THR A N 1
ATOM 5120 C CA . THR A 1 687 ? 4.334 -23.940 36.553 1.00 92.56 687 THR A CA 1
ATOM 5121 C C . THR A 1 687 ? 4.677 -24.236 38.018 1.00 92.56 687 THR A C 1
ATOM 5123 O O . THR A 1 687 ? 5.471 -23.505 38.616 1.00 92.56 687 THR A O 1
ATOM 5126 N N . PRO A 1 688 ? 4.107 -25.293 38.627 1.00 92.75 688 PRO A N 1
ATOM 5127 C CA . PRO A 1 688 ? 4.365 -25.612 40.027 1.00 92.75 688 PRO A CA 1
ATOM 5128 C C . PRO A 1 688 ? 5.859 -25.783 40.324 1.00 92.75 688 PRO A C 1
ATOM 5130 O O . PRO A 1 688 ? 6.558 -26.531 39.645 1.00 92.75 688 PRO A O 1
ATOM 5133 N N . GLY A 1 689 ? 6.347 -25.093 41.358 1.00 92.12 689 GLY A N 1
ATOM 5134 C CA . GLY A 1 689 ? 7.752 -25.148 41.774 1.00 92.12 689 GLY A CA 1
ATOM 5135 C C . GLY A 1 689 ? 8.723 -24.348 40.899 1.00 92.12 689 GLY A C 1
ATOM 5136 O O . GLY A 1 689 ? 9.924 -24.401 41.159 1.00 92.12 689 GLY A O 1
ATOM 5137 N N . ALA A 1 690 ? 8.240 -23.609 39.896 1.00 95.38 690 ALA A N 1
ATOM 5138 C CA . ALA A 1 690 ? 9.081 -22.723 39.100 1.00 95.38 690 ALA A CA 1
ATOM 5139 C C . ALA A 1 690 ? 9.755 -21.645 39.962 1.00 95.38 690 ALA A C 1
ATOM 5141 O O . ALA A 1 690 ? 9.194 -21.156 40.945 1.00 95.38 690 ALA A O 1
ATOM 5142 N N . GLN A 1 691 ? 10.964 -21.262 39.563 1.00 94.12 691 GLN A N 1
ATOM 5143 C CA . GLN A 1 691 ? 11.742 -20.198 40.193 1.00 94.12 691 GLN A CA 1
ATOM 5144 C C . GLN A 1 691 ? 11.864 -19.017 39.229 1.00 94.12 691 GLN A C 1
ATOM 5146 O O . GLN A 1 691 ? 11.761 -19.184 38.014 1.00 94.12 691 GLN A O 1
ATOM 5151 N N . SER A 1 692 ? 12.083 -17.811 39.751 1.00 94.25 692 SER A N 1
ATOM 5152 C CA . SER A 1 692 ? 12.235 -16.616 38.919 1.00 94.25 692 SER A CA 1
ATOM 5153 C C . SER A 1 692 ? 13.422 -15.766 39.340 1.00 94.25 692 SER A C 1
ATOM 5155 O O . SER A 1 692 ? 13.577 -15.462 40.523 1.00 94.25 692 SER A O 1
ATOM 5157 N N . TYR A 1 693 ? 14.188 -15.304 38.356 1.00 94.44 693 TYR A N 1
ATOM 5158 C CA . TYR A 1 693 ? 15.253 -14.320 38.533 1.00 94.44 693 TYR A CA 1
ATOM 5159 C C . TYR A 1 693 ? 14.822 -12.998 37.918 1.00 94.44 693 TYR A C 1
ATOM 5161 O O . TYR A 1 693 ? 14.292 -12.987 36.808 1.00 94.44 693 TYR A O 1
ATOM 5169 N N . GLN A 1 694 ? 15.070 -11.892 38.619 1.00 94.69 694 GLN A N 1
ATOM 5170 C CA . GLN A 1 694 ? 14.662 -10.558 38.185 1.00 94.69 694 GLN A CA 1
ATOM 5171 C C . GLN A 1 694 ? 15.787 -9.535 38.337 1.00 94.69 694 GLN A C 1
ATOM 5173 O O . GLN A 1 694 ? 16.533 -9.543 39.316 1.00 94.69 694 GLN A O 1
ATOM 5178 N N . TRP A 1 695 ? 15.880 -8.625 37.374 1.00 94.25 695 TRP A N 1
ATOM 5179 C CA . TRP A 1 695 ? 16.840 -7.534 37.351 1.00 94.25 695 TRP A CA 1
ATOM 5180 C C . TRP A 1 695 ? 16.169 -6.235 36.908 1.00 94.25 695 TRP A C 1
ATOM 5182 O O . TRP A 1 695 ? 15.482 -6.184 35.887 1.00 94.25 695 TRP A O 1
ATOM 5192 N N . THR A 1 696 ? 16.415 -5.166 37.665 1.00 93.88 696 THR A N 1
ATOM 5193 C CA . THR A 1 696 ? 15.826 -3.847 37.427 1.00 93.88 696 THR A CA 1
ATOM 5194 C C . THR A 1 696 ? 16.915 -2.783 37.396 1.00 93.88 696 THR A C 1
ATOM 5196 O O . THR A 1 696 ? 17.634 -2.594 38.375 1.00 93.88 696 THR A O 1
ATOM 5199 N N . HIS A 1 697 ? 16.990 -2.020 36.306 1.00 92.00 697 HIS A N 1
ATOM 5200 C CA . HIS A 1 697 ? 17.827 -0.827 36.206 1.00 92.00 697 HIS A CA 1
ATOM 5201 C C . HIS A 1 697 ? 16.951 0.431 36.238 1.00 92.00 697 HIS A C 1
ATOM 5203 O O . HIS A 1 697 ? 16.525 0.933 35.198 1.00 92.00 697 HIS A O 1
ATOM 5209 N N . GLY A 1 698 ? 16.727 0.987 37.433 1.00 87.31 698 GLY A N 1
ATOM 5210 C CA . GLY A 1 698 ? 15.820 2.125 37.659 1.00 87.31 698 GLY A CA 1
ATOM 5211 C C . GLY A 1 698 ? 16.041 3.329 36.725 1.00 87.31 698 GLY A C 1
ATOM 5212 O O . GLY A 1 698 ? 15.116 3.679 35.996 1.00 87.31 698 GLY A O 1
ATOM 5213 N N . PRO A 1 699 ? 17.251 3.926 36.663 1.00 87.69 699 PRO A N 1
ATOM 5214 C CA . PRO A 1 699 ? 17.500 5.114 35.833 1.00 87.69 699 PRO A CA 1
ATOM 5215 C C . PRO A 1 699 ? 17.291 4.922 34.323 1.00 87.69 699 PRO A C 1
ATOM 5217 O O . PRO A 1 699 ? 16.796 5.820 33.654 1.00 87.69 699 PRO A O 1
ATOM 5220 N N . GLN A 1 700 ? 17.637 3.750 33.779 1.00 86.25 700 GLN A N 1
ATOM 5221 C CA . GLN A 1 700 ? 17.405 3.401 32.368 1.00 86.25 700 GLN A CA 1
ATOM 5222 C C . GLN A 1 700 ? 15.990 2.837 32.134 1.00 86.25 700 GLN A C 1
ATOM 5224 O O . GLN A 1 700 ? 15.580 2.614 30.991 1.00 86.25 700 GLN A O 1
ATOM 5229 N N . GLN A 1 701 ? 15.230 2.642 33.218 1.00 90.56 701 GLN A N 1
ATOM 5230 C CA . GLN A 1 701 ? 13.895 2.058 33.244 1.00 90.56 701 GLN A CA 1
ATOM 5231 C C . GLN A 1 701 ? 13.848 0.672 32.574 1.00 90.56 701 GLN A C 1
ATOM 5233 O O . GLN A 1 701 ? 12.958 0.384 31.779 1.00 90.56 701 GLN A O 1
ATOM 5238 N N . ILE A 1 702 ? 14.828 -0.183 32.865 1.00 92.88 702 ILE A N 1
ATOM 5239 C CA . ILE A 1 702 ? 14.892 -1.548 32.324 1.00 92.88 702 ILE A CA 1
ATOM 5240 C C . ILE A 1 702 ? 14.408 -2.529 33.387 1.00 92.88 702 ILE A C 1
ATOM 5242 O O . ILE A 1 702 ? 14.815 -2.429 34.545 1.00 92.88 702 ILE A O 1
ATOM 5246 N N . TYR A 1 703 ? 13.563 -3.474 32.988 1.00 95.62 703 TYR A N 1
ATOM 5247 C CA . TYR A 1 703 ? 13.136 -4.611 33.795 1.00 95.62 703 TYR A CA 1
ATOM 5248 C C . TYR A 1 703 ? 13.321 -5.895 32.988 1.00 95.62 703 TYR A C 1
ATOM 5250 O O . TYR A 1 703 ? 12.904 -5.963 31.833 1.00 95.62 703 TYR A O 1
ATOM 5258 N N . LYS A 1 704 ? 13.951 -6.906 33.582 1.00 96.12 704 LYS A N 1
ATOM 5259 C CA . LYS A 1 704 ? 14.134 -8.225 32.975 1.00 96.12 704 LYS A CA 1
ATOM 5260 C C . LYS A 1 704 ? 13.828 -9.301 34.004 1.00 96.12 704 LYS A C 1
ATOM 5262 O O . LYS A 1 704 ? 14.315 -9.225 35.128 1.00 96.12 704 LYS A O 1
ATOM 5267 N N . LYS A 1 705 ? 13.078 -10.317 33.599 1.00 96.12 705 LYS A N 1
ATOM 5268 C CA . LYS A 1 705 ? 12.766 -11.500 34.390 1.00 96.12 705 LYS A CA 1
ATOM 5269 C C . LYS A 1 705 ? 12.836 -12.745 33.523 1.00 96.12 705 LYS A C 1
ATOM 5271 O O . LYS A 1 705 ? 12.355 -12.738 32.391 1.00 96.12 705 LYS A O 1
ATOM 5276 N N . ILE A 1 706 ? 13.376 -13.815 34.085 1.00 96.50 706 ILE A N 1
ATOM 5277 C CA . ILE A 1 706 ? 13.278 -15.171 33.539 1.00 96.50 706 ILE A CA 1
ATOM 5278 C C . ILE A 1 706 ? 12.644 -16.094 34.572 1.00 96.50 706 ILE A C 1
ATOM 5280 O O . ILE A 1 706 ? 12.803 -15.894 35.777 1.00 96.50 706 ILE A O 1
ATOM 5284 N N . VAL A 1 707 ? 11.926 -17.095 34.081 1.00 96.31 707 VAL A N 1
ATOM 5285 C CA . VAL A 1 707 ? 11.284 -18.149 34.862 1.00 96.31 707 VAL A CA 1
ATOM 5286 C C . VAL A 1 707 ? 11.900 -19.476 34.454 1.00 96.31 707 VAL A C 1
ATOM 5288 O O . VAL A 1 707 ? 12.020 -19.763 33.265 1.00 96.31 707 VAL A O 1
ATOM 5291 N N . VAL A 1 708 ? 12.293 -20.278 35.433 1.00 95.94 708 VAL A N 1
ATOM 5292 C CA . VAL A 1 708 ? 13.028 -21.532 35.244 1.00 95.94 708 VAL A CA 1
ATOM 5293 C C . VAL A 1 708 ? 12.363 -22.673 36.012 1.00 95.94 708 VAL A C 1
ATOM 5295 O O . VAL A 1 708 ? 11.583 -22.442 36.941 1.00 95.94 708 VAL A O 1
ATOM 5298 N N . SER A 1 709 ? 12.664 -23.911 35.627 1.00 95.19 709 SER A N 1
ATOM 5299 C CA . SER A 1 709 ? 12.185 -25.119 36.305 1.00 95.19 709 SER A CA 1
ATOM 5300 C C . SER A 1 709 ? 12.674 -25.216 37.754 1.00 95.19 709 SER A C 1
ATOM 5302 O O . SER A 1 709 ? 13.674 -24.612 38.139 1.00 95.19 709 SER A O 1
ATOM 5304 N N . ALA A 1 710 ? 11.989 -26.027 38.567 1.00 93.12 710 ALA A N 1
ATOM 5305 C CA . ALA A 1 710 ? 12.334 -26.240 39.977 1.00 93.12 710 ALA A CA 1
ATOM 5306 C C . ALA A 1 710 ? 13.777 -26.745 40.195 1.00 93.12 710 ALA A C 1
ATOM 5308 O O . ALA A 1 710 ? 14.374 -26.472 41.235 1.00 93.12 710 ALA A O 1
ATOM 5309 N N . ASP A 1 711 ? 14.330 -27.477 39.223 1.00 91.69 711 ASP A N 1
ATOM 5310 C CA . ASP A 1 711 ? 15.698 -28.010 39.230 1.00 91.69 711 ASP A CA 1
ATOM 5311 C C . ASP A 1 711 ? 16.727 -27.101 38.534 1.00 91.69 711 ASP A C 1
ATOM 5313 O O . ASP A 1 711 ? 17.896 -27.471 38.423 1.00 91.69 711 ASP A O 1
ATOM 5317 N N . ASN A 1 712 ? 16.297 -25.916 38.094 1.00 88.62 712 ASN A N 1
ATOM 5318 C CA . ASN A 1 712 ? 17.109 -24.879 37.468 1.00 88.62 712 ASN A CA 1
ATOM 5319 C C . ASN A 1 712 ? 17.758 -25.255 36.122 1.00 88.62 712 ASN A C 1
ATOM 5321 O O . ASN A 1 712 ? 18.766 -24.668 35.732 1.00 88.62 712 ASN A O 1
ATOM 5325 N N . LYS A 1 713 ? 17.212 -26.250 35.409 1.00 89.12 713 LYS A N 1
ATOM 5326 C CA . LYS A 1 713 ? 17.792 -26.751 34.148 1.00 89.12 713 LYS A CA 1
ATOM 5327 C C . LYS A 1 713 ? 17.117 -26.230 32.888 1.00 89.12 713 LYS A C 1
ATOM 5329 O O . LYS A 1 713 ? 17.785 -26.145 31.858 1.00 89.12 713 LYS A O 1
ATOM 5334 N N . THR A 1 714 ? 15.837 -25.874 32.969 1.00 92.31 714 THR A N 1
ATOM 5335 C CA . THR A 1 714 ? 15.019 -25.505 31.808 1.00 92.31 714 THR A CA 1
ATOM 5336 C C . THR A 1 714 ? 14.474 -24.093 31.960 1.00 92.31 714 THR A C 1
ATOM 5338 O O . THR A 1 714 ? 13.961 -23.724 33.019 1.00 92.31 714 THR A O 1
ATOM 5341 N N . LEU A 1 715 ? 14.561 -23.302 30.890 1.00 94.50 715 LEU A N 1
ATOM 5342 C CA . LEU A 1 715 ? 13.921 -21.993 30.805 1.00 94.50 715 LEU A CA 1
ATOM 5343 C C . LEU A 1 715 ? 12.440 -22.177 30.462 1.00 94.50 715 LEU A C 1
ATOM 5345 O O . LEU A 1 715 ? 12.124 -22.733 29.418 1.00 94.50 715 LEU A O 1
ATOM 5349 N N . LEU A 1 716 ? 11.544 -21.701 31.323 1.00 94.19 716 LEU A N 1
ATOM 5350 C CA . LEU A 1 716 ? 10.095 -21.841 31.152 1.00 94.19 716 LEU A CA 1
ATOM 5351 C C . LEU A 1 716 ? 9.443 -20.598 30.543 1.00 94.19 716 LEU A C 1
ATOM 5353 O O . LEU A 1 716 ? 8.393 -20.711 29.920 1.00 94.19 716 LEU A O 1
ATOM 5357 N N . GLY A 1 717 ? 10.028 -19.414 30.740 1.00 94.25 717 GLY A N 1
ATOM 5358 C CA . GLY A 1 717 ? 9.476 -18.159 30.235 1.00 94.25 717 GLY A CA 1
ATOM 5359 C C . GLY A 1 717 ? 10.217 -16.919 30.725 1.00 94.25 717 GLY A C 1
ATOM 5360 O O . GLY A 1 717 ? 11.272 -17.013 31.357 1.00 94.25 717 GLY A O 1
ATOM 5361 N N . GLY A 1 718 ? 9.668 -15.736 30.451 1.00 95.00 718 GLY A N 1
ATOM 5362 C CA . GLY A 1 718 ? 10.245 -14.478 30.921 1.00 95.00 718 GLY A CA 1
ATOM 5363 C C . GLY A 1 718 ? 9.537 -13.216 30.436 1.00 95.00 718 GLY A C 1
ATOM 5364 O O . GLY A 1 718 ? 8.668 -13.258 29.566 1.00 95.00 718 GLY A O 1
ATOM 5365 N N . VAL A 1 719 ? 9.937 -12.084 31.021 1.00 95.38 719 VAL A N 1
ATOM 5366 C CA . VAL A 1 719 ? 9.419 -10.732 30.759 1.00 95.38 719 VAL A CA 1
ATOM 5367 C C . VAL A 1 719 ? 10.591 -9.770 30.578 1.00 95.38 719 VAL A C 1
ATOM 5369 O O . VAL A 1 719 ? 11.479 -9.712 31.424 1.00 95.38 719 VAL A O 1
ATOM 5372 N N . LEU A 1 720 ? 10.594 -8.980 29.505 1.00 94.38 720 LEU A N 1
ATOM 5373 C CA . LEU A 1 720 ? 11.613 -7.961 29.230 1.00 94.38 720 LEU A CA 1
ATOM 5374 C C . LEU A 1 720 ? 10.922 -6.632 28.905 1.00 94.38 720 LEU A C 1
ATOM 5376 O O . LEU A 1 720 ? 10.098 -6.574 27.997 1.00 94.38 720 LEU A O 1
ATOM 5380 N N . VAL A 1 721 ? 11.253 -5.559 29.621 1.00 93.81 721 VAL A N 1
ATOM 5381 C CA . VAL A 1 721 ? 10.688 -4.215 29.424 1.00 93.81 721 VAL A CA 1
ATOM 5382 C C . VAL A 1 721 ? 11.810 -3.183 29.391 1.00 93.81 721 VAL A C 1
ATOM 5384 O O . VAL A 1 721 ? 12.691 -3.160 30.248 1.00 93.81 721 VAL A O 1
ATOM 5387 N N . GLY A 1 722 ? 11.771 -2.303 28.394 1.00 89.38 722 GLY A N 1
ATOM 5388 C CA . GLY A 1 722 ? 12.748 -1.239 28.172 1.00 89.38 722 GLY A CA 1
ATOM 5389 C C . GLY A 1 722 ? 13.981 -1.672 27.385 1.00 89.38 722 GLY A C 1
ATOM 5390 O O . GLY A 1 722 ? 14.486 -0.876 26.601 1.00 89.38 722 GLY A O 1
ATOM 5391 N N . ASP A 1 723 ? 14.425 -2.915 27.558 1.00 87.69 723 ASP A N 1
ATOM 5392 C CA . ASP A 1 723 ? 15.467 -3.550 26.752 1.00 87.69 723 ASP A CA 1
ATOM 5393 C C . ASP A 1 723 ? 15.131 -5.034 26.562 1.00 87.69 723 ASP A C 1
ATOM 5395 O O . ASP A 1 723 ? 15.154 -5.816 27.513 1.00 87.69 723 ASP A O 1
ATOM 5399 N N . ALA A 1 724 ? 14.827 -5.411 25.320 1.00 87.25 724 ALA A N 1
ATOM 5400 C CA . ALA A 1 724 ? 14.519 -6.782 24.917 1.00 87.25 724 ALA A CA 1
ATOM 5401 C C . ALA A 1 724 ? 15.584 -7.351 23.959 1.00 87.25 724 ALA A C 1
ATOM 5403 O O . ALA A 1 724 ? 15.261 -8.116 23.038 1.00 87.25 724 ALA A O 1
ATOM 5404 N N . SER A 1 725 ? 16.845 -6.937 24.120 1.00 82.38 725 SER A N 1
ATOM 5405 C CA . SER A 1 725 ? 17.967 -7.392 23.287 1.00 82.38 725 SER A CA 1
ATOM 5406 C C . SER A 1 725 ? 18.184 -8.904 23.386 1.00 82.38 725 SER A C 1
ATOM 5408 O O . SER A 1 725 ? 18.410 -9.556 22.369 1.00 82.38 725 SER A O 1
ATOM 5410 N N . GLU A 1 726 ? 18.029 -9.481 24.580 1.00 84.12 726 GLU A N 1
ATOM 5411 C CA . GLU A 1 726 ? 18.205 -10.917 24.828 1.00 84.12 726 GLU A CA 1
ATOM 5412 C C . GLU A 1 726 ? 16.989 -11.778 24.444 1.00 84.12 726 GLU A C 1
ATOM 5414 O O . GLU A 1 726 ? 17.100 -13.002 24.445 1.00 84.12 726 GLU A O 1
ATOM 5419 N N . TYR A 1 727 ? 15.850 -11.177 24.068 1.00 86.31 727 TYR A N 1
ATOM 5420 C CA . TYR A 1 727 ? 14.612 -11.908 23.746 1.00 86.31 727 TYR A CA 1
ATOM 5421 C C . TYR A 1 727 ? 14.836 -13.048 22.753 1.00 86.31 727 TYR A C 1
ATOM 5423 O O . TYR A 1 727 ? 14.409 -14.171 22.993 1.00 86.31 727 TYR A O 1
ATOM 5431 N N . ALA A 1 728 ? 15.515 -12.753 21.640 1.00 79.12 728 ALA A N 1
ATOM 5432 C CA . ALA A 1 728 ? 15.693 -13.715 20.559 1.00 79.12 728 ALA A CA 1
ATOM 5433 C C . ALA A 1 728 ? 16.445 -14.960 21.042 1.00 79.12 728 ALA A C 1
ATOM 5435 O O . ALA A 1 728 ? 16.073 -16.073 20.704 1.00 79.12 728 ALA A O 1
ATOM 5436 N N . THR A 1 729 ? 17.462 -14.771 21.878 1.00 80.75 729 THR A N 1
ATOM 5437 C CA . THR A 1 729 ? 18.236 -15.864 22.459 1.00 80.75 729 THR A CA 1
ATOM 5438 C C . THR A 1 729 ? 17.424 -16.644 23.488 1.00 80.75 729 THR A C 1
ATOM 5440 O O . THR A 1 729 ? 17.361 -17.866 23.409 1.00 80.75 729 THR A O 1
ATOM 5443 N N . LEU A 1 730 ? 16.770 -15.953 24.425 1.00 88.19 730 LEU A N 1
ATOM 5444 C CA . LEU A 1 730 ? 16.007 -16.582 25.506 1.00 88.19 730 LEU A CA 1
ATOM 5445 C C . LEU A 1 730 ? 14.835 -17.414 24.975 1.00 88.19 730 LEU A C 1
ATOM 5447 O O . LEU A 1 730 ? 14.639 -18.549 25.393 1.00 88.19 730 LEU A O 1
ATOM 5451 N N . VAL A 1 731 ? 14.100 -16.892 23.994 1.00 86.94 731 VAL A N 1
ATOM 5452 C CA . VAL A 1 731 ? 12.997 -17.624 23.357 1.00 86.94 731 VAL A CA 1
ATOM 5453 C C . VAL A 1 731 ? 13.504 -18.881 22.664 1.00 86.94 731 VAL A C 1
ATOM 5455 O O . VAL A 1 731 ? 12.879 -19.925 22.781 1.00 86.94 731 VAL A O 1
ATOM 5458 N N . GLN A 1 732 ? 14.655 -18.822 21.986 1.00 83.81 732 GLN A N 1
ATOM 5459 C CA . GLN A 1 732 ? 15.227 -20.015 21.363 1.00 83.81 732 GLN A CA 1
ATOM 5460 C C . GLN A 1 732 ? 15.733 -21.031 22.388 1.00 83.81 732 GLN A C 1
ATOM 5462 O O . GLN A 1 732 ? 15.595 -22.228 22.153 1.00 83.81 732 GLN A O 1
ATOM 5467 N N . MET A 1 733 ? 16.280 -20.580 23.520 1.00 87.19 733 MET A N 1
ATOM 5468 C CA . MET A 1 733 ? 16.657 -21.482 24.610 1.00 87.19 733 MET A CA 1
ATOM 5469 C C . MET A 1 733 ? 15.444 -22.226 25.167 1.00 87.19 733 MET A C 1
ATOM 5471 O O . MET A 1 733 ? 15.529 -23.428 25.380 1.00 87.19 733 MET A O 1
ATOM 5475 N N . MET A 1 734 ? 14.318 -21.529 25.338 1.00 90.25 734 MET A N 1
ATOM 5476 C CA . MET A 1 734 ? 13.057 -22.129 25.772 1.00 90.25 734 MET A CA 1
ATOM 5477 C C . MET A 1 734 ? 12.480 -23.082 24.714 1.00 90.25 734 MET A C 1
ATOM 5479 O O . MET A 1 734 ? 12.188 -24.227 25.025 1.00 90.25 734 MET A O 1
ATOM 5483 N N . LEU A 1 735 ? 12.330 -22.636 23.461 1.00 86.12 735 LEU A N 1
ATOM 5484 C CA . LEU A 1 735 ? 11.673 -23.424 22.407 1.00 86.12 735 LEU A CA 1
ATOM 5485 C C . LEU A 1 735 ? 12.450 -24.683 21.999 1.00 86.12 735 LEU A C 1
ATOM 5487 O O . LEU A 1 735 ? 11.853 -25.595 21.438 1.00 86.12 735 LEU A O 1
ATOM 5491 N N . ASN A 1 736 ? 13.764 -24.723 22.235 1.00 85.12 736 ASN A N 1
ATOM 5492 C CA . ASN A 1 736 ? 14.621 -25.856 21.873 1.00 85.12 736 ASN A CA 1
ATOM 5493 C C . ASN A 1 736 ? 15.170 -26.606 23.101 1.00 85.12 736 ASN A C 1
ATOM 5495 O O . ASN A 1 736 ? 16.155 -27.330 22.959 1.00 85.12 736 ASN A O 1
ATOM 5499 N N . ASP A 1 737 ? 14.594 -26.396 24.292 1.00 86.25 737 ASP A N 1
ATOM 5500 C CA . ASP A 1 737 ? 15.003 -27.048 25.547 1.00 86.25 737 ASP A CA 1
ATOM 5501 C C . ASP A 1 737 ? 16.525 -26.995 25.804 1.00 86.25 737 ASP A C 1
ATOM 5503 O O . ASP A 1 737 ? 17.155 -27.965 26.237 1.00 86.25 737 ASP A O 1
ATOM 5507 N N . ILE A 1 738 ? 17.148 -25.848 25.512 1.00 85.88 738 ILE A N 1
ATOM 5508 C CA . ILE A 1 738 ? 18.596 -25.676 25.667 1.00 85.88 738 ILE A CA 1
ATOM 5509 C C . ILE A 1 738 ? 18.932 -25.637 27.166 1.00 85.88 738 ILE A C 1
ATOM 5511 O O . ILE A 1 738 ? 18.385 -24.787 27.876 1.00 85.88 738 ILE A O 1
ATOM 5515 N N . PRO A 1 739 ? 19.864 -26.483 27.656 1.00 85.25 739 PRO A N 1
ATOM 5516 C CA . PRO A 1 739 ? 20.253 -26.493 29.062 1.00 85.25 739 PRO A CA 1
ATOM 5517 C C . PRO A 1 739 ? 20.717 -25.120 29.558 1.00 85.25 739 PRO A C 1
ATOM 5519 O O . PRO A 1 739 ? 21.535 -24.452 28.916 1.00 85.25 739 PRO A O 1
ATOM 5522 N N . LEU A 1 740 ? 20.219 -24.717 30.727 1.00 87.69 740 LEU A N 1
ATOM 5523 C CA . LEU A 1 740 ? 20.616 -23.471 31.376 1.00 87.69 740 LEU A CA 1
ATOM 5524 C C . LEU A 1 740 ? 22.067 -23.519 31.896 1.00 87.69 740 LEU A C 1
ATOM 5526 O O . LEU A 1 740 ? 22.562 -24.585 32.280 1.00 87.69 740 LEU A O 1
ATOM 5530 N N . PRO A 1 741 ? 22.769 -22.368 31.943 1.00 84.94 741 PRO A N 1
ATOM 5531 C CA . PRO A 1 741 ? 24.040 -22.274 32.648 1.00 84.94 741 PRO A CA 1
ATOM 5532 C C . PRO A 1 741 ? 23.834 -22.494 34.152 1.00 84.94 741 PRO A C 1
ATOM 5534 O O . PRO A 1 741 ? 22.730 -22.344 34.670 1.00 84.94 741 PRO A O 1
ATOM 5537 N N . LYS A 1 742 ? 24.927 -22.797 34.865 1.00 84.38 742 LYS A N 1
ATOM 5538 C CA . LYS A 1 742 ? 24.905 -23.024 36.320 1.00 84.38 742 LYS A CA 1
ATOM 5539 C C . LYS A 1 742 ? 24.248 -21.871 37.098 1.00 84.38 742 LYS A C 1
ATOM 5541 O O . LYS A 1 742 ? 23.554 -22.142 38.073 1.00 84.38 742 LYS A O 1
ATOM 5546 N N . ASP A 1 743 ? 24.456 -20.637 36.633 1.00 86.75 743 ASP A N 1
ATOM 5547 C CA . ASP A 1 743 ? 23.917 -19.401 37.210 1.00 86.75 743 ASP A CA 1
ATOM 5548 C C . ASP A 1 743 ? 23.011 -18.693 36.163 1.00 86.75 743 ASP A C 1
ATOM 5550 O O . ASP A 1 743 ? 23.492 -17.856 35.384 1.00 86.75 743 ASP A O 1
ATOM 5554 N N . PRO A 1 744 ? 21.716 -19.056 36.049 1.00 88.94 744 PRO A N 1
ATOM 5555 C CA . PRO A 1 744 ? 20.812 -18.555 35.005 1.00 88.94 744 PRO A CA 1
ATOM 5556 C C . PRO A 1 744 ? 20.568 -17.045 35.030 1.00 88.94 744 PRO A C 1
ATOM 5558 O O . PRO A 1 744 ? 20.294 -16.454 33.986 1.00 88.94 744 PRO A O 1
ATOM 5561 N N . GLU A 1 745 ? 20.687 -16.384 36.181 1.00 88.69 745 GLU A N 1
ATOM 5562 C CA . GLU A 1 745 ? 20.532 -14.932 36.303 1.00 88.69 745 GLU A CA 1
ATOM 5563 C C . GLU A 1 745 ? 21.497 -14.157 35.395 1.00 88.69 745 GLU A C 1
ATOM 5565 O O . GLU A 1 745 ? 21.179 -13.062 34.925 1.00 88.69 745 GLU A O 1
ATOM 5570 N N . THR A 1 746 ? 22.653 -14.744 35.069 1.00 87.75 746 THR A N 1
ATOM 5571 C CA . THR A 1 746 ? 23.652 -14.146 34.173 1.00 87.75 746 THR A CA 1
ATOM 5572 C C . THR A 1 746 ? 23.112 -13.877 32.765 1.00 87.75 746 THR A C 1
ATOM 5574 O O . THR A 1 746 ? 23.609 -12.975 32.086 1.00 87.75 746 THR A O 1
ATOM 5577 N N . LEU A 1 747 ? 22.051 -14.581 32.351 1.00 87.12 747 LEU A N 1
ATOM 5578 C CA . LEU A 1 747 ? 21.390 -14.395 31.058 1.00 87.12 747 LEU A CA 1
ATOM 5579 C C . LEU A 1 747 ? 20.709 -13.021 30.930 1.00 87.12 747 LEU A C 1
ATOM 5581 O O . LEU A 1 747 ? 20.580 -12.503 29.820 1.00 87.12 747 LEU A O 1
ATOM 5585 N N . ILE A 1 748 ? 20.284 -12.417 32.046 1.00 89.06 748 ILE A N 1
ATOM 5586 C CA . ILE A 1 748 ? 19.557 -11.134 32.068 1.00 89.06 748 ILE A CA 1
ATOM 5587 C C . ILE A 1 748 ? 20.357 -9.970 32.664 1.00 89.06 748 ILE A C 1
ATOM 5589 O O . ILE A 1 748 ? 19.969 -8.813 32.493 1.00 89.06 748 ILE A O 1
ATOM 5593 N N . LEU A 1 749 ? 21.482 -10.241 33.326 1.00 87.31 749 LEU A N 1
ATOM 5594 C CA . LEU A 1 749 ? 22.367 -9.212 33.880 1.00 87.31 749 LEU A CA 1
ATOM 5595 C C . LEU A 1 749 ? 23.159 -8.482 32.780 1.00 87.31 749 LEU A C 1
ATOM 5597 O O . LEU A 1 749 ? 23.397 -9.045 31.715 1.00 87.31 749 LEU A O 1
ATOM 5601 N N . PRO A 1 750 ? 23.590 -7.222 32.973 1.00 78.81 750 PRO A N 1
ATOM 5602 C CA . PRO A 1 750 ? 24.429 -6.511 32.008 1.00 78.81 750 PRO A CA 1
ATOM 5603 C C . PRO A 1 750 ? 25.790 -7.204 31.830 1.00 78.81 750 PRO A C 1
ATOM 5605 O O . PRO A 1 750 ? 26.335 -7.774 32.772 1.00 78.81 750 PRO A O 1
ATOM 5608 N N . ALA A 1 751 ? 26.345 -7.159 30.613 1.00 68.56 751 ALA A N 1
ATOM 5609 C CA . ALA A 1 751 ? 27.654 -7.752 30.341 1.00 68.56 751 ALA A CA 1
ATOM 5610 C C . ALA A 1 751 ? 28.748 -6.978 31.093 1.00 68.56 751 ALA A C 1
ATOM 5612 O O . ALA A 1 751 ? 28.834 -5.754 30.978 1.00 68.56 751 ALA A O 1
ATOM 5613 N N . VAL A 1 752 ? 29.594 -7.691 31.834 1.00 63.22 752 VAL A N 1
ATOM 5614 C CA . VAL A 1 752 ? 30.775 -7.118 32.490 1.00 63.22 752 VAL A CA 1
ATOM 5615 C C . VAL A 1 752 ? 31.965 -7.311 31.551 1.00 63.22 752 VAL A C 1
ATOM 5617 O O . VAL A 1 752 ? 32.096 -8.356 30.917 1.00 63.22 752 VAL A O 1
ATOM 5620 N N . ALA A 1 753 ? 32.835 -6.311 31.414 1.00 45.59 753 ALA A N 1
ATOM 5621 C CA . ALA A 1 753 ? 34.012 -6.432 30.554 1.00 45.59 753 ALA A CA 1
ATOM 5622 C C . ALA A 1 753 ? 34.843 -7.675 30.940 1.00 45.59 753 ALA A C 1
ATOM 5624 O O . ALA A 1 753 ? 35.289 -7.790 32.078 1.00 45.59 753 ALA A O 1
ATOM 5625 N N . GLY A 1 754 ? 35.025 -8.606 29.995 1.00 49.19 754 GLY A N 1
ATOM 5626 C CA . GLY A 1 754 ? 35.753 -9.865 30.204 1.00 49.19 754 GLY A CA 1
ATOM 5627 C C . GLY A 1 754 ? 34.899 -11.079 30.601 1.00 49.19 754 GLY A C 1
ATOM 5628 O O . GLY A 1 754 ? 35.453 -12.167 30.731 1.00 49.19 754 GLY A O 1
ATOM 5629 N N . SER A 1 755 ? 33.576 -10.945 30.764 1.00 54.38 755 SER A N 1
ATOM 5630 C CA . SER A 1 755 ? 32.692 -12.098 30.987 1.00 54.38 755 SER A CA 1
ATOM 5631 C C . SER A 1 755 ? 32.513 -12.932 29.713 1.00 54.38 755 SER A C 1
ATOM 5633 O O . SER A 1 755 ? 32.460 -12.381 28.610 1.00 54.38 755 SER A O 1
ATOM 5635 N N . ALA A 1 756 ? 32.365 -14.253 29.863 1.00 54.03 756 ALA A N 1
ATOM 5636 C CA . ALA A 1 756 ? 32.007 -15.147 28.761 1.00 54.03 756 ALA A CA 1
ATOM 5637 C C . ALA A 1 756 ? 30.703 -14.684 28.065 1.00 54.03 756 ALA A C 1
ATOM 5639 O O . ALA A 1 756 ? 29.873 -14.029 28.707 1.00 54.03 756 ALA A O 1
ATOM 5640 N N . PRO A 1 757 ? 30.504 -14.987 26.765 1.00 56.19 757 PRO A N 1
ATOM 5641 C CA . PRO A 1 757 ? 29.274 -14.640 26.059 1.00 56.19 757 PRO A CA 1
ATOM 5642 C C . PRO A 1 757 ? 28.044 -15.141 26.822 1.00 56.19 757 PRO A C 1
ATOM 5644 O O . PRO A 1 757 ? 28.010 -16.292 27.248 1.00 56.19 757 PRO A O 1
ATOM 5647 N N . LYS A 1 758 ? 27.027 -14.282 26.960 1.00 58.56 758 LYS A N 1
ATOM 5648 C CA . LYS A 1 758 ? 25.804 -14.549 27.737 1.00 58.56 758 LYS A CA 1
ATOM 5649 C C . LYS A 1 758 ? 25.004 -15.778 27.282 1.00 58.56 758 LYS A C 1
ATOM 5651 O O . LYS A 1 758 ? 24.080 -16.160 27.979 1.00 58.56 758 LYS A O 1
ATOM 5656 N N . ALA A 1 759 ? 25.292 -16.375 26.126 1.00 57.03 759 ALA A N 1
ATOM 5657 C CA . ALA A 1 759 ? 24.574 -17.547 25.640 1.00 57.03 759 ALA A CA 1
ATOM 5658 C C . ALA A 1 759 ? 25.410 -18.402 24.686 1.00 57.03 759 ALA A C 1
ATOM 5660 O O . ALA A 1 759 ? 26.342 -17.916 24.038 1.00 57.03 759 ALA A O 1
ATOM 5661 N N . LEU A 1 760 ? 25.000 -19.665 24.556 1.00 59.44 760 LEU A N 1
ATOM 5662 C CA . LEU A 1 760 ? 25.341 -20.531 23.433 1.00 59.44 760 LEU A CA 1
ATOM 5663 C C . LEU A 1 760 ? 24.892 -19.824 22.140 1.00 59.44 760 LEU A C 1
ATOM 5665 O O . LEU A 1 760 ? 23.704 -19.589 21.937 1.00 59.44 760 LEU A O 1
ATOM 5669 N N . GLY A 1 761 ? 25.846 -19.393 21.309 1.00 67.06 761 GLY A N 1
ATOM 5670 C CA . GLY A 1 761 ? 25.558 -18.660 20.070 1.00 67.06 761 GLY A CA 1
ATOM 5671 C C . GLY A 1 761 ? 24.704 -19.468 19.084 1.00 67.06 761 GLY A C 1
ATOM 5672 O O . GLY A 1 761 ? 24.441 -20.649 19.297 1.00 67.06 761 GLY A O 1
ATOM 5673 N N . VAL A 1 762 ? 24.330 -18.860 17.950 1.00 77.75 762 VAL A N 1
ATOM 5674 C CA . VAL A 1 762 ? 23.521 -19.497 16.881 1.00 77.75 762 VAL A CA 1
ATOM 5675 C C . VAL A 1 762 ? 24.026 -20.877 16.431 1.00 77.75 762 VAL A C 1
ATOM 5677 O O . VAL A 1 762 ? 23.255 -21.668 15.894 1.00 77.75 762 VAL A O 1
ATOM 5680 N N . ALA A 1 763 ? 25.298 -21.194 16.686 1.00 76.00 763 ALA A N 1
ATOM 5681 C CA . ALA A 1 763 ? 25.897 -22.509 16.498 1.00 76.00 763 ALA A CA 1
ATOM 5682 C C . ALA A 1 763 ? 25.139 -23.641 17.219 1.00 76.00 763 ALA A C 1
ATOM 5684 O O . ALA A 1 763 ? 24.982 -24.709 16.639 1.00 76.00 763 ALA A O 1
ATOM 5685 N N . ALA A 1 764 ? 24.635 -23.405 18.433 1.00 75.81 764 ALA A N 1
ATOM 5686 C CA . ALA A 1 764 ? 23.976 -24.425 19.253 1.00 75.81 764 ALA A CA 1
ATOM 5687 C C . ALA A 1 764 ? 22.510 -24.689 18.877 1.00 75.81 764 ALA A C 1
ATOM 5689 O O . ALA A 1 764 ? 21.919 -25.650 19.359 1.00 75.81 764 ALA A O 1
ATOM 5690 N N . LEU A 1 765 ? 21.914 -23.840 18.036 1.00 82.25 765 LEU A N 1
ATOM 5691 C CA . LEU A 1 765 ? 20.545 -24.035 17.565 1.00 82.25 765 LEU A CA 1
ATOM 5692 C C . LEU A 1 765 ? 20.489 -25.203 16.564 1.00 82.25 765 LEU A C 1
ATOM 5694 O O . LEU A 1 765 ? 21.337 -25.243 15.664 1.00 82.25 765 LEU A O 1
ATOM 5698 N N . PRO A 1 766 ? 19.506 -26.117 16.650 1.00 82.88 766 PRO A N 1
ATOM 5699 C CA . PRO A 1 766 ? 19.290 -27.121 15.608 1.00 82.88 766 PRO A CA 1
ATOM 5700 C C . PRO A 1 766 ? 18.877 -26.460 14.283 1.00 82.88 766 PRO A C 1
ATOM 5702 O O . PRO A 1 766 ? 18.392 -25.328 14.271 1.00 82.88 766 PRO A O 1
ATOM 5705 N N . GLU A 1 767 ? 19.045 -27.146 13.148 1.00 85.06 767 GLU A N 1
ATOM 5706 C CA . GLU A 1 767 ? 18.619 -26.607 11.841 1.00 85.06 767 GLU A CA 1
ATOM 5707 C C . GLU A 1 767 ? 17.111 -26.327 11.790 1.00 85.06 767 GLU A C 1
ATOM 5709 O O . GLU A 1 767 ? 16.693 -25.332 11.204 1.00 85.06 767 GLU A O 1
ATOM 5714 N N . SER A 1 768 ? 16.307 -27.135 12.484 1.00 81.50 768 SER A N 1
ATOM 5715 C CA . SER A 1 768 ? 14.857 -26.959 12.609 1.00 81.50 768 SER A CA 1
ATOM 5716 C C . SER A 1 768 ? 14.438 -25.769 13.481 1.00 81.50 768 SER A C 1
ATOM 5718 O O . SER A 1 768 ? 13.251 -25.451 13.526 1.00 81.50 768 SER A O 1
ATOM 5720 N N . ALA A 1 769 ? 15.369 -25.104 14.177 1.00 83.38 769 ALA A N 1
ATOM 5721 C CA . ALA A 1 769 ? 15.049 -23.990 15.064 1.00 83.38 769 ALA A CA 1
ATOM 5722 C C . ALA A 1 769 ? 14.384 -22.851 14.283 1.00 83.38 769 ALA A C 1
ATOM 5724 O O . ALA A 1 769 ? 14.969 -22.300 13.348 1.00 83.38 769 ALA A O 1
ATOM 5725 N N . GLN A 1 770 ? 13.164 -22.479 14.670 1.00 83.38 770 GLN A N 1
ATOM 5726 C CA . GLN A 1 770 ? 12.408 -21.428 13.997 1.00 83.38 770 GLN A CA 1
ATOM 5727 C C . GLN A 1 770 ? 12.996 -20.049 14.332 1.00 83.38 770 GLN A C 1
ATOM 5729 O O . GLN A 1 770 ? 12.899 -19.582 15.463 1.00 83.38 770 GLN A O 1
ATOM 5734 N N . ILE A 1 771 ? 13.570 -19.362 13.340 1.00 85.81 771 ILE A N 1
ATOM 5735 C CA . ILE A 1 771 ? 14.192 -18.037 13.504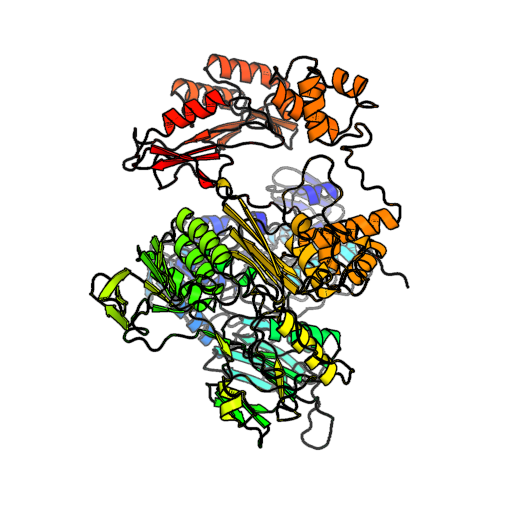 1.00 85.81 771 ILE A CA 1
ATOM 5736 C C . ILE A 1 771 ? 13.193 -16.913 13.220 1.00 85.81 771 ILE A C 1
ATOM 5738 O O . ILE A 1 771 ? 13.157 -15.914 13.942 1.00 85.81 771 ILE A O 1
ATOM 5742 N N . CYS A 1 772 ? 12.366 -17.053 12.180 1.00 82.00 772 CYS A N 1
ATOM 5743 C CA . CYS A 1 772 ? 11.302 -16.105 11.851 1.00 82.00 772 CYS A CA 1
ATOM 5744 C C . CYS A 1 772 ? 9.934 -16.775 11.981 1.00 82.00 772 CYS A C 1
ATOM 5746 O O . CYS A 1 772 ? 9.536 -17.527 11.097 1.00 82.00 772 CYS A O 1
ATOM 5748 N N . SER A 1 773 ? 9.191 -16.447 13.040 1.00 75.56 773 SER A N 1
ATOM 5749 C CA . SER A 1 773 ? 7.838 -16.980 13.251 1.00 75.56 773 SER A CA 1
ATOM 5750 C C . SER A 1 773 ? 6.843 -16.498 12.185 1.00 75.56 773 SER A C 1
ATOM 5752 O O . SER A 1 773 ? 6.123 -17.308 11.612 1.00 75.56 773 SER A O 1
ATOM 5754 N N . CYS A 1 774 ? 6.872 -15.205 11.819 1.00 68.00 774 CYS A N 1
ATOM 5755 C CA . CYS A 1 774 ? 5.943 -14.623 10.837 1.00 68.00 774 CYS A CA 1
ATOM 5756 C C . CYS A 1 774 ? 5.931 -15.337 9.487 1.00 68.00 774 CYS A C 1
ATOM 5758 O O . CYS A 1 774 ? 4.877 -15.433 8.886 1.00 68.00 774 CYS A O 1
ATOM 5760 N N . HIS A 1 775 ? 7.083 -15.803 9.007 1.00 75.56 775 HIS A N 1
ATOM 5761 C CA . HIS A 1 775 ? 7.203 -16.455 7.696 1.00 75.56 775 HIS A CA 1
ATOM 5762 C C . HIS A 1 775 ? 7.551 -17.943 7.803 1.00 75.56 775 HIS A C 1
ATOM 5764 O O . HIS A 1 775 ? 7.737 -18.603 6.783 1.00 75.56 775 HIS A O 1
ATOM 5770 N N . ASN A 1 776 ? 7.602 -18.469 9.031 1.00 78.38 776 ASN A N 1
ATOM 5771 C CA . ASN A 1 776 ? 8.024 -19.826 9.366 1.00 78.38 776 ASN A CA 1
ATOM 5772 C C . ASN A 1 776 ? 9.397 -20.212 8.781 1.00 78.38 776 ASN A C 1
ATOM 5774 O O . ASN A 1 776 ? 9.533 -21.255 8.154 1.00 78.38 776 ASN A O 1
ATOM 5778 N N . VAL A 1 777 ? 10.403 -19.353 8.969 1.00 86.06 777 VAL A N 1
ATOM 5779 C CA . VAL A 1 777 ? 11.769 -19.580 8.462 1.00 86.06 777 VAL A CA 1
ATOM 5780 C C . VAL A 1 777 ? 12.641 -20.156 9.571 1.00 86.06 777 VAL A C 1
ATOM 5782 O O . VAL A 1 777 ? 12.787 -19.533 10.630 1.00 86.06 777 VAL A O 1
ATOM 5785 N N . SER A 1 778 ? 13.228 -21.321 9.322 1.00 88.88 778 SER A N 1
ATOM 5786 C CA . SER A 1 778 ? 14.148 -22.016 10.224 1.00 88.88 778 SER A CA 1
ATOM 5787 C C . SER A 1 778 ? 15.600 -21.543 10.076 1.00 88.88 778 SER A C 1
ATOM 5789 O O . SER A 1 778 ? 15.952 -20.798 9.156 1.00 88.88 778 SER A O 1
ATOM 5791 N N . LYS A 1 779 ? 16.478 -21.975 10.989 1.00 91.25 779 LYS A N 1
ATOM 5792 C CA . LYS A 1 779 ? 17.929 -21.791 10.858 1.00 91.25 779 LYS A CA 1
ATOM 5793 C C . LYS A 1 779 ? 18.434 -22.458 9.577 1.00 91.25 779 LYS A C 1
ATOM 5795 O O . LYS A 1 779 ? 19.217 -21.839 8.859 1.00 91.25 779 LYS A O 1
ATOM 5800 N N . GLY A 1 780 ? 17.962 -23.671 9.289 1.00 90.88 780 GLY A N 1
ATOM 5801 C CA . GLY A 1 780 ? 18.304 -24.436 8.092 1.00 90.88 780 GLY A CA 1
ATOM 5802 C C . GLY A 1 780 ? 17.980 -23.676 6.807 1.00 90.88 780 GLY A C 1
ATOM 5803 O O . GLY A 1 780 ? 18.842 -23.560 5.943 1.00 90.88 780 GLY A O 1
ATOM 5804 N N . ASP A 1 781 ? 16.805 -23.047 6.722 1.00 92.00 781 ASP A N 1
ATOM 5805 C CA . ASP A 1 781 ? 16.405 -22.255 5.547 1.00 92.00 781 ASP A CA 1
ATOM 5806 C C . ASP A 1 781 ? 17.347 -21.068 5.293 1.00 92.00 781 ASP A C 1
ATOM 5808 O O . ASP A 1 781 ? 17.715 -20.780 4.153 1.00 92.00 781 ASP A O 1
ATOM 5812 N N . ILE A 1 782 ? 17.774 -20.376 6.358 1.00 92.75 782 ILE A N 1
ATOM 5813 C CA . ILE A 1 782 ? 18.725 -19.259 6.255 1.00 92.75 782 ILE A CA 1
ATOM 5814 C C . ILE A 1 782 ? 20.105 -19.780 5.850 1.00 92.75 782 ILE A C 1
ATOM 5816 O O . ILE A 1 782 ? 20.729 -19.217 4.950 1.00 92.75 782 ILE A O 1
ATOM 5820 N N . CYS A 1 783 ? 20.577 -20.862 6.473 1.00 93.06 783 CYS A N 1
ATOM 5821 C CA . CYS A 1 783 ? 21.839 -21.505 6.116 1.00 93.06 783 CYS A CA 1
ATOM 5822 C C . CYS A 1 783 ? 21.844 -21.970 4.650 1.00 93.06 783 CYS A C 1
ATOM 5824 O O . CYS A 1 783 ? 22.832 -21.771 3.938 1.00 93.06 783 CYS A O 1
ATOM 5826 N N . GLN A 1 784 ? 20.731 -22.521 4.164 1.00 92.62 784 GLN A N 1
ATOM 5827 C CA . GLN A 1 784 ? 20.567 -22.922 2.772 1.00 92.62 784 GLN A CA 1
ATOM 5828 C C . GLN A 1 784 ? 20.549 -21.710 1.837 1.00 92.62 784 GLN A C 1
ATOM 5830 O O . GLN A 1 784 ? 21.210 -21.732 0.803 1.00 92.62 784 GLN A O 1
ATOM 5835 N N . ALA A 1 785 ? 19.857 -20.627 2.201 1.00 92.75 785 ALA A N 1
ATOM 5836 C CA . ALA A 1 785 ? 19.848 -19.395 1.414 1.00 92.75 785 ALA A CA 1
ATOM 5837 C C . ALA A 1 785 ? 21.257 -18.798 1.263 1.00 92.75 785 ALA A C 1
ATOM 5839 O O . ALA A 1 785 ? 21.641 -18.405 0.162 1.00 92.75 785 ALA A O 1
ATOM 5840 N N . VAL A 1 786 ? 22.047 -18.782 2.341 1.00 92.12 786 VAL A N 1
ATOM 5841 C CA . VAL A 1 786 ? 23.458 -18.363 2.302 1.00 92.12 786 VAL A CA 1
ATOM 5842 C C . VAL A 1 786 ? 24.277 -19.294 1.412 1.00 92.12 786 VAL A C 1
ATOM 5844 O O . VAL A 1 786 ? 25.015 -18.822 0.554 1.00 92.12 786 VAL A O 1
ATOM 5847 N N . SER A 1 787 ? 24.085 -20.609 1.547 1.00 89.25 787 SER A N 1
ATOM 5848 C CA . SER A 1 787 ? 24.751 -21.612 0.704 1.00 89.25 787 SER A CA 1
ATOM 5849 C C . SER A 1 787 ? 24.400 -21.473 -0.780 1.00 89.25 787 SER A C 1
ATOM 5851 O O . SER A 1 787 ? 25.225 -21.774 -1.636 1.00 89.25 787 SER A O 1
ATOM 5853 N N . ASN A 1 788 ? 23.212 -20.949 -1.086 1.00 89.25 788 ASN A N 1
ATOM 5854 C CA . ASN A 1 788 ? 22.757 -20.634 -2.439 1.00 89.25 788 ASN A CA 1
ATOM 5855 C C . ASN A 1 788 ? 23.216 -19.241 -2.929 1.00 89.25 788 ASN A C 1
ATOM 5857 O O . ASN A 1 788 ? 22.794 -18.808 -4.001 1.00 89.25 788 ASN A O 1
ATOM 5861 N N . GLY A 1 789 ? 24.061 -18.531 -2.170 1.00 84.19 789 GLY A N 1
ATOM 5862 C CA . GLY A 1 789 ? 24.688 -17.268 -2.574 1.00 84.19 789 GLY A CA 1
ATOM 5863 C C . GLY A 1 789 ? 24.140 -15.999 -1.910 1.00 84.19 789 GLY A C 1
ATOM 5864 O O . GLY A 1 789 ? 24.526 -14.902 -2.309 1.00 84.19 789 GLY A O 1
ATOM 5865 N N . ALA A 1 790 ? 23.263 -16.094 -0.903 1.00 88.19 790 ALA A N 1
ATOM 5866 C CA . ALA A 1 790 ? 22.805 -14.917 -0.161 1.00 88.19 790 ALA A CA 1
ATOM 5867 C C . ALA A 1 790 ? 23.883 -14.421 0.826 1.00 88.19 790 ALA A C 1
ATOM 5869 O O . ALA A 1 790 ? 23.976 -14.904 1.952 1.00 88.19 790 ALA A O 1
ATOM 5870 N N . THR A 1 791 ? 24.696 -13.441 0.418 1.00 85.62 791 THR A N 1
ATOM 5871 C CA . THR A 1 791 ? 25.841 -12.942 1.212 1.00 85.62 791 THR A CA 1
ATOM 5872 C C . THR A 1 791 ? 25.538 -11.728 2.094 1.00 85.62 791 THR A C 1
ATOM 5874 O O . THR A 1 791 ? 26.410 -11.265 2.826 1.00 85.62 791 THR A O 1
ATOM 5877 N N . ASP A 1 792 ? 24.321 -11.188 2.036 1.00 86.56 792 ASP A N 1
ATOM 5878 C CA . ASP A 1 792 ? 23.885 -10.073 2.874 1.00 86.56 792 ASP A CA 1
ATOM 5879 C C . ASP A 1 792 ? 22.420 -10.214 3.320 1.00 86.56 792 ASP A C 1
ATOM 5881 O O . ASP A 1 792 ? 21.653 -11.043 2.824 1.00 86.56 792 ASP A O 1
ATOM 5885 N N . ILE A 1 793 ? 22.018 -9.383 4.288 1.00 85.44 793 ILE A N 1
ATOM 5886 C CA . ILE A 1 793 ? 20.679 -9.450 4.887 1.00 85.44 793 ILE A CA 1
ATOM 5887 C C . ILE A 1 793 ? 19.562 -9.117 3.887 1.00 85.44 793 ILE A C 1
ATOM 5889 O O . ILE A 1 793 ? 18.438 -9.582 4.064 1.00 85.44 793 ILE A O 1
ATOM 5893 N N . GLY A 1 794 ? 19.842 -8.305 2.863 1.00 80.69 794 GLY A N 1
ATOM 5894 C CA . GLY A 1 794 ? 18.883 -7.969 1.813 1.00 80.69 794 GLY A CA 1
ATOM 5895 C C . GLY A 1 794 ? 18.578 -9.189 0.952 1.00 80.69 794 GLY A C 1
ATOM 5896 O O . GLY A 1 794 ? 17.408 -9.523 0.763 1.00 80.69 794 GLY A O 1
ATOM 5897 N N . ALA A 1 795 ? 19.617 -9.915 0.539 1.00 80.94 795 ALA A N 1
ATOM 5898 C CA . ALA A 1 795 ? 19.482 -11.170 -0.191 1.00 80.94 795 ALA A CA 1
ATOM 5899 C C . ALA A 1 795 ? 18.743 -12.236 0.639 1.00 80.94 795 ALA A C 1
ATOM 5901 O O . ALA A 1 795 ? 17.795 -12.851 0.153 1.00 80.94 795 ALA A O 1
ATOM 5902 N N . VAL A 1 796 ? 19.086 -12.402 1.925 1.00 88.44 796 VAL A N 1
ATOM 5903 C CA . VAL A 1 796 ? 18.377 -13.349 2.811 1.00 88.44 796 VAL A CA 1
ATOM 5904 C C . VAL A 1 796 ? 16.894 -12.983 2.943 1.00 88.44 796 VAL A C 1
ATOM 5906 O O . VAL A 1 796 ? 16.038 -13.866 2.847 1.00 88.44 796 VAL A O 1
ATOM 5909 N N . LYS A 1 797 ? 16.566 -11.693 3.108 1.00 88.88 797 LYS A N 1
ATOM 5910 C CA . LYS A 1 797 ? 15.178 -11.196 3.142 1.00 88.88 797 LYS A CA 1
ATOM 5911 C C . LYS A 1 797 ? 14.426 -11.500 1.852 1.00 88.88 797 LYS A C 1
ATOM 5913 O O . LYS A 1 797 ? 13.266 -11.895 1.908 1.00 88.88 797 LYS A O 1
ATOM 5918 N N . GLN A 1 798 ? 15.069 -11.326 0.703 1.00 82.00 798 GLN A N 1
ATOM 5919 C CA . GLN A 1 798 ? 14.451 -11.571 -0.596 1.00 82.00 798 GLN A CA 1
ATOM 5920 C C . GLN A 1 798 ? 14.139 -13.057 -0.808 1.00 82.00 798 GLN A C 1
ATOM 5922 O O . GLN A 1 798 ? 13.034 -13.381 -1.243 1.00 82.00 798 GLN A O 1
ATOM 5927 N N . CYS A 1 799 ? 15.076 -13.942 -0.457 1.00 83.06 799 CYS A N 1
ATOM 5928 C CA . CYS A 1 799 ? 14.948 -15.383 -0.678 1.00 83.06 799 CYS A CA 1
ATOM 5929 C C . CYS A 1 799 ? 14.017 -16.065 0.331 1.00 83.06 799 CYS A C 1
ATOM 5931 O O . CYS A 1 799 ? 13.228 -16.922 -0.045 1.00 83.06 799 CYS A O 1
ATOM 5933 N N . THR A 1 800 ? 14.108 -15.694 1.611 1.00 86.81 800 THR A N 1
ATOM 5934 C CA . THR A 1 800 ? 13.410 -16.406 2.700 1.00 86.81 800 THR A CA 1
ATOM 5935 C C . THR A 1 800 ? 12.188 -15.666 3.233 1.00 86.81 800 THR A C 1
ATOM 5937 O O . THR A 1 800 ? 11.430 -16.225 4.016 1.00 86.81 800 THR A O 1
ATOM 5940 N N . LYS A 1 801 ? 12.023 -14.381 2.892 1.00 84.62 801 LYS A N 1
ATOM 5941 C CA . LYS A 1 801 ? 11.082 -13.445 3.537 1.00 84.62 801 LYS A CA 1
ATOM 5942 C C . LYS A 1 801 ? 11.336 -13.213 5.035 1.00 84.62 801 LYS A C 1
ATOM 5944 O O . LYS A 1 801 ? 10.653 -12.380 5.637 1.00 84.62 801 LYS A O 1
ATOM 5949 N N . ALA A 1 802 ? 12.333 -13.846 5.664 1.00 84.62 802 ALA A N 1
ATOM 5950 C CA . ALA A 1 802 ? 12.654 -13.614 7.071 1.00 84.62 802 ALA A CA 1
ATOM 5951 C C . ALA A 1 802 ? 12.884 -12.119 7.340 1.00 84.62 802 ALA A C 1
ATOM 5953 O O . ALA A 1 802 ? 13.483 -11.426 6.527 1.00 84.62 802 ALA A O 1
ATOM 5954 N N . ALA A 1 803 ? 12.416 -11.607 8.484 1.00 81.31 803 ALA A N 1
ATOM 5955 C CA . ALA A 1 803 ? 12.530 -10.192 8.863 1.00 81.31 803 ALA A CA 1
ATOM 5956 C C . ALA A 1 803 ? 11.802 -9.170 7.952 1.00 81.31 803 ALA A C 1
ATOM 5958 O O . ALA A 1 803 ? 12.080 -7.972 8.055 1.00 81.31 803 ALA A O 1
ATOM 5959 N N . THR A 1 804 ? 10.872 -9.617 7.097 1.00 77.00 804 THR A N 1
ATOM 5960 C CA . THR A 1 804 ? 9.996 -8.733 6.294 1.00 77.00 804 THR A CA 1
ATOM 5961 C C . THR A 1 804 ? 8.582 -8.565 6.865 1.00 77.00 804 THR A C 1
ATOM 5963 O O . THR A 1 804 ? 7.904 -7.624 6.484 1.00 77.00 804 THR A O 1
ATOM 5966 N N . GLY A 1 805 ? 8.153 -9.446 7.784 1.00 68.56 805 GLY A N 1
ATOM 5967 C CA . GLY A 1 805 ? 6.912 -9.296 8.563 1.00 68.56 805 GLY A CA 1
ATOM 5968 C C . GLY A 1 805 ? 7.100 -8.310 9.722 1.00 68.56 805 GLY A C 1
ATOM 5969 O O . GLY A 1 805 ? 7.400 -7.147 9.505 1.00 68.56 805 GLY A O 1
ATOM 5970 N N . CYS A 1 806 ? 7.045 -8.773 10.976 1.00 63.97 806 CYS A N 1
ATOM 5971 C CA . CYS A 1 806 ? 7.218 -7.894 12.150 1.00 63.97 806 CYS A CA 1
ATOM 5972 C C . CYS A 1 806 ? 8.654 -7.369 12.380 1.00 63.97 806 CYS A C 1
ATOM 5974 O O . CYS A 1 806 ? 8.898 -6.586 13.294 1.00 63.97 806 CYS A O 1
ATOM 5976 N N . GLY A 1 807 ? 9.649 -7.875 11.640 1.00 68.75 807 GLY A N 1
ATOM 5977 C CA . GLY A 1 807 ? 11.058 -7.474 11.764 1.00 68.75 807 GLY A CA 1
ATOM 5978 C C . GLY A 1 807 ? 11.791 -7.920 13.044 1.00 68.75 807 GLY A C 1
ATOM 5979 O O . GLY A 1 807 ? 13.018 -7.792 13.103 1.00 68.75 807 GLY A O 1
ATOM 5980 N N . GLY A 1 808 ? 11.105 -8.499 14.036 1.00 67.94 808 GLY A N 1
ATOM 5981 C CA . GLY A 1 808 ? 11.674 -8.840 15.351 1.00 67.94 808 GLY A CA 1
ATOM 5982 C C . GLY A 1 808 ? 12.862 -9.813 15.322 1.00 67.94 808 GLY A C 1
ATOM 5983 O O . GLY A 1 808 ? 13.743 -9.739 16.179 1.00 67.94 808 GLY A O 1
ATOM 5984 N N . CYS A 1 809 ? 12.939 -10.677 14.306 1.00 76.81 809 CYS A N 1
ATOM 5985 C CA . CYS A 1 809 ? 14.018 -11.652 14.131 1.00 76.81 809 CYS A CA 1
ATOM 5986 C C . CYS A 1 809 ? 15.254 -11.109 13.388 1.00 76.81 809 CYS A C 1
ATOM 5988 O O . CYS A 1 809 ? 16.223 -11.845 13.235 1.00 76.81 809 CYS A O 1
ATOM 5990 N N . SER A 1 810 ? 15.260 -9.849 12.925 1.00 82.19 810 SER A N 1
ATOM 5991 C CA . SER A 1 810 ? 16.315 -9.305 12.039 1.00 82.19 810 SER A CA 1
ATOM 5992 C C . SER A 1 810 ? 17.738 -9.513 12.566 1.00 82.19 810 SER A C 1
ATOM 5994 O O . SER A 1 810 ? 18.637 -9.864 11.805 1.00 82.19 810 SER A O 1
ATOM 5996 N N . ALA A 1 811 ? 17.945 -9.302 13.870 1.00 79.25 811 ALA A N 1
ATOM 5997 C CA . ALA A 1 811 ? 19.252 -9.473 14.497 1.00 79.25 811 ALA A CA 1
ATOM 5998 C C . ALA A 1 811 ? 19.702 -10.942 14.492 1.00 79.25 811 ALA A C 1
ATOM 6000 O O . ALA A 1 811 ? 20.846 -11.227 14.151 1.00 79.25 811 ALA A O 1
ATOM 6001 N N . LEU A 1 812 ? 18.794 -11.869 14.809 1.00 81.69 812 LEU A N 1
ATOM 6002 C CA . LEU A 1 812 ? 19.082 -13.301 14.837 1.00 81.69 812 LEU A CA 1
ATOM 6003 C C . LEU A 1 812 ? 19.303 -13.858 13.422 1.00 81.69 812 LEU A C 1
ATOM 6005 O O . LEU A 1 812 ? 20.237 -14.621 13.210 1.00 81.69 812 LEU A O 1
ATOM 6009 N N . VAL A 1 813 ? 18.522 -13.399 12.436 1.00 87.44 813 VAL A N 1
ATOM 6010 C CA . VAL A 1 813 ? 18.734 -13.716 11.011 1.00 87.44 813 VAL A CA 1
ATOM 6011 C C . VAL A 1 813 ? 20.141 -13.313 10.575 1.00 87.44 813 VAL A C 1
ATOM 6013 O O . VAL A 1 813 ? 20.845 -14.110 9.961 1.00 87.44 813 VAL A O 1
ATOM 6016 N N . LYS A 1 814 ? 20.578 -12.099 10.936 1.00 87.12 814 LYS A N 1
ATOM 6017 C CA . LYS A 1 814 ? 21.933 -11.626 10.637 1.00 87.12 814 LYS A CA 1
ATOM 6018 C C . LYS A 1 814 ? 23.002 -12.507 11.293 1.00 87.12 814 LYS A C 1
ATOM 6020 O O . LYS A 1 814 ? 23.965 -12.859 10.626 1.00 87.12 814 LYS A O 1
ATOM 6025 N N . GLN A 1 815 ? 22.816 -12.896 12.555 1.00 85.81 815 GLN A N 1
ATOM 6026 C CA . GLN A 1 815 ? 23.757 -13.775 13.257 1.00 85.81 815 GLN A CA 1
ATOM 6027 C C . GLN A 1 815 ? 23.854 -15.164 12.610 1.00 85.81 815 GLN A C 1
ATOM 6029 O O . GLN A 1 815 ? 24.958 -15.669 12.441 1.00 85.81 815 GLN A O 1
ATOM 6034 N N . VAL A 1 816 ? 22.726 -15.778 12.224 1.00 88.25 816 VAL A N 1
ATOM 6035 C CA . VAL A 1 816 ? 22.714 -17.077 11.520 1.00 88.25 816 VAL A CA 1
ATOM 6036 C C . VAL A 1 816 ? 23.400 -16.962 10.157 1.00 88.25 816 VAL A C 1
ATOM 6038 O O . VAL A 1 816 ? 24.206 -17.819 9.805 1.00 88.25 816 VAL A O 1
ATOM 6041 N N . MET A 1 817 ? 23.134 -15.879 9.421 1.00 91.50 817 MET A N 1
ATOM 6042 C CA . MET A 1 817 ? 23.778 -15.599 8.138 1.00 91.50 817 MET A CA 1
ATOM 6043 C C . MET A 1 817 ? 25.299 -15.462 8.285 1.00 91.50 817 MET A C 1
ATOM 6045 O O . MET A 1 817 ? 26.047 -16.129 7.578 1.00 91.50 817 MET A O 1
ATOM 6049 N N . GLU A 1 818 ? 25.764 -14.635 9.226 1.00 87.44 818 GLU A N 1
ATOM 6050 C CA . GLU A 1 818 ? 27.193 -14.446 9.509 1.00 87.44 818 GLU A CA 1
ATOM 6051 C C . GLU A 1 818 ? 27.862 -15.750 9.970 1.00 87.44 818 GLU A C 1
ATOM 6053 O O . GLU A 1 818 ? 28.985 -16.038 9.561 1.00 87.44 818 GLU A O 1
ATOM 6058 N N . PHE A 1 819 ? 27.166 -16.568 10.766 1.00 88.56 819 PHE A N 1
ATOM 6059 C CA . PHE A 1 819 ? 27.643 -17.886 11.183 1.00 88.56 819 PHE A CA 1
ATOM 6060 C C . PHE A 1 819 ? 27.827 -18.840 9.998 1.00 88.56 819 PHE A C 1
ATOM 6062 O O . PHE A 1 819 ? 28.876 -19.472 9.894 1.00 88.56 819 PHE A O 1
ATOM 6069 N N . GLN A 1 820 ? 26.850 -18.920 9.089 1.00 90.38 820 GLN A N 1
ATOM 6070 C CA . GLN A 1 820 ? 26.956 -19.779 7.909 1.00 90.38 820 GLN A CA 1
ATOM 6071 C C . GLN A 1 820 ? 28.053 -19.301 6.948 1.00 90.38 820 GLN A C 1
ATOM 6073 O O . GLN A 1 820 ? 28.817 -20.120 6.443 1.00 90.38 820 GLN A O 1
ATOM 6078 N N . LEU A 1 821 ? 28.173 -17.985 6.733 1.00 85.19 821 LEU A N 1
ATOM 6079 C CA . LEU A 1 821 ? 29.248 -17.398 5.926 1.00 85.19 821 LEU A CA 1
ATOM 6080 C C . LEU A 1 821 ? 30.627 -17.752 6.500 1.00 85.19 821 LEU A C 1
ATOM 6082 O O . LEU A 1 821 ? 31.503 -18.215 5.769 1.00 85.19 821 LEU A O 1
ATOM 6086 N N . ALA A 1 822 ? 30.801 -17.617 7.818 1.00 83.44 822 ALA A N 1
ATOM 6087 C CA . ALA A 1 822 ? 32.037 -17.998 8.493 1.00 83.44 822 ALA A CA 1
ATOM 6088 C C . ALA A 1 822 ? 32.323 -19.508 8.382 1.00 83.44 822 ALA A C 1
ATOM 6090 O O . ALA A 1 822 ? 33.462 -19.894 8.120 1.00 83.44 822 ALA A O 1
ATOM 6091 N N . ALA A 1 823 ? 31.302 -20.364 8.522 1.00 84.69 823 ALA A N 1
ATOM 6092 C CA . ALA A 1 823 ? 31.433 -21.814 8.353 1.00 84.69 823 ALA A CA 1
ATOM 6093 C C . ALA A 1 823 ? 31.855 -22.217 6.925 1.00 84.69 823 ALA A C 1
ATOM 6095 O O . ALA A 1 823 ? 32.512 -23.239 6.745 1.00 84.69 823 ALA A O 1
ATOM 6096 N N . GLN A 1 824 ? 31.533 -21.396 5.921 1.00 85.94 824 GLN A N 1
ATOM 6097 C CA . GLN A 1 824 ? 31.947 -21.570 4.523 1.00 85.94 824 GLN A CA 1
ATOM 6098 C C . GLN A 1 824 ? 33.305 -20.927 4.196 1.00 85.94 824 GLN A C 1
ATOM 6100 O O . GLN A 1 824 ? 33.711 -20.896 3.036 1.00 85.94 824 GLN A O 1
ATOM 6105 N N . GLY A 1 825 ? 34.023 -20.414 5.200 1.00 76.62 825 GLY A N 1
ATOM 6106 C CA . GLY A 1 825 ? 35.326 -19.776 5.013 1.00 76.62 825 GLY A CA 1
ATOM 6107 C C . GLY A 1 825 ? 35.253 -18.366 4.419 1.00 76.62 825 GLY A C 1
ATOM 6108 O O . GLY A 1 825 ? 36.281 -17.833 4.001 1.00 76.62 825 GLY A O 1
ATOM 6109 N N . VAL A 1 826 ? 34.069 -17.742 4.385 1.00 71.62 826 VAL A N 1
ATOM 6110 C CA . VAL A 1 826 ? 33.912 -16.343 3.973 1.00 71.62 826 VAL A CA 1
ATOM 6111 C C . VAL A 1 826 ? 34.326 -15.445 5.139 1.00 71.62 826 VAL A C 1
ATOM 6113 O O . VAL A 1 826 ? 33.624 -15.318 6.143 1.00 71.62 826 VAL A O 1
ATOM 6116 N N . GLU A 1 827 ? 35.495 -14.819 5.016 1.00 60.06 827 GLU A N 1
ATOM 6117 C CA . GLU A 1 827 ? 36.021 -13.896 6.022 1.00 60.06 827 GLU A CA 1
ATOM 6118 C C . GLU A 1 827 ? 35.214 -12.584 6.021 1.00 60.06 827 GLU A C 1
ATOM 6120 O O . GLU A 1 827 ? 35.307 -11.774 5.097 1.00 60.06 827 GLU A O 1
ATOM 6125 N N . VAL A 1 828 ? 34.413 -12.348 7.067 1.00 57.75 828 VAL A N 1
ATOM 6126 C CA . VAL A 1 828 ? 33.680 -11.082 7.256 1.00 57.75 828 VAL A CA 1
ATOM 6127 C C . VAL A 1 828 ? 34.658 -9.999 7.731 1.00 57.75 828 VAL A C 1
ATOM 6129 O O . VAL A 1 828 ? 34.786 -9.727 8.927 1.00 57.75 828 VAL A O 1
ATOM 6132 N N . LYS A 1 829 ? 35.391 -9.387 6.795 1.00 57.53 829 LYS A N 1
ATOM 6133 C CA . LYS A 1 829 ? 36.338 -8.302 7.098 1.00 57.53 829 LYS A CA 1
ATOM 6134 C C . LYS A 1 829 ? 35.598 -7.017 7.471 1.00 57.53 829 LYS A C 1
ATOM 6136 O O . LYS A 1 829 ? 34.639 -6.622 6.813 1.00 57.53 829 LYS A O 1
ATOM 6141 N N . LYS A 1 830 ? 36.067 -6.339 8.524 1.00 63.94 830 LYS A N 1
ATOM 6142 C CA . LYS A 1 830 ? 35.593 -4.996 8.933 1.00 63.94 830 LYS A CA 1
ATOM 6143 C C . LYS A 1 830 ? 36.397 -3.863 8.285 1.00 63.94 830 LYS A C 1
ATOM 6145 O O . LYS A 1 830 ? 36.216 -2.695 8.638 1.00 63.94 830 LYS A O 1
ATOM 6150 N N . ASP A 1 831 ? 37.283 -4.229 7.372 1.00 80.62 831 ASP A N 1
ATOM 6151 C CA . ASP A 1 831 ? 38.194 -3.351 6.661 1.00 80.62 831 ASP A CA 1
ATOM 6152 C C . ASP A 1 831 ? 37.409 -2.353 5.814 1.00 80.62 831 ASP A C 1
ATOM 6154 O O . ASP A 1 831 ? 36.432 -2.698 5.150 1.00 80.62 831 ASP A O 1
ATOM 6158 N N . ILE A 1 832 ? 37.849 -1.098 5.802 1.00 78.50 832 ILE A N 1
ATOM 6159 C CA . ILE A 1 832 ? 37.260 -0.089 4.917 1.00 78.50 832 ILE A CA 1
ATOM 6160 C C . ILE A 1 832 ? 37.538 -0.421 3.449 1.00 78.50 832 ILE A C 1
ATOM 6162 O O . ILE A 1 832 ? 36.684 -0.205 2.593 1.00 78.50 832 ILE A O 1
ATOM 6166 N N . CYS A 1 833 ? 38.759 -0.865 3.154 1.00 83.94 833 CYS A N 1
ATOM 6167 C CA . CYS A 1 833 ? 39.216 -1.298 1.836 1.00 83.94 833 CYS A CA 1
ATOM 6168 C C . CYS A 1 833 ? 40.601 -1.946 1.977 1.00 83.94 833 CYS A C 1
ATOM 6170 O O . CYS A 1 833 ? 41.206 -1.889 3.045 1.00 83.94 833 CYS A O 1
ATOM 6172 N N . GLU A 1 834 ? 41.164 -2.440 0.877 1.00 83.62 834 GLU A N 1
ATOM 6173 C CA . GLU A 1 834 ? 42.522 -3.012 0.820 1.00 83.62 834 GLU A CA 1
ATOM 6174 C C . GLU A 1 834 ? 43.644 -2.104 1.373 1.00 83.62 834 GLU A C 1
ATOM 6176 O O . GLU A 1 834 ? 44.692 -2.597 1.785 1.00 83.62 834 GLU A O 1
ATOM 6181 N N . HIS A 1 835 ? 43.434 -0.783 1.415 1.00 88.06 835 HIS A N 1
ATOM 6182 C CA . HIS A 1 835 ? 44.418 0.184 1.916 1.00 88.06 835 HIS A CA 1
ATOM 6183 C C . HIS A 1 835 ? 44.420 0.310 3.445 1.00 88.06 835 HIS A C 1
ATOM 6185 O O . HIS A 1 835 ? 45.416 0.757 4.007 1.00 88.06 835 HIS A O 1
ATOM 6191 N N . PHE A 1 836 ? 43.311 -0.027 4.112 1.00 89.50 836 PHE A N 1
ATOM 6192 C CA . PHE A 1 836 ? 43.143 0.114 5.558 1.00 89.50 836 PHE A CA 1
ATOM 6193 C C . PHE A 1 836 ? 42.348 -1.066 6.118 1.00 89.50 836 PHE A C 1
ATOM 6195 O O . PHE A 1 836 ? 41.119 -1.103 5.996 1.00 89.50 836 PHE A O 1
ATOM 6202 N N . ALA A 1 837 ? 43.046 -1.964 6.814 1.00 87.88 837 ALA A N 1
ATOM 6203 C CA . ALA A 1 837 ? 42.465 -3.083 7.560 1.00 87.88 837 ALA A CA 1
ATOM 6204 C C . ALA A 1 837 ? 41.853 -2.634 8.904 1.00 87.88 837 ALA A C 1
ATOM 6206 O O . ALA A 1 837 ? 42.138 -3.174 9.968 1.00 87.88 837 ALA A O 1
ATOM 6207 N N . TYR A 1 838 ? 41.078 -1.552 8.854 1.00 85.12 838 TYR A N 1
ATOM 6208 C CA . TYR A 1 838 ? 40.451 -0.908 10.000 1.00 85.12 838 TYR A CA 1
ATOM 6209 C C . TYR A 1 838 ? 39.041 -0.477 9.625 1.00 85.12 838 TYR A C 1
ATOM 6211 O O . TYR A 1 838 ? 38.793 -0.048 8.496 1.00 85.12 838 TYR A O 1
ATOM 6219 N N . SER A 1 839 ? 38.137 -0.505 10.595 1.00 83.88 839 SER A N 1
ATOM 6220 C CA . SER A 1 839 ? 36.822 0.112 10.488 1.00 83.88 839 SER A CA 1
ATOM 6221 C C . SER A 1 839 ? 36.913 1.641 10.573 1.00 83.88 839 SER A C 1
ATOM 6223 O O . SER A 1 839 ? 37.893 2.230 11.039 1.00 83.88 839 SER A O 1
ATOM 6225 N N . ARG A 1 840 ? 35.830 2.328 10.191 1.00 82.94 840 ARG A N 1
ATOM 6226 C CA . ARG A 1 840 ? 35.728 3.797 10.296 1.00 82.94 840 ARG A CA 1
ATOM 6227 C C . ARG A 1 840 ? 35.975 4.315 11.713 1.00 82.94 840 ARG A C 1
ATOM 6229 O O . ARG A 1 840 ? 36.605 5.360 11.874 1.00 82.94 840 ARG A O 1
ATOM 6236 N N . GLN A 1 841 ? 35.454 3.620 12.721 1.00 82.25 841 GLN A N 1
ATOM 6237 C CA . GLN A 1 841 ? 35.590 4.036 14.114 1.00 82.25 841 GLN A CA 1
ATOM 6238 C C . GLN A 1 841 ? 37.040 3.912 14.591 1.00 82.25 841 GLN A C 1
ATOM 6240 O O . GLN A 1 841 ? 37.546 4.810 15.261 1.00 82.25 841 GLN A O 1
ATOM 6245 N N . GLU A 1 842 ? 37.731 2.849 14.185 1.00 88.56 842 GLU A N 1
ATOM 6246 C CA . GLU A 1 842 ? 39.146 2.648 14.500 1.00 88.56 842 GLU A CA 1
ATOM 6247 C C . GLU A 1 842 ? 40.020 3.709 13.832 1.00 88.56 842 GLU A C 1
ATOM 6249 O O . GLU A 1 842 ? 40.834 4.325 14.515 1.00 88.56 842 GLU A O 1
ATOM 6254 N N . ILE A 1 843 ? 39.788 4.029 12.552 1.00 91.00 843 ILE A N 1
ATOM 6255 C CA . ILE A 1 843 ? 40.494 5.135 11.884 1.00 91.00 843 ILE A CA 1
ATOM 6256 C C . ILE A 1 843 ? 40.280 6.465 12.620 1.00 91.00 843 ILE A C 1
ATOM 6258 O O . ILE A 1 843 ? 41.234 7.217 12.822 1.00 91.00 843 ILE A O 1
ATOM 6262 N N . TYR A 1 844 ? 39.053 6.762 13.059 1.00 89.25 844 TYR A N 1
ATOM 6263 C CA . TYR A 1 844 ? 38.777 7.971 13.840 1.00 89.25 844 TYR A CA 1
ATOM 6264 C C . TYR A 1 844 ? 39.585 8.013 15.148 1.00 89.25 844 TYR A C 1
ATOM 6266 O O . TYR A 1 844 ? 40.204 9.034 15.461 1.00 89.25 844 TYR A O 1
ATOM 6274 N N . HIS A 1 845 ? 39.634 6.904 15.892 1.00 89.19 845 HIS A N 1
ATOM 6275 C CA . HIS A 1 845 ? 40.438 6.806 17.111 1.00 89.19 845 HIS A CA 1
ATOM 6276 C C . HIS A 1 845 ? 41.935 6.957 16.828 1.00 89.19 845 HIS A C 1
ATOM 6278 O O . HIS A 1 845 ? 42.603 7.725 17.521 1.00 89.19 845 HIS A O 1
ATOM 6284 N N . LEU A 1 846 ? 42.454 6.293 15.791 1.00 93.38 846 LEU A N 1
ATOM 6285 C CA . LEU A 1 846 ? 43.857 6.388 15.390 1.00 93.38 846 LEU A CA 1
ATOM 6286 C C . LEU A 1 846 ? 44.252 7.834 15.084 1.00 93.38 846 LEU A C 1
ATOM 6288 O O . LEU A 1 846 ? 45.288 8.293 15.565 1.00 93.38 846 LEU A O 1
ATOM 6292 N N . VAL A 1 847 ? 43.403 8.567 14.357 1.00 93.06 847 VAL A N 1
ATOM 6293 C CA . VAL A 1 847 ? 43.631 9.979 14.034 1.00 93.06 847 VAL A CA 1
ATOM 6294 C C . VAL A 1 847 ? 43.652 10.853 15.288 1.00 93.06 847 VAL A C 1
ATOM 6296 O O . VAL A 1 847 ? 44.572 11.657 15.455 1.00 93.06 847 VAL A O 1
ATOM 6299 N N . ARG A 1 848 ? 42.673 10.693 16.188 1.00 89.81 848 ARG A N 1
ATOM 6300 C CA . ARG A 1 848 ? 42.555 11.509 17.408 1.00 89.81 848 ARG A CA 1
ATOM 6301 C C . ARG A 1 848 ? 43.666 11.239 18.415 1.00 89.81 848 ARG A C 1
ATOM 6303 O O . ARG A 1 848 ? 44.254 12.188 18.927 1.00 89.81 848 ARG A O 1
ATOM 6310 N N . VAL A 1 849 ? 43.937 9.969 18.709 1.00 92.75 849 VAL A N 1
ATOM 6311 C CA . VAL A 1 849 ? 44.904 9.557 19.738 1.00 92.75 849 VAL A CA 1
ATOM 6312 C C . VAL A 1 849 ? 46.325 9.891 19.301 1.00 92.75 849 VAL A C 1
ATOM 6314 O O . VAL A 1 849 ? 47.082 10.483 20.066 1.00 92.75 849 VAL A O 1
ATOM 6317 N N . ASN A 1 850 ? 46.672 9.585 18.049 1.00 91.06 850 ASN A N 1
ATOM 6318 C CA . ASN A 1 850 ? 48.035 9.757 17.546 1.00 91.06 850 ASN A CA 1
ATOM 6319 C C . ASN A 1 850 ? 48.282 11.132 16.912 1.00 91.06 850 ASN A C 1
ATOM 6321 O O . ASN A 1 850 ? 49.334 11.334 16.306 1.00 91.06 850 ASN A O 1
ATOM 6325 N N . ARG A 1 851 ? 47.322 12.064 17.042 1.00 91.94 851 ARG A N 1
ATOM 6326 C CA . ARG A 1 851 ? 47.376 13.426 16.486 1.00 91.94 851 ARG A CA 1
ATOM 6327 C C . ARG A 1 851 ? 47.818 13.435 15.021 1.00 91.94 851 ARG A C 1
ATOM 6329 O O . ARG A 1 851 ? 48.806 14.065 14.656 1.00 91.94 851 ARG A O 1
ATOM 6336 N N . ILE A 1 852 ? 47.116 12.673 14.188 1.00 92.75 852 ILE A N 1
ATOM 6337 C CA . ILE A 1 852 ? 47.427 12.558 12.760 1.00 92.75 852 ILE A CA 1
ATOM 6338 C C . ILE A 1 852 ? 46.727 13.689 12.019 1.00 92.75 852 ILE A C 1
ATOM 6340 O O . ILE A 1 852 ? 45.507 13.793 12.091 1.00 92.75 852 ILE A O 1
ATOM 6344 N N . HIS A 1 853 ? 47.479 14.513 11.294 1.00 90.94 853 HIS A N 1
ATOM 6345 C CA . HIS A 1 853 ? 46.945 15.689 10.606 1.00 90.94 853 HIS A CA 1
ATOM 6346 C C . HIS A 1 853 ? 46.824 15.503 9.092 1.00 90.94 853 HIS A C 1
ATOM 6348 O O . HIS A 1 853 ? 46.097 16.264 8.468 1.00 90.94 853 HIS A O 1
ATOM 6354 N N . THR A 1 854 ? 47.480 14.511 8.481 1.00 91.38 854 THR A N 1
ATOM 6355 C CA . THR A 1 854 ? 47.467 14.329 7.016 1.00 91.38 854 THR A CA 1
ATOM 6356 C C . THR A 1 854 ? 47.166 12.891 6.596 1.00 91.38 854 THR A C 1
ATOM 6358 O O . THR A 1 854 ? 47.355 11.949 7.368 1.00 91.38 854 THR A O 1
ATOM 6361 N N . PHE A 1 855 ? 46.708 12.710 5.351 1.00 91.19 855 PHE A N 1
ATOM 6362 C CA . PHE A 1 855 ? 46.487 11.377 4.785 1.00 91.19 855 PHE A CA 1
ATOM 6363 C C . PHE A 1 855 ? 47.792 10.592 4.664 1.00 91.19 855 PHE A C 1
ATOM 6365 O O . PHE A 1 855 ? 47.823 9.448 5.102 1.00 91.19 855 PHE A O 1
ATOM 6372 N N . GLU A 1 856 ? 48.881 11.209 4.188 1.00 90.94 856 GLU A N 1
ATOM 6373 C CA . GLU A 1 856 ? 50.217 10.596 4.167 1.00 90.94 856 GLU A CA 1
ATOM 6374 C C . GLU A 1 856 ? 50.635 10.055 5.537 1.00 90.94 856 GLU A C 1
ATOM 6376 O O . GLU A 1 856 ? 51.140 8.939 5.630 1.00 90.94 856 GLU A O 1
ATOM 6381 N N . GLN A 1 857 ? 50.408 10.806 6.619 1.00 92.94 857 GLN A N 1
ATOM 6382 C CA . GLN A 1 857 ? 50.734 10.345 7.971 1.00 92.94 857 GLN A CA 1
ATOM 6383 C C . GLN A 1 857 ? 49.884 9.142 8.397 1.00 92.94 857 GLN A C 1
ATOM 6385 O O . GLN A 1 857 ? 50.389 8.258 9.085 1.00 92.94 857 GLN A O 1
ATOM 6390 N N . LEU A 1 858 ? 48.606 9.103 8.007 1.00 93.94 858 LEU A N 1
ATOM 6391 C CA . LEU A 1 858 ? 47.717 7.993 8.336 1.00 93.94 858 LEU A CA 1
ATOM 6392 C C . LEU A 1 858 ? 48.059 6.742 7.521 1.00 93.94 858 LEU A C 1
ATOM 6394 O O . LEU A 1 858 ? 48.202 5.668 8.100 1.00 93.94 858 LEU A O 1
ATOM 6398 N N . ILE A 1 859 ? 48.211 6.877 6.200 1.00 93.31 859 ILE A N 1
ATOM 6399 C CA . ILE A 1 859 ? 48.461 5.742 5.308 1.00 93.31 859 ILE A CA 1
ATOM 6400 C C . ILE A 1 859 ? 49.864 5.164 5.494 1.00 93.31 859 ILE A C 1
ATOM 6402 O O . ILE A 1 859 ? 50.012 3.955 5.448 1.00 93.31 859 ILE A O 1
ATOM 6406 N N . SER A 1 860 ? 50.877 5.981 5.802 1.00 92.31 860 SER A N 1
ATOM 6407 C CA . SER A 1 860 ? 52.238 5.481 6.057 1.00 92.31 860 SER A CA 1
ATOM 6408 C C . SER A 1 860 ? 52.368 4.709 7.369 1.00 92.31 860 SER A C 1
ATOM 6410 O O . SER A 1 860 ? 53.257 3.873 7.496 1.00 92.31 860 SER A O 1
ATOM 6412 N N . ARG A 1 861 ? 51.512 4.998 8.356 1.00 93.00 861 ARG A N 1
ATOM 6413 C CA . ARG A 1 861 ? 51.581 4.377 9.687 1.00 93.00 861 ARG A CA 1
ATOM 6414 C C . ARG A 1 861 ? 50.596 3.231 9.880 1.00 93.00 861 ARG A C 1
ATOM 6416 O O . ARG A 1 861 ? 50.897 2.311 10.629 1.00 93.00 861 ARG A O 1
ATOM 6423 N N . TYR A 1 862 ? 49.424 3.317 9.257 1.00 93.12 862 TYR A N 1
ATOM 6424 C CA . TYR A 1 862 ? 48.291 2.425 9.521 1.00 93.12 862 TYR A CA 1
ATOM 6425 C C . TYR A 1 862 ? 47.612 1.932 8.237 1.00 93.12 862 TYR A C 1
ATOM 6427 O O . TYR A 1 862 ? 46.499 1.418 8.290 1.00 93.12 862 TYR A O 1
ATOM 6435 N N . GLY A 1 863 ? 48.236 2.108 7.075 1.00 90.06 863 GLY A N 1
ATOM 6436 C CA . GLY A 1 863 ? 47.696 1.643 5.806 1.00 90.06 863 GLY A CA 1
ATOM 6437 C C . GLY A 1 863 ? 48.788 1.212 4.836 1.00 90.06 863 GLY A C 1
ATOM 6438 O O . GLY A 1 863 ? 49.952 1.058 5.201 1.00 90.06 863 GLY A O 1
ATOM 6439 N N . GLN A 1 864 ? 48.393 1.003 3.587 1.00 87.94 864 GLN A N 1
ATOM 6440 C CA . GLN A 1 864 ? 49.289 0.622 2.499 1.00 87.94 864 GLN A CA 1
ATOM 6441 C C . GLN A 1 864 ? 48.811 1.213 1.171 1.00 87.94 864 GLN A C 1
ATOM 6443 O O . GLN A 1 864 ? 47.627 1.504 1.014 1.00 87.94 864 GLN A O 1
ATOM 6448 N N . GLY A 1 865 ? 49.725 1.385 0.213 1.00 89.25 865 GLY A N 1
ATOM 6449 C CA . GLY A 1 865 ? 49.427 1.930 -1.116 1.00 89.25 865 GLY A CA 1
ATOM 6450 C C . GLY A 1 865 ? 49.193 3.446 -1.137 1.00 89.25 865 GLY A C 1
ATOM 6451 O O . GLY A 1 865 ? 49.663 4.180 -0.271 1.00 89.25 865 GLY A O 1
ATOM 6452 N N . HIS A 1 866 ? 48.472 3.926 -2.155 1.00 85.19 866 HIS A N 1
ATOM 6453 C CA . HIS A 1 866 ? 48.232 5.362 -2.386 1.00 85.19 866 HIS A CA 1
ATOM 6454 C C . HIS A 1 866 ? 46.814 5.825 -2.031 1.00 85.19 866 HIS A C 1
ATOM 6456 O O . HIS A 1 866 ? 46.503 7.008 -2.182 1.00 85.19 866 HIS A O 1
ATOM 6462 N N . GLY A 1 867 ? 45.955 4.911 -1.573 1.00 84.94 867 GLY A N 1
ATOM 6463 C CA . GLY A 1 867 ? 44.551 5.153 -1.257 1.00 84.94 867 GLY A CA 1
ATOM 6464 C C . GLY A 1 867 ? 43.630 5.186 -2.479 1.00 84.94 867 GLY A C 1
ATOM 6465 O O . GLY A 1 867 ? 44.003 5.684 -3.542 1.00 84.94 867 GLY A O 1
ATOM 6466 N N . CYS A 1 868 ? 42.389 4.738 -2.289 1.00 84.62 868 CYS A N 1
ATOM 6467 C CA . CYS A 1 868 ? 41.340 4.692 -3.306 1.00 84.62 868 CYS A CA 1
ATOM 6468 C C . CYS A 1 868 ? 40.216 5.713 -3.063 1.00 84.62 868 CYS A C 1
ATOM 6470 O O . CYS A 1 868 ? 40.227 6.495 -2.107 1.00 84.62 868 CYS A O 1
ATOM 6472 N N . GLU A 1 869 ? 39.208 5.657 -3.930 1.00 75.69 869 GLU A N 1
ATOM 6473 C CA . GLU A 1 869 ? 37.968 6.436 -3.862 1.00 75.69 869 GLU A CA 1
ATOM 6474 C C . GLU A 1 869 ? 37.110 6.173 -2.612 1.00 75.69 869 GLU A C 1
ATOM 6476 O O . GLU A 1 869 ? 36.251 6.986 -2.283 1.00 75.69 869 GLU A O 1
ATOM 6481 N N . ILE A 1 870 ? 37.367 5.089 -1.871 1.00 79.44 870 ILE A N 1
ATOM 6482 C CA . ILE A 1 870 ? 36.666 4.774 -0.618 1.00 79.44 870 ILE A CA 1
ATOM 6483 C C . ILE A 1 870 ? 37.377 5.422 0.578 1.00 79.44 870 ILE A C 1
ATOM 6485 O O . ILE A 1 870 ? 36.763 6.149 1.364 1.00 79.44 870 ILE A O 1
ATOM 6489 N N . CYS A 1 871 ? 38.685 5.187 0.736 1.00 86.81 871 CYS A N 1
ATOM 6490 C CA . CYS A 1 871 ? 39.397 5.620 1.938 1.00 86.81 871 CYS A CA 1
ATOM 6491 C C . CYS A 1 871 ? 39.788 7.102 1.927 1.00 86.81 871 CYS A C 1
ATOM 6493 O O . CYS A 1 871 ? 39.742 7.729 2.984 1.00 86.81 871 CYS A O 1
ATOM 6495 N N . LYS A 1 872 ? 40.108 7.705 0.773 1.00 86.00 872 LYS A N 1
ATOM 6496 C CA . LYS A 1 872 ? 40.494 9.129 0.715 1.00 86.00 872 LYS A CA 1
ATOM 6497 C C . LYS A 1 872 ? 39.371 10.064 1.181 1.00 86.00 872 LYS A C 1
ATOM 6499 O O . LYS A 1 872 ? 39.633 10.879 2.070 1.00 86.00 872 LYS A O 1
ATOM 6504 N N . PRO A 1 873 ? 38.112 9.925 0.711 1.00 77.00 873 PRO A N 1
ATOM 6505 C CA . PRO A 1 873 ? 37.014 10.747 1.219 1.00 77.00 873 PRO A CA 1
ATOM 6506 C C . PRO A 1 873 ? 36.687 10.466 2.690 1.00 77.00 873 PRO A C 1
ATOM 6508 O O . PRO A 1 873 ? 36.335 11.386 3.432 1.00 77.00 873 PRO A O 1
ATOM 6511 N N . LEU A 1 874 ? 36.813 9.209 3.137 1.00 84.62 874 LEU A N 1
ATOM 6512 C CA . LEU A 1 874 ? 36.596 8.842 4.538 1.00 84.62 874 LEU A CA 1
ATOM 6513 C C . LEU A 1 874 ? 37.613 9.526 5.453 1.00 84.62 874 LEU A C 1
ATOM 6515 O O . LEU A 1 874 ? 37.219 10.151 6.437 1.00 84.62 874 LEU A O 1
ATOM 6519 N N . VAL A 1 875 ? 38.901 9.445 5.121 1.00 88.25 875 VAL A N 1
ATOM 6520 C CA . VAL A 1 875 ? 39.971 10.058 5.914 1.00 88.25 875 VAL A CA 1
ATOM 6521 C C . VAL A 1 875 ? 39.887 11.579 5.854 1.00 88.25 875 VAL A C 1
ATOM 6523 O O . VAL A 1 875 ? 40.005 12.219 6.895 1.00 88.25 875 VAL A O 1
ATOM 6526 N N . GLY A 1 876 ? 39.587 12.163 4.688 1.00 83.56 876 GLY A N 1
ATOM 6527 C CA . GLY A 1 876 ? 39.315 13.597 4.566 1.00 83.56 876 GLY A CA 1
ATOM 6528 C C . GLY A 1 876 ? 38.194 14.055 5.509 1.00 83.56 876 GLY A C 1
ATOM 6529 O O . GLY A 1 876 ? 38.350 15.043 6.226 1.00 83.56 876 GLY A O 1
ATOM 6530 N N . SER A 1 877 ? 37.103 13.283 5.602 1.00 80.19 877 SER A N 1
ATOM 6531 C CA . SER A 1 877 ? 36.026 13.532 6.570 1.00 80.19 877 SER A CA 1
ATOM 6532 C C . SER A 1 877 ? 36.505 13.412 8.020 1.00 80.19 877 SER A C 1
ATOM 6534 O O . SER A 1 877 ? 36.152 14.265 8.829 1.00 80.19 877 SER A O 1
ATOM 6536 N N . VAL A 1 878 ? 37.287 12.385 8.364 1.00 85.50 878 VAL A N 1
ATOM 6537 C CA . VAL A 1 878 ? 37.790 12.176 9.733 1.00 85.50 878 VAL A CA 1
ATOM 6538 C C . VAL A 1 878 ? 38.734 13.306 10.152 1.00 85.50 878 VAL A C 1
ATOM 6540 O O . VAL A 1 878 ? 38.541 13.878 11.223 1.00 85.50 878 VAL A O 1
ATOM 6543 N N . LEU A 1 879 ? 39.706 13.674 9.314 1.00 86.56 879 LEU A N 1
ATOM 6544 C CA . LEU A 1 879 ? 40.650 14.763 9.585 1.00 86.56 879 LEU A CA 1
ATOM 6545 C C . LEU A 1 879 ? 39.923 16.097 9.766 1.00 86.56 879 LEU A C 1
ATOM 6547 O O . LEU A 1 879 ? 40.211 16.834 10.709 1.00 86.56 879 LEU A O 1
ATOM 6551 N N . ALA A 1 880 ? 38.925 16.379 8.925 1.00 78.25 880 ALA A N 1
ATOM 6552 C CA . ALA A 1 880 ? 38.123 17.584 9.061 1.00 78.25 880 ALA A CA 1
ATOM 6553 C C . ALA A 1 880 ? 37.296 17.599 10.357 1.00 78.25 880 ALA A C 1
ATOM 6555 O O . ALA A 1 880 ? 37.242 18.623 11.030 1.00 78.25 880 ALA A O 1
ATOM 6556 N N . SER A 1 881 ? 36.713 16.466 10.765 1.00 79.69 881 SER A N 1
ATOM 6557 C CA . SER A 1 881 ? 36.005 16.361 12.049 1.00 79.69 881 SER A CA 1
ATOM 6558 C C . SER A 1 881 ? 36.934 16.461 13.267 1.00 79.69 881 SER A C 1
ATOM 6560 O O . SER A 1 881 ? 36.482 16.834 14.348 1.00 79.69 881 SER A O 1
ATOM 6562 N N . CYS A 1 882 ? 38.213 16.106 13.127 1.00 82.94 882 CYS A N 1
ATOM 6563 C CA . CYS A 1 882 ? 39.177 16.152 14.227 1.00 82.94 882 CYS A CA 1
ATOM 6564 C C . CYS A 1 882 ? 39.845 17.523 14.378 1.00 82.94 882 CYS A C 1
ATOM 6566 O O . CYS A 1 882 ? 40.020 17.972 15.509 1.00 82.94 882 CYS A O 1
ATOM 6568 N N . TRP A 1 883 ? 40.203 18.167 13.262 1.00 86.06 883 TRP A N 1
ATOM 6569 C CA . TRP A 1 883 ? 41.096 19.336 13.246 1.00 86.06 883 TRP A CA 1
ATOM 6570 C C . TRP A 1 883 ? 40.540 20.542 12.484 1.00 86.06 883 TRP A C 1
ATOM 6572 O O . TRP A 1 883 ? 40.937 21.667 12.771 1.00 86.06 883 TRP A O 1
ATOM 6582 N N . ASN A 1 884 ? 39.630 20.318 11.530 1.00 76.50 884 ASN A N 1
ATOM 6583 C CA . ASN A 1 884 ? 38.978 21.346 10.709 1.00 76.50 884 ASN A CA 1
ATOM 6584 C C . ASN A 1 884 ? 39.940 22.373 10.065 1.00 76.50 884 ASN A C 1
ATOM 6586 O O . ASN A 1 884 ? 39.691 23.578 10.078 1.00 76.50 884 ASN A O 1
ATOM 6590 N N . GLU A 1 885 ? 41.068 21.906 9.526 1.00 82.12 885 GLU A N 1
ATOM 6591 C CA . GLU A 1 885 ? 42.069 22.769 8.889 1.00 82.12 885 GLU A CA 1
ATOM 6592 C C . GLU A 1 885 ? 41.651 23.276 7.492 1.00 82.12 885 GLU A C 1
ATOM 6594 O O . GLU A 1 885 ? 40.795 22.697 6.824 1.00 82.12 885 GLU A O 1
ATOM 6599 N N . TYR A 1 886 ? 42.293 24.356 7.020 1.00 78.25 886 TYR A N 1
ATOM 6600 C CA . TYR A 1 886 ? 42.004 24.967 5.717 1.00 78.25 886 TYR A CA 1
ATOM 6601 C C . TYR A 1 886 ? 42.254 24.013 4.534 1.00 78.25 886 TYR A C 1
ATOM 6603 O O . TYR A 1 886 ? 43.351 23.475 4.377 1.00 78.25 886 TYR A O 1
ATOM 6611 N N . LEU A 1 887 ? 41.242 23.855 3.674 1.00 71.81 887 LEU A N 1
ATOM 6612 C CA . LEU A 1 887 ? 41.193 22.827 2.625 1.00 71.81 887 LEU A CA 1
ATOM 6613 C C . LEU A 1 887 ? 42.232 22.982 1.515 1.00 71.81 887 LEU A C 1
ATOM 6615 O O . LEU A 1 887 ? 42.682 21.981 0.964 1.00 71.81 887 LEU A O 1
ATOM 6619 N N . LEU A 1 888 ? 42.610 24.220 1.184 1.00 73.81 888 LEU A N 1
ATOM 6620 C CA . LEU A 1 888 ? 43.597 24.475 0.133 1.00 73.81 888 LEU A CA 1
ATOM 6621 C C . LEU A 1 888 ? 45.040 24.411 0.640 1.00 73.81 888 LEU A C 1
ATOM 6623 O O . LEU A 1 888 ? 45.965 24.693 -0.122 1.00 73.81 888 LEU A O 1
ATOM 6627 N N . LYS A 1 889 ? 45.273 24.020 1.904 1.00 82.31 889 LYS A N 1
ATOM 6628 C CA . LYS A 1 889 ? 46.630 23.649 2.316 1.00 82.31 889 LYS A CA 1
ATOM 6629 C C . LYS A 1 889 ? 47.106 22.484 1.435 1.00 82.31 889 LYS A C 1
ATOM 6631 O O . LYS A 1 889 ? 46.340 21.535 1.242 1.00 82.31 889 LYS A O 1
ATOM 6636 N N . PRO A 1 890 ? 48.371 22.487 0.977 1.00 81.75 890 PRO A N 1
ATOM 6637 C CA . PRO A 1 890 ? 48.895 21.447 0.088 1.00 81.75 890 PRO A CA 1
ATOM 6638 C C . PRO A 1 890 ? 48.656 20.010 0.575 1.00 81.75 890 PRO A C 1
ATOM 6640 O O . PRO A 1 890 ? 48.413 19.127 -0.237 1.00 81.75 890 PRO A O 1
ATOM 6643 N N . ALA A 1 891 ? 48.656 19.787 1.894 1.00 82.00 891 ALA A N 1
ATOM 6644 C CA . ALA A 1 891 ? 48.442 18.475 2.504 1.00 82.00 891 ALA A CA 1
ATOM 6645 C C . ALA A 1 891 ? 46.988 17.953 2.450 1.00 82.00 891 ALA A C 1
ATOM 6647 O O . ALA A 1 891 ? 46.776 16.749 2.565 1.00 82.00 891 ALA A O 1
ATOM 6648 N N . HIS A 1 892 ? 45.989 18.830 2.291 1.00 82.50 892 HIS A N 1
ATOM 6649 C CA . HIS A 1 892 ? 44.560 18.460 2.289 1.00 82.50 892 HIS A CA 1
ATOM 6650 C C . HIS A 1 892 ? 43.948 18.471 0.890 1.00 82.50 892 HIS A C 1
ATOM 6652 O O . HIS A 1 892 ? 42.946 17.792 0.657 1.00 82.50 892 HIS A O 1
ATOM 6658 N N . LEU A 1 893 ? 44.565 19.211 -0.037 1.00 79.94 893 LEU A N 1
ATOM 6659 C CA . LEU A 1 893 ? 44.120 19.386 -1.419 1.00 79.94 893 LEU A CA 1
ATOM 6660 C C . LEU A 1 893 ? 43.886 18.057 -2.171 1.00 79.94 893 LEU A C 1
ATOM 6662 O O . LEU A 1 893 ? 42.866 17.962 -2.852 1.00 79.94 893 LEU A O 1
ATOM 6666 N N . PRO A 1 894 ? 44.733 17.010 -2.032 1.00 81.38 894 PRO A N 1
ATOM 6667 C CA . PRO A 1 894 ? 44.518 15.726 -2.711 1.00 81.38 894 PRO A CA 1
ATOM 6668 C C . PRO A 1 894 ? 43.315 14.923 -2.191 1.00 81.38 894 PRO A C 1
ATOM 6670 O O . PRO A 1 894 ? 42.922 13.941 -2.817 1.00 81.38 894 PRO A O 1
ATOM 6673 N N . LEU A 1 895 ? 42.753 15.306 -1.038 1.00 79.69 895 LEU A N 1
ATOM 6674 C CA . LEU A 1 895 ? 41.591 14.656 -0.420 1.00 79.69 895 LEU A CA 1
ATOM 6675 C C . LEU A 1 895 ? 40.272 15.353 -0.758 1.00 79.69 895 LEU A C 1
ATOM 6677 O O . LEU A 1 895 ? 39.212 14.834 -0.407 1.00 79.69 895 LEU A O 1
ATOM 6681 N N . GLN A 1 896 ? 40.330 16.529 -1.388 1.00 76.12 896 GLN A N 1
ATOM 6682 C CA . GLN A 1 896 ? 39.145 17.292 -1.759 1.00 76.12 896 GLN A CA 1
ATOM 6683 C C . GLN A 1 896 ? 38.647 16.862 -3.133 1.00 76.12 896 GLN A C 1
ATOM 6685 O O . GLN A 1 896 ? 39.434 16.644 -4.055 1.00 76.12 896 GLN A O 1
ATOM 6690 N N . ASP A 1 897 ? 37.329 16.775 -3.278 1.00 72.75 897 ASP A N 1
ATOM 6691 C CA . ASP A 1 897 ? 36.725 16.630 -4.596 1.00 72.75 897 ASP A CA 1
ATOM 6692 C C . ASP A 1 897 ? 36.831 17.938 -5.403 1.00 72.75 897 ASP A C 1
ATOM 6694 O O . ASP A 1 897 ? 37.192 19.001 -4.887 1.00 72.75 897 ASP A O 1
ATOM 6698 N N . THR A 1 898 ? 36.533 17.860 -6.703 1.00 72.06 898 THR A N 1
ATOM 6699 C CA . THR A 1 898 ? 36.611 19.001 -7.630 1.00 72.06 898 THR A CA 1
ATOM 6700 C C . THR A 1 898 ? 35.839 20.221 -7.125 1.00 72.06 898 THR A C 1
ATOM 6702 O O . THR A 1 898 ? 36.271 21.350 -7.348 1.00 72.06 898 THR A O 1
ATOM 6705 N N . ASN A 1 899 ? 34.732 20.019 -6.409 1.00 76.06 899 ASN A N 1
ATOM 6706 C CA . ASN A 1 899 ? 33.889 21.113 -5.946 1.00 76.06 899 ASN A CA 1
ATOM 6707 C C . ASN A 1 899 ? 34.499 21.836 -4.741 1.00 76.06 899 ASN A C 1
ATOM 6709 O O . ASN A 1 899 ? 34.528 23.067 -4.691 1.00 76.06 899 ASN A O 1
ATOM 6713 N N . ASP A 1 900 ? 35.018 21.074 -3.777 1.00 75.25 900 ASP A N 1
ATOM 6714 C CA . ASP A 1 900 ? 35.702 21.619 -2.605 1.00 75.25 900 ASP A CA 1
ATOM 6715 C C . ASP A 1 900 ? 37.064 22.247 -2.965 1.00 75.25 900 ASP A C 1
ATOM 6717 O O . ASP A 1 900 ? 37.491 23.198 -2.309 1.00 75.25 900 ASP A O 1
ATOM 6721 N N . ARG A 1 901 ? 37.712 21.790 -4.048 1.00 77.00 901 ARG A N 1
ATOM 6722 C CA . ARG A 1 901 ? 38.983 22.342 -4.553 1.00 77.00 901 ARG A CA 1
ATOM 6723 C C . ARG A 1 901 ? 38.865 23.755 -5.133 1.00 77.00 901 ARG A C 1
ATOM 6725 O O . ARG A 1 901 ? 39.803 24.536 -5.000 1.00 77.00 901 ARG A O 1
ATOM 6732 N N . TYR A 1 902 ? 37.748 24.078 -5.780 1.00 79.31 902 TYR A N 1
ATOM 6733 C CA . TYR A 1 902 ? 37.539 25.378 -6.437 1.00 79.31 902 TYR A CA 1
ATOM 6734 C C . TYR A 1 902 ? 36.489 26.252 -5.740 1.00 79.31 902 TYR A C 1
ATOM 6736 O O . TYR A 1 902 ? 36.148 27.327 -6.233 1.00 79.31 902 TYR A O 1
ATOM 6744 N N . PHE A 1 903 ? 35.960 25.788 -4.602 1.00 81.81 903 PHE A N 1
ATOM 6745 C CA . PHE A 1 903 ? 34.827 26.388 -3.890 1.00 81.81 903 PHE A CA 1
ATOM 6746 C C . PHE A 1 903 ? 33.592 26.636 -4.776 1.00 81.81 903 PHE A C 1
ATOM 6748 O O . PHE A 1 903 ? 32.714 27.414 -4.413 1.00 81.81 903 PHE A O 1
ATOM 6755 N N . ALA A 1 904 ? 33.497 25.949 -5.912 1.00 86.44 904 ALA A N 1
ATOM 6756 C CA . ALA A 1 904 ? 32.496 26.128 -6.954 1.00 86.44 904 ALA A CA 1
ATOM 6757 C C . ALA A 1 904 ? 32.106 24.754 -7.510 1.00 86.44 904 ALA A C 1
ATOM 6759 O O . ALA A 1 904 ? 32.914 23.831 -7.481 1.00 86.44 904 ALA A O 1
ATOM 6760 N N . ASN A 1 905 ? 30.880 24.590 -8.004 1.00 86.31 905 ASN A N 1
ATOM 6761 C CA . ASN A 1 905 ? 30.403 23.286 -8.469 1.00 86.31 905 ASN A CA 1
ATOM 6762 C C . ASN A 1 905 ? 30.569 23.121 -9.968 1.00 86.31 905 ASN A C 1
ATOM 6764 O O . ASN A 1 905 ? 30.011 23.919 -10.720 1.00 86.31 905 ASN A O 1
ATOM 6768 N N . ILE A 1 906 ? 31.255 22.062 -10.391 1.00 87.25 906 ILE A N 1
ATOM 6769 C CA . ILE A 1 906 ? 31.365 21.729 -11.811 1.00 87.25 906 ILE A CA 1
ATOM 6770 C C . ILE A 1 906 ? 29.996 21.314 -12.374 1.00 87.25 906 ILE A C 1
ATOM 6772 O O . ILE A 1 906 ? 29.248 20.545 -11.763 1.00 87.25 906 ILE A O 1
ATOM 6776 N N . GLN A 1 907 ? 29.649 21.862 -13.529 1.00 87.19 907 GLN A N 1
ATOM 6777 C CA . GLN A 1 907 ? 28.407 21.632 -14.254 1.00 87.19 907 GLN A CA 1
ATOM 6778 C C . GLN A 1 907 ? 28.626 20.613 -15.376 1.00 87.19 907 GLN A C 1
ATOM 6780 O O . GLN A 1 907 ? 29.754 20.257 -15.716 1.00 87.19 907 GLN A O 1
ATOM 6785 N N . LYS A 1 908 ? 27.529 20.125 -15.967 1.00 80.00 908 LYS A N 1
ATOM 6786 C CA . LYS A 1 908 ? 27.571 19.109 -17.035 1.00 80.00 908 LYS A CA 1
ATOM 6787 C C . LYS A 1 908 ? 28.359 19.552 -18.273 1.00 80.00 908 LYS A C 1
ATOM 6789 O O . LYS A 1 908 ? 28.914 18.706 -18.960 1.00 80.00 908 LYS A O 1
ATOM 6794 N N . ASP A 1 909 ? 28.390 20.850 -18.546 1.00 83.00 909 ASP A N 1
ATOM 6795 C CA . ASP A 1 909 ? 29.112 21.474 -19.659 1.00 83.00 909 ASP A CA 1
ATOM 6796 C C . ASP A 1 909 ? 30.574 21.826 -19.313 1.00 83.00 909 ASP A C 1
ATOM 6798 O O . ASP A 1 909 ? 31.266 22.452 -20.111 1.00 83.00 909 ASP A O 1
ATOM 6802 N N . GLY A 1 910 ? 31.051 21.440 -18.123 1.00 85.12 910 GLY A N 1
ATOM 6803 C CA . GLY A 1 910 ? 32.399 21.737 -17.637 1.00 85.12 910 GLY A CA 1
ATOM 6804 C C . GLY A 1 910 ? 32.569 23.149 -17.062 1.00 85.12 910 GLY A C 1
ATOM 6805 O O . GLY A 1 910 ? 33.653 23.466 -16.571 1.00 85.12 910 GLY A O 1
ATOM 6806 N N . THR A 1 911 ? 31.526 23.989 -17.076 1.00 92.62 911 THR A N 1
ATOM 6807 C CA . THR A 1 911 ? 31.532 25.289 -16.383 1.00 92.62 911 THR A CA 1
ATOM 6808 C C . THR A 1 911 ? 31.315 25.114 -14.879 1.00 92.62 911 THR A C 1
ATOM 6810 O O . THR A 1 911 ? 31.086 24.011 -14.389 1.00 92.62 911 THR A O 1
ATOM 6813 N N . TYR A 1 912 ? 31.401 26.195 -14.113 1.00 92.44 912 TYR A N 1
ATOM 6814 C CA . TYR A 1 912 ? 31.263 26.200 -12.664 1.00 92.44 912 TYR A CA 1
ATOM 6815 C C . TYR A 1 912 ? 30.082 27.062 -12.221 1.00 92.44 912 TYR A C 1
ATOM 6817 O O . TYR A 1 912 ? 29.754 28.072 -12.851 1.00 92.44 912 TYR A O 1
ATOM 6825 N N . SER A 1 913 ? 29.457 26.676 -11.108 1.00 92.12 913 SER A N 1
ATOM 6826 C CA . SER A 1 913 ? 28.496 27.519 -10.399 1.00 92.12 913 SER A CA 1
ATOM 6827 C C . SER A 1 913 ? 29.028 27.994 -9.052 1.00 92.12 913 SER A C 1
ATOM 6829 O O . SER A 1 913 ? 29.745 27.274 -8.348 1.00 92.12 913 SER A O 1
ATOM 6831 N N . ILE A 1 914 ? 28.681 29.231 -8.710 1.00 92.38 914 ILE A N 1
ATOM 6832 C CA . ILE A 1 914 ? 29.191 29.981 -7.566 1.00 92.38 914 ILE A CA 1
ATOM 6833 C C . ILE A 1 914 ? 27.999 30.425 -6.728 1.00 92.38 914 ILE A C 1
ATOM 6835 O O . ILE A 1 914 ? 27.091 31.085 -7.222 1.00 92.38 914 ILE A O 1
ATOM 6839 N N . VAL A 1 915 ? 28.019 30.099 -5.437 1.00 91.94 915 VAL A N 1
ATOM 6840 C CA . VAL A 1 915 ? 26.976 30.517 -4.494 1.00 91.94 915 VAL A CA 1
ATOM 6841 C C . VAL A 1 915 ? 27.646 31.296 -3.365 1.00 91.94 915 VAL A C 1
ATOM 6843 O O . VAL A 1 915 ? 28.232 30.663 -2.472 1.00 91.94 915 VAL A O 1
ATOM 6846 N N . PRO A 1 916 ? 27.602 32.640 -3.377 1.00 91.81 916 PRO A N 1
ATOM 6847 C CA . PRO A 1 916 ? 28.033 33.427 -2.231 1.00 91.81 916 PRO A CA 1
ATOM 6848 C C . PRO A 1 916 ? 27.186 33.092 -1.000 1.00 91.81 916 PRO A C 1
ATOM 6850 O O . PRO A 1 916 ? 26.011 32.718 -1.082 1.00 91.81 916 PRO A O 1
ATOM 6853 N N . ARG A 1 917 ? 27.802 33.186 0.174 1.00 89.25 917 ARG A N 1
ATOM 6854 C CA . ARG A 1 917 ? 27.124 32.949 1.445 1.00 89.25 917 ARG A CA 1
ATOM 6855 C C . ARG A 1 917 ? 26.202 34.119 1.775 1.00 89.25 917 ARG A C 1
ATOM 6857 O O . ARG A 1 917 ? 26.649 35.255 1.819 1.00 89.25 917 ARG A O 1
ATOM 6864 N N . MET A 1 918 ? 24.943 33.814 2.070 1.00 91.31 918 MET A N 1
ATOM 6865 C CA . MET A 1 918 ? 23.946 34.760 2.579 1.00 91.31 918 MET A CA 1
ATOM 6866 C C . MET A 1 918 ? 23.337 34.117 3.825 1.00 91.31 918 MET A C 1
ATOM 6868 O O . MET A 1 918 ? 22.499 33.219 3.708 1.00 91.31 918 MET A O 1
ATOM 6872 N N . ALA A 1 919 ? 23.859 34.459 5.005 1.00 90.12 919 ALA A N 1
ATOM 6873 C CA . ALA A 1 919 ? 23.423 33.838 6.254 1.00 90.12 919 ALA A CA 1
ATOM 6874 C C . ALA A 1 919 ? 21.953 34.180 6.516 1.00 90.12 919 ALA A C 1
ATOM 6876 O O . ALA A 1 919 ? 21.568 35.336 6.362 1.00 90.12 919 ALA A O 1
ATOM 6877 N N . ALA A 1 920 ? 21.133 33.176 6.845 1.00 90.06 920 ALA A N 1
ATOM 6878 C CA . ALA A 1 920 ? 19.680 33.339 7.000 1.00 90.06 920 ALA A CA 1
ATOM 6879 C C . ALA A 1 920 ? 18.967 33.964 5.773 1.00 90.06 920 ALA A C 1
ATOM 6881 O O . ALA A 1 920 ? 17.845 34.452 5.878 1.00 90.06 920 ALA A O 1
ATOM 6882 N N . GLY A 1 921 ? 19.623 33.961 4.607 1.00 89.81 921 GLY A N 1
ATOM 6883 C CA . GLY A 1 921 ? 19.132 34.603 3.391 1.00 89.81 921 GLY A CA 1
ATOM 6884 C C . GLY A 1 921 ? 19.220 36.128 3.357 1.00 89.81 921 GLY A C 1
ATOM 6885 O O . GLY A 1 921 ? 18.609 36.740 2.482 1.00 89.81 921 GLY A O 1
ATOM 6886 N N . GLU A 1 922 ? 19.968 36.748 4.269 1.00 89.62 922 GLU A N 1
ATOM 6887 C CA . GLU A 1 922 ? 20.125 38.202 4.311 1.00 89.62 922 GLU A CA 1
ATOM 6888 C C . GLU A 1 922 ? 21.111 38.711 3.250 1.00 89.62 922 GLU A C 1
ATOM 6890 O O . GLU A 1 922 ? 22.171 38.124 3.012 1.00 89.62 922 GLU A O 1
ATOM 6895 N N . VAL A 1 923 ? 20.757 39.830 2.611 1.00 92.31 923 VAL A N 1
ATOM 6896 C CA . VAL A 1 923 ? 21.601 40.538 1.642 1.00 92.31 923 VAL A CA 1
ATOM 6897 C C . VAL A 1 923 ? 21.297 42.032 1.666 1.00 92.31 923 VAL A C 1
ATOM 6899 O O . VAL A 1 923 ? 20.139 42.440 1.756 1.00 92.31 923 VAL A O 1
ATOM 6902 N N . THR A 1 924 ? 22.338 42.858 1.592 1.00 92.12 924 THR A N 1
ATOM 6903 C CA . THR A 1 924 ? 22.201 44.317 1.494 1.00 92.12 924 THR A CA 1
ATOM 6904 C C . THR A 1 924 ? 21.840 44.735 0.067 1.00 92.12 924 THR A C 1
ATOM 6906 O O . THR A 1 924 ? 22.068 43.988 -0.887 1.00 92.12 924 THR A O 1
ATOM 6909 N N . ALA A 1 925 ? 21.306 45.947 -0.109 1.00 92.75 925 ALA A N 1
ATOM 6910 C CA . ALA A 1 925 ? 21.033 46.487 -1.443 1.00 92.75 925 ALA A CA 1
ATOM 6911 C C . ALA A 1 925 ? 22.305 46.524 -2.313 1.00 92.75 925 ALA A C 1
ATOM 6913 O O . ALA A 1 925 ? 22.284 46.045 -3.446 1.00 92.75 925 ALA A O 1
ATOM 6914 N N . ASP A 1 926 ? 23.426 46.991 -1.752 1.00 93.38 926 ASP A N 1
ATOM 6915 C CA . ASP A 1 926 ? 24.721 47.027 -2.442 1.00 93.38 926 ASP A CA 1
ATOM 6916 C C . ASP A 1 926 ? 25.230 45.624 -2.791 1.00 93.38 926 ASP A C 1
ATOM 6918 O O . ASP A 1 926 ? 25.698 45.396 -3.905 1.00 93.38 926 ASP A O 1
ATOM 6922 N N . GLY A 1 927 ? 25.070 44.650 -1.887 1.00 93.44 927 GLY A N 1
ATOM 6923 C CA . GLY A 1 927 ? 25.426 43.256 -2.149 1.00 93.44 927 GLY A CA 1
ATOM 6924 C C . GLY A 1 927 ? 24.591 42.641 -3.277 1.00 93.44 927 GLY A C 1
ATOM 6925 O O . GLY A 1 927 ? 25.122 41.933 -4.133 1.00 93.44 927 GLY A O 1
ATOM 6926 N N . LEU A 1 928 ? 23.291 42.947 -3.334 1.00 94.75 928 LEU A N 1
ATOM 6927 C CA . LEU A 1 928 ? 22.408 42.488 -4.408 1.00 94.75 928 LEU A CA 1
ATOM 6928 C C . LEU A 1 928 ? 22.778 43.127 -5.758 1.00 94.75 928 LEU A C 1
ATOM 6930 O O . LEU A 1 928 ? 22.797 42.436 -6.780 1.00 94.75 928 LEU A O 1
ATOM 6934 N N . ILE A 1 929 ? 23.124 44.420 -5.759 1.00 95.38 929 ILE A N 1
ATOM 6935 C CA . ILE A 1 929 ? 23.636 45.132 -6.939 1.00 95.38 929 ILE A CA 1
ATOM 6936 C C . ILE A 1 929 ? 24.952 44.506 -7.407 1.00 95.38 929 ILE A C 1
ATOM 6938 O O . ILE A 1 929 ? 25.089 44.225 -8.598 1.00 95.38 929 ILE A O 1
ATOM 6942 N N . ALA A 1 930 ? 25.887 44.233 -6.494 1.00 95.06 930 ALA A N 1
ATOM 6943 C CA . ALA A 1 930 ? 27.170 43.612 -6.809 1.00 95.06 930 ALA A CA 1
ATOM 6944 C C . ALA A 1 930 ? 26.988 42.224 -7.443 1.00 95.06 930 ALA A C 1
ATOM 6946 O O . ALA A 1 930 ? 27.543 41.962 -8.510 1.00 95.06 930 ALA A O 1
ATOM 6947 N N . ILE A 1 931 ? 26.135 41.364 -6.866 1.00 95.62 931 ILE A N 1
ATOM 6948 C CA . ILE A 1 931 ? 25.785 40.063 -7.462 1.00 95.62 931 ILE A CA 1
ATOM 6949 C C . ILE A 1 931 ? 25.211 40.251 -8.874 1.00 95.62 931 ILE A C 1
ATOM 6951 O O . ILE A 1 931 ? 25.621 39.551 -9.800 1.00 95.62 931 ILE A O 1
ATOM 6955 N N . GLY A 1 932 ? 24.295 41.206 -9.064 1.00 96.00 932 GLY A N 1
ATOM 6956 C CA . GLY A 1 932 ? 23.701 41.499 -10.371 1.00 96.00 932 GLY A CA 1
ATOM 6957 C C . GLY A 1 932 ? 24.719 41.994 -11.406 1.00 96.00 932 GLY A C 1
ATOM 6958 O O . GLY A 1 932 ? 24.681 41.573 -12.563 1.00 96.00 932 GLY A O 1
ATOM 6959 N N . GLN A 1 933 ? 25.659 42.849 -10.999 1.00 96.75 933 GLN A N 1
ATOM 6960 C CA . GLN A 1 933 ? 26.736 43.352 -11.855 1.00 96.75 933 GLN A CA 1
ATOM 6961 C C . GLN A 1 933 ? 27.709 42.241 -12.253 1.00 96.75 933 GLN A C 1
ATOM 6963 O O . GLN A 1 933 ? 28.050 42.135 -13.431 1.00 96.75 933 GLN A O 1
ATOM 6968 N N . ILE A 1 934 ? 28.107 41.388 -11.306 1.00 96.56 934 ILE A N 1
ATOM 6969 C CA . ILE A 1 934 ? 28.966 40.224 -11.553 1.00 96.56 934 ILE A CA 1
ATOM 6970 C C . ILE A 1 934 ? 28.261 39.260 -12.512 1.00 96.56 934 ILE A C 1
ATOM 6972 O O . ILE A 1 934 ? 28.819 38.910 -13.552 1.00 96.56 934 ILE A O 1
ATOM 6976 N N . ALA A 1 935 ? 27.006 38.899 -12.230 1.00 96.50 935 ALA A N 1
ATOM 6977 C CA . ALA A 1 935 ? 26.224 38.027 -13.101 1.00 96.50 935 ALA A CA 1
ATOM 6978 C C . ALA A 1 935 ? 26.124 38.589 -14.526 1.00 96.50 935 ALA A C 1
ATOM 6980 O O . ALA A 1 935 ? 26.368 37.877 -15.495 1.00 96.50 935 ALA A O 1
ATOM 6981 N N . LYS A 1 936 ? 25.860 39.893 -14.670 1.00 96.44 936 LYS A N 1
ATOM 6982 C CA . LYS A 1 936 ? 25.800 40.560 -15.976 1.00 96.44 936 LYS A CA 1
ATOM 6983 C C . LYS A 1 936 ? 27.154 40.580 -16.691 1.00 96.44 936 LYS A C 1
ATOM 6985 O O . LYS A 1 936 ? 27.207 40.297 -17.885 1.00 96.44 936 LYS A O 1
ATOM 6990 N N . ARG A 1 937 ? 28.240 40.910 -15.983 1.00 96.31 937 ARG A N 1
ATOM 6991 C CA . ARG A 1 937 ? 29.597 41.028 -16.546 1.00 96.31 937 ARG A CA 1
ATOM 6992 C C . ARG A 1 937 ? 30.105 39.699 -17.095 1.00 96.31 937 ARG A C 1
ATOM 6994 O O . ARG A 1 937 ? 30.696 39.678 -18.170 1.00 96.31 937 ARG A O 1
ATOM 7001 N N . TYR A 1 938 ? 29.863 38.612 -16.370 1.00 95.44 938 TYR A N 1
ATOM 7002 C CA . TYR A 1 938 ? 30.326 37.275 -16.743 1.00 95.44 938 TYR A CA 1
ATOM 7003 C C . TYR A 1 938 ? 29.254 36.434 -17.452 1.00 95.44 938 TYR A C 1
ATOM 7005 O O . TYR A 1 938 ? 29.503 35.268 -17.734 1.00 95.44 938 TYR A O 1
ATOM 7013 N N . GLN A 1 939 ? 28.090 37.022 -17.765 1.00 94.50 939 GLN A N 1
ATOM 7014 C CA . GLN A 1 939 ? 26.943 36.351 -18.394 1.00 94.50 939 GLN A CA 1
ATOM 7015 C C . GLN A 1 939 ? 26.483 35.093 -17.636 1.00 94.50 939 GLN A C 1
ATOM 7017 O O . GLN A 1 939 ? 26.154 34.070 -18.233 1.00 94.50 939 GLN A O 1
ATOM 7022 N N . LEU A 1 940 ? 26.462 35.175 -16.305 1.00 95.75 940 LEU A N 1
ATOM 7023 C CA . LEU A 1 940 ? 26.088 34.066 -15.433 1.00 95.75 940 LEU A CA 1
ATOM 7024 C C . LEU A 1 940 ? 24.568 33.984 -15.298 1.00 95.75 940 LEU A C 1
ATOM 7026 O O . LEU A 1 940 ? 23.895 34.987 -15.047 1.00 95.75 940 LEU A O 1
ATOM 7030 N N . TYR A 1 941 ? 24.027 32.775 -15.413 1.00 95.12 941 TYR A N 1
ATOM 7031 C CA . TYR A 1 941 ? 22.623 32.517 -15.114 1.00 95.12 941 TYR A CA 1
ATOM 7032 C C . TYR A 1 941 ? 22.417 32.513 -13.595 1.00 95.12 941 TYR A C 1
ATOM 7034 O O . TYR A 1 941 ? 23.069 31.748 -12.889 1.00 95.12 941 TYR A O 1
ATOM 7042 N N . SER A 1 942 ? 21.504 33.345 -13.091 1.00 94.00 942 SER A N 1
ATOM 7043 C CA . SER A 1 942 ? 21.251 33.492 -11.652 1.00 94.00 942 SER A CA 1
ATOM 7044 C C . SER A 1 942 ? 19.972 32.772 -11.222 1.00 94.00 942 SER A C 1
ATOM 7046 O O . SER A 1 942 ? 18.913 32.987 -11.813 1.00 94.00 942 SER A O 1
ATOM 7048 N N . LYS A 1 943 ? 20.026 31.968 -10.153 1.00 93.62 943 LYS A N 1
ATOM 7049 C CA . LYS A 1 943 ? 18.857 31.257 -9.604 1.00 93.62 943 LYS A CA 1
ATOM 7050 C C . LYS A 1 943 ? 18.779 31.360 -8.086 1.00 93.62 943 LYS A C 1
ATOM 7052 O O . LYS A 1 943 ? 19.744 31.075 -7.386 1.00 93.62 943 LYS A O 1
ATOM 7057 N N . ILE A 1 944 ? 17.602 31.700 -7.561 1.00 92.81 944 ILE A N 1
ATOM 7058 C CA . ILE A 1 944 ? 17.350 31.655 -6.116 1.00 92.81 944 ILE A CA 1
ATOM 7059 C C . ILE A 1 944 ? 17.190 30.195 -5.685 1.00 92.81 944 ILE A C 1
ATOM 7061 O O . ILE A 1 944 ? 16.428 29.424 -6.270 1.00 92.81 944 ILE A O 1
ATOM 7065 N N . THR A 1 945 ? 17.927 29.807 -4.654 1.00 88.88 945 THR A N 1
ATOM 7066 C CA . THR A 1 945 ? 17.950 28.444 -4.126 1.00 88.88 945 THR A CA 1
ATOM 7067 C C . THR A 1 945 ? 16.992 28.287 -2.952 1.00 88.88 945 THR A C 1
ATOM 7069 O O . THR A 1 945 ? 16.721 29.226 -2.204 1.00 88.88 945 THR A O 1
ATOM 7072 N N . GLY A 1 946 ? 16.560 27.050 -2.698 1.00 84.25 946 GLY A N 1
ATOM 7073 C CA . GLY A 1 946 ? 15.775 26.711 -1.506 1.00 84.25 946 GLY A CA 1
ATOM 7074 C C . GLY A 1 946 ? 16.519 26.888 -0.172 1.00 84.25 946 GLY A C 1
ATOM 7075 O O . GLY A 1 946 ? 15.929 26.627 0.866 1.00 84.25 946 GLY A O 1
ATOM 7076 N N . GLY A 1 947 ? 17.795 27.294 -0.182 1.00 86.38 947 GLY A N 1
ATOM 7077 C CA . GLY A 1 947 ? 18.557 27.719 1.000 1.00 86.38 947 GLY A CA 1
ATOM 7078 C C . GLY A 1 947 ? 18.600 29.239 1.186 1.00 86.38 947 GLY A C 1
ATOM 7079 O O . GLY A 1 947 ? 19.460 29.715 1.915 1.00 86.38 947 GLY A O 1
ATOM 7080 N N . GLN A 1 948 ? 17.733 29.983 0.484 1.00 91.75 948 GLN A N 1
ATOM 7081 C CA . GLN A 1 948 ? 17.666 31.452 0.491 1.00 91.75 948 GLN A CA 1
ATOM 7082 C C . GLN A 1 948 ? 18.959 32.128 0.017 1.00 91.75 948 GLN A C 1
ATOM 7084 O O . GLN A 1 948 ? 19.403 33.124 0.570 1.00 91.75 948 GLN A O 1
ATOM 7089 N N . ARG A 1 949 ? 19.577 31.584 -1.034 1.00 91.69 949 ARG A N 1
ATOM 7090 C CA . ARG A 1 949 ? 20.789 32.155 -1.647 1.00 91.69 949 ARG A CA 1
ATOM 7091 C C . ARG A 1 949 ? 20.646 32.319 -3.144 1.00 91.69 949 ARG A C 1
ATOM 7093 O O . ARG A 1 949 ? 19.797 31.654 -3.734 1.00 91.69 949 ARG A O 1
ATOM 7100 N N . ILE A 1 950 ? 21.519 33.117 -3.747 1.00 93.69 950 ILE A N 1
ATOM 7101 C CA . ILE A 1 950 ? 21.605 33.292 -5.199 1.00 93.69 950 ILE A CA 1
ATOM 7102 C C . ILE A 1 950 ? 22.747 32.424 -5.737 1.00 93.69 950 ILE A C 1
ATOM 7104 O O . ILE A 1 950 ? 23.874 32.514 -5.264 1.00 93.69 950 ILE A O 1
ATOM 7108 N N . ASP A 1 951 ? 22.434 31.563 -6.696 1.00 92.69 951 ASP A N 1
ATOM 7109 C CA . ASP A 1 951 ? 23.371 30.682 -7.393 1.00 92.69 951 ASP A CA 1
ATOM 7110 C C . ASP A 1 951 ? 23.689 31.254 -8.775 1.00 92.69 951 ASP A C 1
ATOM 7112 O O . ASP A 1 951 ? 22.764 31.627 -9.493 1.00 92.69 951 ASP A O 1
ATOM 7116 N N . LEU A 1 952 ? 24.974 31.348 -9.119 1.00 95.19 952 LEU A N 1
ATOM 7117 C CA . LEU A 1 952 ? 25.495 31.944 -10.349 1.00 95.19 952 LEU A CA 1
ATOM 7118 C C . LEU A 1 952 ? 26.144 30.854 -11.210 1.00 95.19 952 LEU A C 1
ATOM 7120 O O . LEU A 1 952 ? 27.224 30.374 -10.876 1.00 95.19 952 LEU A O 1
ATOM 7124 N N . PHE A 1 953 ? 25.511 30.467 -12.315 1.00 94.69 953 PHE A N 1
ATOM 7125 C CA . PHE A 1 953 ? 25.947 29.379 -13.199 1.00 94.69 953 PHE A CA 1
ATOM 7126 C C . PHE A 1 953 ? 26.674 29.890 -14.444 1.00 94.69 953 PHE A C 1
ATOM 7128 O O . PHE A 1 953 ? 26.295 30.920 -14.997 1.00 94.69 953 PHE A O 1
ATOM 7135 N N . GLY A 1 954 ? 27.642 29.113 -14.940 1.00 93.31 954 GLY A N 1
ATOM 7136 C CA . GLY A 1 954 ? 28.295 29.351 -16.234 1.00 93.31 954 GLY A CA 1
ATOM 7137 C C . GLY A 1 954 ? 29.684 29.987 -16.147 1.00 93.31 954 GLY A C 1
ATOM 7138 O O . GLY A 1 954 ? 30.224 30.414 -17.164 1.00 93.31 954 GLY A O 1
ATOM 7139 N N . ALA A 1 955 ? 30.286 30.056 -14.957 1.00 94.62 955 ALA A N 1
ATOM 7140 C CA . ALA A 1 955 ? 31.624 30.614 -14.787 1.00 94.62 955 ALA A CA 1
ATOM 7141 C C . ALA A 1 955 ? 32.690 29.644 -15.316 1.00 94.62 955 ALA A C 1
ATOM 7143 O O . ALA A 1 955 ? 32.647 28.446 -15.038 1.00 94.62 955 ALA A O 1
ATOM 7144 N N . ARG A 1 956 ? 33.686 30.140 -16.048 1.00 93.56 956 ARG A N 1
ATOM 7145 C CA . ARG A 1 956 ? 34.844 29.334 -16.461 1.00 93.56 956 ARG A CA 1
ATOM 7146 C C . ARG A 1 956 ? 35.876 29.251 -15.339 1.00 93.56 956 ARG A C 1
ATOM 7148 O O . ARG A 1 956 ? 35.940 30.129 -14.478 1.00 93.56 956 ARG A O 1
ATOM 7155 N N . LEU A 1 957 ? 36.699 28.205 -15.358 1.00 90.12 957 LEU A N 1
ATOM 7156 C CA . LEU A 1 957 ? 37.672 27.925 -14.299 1.00 90.12 957 LEU A CA 1
ATOM 7157 C C . LEU A 1 957 ? 38.626 29.105 -14.052 1.00 90.12 957 LEU A C 1
ATOM 7159 O O . LEU A 1 957 ? 38.867 29.479 -12.907 1.00 90.12 957 LEU A O 1
ATOM 7163 N N . GLU A 1 958 ? 39.128 29.724 -15.121 1.00 92.56 958 GLU A N 1
ATOM 7164 C CA . GLU A 1 958 ? 40.039 30.870 -15.067 1.00 92.56 958 GLU A CA 1
ATOM 7165 C C . GLU A 1 958 ? 39.377 32.163 -14.565 1.00 92.56 958 GLU A C 1
ATOM 7167 O O . GLU A 1 958 ? 40.072 33.074 -14.124 1.00 92.56 958 GLU A O 1
ATOM 7172 N N . GLN A 1 959 ? 38.042 32.241 -14.592 1.00 94.25 959 GLN A N 1
ATOM 7173 C CA . GLN A 1 959 ? 37.278 33.397 -14.112 1.00 94.25 959 GLN A CA 1
ATOM 7174 C C . GLN A 1 959 ? 36.987 33.321 -12.608 1.00 94.25 959 GLN A C 1
ATOM 7176 O O . GLN A 1 959 ? 36.718 34.349 -11.986 1.00 94.25 959 GLN A O 1
ATOM 7181 N N . LEU A 1 960 ? 37.038 32.122 -12.011 1.00 91.69 960 LEU A N 1
ATOM 7182 C CA . LEU A 1 960 ? 36.685 31.913 -10.603 1.00 91.69 960 LEU A CA 1
ATOM 7183 C C . LEU A 1 960 ? 37.453 32.825 -9.633 1.00 91.69 960 LEU A C 1
ATOM 7185 O O . LEU A 1 960 ? 36.800 33.375 -8.747 1.00 91.69 960 LEU A O 1
ATOM 7189 N N . PRO A 1 961 ? 38.781 33.038 -9.765 1.00 90.81 961 PRO A N 1
ATOM 7190 C CA . PRO A 1 961 ? 39.506 33.915 -8.848 1.00 90.81 961 PRO A CA 1
ATOM 7191 C C . PRO A 1 961 ? 39.009 35.365 -8.890 1.00 90.81 961 PRO A C 1
ATOM 7193 O O . PRO A 1 961 ? 38.811 35.969 -7.840 1.00 90.81 961 PRO A O 1
ATOM 7196 N N . GLU A 1 962 ? 38.754 35.910 -10.085 1.00 93.50 962 GLU A N 1
ATOM 7197 C CA . GLU A 1 962 ? 38.284 37.293 -10.241 1.00 93.50 962 GLU A CA 1
ATOM 7198 C C . GLU A 1 962 ? 36.840 37.456 -9.741 1.00 93.50 962 GLU A C 1
ATOM 7200 O O . GLU A 1 962 ? 36.521 38.447 -9.082 1.00 93.50 962 GLU A O 1
ATOM 7205 N N . ILE A 1 963 ? 35.971 36.469 -9.996 1.00 94.56 963 ILE A N 1
ATOM 7206 C CA . ILE A 1 963 ? 34.591 36.477 -9.495 1.00 94.56 963 ILE A CA 1
ATOM 7207 C C . ILE A 1 963 ? 34.569 36.402 -7.963 1.00 94.56 963 ILE A C 1
ATOM 7209 O O . ILE A 1 963 ? 33.857 37.177 -7.325 1.00 94.56 963 ILE A O 1
ATOM 7213 N N . TRP A 1 964 ? 35.358 35.505 -7.362 1.00 92.00 964 TRP A N 1
ATOM 7214 C CA . TRP A 1 964 ? 35.448 35.403 -5.905 1.00 92.00 964 TRP A CA 1
ATOM 7215 C C . TRP A 1 964 ? 36.012 36.672 -5.274 1.00 92.00 964 TRP A C 1
ATOM 7217 O O . TRP A 1 964 ? 35.475 37.100 -4.258 1.00 92.00 964 TRP A O 1
ATOM 7227 N N . GLN A 1 965 ? 37.023 37.303 -5.880 1.00 92.12 965 GLN A N 1
ATOM 7228 C CA . GLN A 1 965 ? 37.560 38.570 -5.383 1.00 92.12 965 GLN A CA 1
ATOM 7229 C C . GLN A 1 965 ? 36.479 39.659 -5.353 1.00 92.12 965 GLN A C 1
ATOM 7231 O O . GLN A 1 965 ? 36.275 40.274 -4.315 1.00 92.12 965 GLN A O 1
ATOM 7236 N N . GLN A 1 966 ? 35.715 39.831 -6.438 1.00 94.25 966 GLN A N 1
ATOM 7237 C CA . GLN A 1 966 ? 34.641 40.834 -6.492 1.00 94.25 966 GLN A CA 1
ATOM 7238 C C . GLN A 1 966 ? 33.509 40.549 -5.493 1.00 94.25 966 GLN A C 1
ATOM 7240 O O . GLN A 1 966 ? 32.956 41.476 -4.905 1.00 94.25 966 GLN A O 1
ATOM 7245 N N . LEU A 1 967 ? 33.165 39.275 -5.273 1.00 93.25 967 LEU A N 1
ATOM 7246 C CA . LEU A 1 967 ? 32.193 38.887 -4.247 1.00 93.25 967 LEU A CA 1
ATOM 7247 C C . LEU A 1 967 ? 32.714 39.190 -2.833 1.00 93.25 967 LEU A C 1
ATOM 7249 O O . LEU A 1 967 ? 31.953 39.686 -2.006 1.00 93.25 967 LEU A O 1
ATOM 7253 N N . ILE A 1 968 ? 33.995 38.933 -2.560 1.00 91.69 968 ILE A N 1
ATOM 7254 C CA . ILE A 1 968 ? 34.634 39.228 -1.269 1.00 91.69 968 ILE A CA 1
ATOM 7255 C C . ILE A 1 968 ? 34.706 40.737 -1.024 1.00 91.69 968 ILE A C 1
ATOM 7257 O O . ILE A 1 968 ? 34.364 41.185 0.069 1.00 91.69 968 ILE A O 1
ATOM 7261 N N . ASP A 1 969 ? 35.077 41.522 -2.037 1.00 91.38 969 ASP A N 1
ATOM 7262 C CA . ASP A 1 969 ? 35.118 42.988 -1.959 1.00 91.38 969 ASP A CA 1
ATOM 7263 C C . ASP A 1 969 ? 33.720 43.575 -1.685 1.00 91.38 969 ASP A C 1
ATOM 7265 O O . ASP A 1 969 ? 33.588 44.586 -0.998 1.00 91.38 969 ASP A O 1
ATOM 7269 N N . ALA A 1 970 ? 32.664 42.900 -2.158 1.00 90.25 970 ALA A N 1
ATOM 7270 C CA . ALA A 1 970 ? 31.266 43.214 -1.861 1.00 90.25 970 ALA A CA 1
ATOM 7271 C C . ALA A 1 970 ? 30.765 42.655 -0.508 1.00 90.25 970 ALA A C 1
ATOM 7273 O O . ALA A 1 970 ? 29.584 42.789 -0.185 1.00 90.25 970 ALA A O 1
ATOM 7274 N N . GLY A 1 971 ? 31.641 42.035 0.290 1.00 88.50 971 GLY A N 1
ATOM 7275 C CA . GLY A 1 971 ? 31.352 41.546 1.641 1.00 88.50 971 GLY A CA 1
ATOM 7276 C C . GLY A 1 971 ? 30.826 40.109 1.731 1.00 88.50 971 GLY A C 1
ATOM 7277 O O . GLY A 1 971 ? 30.379 39.699 2.803 1.00 88.50 971 GLY A O 1
ATOM 7278 N N . PHE A 1 972 ? 30.865 39.326 0.648 1.00 90.81 972 PHE A N 1
ATOM 7279 C CA . PHE A 1 972 ? 30.435 37.925 0.660 1.00 90.81 972 PHE A CA 1
ATOM 7280 C C . PHE A 1 972 ? 31.565 36.955 1.040 1.00 90.81 972 PHE A C 1
ATOM 7282 O O . PHE A 1 972 ? 32.736 37.150 0.730 1.00 90.81 972 PHE A O 1
ATOM 7289 N N . GLU A 1 973 ? 31.190 35.830 1.651 1.00 85.19 973 GLU A N 1
ATOM 7290 C CA . GLU A 1 973 ? 32.069 34.673 1.867 1.00 85.19 973 GLU A CA 1
ATOM 7291 C C . GLU A 1 973 ? 31.709 33.532 0.896 1.00 85.19 973 GLU A C 1
ATOM 7293 O O . GLU A 1 973 ? 30.631 33.521 0.290 1.00 85.19 973 GLU A O 1
ATOM 7298 N N . THR A 1 974 ? 32.560 32.504 0.791 1.00 75.88 974 THR A N 1
ATOM 7299 C CA . THR A 1 974 ? 32.169 31.264 0.103 1.00 75.88 974 THR A CA 1
ATOM 7300 C C . THR A 1 974 ? 30.993 30.593 0.815 1.00 75.88 974 THR A C 1
ATOM 7302 O O . THR A 1 974 ? 31.005 30.361 2.025 1.00 75.88 974 THR A O 1
ATOM 7305 N N . GLY A 1 975 ? 29.943 30.259 0.063 1.00 63.19 975 GLY A N 1
ATOM 7306 C CA . GLY A 1 975 ? 28.754 29.615 0.613 1.00 63.19 975 GLY A CA 1
ATOM 7307 C C . GLY A 1 975 ? 28.942 28.146 0.979 1.00 63.19 975 GLY A C 1
ATOM 7308 O O . GLY A 1 975 ? 28.017 27.560 1.543 1.00 63.19 975 GLY A O 1
ATOM 7309 N N . HIS A 1 976 ? 30.069 27.518 0.617 1.00 72.94 976 HIS A N 1
ATOM 7310 C CA . HIS A 1 976 ? 30.262 26.062 0.699 1.00 72.94 976 HIS A CA 1
ATOM 7311 C C . HIS A 1 976 ? 29.049 25.265 0.179 1.00 72.94 976 HIS A C 1
ATOM 7313 O O . HIS A 1 976 ? 28.763 24.162 0.644 1.00 72.94 976 HIS A O 1
ATOM 7319 N N . ALA A 1 977 ? 28.310 25.818 -0.790 1.00 67.31 977 ALA A N 1
ATOM 7320 C CA . ALA A 1 977 ? 26.994 25.321 -1.199 1.00 67.31 977 ALA A CA 1
ATOM 7321 C C . ALA A 1 977 ? 27.032 23.911 -1.809 1.00 67.31 977 ALA A C 1
ATOM 7323 O O . ALA A 1 977 ? 25.992 23.272 -2.000 1.00 67.31 977 ALA A O 1
ATOM 7324 N N . TYR A 1 978 ? 28.236 23.411 -2.078 1.00 71.94 978 TYR A N 1
ATOM 7325 C CA . TYR A 1 978 ? 28.479 22.130 -2.721 1.00 71.94 978 TYR A CA 1
ATOM 7326 C C . TYR A 1 978 ? 29.463 21.248 -1.965 1.00 71.94 978 TYR A C 1
ATOM 7328 O O . TYR A 1 978 ? 29.537 20.058 -2.264 1.00 71.94 978 TYR A O 1
ATOM 7336 N N . GLY A 1 979 ? 30.091 21.776 -0.914 1.00 71.69 979 GLY A N 1
ATOM 7337 C CA . GLY A 1 979 ? 30.908 20.976 -0.019 1.00 71.69 979 GLY A CA 1
ATOM 7338 C C . GLY A 1 979 ? 30.073 19.940 0.726 1.00 71.69 979 GLY A C 1
ATOM 7339 O O . GLY A 1 979 ? 28.853 20.090 0.921 1.00 71.69 979 GLY A O 1
ATOM 7340 N N . LYS A 1 980 ? 30.729 18.861 1.152 1.00 76.06 980 LYS A N 1
ATOM 7341 C CA . LYS A 1 980 ? 30.181 17.928 2.148 1.00 76.06 980 LYS A CA 1
ATOM 7342 C C . LYS A 1 980 ? 30.312 18.553 3.545 1.00 76.06 980 LYS A C 1
ATOM 7344 O O . LYS A 1 980 ? 31.140 18.168 4.368 1.00 76.06 980 LYS A O 1
ATOM 7349 N N . SER A 1 981 ? 29.554 19.622 3.759 1.00 80.38 981 SER A N 1
ATOM 7350 C CA . SER A 1 981 ? 29.584 20.460 4.958 1.00 80.38 981 SER A CA 1
ATOM 7351 C C . SER A 1 981 ? 28.196 20.999 5.295 1.00 80.38 981 SER A C 1
ATOM 7353 O O . SER A 1 981 ? 27.239 20.752 4.553 1.00 80.38 981 SER A O 1
ATOM 7355 N N . LEU A 1 982 ? 28.079 21.781 6.374 1.00 86.44 982 LEU A N 1
ATOM 7356 C CA . LEU A 1 982 ? 26.938 22.679 6.542 1.00 86.44 982 LEU A CA 1
ATOM 7357 C C . LEU A 1 982 ? 26.857 23.621 5.337 1.00 86.44 982 LEU A C 1
ATOM 7359 O O . LEU A 1 982 ? 27.776 24.399 5.081 1.00 86.44 982 LEU A O 1
ATOM 7363 N N . ARG A 1 983 ? 25.761 23.512 4.587 1.00 86.25 983 ARG A N 1
ATOM 7364 C CA . ARG A 1 983 ? 25.530 24.260 3.354 1.00 86.25 983 ARG A CA 1
ATOM 7365 C C . ARG A 1 983 ? 24.725 25.521 3.564 1.00 86.25 983 ARG A C 1
ATOM 7367 O O . ARG A 1 983 ? 24.977 26.465 2.842 1.00 86.25 983 ARG A O 1
ATOM 7374 N N . THR A 1 984 ? 23.746 25.538 4.463 1.00 89.38 984 THR A N 1
ATOM 7375 C CA . THR A 1 984 ? 22.840 26.682 4.680 1.00 89.38 984 THR A CA 1
ATOM 7376 C C . THR A 1 984 ? 22.052 26.491 5.971 1.00 89.38 984 THR A C 1
ATOM 7378 O O . THR A 1 984 ? 21.772 25.347 6.351 1.00 89.38 984 THR A O 1
ATOM 7381 N N . VAL A 1 985 ? 21.677 27.600 6.609 1.00 93.44 985 VAL A N 1
ATOM 7382 C CA . VAL A 1 985 ? 20.631 27.653 7.627 1.00 93.44 985 VAL A CA 1
ATOM 7383 C C . VAL A 1 985 ? 19.484 28.514 7.094 1.00 93.44 985 VAL A C 1
ATOM 7385 O O . VAL A 1 985 ? 19.587 29.736 7.044 1.00 93.44 985 VAL A O 1
ATOM 7388 N N . LYS A 1 986 ? 18.390 27.874 6.667 1.00 94.44 986 LYS A N 1
ATOM 7389 C CA . LYS A 1 986 ? 17.196 28.575 6.161 1.00 94.44 986 LYS A CA 1
ATOM 7390 C C . LYS A 1 986 ? 16.405 29.160 7.331 1.00 94.44 986 LYS A C 1
ATOM 7392 O O . LYS A 1 986 ? 16.182 28.465 8.319 1.00 94.44 986 LYS A O 1
ATOM 7397 N N . SER A 1 987 ? 15.933 30.394 7.226 1.00 94.81 987 SER A N 1
ATOM 7398 C CA . SER A 1 987 ? 15.093 31.018 8.250 1.00 94.81 987 SER A CA 1
ATOM 7399 C C . SER A 1 987 ? 13.801 31.576 7.666 1.00 94.81 987 SER A C 1
ATOM 7401 O O . SER A 1 987 ? 13.668 31.790 6.466 1.00 94.81 987 SER A O 1
ATOM 7403 N N . CYS A 1 988 ? 12.809 31.821 8.514 1.00 92.62 988 CYS A N 1
ATOM 7404 C CA . CYS A 1 988 ? 11.766 32.787 8.180 1.00 92.62 988 CYS A CA 1
ATOM 7405 C C . CYS A 1 988 ? 12.126 34.150 8.777 1.00 92.62 988 CYS A C 1
ATOM 7407 O O . CYS A 1 988 ? 12.986 34.229 9.651 1.00 92.62 988 CYS A O 1
ATOM 7409 N N . VAL A 1 989 ? 11.404 35.197 8.381 1.00 91.69 989 VAL A N 1
ATOM 7410 C CA . VAL A 1 989 ? 11.656 36.576 8.838 1.00 91.69 989 VAL A CA 1
ATOM 7411 C C . VAL A 1 989 ? 11.388 36.821 10.339 1.00 91.69 989 VAL A C 1
ATOM 7413 O O . VAL A 1 989 ? 11.617 37.926 10.823 1.00 91.69 989 VAL A O 1
ATOM 7416 N N . GLY A 1 990 ? 10.913 35.804 11.072 1.00 90.69 990 GLY A N 1
ATOM 7417 C CA . GLY A 1 990 ? 10.809 35.802 12.535 1.00 90.69 990 GLY A CA 1
ATOM 7418 C C . GLY A 1 990 ? 9.813 36.808 13.108 1.00 90.69 990 GLY A C 1
ATOM 7419 O O . GLY A 1 990 ? 9.001 37.380 12.379 1.00 90.69 990 GLY A O 1
ATOM 7420 N N . SER A 1 991 ? 9.875 37.017 14.426 1.00 90.19 991 SER A N 1
ATOM 7421 C CA . SER A 1 991 ? 9.073 38.024 15.146 1.00 90.19 991 SER A CA 1
ATOM 7422 C C . SER A 1 991 ? 9.371 39.465 14.724 1.00 90.19 991 SER A C 1
ATOM 7424 O O . SER A 1 991 ? 8.566 40.353 14.986 1.00 90.19 991 SER A O 1
ATOM 7426 N N . THR A 1 992 ? 10.494 39.704 14.042 1.00 86.12 992 THR A N 1
ATOM 7427 C CA . THR A 1 992 ? 10.890 41.030 13.550 1.00 86.12 992 THR A CA 1
ATOM 7428 C C . THR A 1 992 ? 9.945 41.558 12.467 1.00 86.12 992 THR A C 1
ATOM 7430 O O . THR A 1 992 ? 9.663 42.751 12.436 1.00 86.12 992 THR A O 1
ATOM 7433 N N . TRP A 1 993 ? 9.428 40.683 11.594 1.00 89.06 993 TRP A N 1
ATOM 7434 C CA . TRP A 1 993 ? 8.599 41.098 10.450 1.00 89.06 993 TRP A CA 1
ATOM 7435 C C . TRP A 1 993 ? 7.318 40.281 10.264 1.00 89.06 993 TRP A C 1
ATOM 7437 O O . TRP A 1 993 ? 6.349 40.765 9.677 1.00 89.06 993 TRP A O 1
ATOM 7447 N N . CYS A 1 994 ? 7.285 39.023 10.709 1.00 89.75 994 CYS A N 1
ATOM 7448 C CA . CYS A 1 994 ? 6.124 38.164 10.511 1.00 89.75 994 CYS A CA 1
ATOM 7449 C C . CYS A 1 994 ? 5.077 38.423 11.595 1.00 89.75 994 CYS A C 1
ATOM 7451 O O . CYS A 1 994 ? 5.364 38.268 12.778 1.00 89.75 994 CYS A O 1
ATOM 7453 N N . ARG A 1 995 ? 3.820 38.661 11.191 1.00 90.44 995 ARG A N 1
ATOM 7454 C CA . ARG A 1 995 ? 2.664 38.763 12.106 1.00 90.44 995 ARG A CA 1
ATOM 7455 C C . ARG A 1 995 ? 2.545 37.581 13.081 1.00 90.44 995 ARG A C 1
ATOM 7457 O O . ARG A 1 995 ? 2.017 37.749 14.173 1.00 90.44 995 ARG A O 1
ATOM 7464 N N . TYR A 1 996 ? 2.972 36.391 12.664 1.00 87.62 996 TYR A N 1
ATOM 7465 C CA . TYR A 1 996 ? 2.887 35.158 13.453 1.00 87.62 996 TYR A CA 1
ATOM 7466 C C . TYR A 1 996 ? 4.213 34.772 14.116 1.00 87.62 996 TYR A C 1
ATOM 7468 O O . TYR A 1 996 ? 4.283 33.716 14.737 1.00 87.62 996 TYR A O 1
ATOM 7476 N N . GLY A 1 997 ? 5.271 35.567 13.941 1.00 86.69 997 GLY A N 1
ATOM 7477 C CA . GLY A 1 997 ? 6.579 35.275 14.509 1.00 86.69 997 GLY A CA 1
ATOM 7478 C C . GLY A 1 997 ? 6.554 35.405 16.029 1.00 86.69 997 GLY A C 1
ATOM 7479 O O . GLY A 1 997 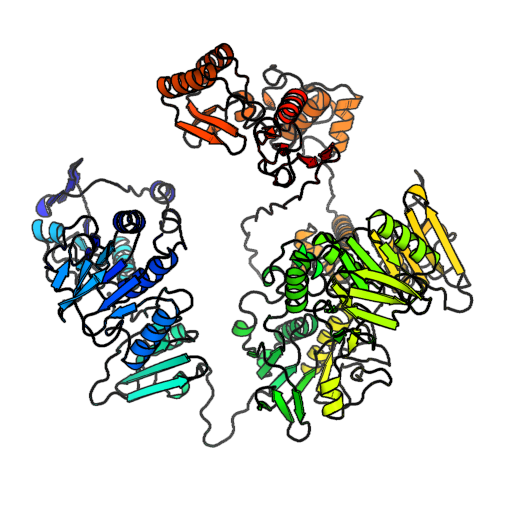? 6.207 36.454 16.559 1.00 86.69 997 GLY A O 1
ATOM 7480 N N . VAL A 1 998 ? 6.932 34.332 16.716 1.00 88.44 998 VAL A N 1
ATOM 7481 C CA . VAL A 1 998 ? 6.976 34.233 18.179 1.00 88.44 998 VAL A CA 1
ATOM 7482 C C . VAL A 1 998 ? 8.361 34.601 18.711 1.00 88.44 998 VAL A C 1
ATOM 7484 O O . VAL A 1 998 ? 8.464 35.258 19.739 1.00 88.44 998 VAL A O 1
ATOM 7487 N N . GLN A 1 999 ? 9.426 34.211 18.003 1.00 89.81 999 GLN A N 1
ATOM 7488 C CA . GLN A 1 999 ? 10.817 34.512 18.368 1.00 89.81 999 GLN A CA 1
ATOM 7489 C C . GLN A 1 999 ? 11.642 34.957 17.151 1.00 89.81 999 GLN A C 1
ATOM 7491 O O . GLN A 1 999 ? 11.232 34.785 15.994 1.00 89.81 999 GLN A O 1
ATOM 7496 N N . ASP A 1 1000 ? 12.840 35.484 17.420 1.00 91.69 1000 ASP A N 1
ATOM 7497 C CA . ASP A 1 1000 ? 13.808 35.892 16.400 1.00 91.69 1000 ASP A CA 1
ATOM 7498 C C . ASP A 1 1000 ? 14.498 34.679 15.752 1.00 91.69 1000 ASP A C 1
ATOM 7500 O O . ASP A 1 1000 ? 15.570 34.219 16.158 1.00 91.69 1000 ASP A O 1
ATOM 7504 N N . SER A 1 1001 ? 13.863 34.137 14.712 1.00 93.12 1001 SER A N 1
ATOM 7505 C CA . SER A 1 1001 ? 14.441 33.050 13.922 1.00 93.12 1001 SER A CA 1
ATOM 7506 C C . SER A 1 1001 ? 15.598 33.483 13.033 1.00 93.12 1001 SER A C 1
ATOM 7508 O O . SER A 1 1001 ? 16.465 32.659 12.742 1.00 93.12 1001 SER A O 1
ATOM 7510 N N . THR A 1 1002 ? 15.608 34.736 12.577 1.00 93.38 1002 THR A N 1
ATOM 7511 C CA . THR A 1 1002 ? 16.643 35.237 11.669 1.00 93.38 1002 THR A CA 1
ATOM 7512 C C . THR A 1 1002 ? 17.963 35.369 12.416 1.00 93.38 1002 THR A C 1
ATOM 7514 O O . THR A 1 1002 ? 18.957 34.782 11.989 1.00 93.38 1002 THR A O 1
ATOM 7517 N N . GLY A 1 1003 ? 17.959 36.016 13.586 1.00 93.50 1003 GLY A N 1
ATOM 7518 C CA . GLY A 1 1003 ? 19.143 36.151 14.431 1.00 93.50 1003 GLY A CA 1
ATOM 7519 C C . GLY A 1 1003 ? 19.721 34.799 14.848 1.00 93.50 1003 GLY A C 1
ATOM 7520 O O . GLY A 1 1003 ? 20.927 34.570 14.712 1.00 93.50 1003 GLY A O 1
ATOM 7521 N N . LEU A 1 1004 ? 18.876 33.845 15.264 1.00 93.06 1004 LEU A N 1
ATOM 7522 C CA . LEU A 1 1004 ? 19.357 32.497 15.582 1.00 93.06 1004 LEU A CA 1
ATOM 7523 C C . LEU A 1 1004 ? 19.941 31.787 14.352 1.00 93.06 1004 LEU A C 1
ATOM 7525 O O . LEU A 1 1004 ? 20.988 31.145 14.462 1.00 93.06 1004 LEU A O 1
ATOM 7529 N N . ALA A 1 1005 ? 19.301 31.887 13.186 1.00 93.94 1005 ALA A N 1
ATOM 7530 C CA . ALA A 1 1005 ? 19.825 31.279 11.968 1.00 93.94 1005 ALA A CA 1
ATOM 7531 C C . ALA A 1 1005 ? 21.202 31.846 11.592 1.00 93.94 1005 ALA A C 1
ATOM 7533 O O . ALA A 1 1005 ? 22.099 31.067 11.268 1.00 93.94 1005 ALA A O 1
ATOM 7534 N N . VAL A 1 1006 ? 21.410 33.161 11.728 1.00 93.31 1006 VAL A N 1
ATOM 7535 C CA . VAL A 1 1006 ? 22.721 33.803 11.535 1.00 93.31 1006 VAL A CA 1
ATOM 7536 C C . VAL A 1 1006 ? 23.756 33.257 12.523 1.00 93.31 1006 VAL A C 1
ATOM 7538 O O . VAL A 1 1006 ? 24.869 32.910 12.116 1.00 93.31 1006 VAL A O 1
ATOM 7541 N N . ILE A 1 1007 ? 23.403 33.121 13.807 1.00 93.25 1007 ILE A N 1
ATOM 7542 C CA . ILE A 1 1007 ? 24.293 32.562 14.839 1.00 93.25 1007 ILE A CA 1
ATOM 7543 C C . ILE A 1 1007 ? 24.684 31.122 14.500 1.00 93.25 1007 ILE A C 1
ATOM 7545 O O . ILE A 1 1007 ? 25.870 30.792 14.517 1.00 93.25 1007 ILE A O 1
ATOM 7549 N N . LEU A 1 1008 ? 23.713 30.262 14.182 1.00 91.50 1008 LEU A N 1
ATOM 7550 C CA . LEU A 1 1008 ? 23.959 28.856 13.849 1.00 91.50 1008 LEU A CA 1
ATOM 7551 C C . LEU A 1 1008 ? 24.808 28.727 12.590 1.00 91.50 1008 LEU A C 1
ATOM 7553 O O . LEU A 1 1008 ? 25.791 27.984 12.572 1.00 91.50 1008 LEU A O 1
ATOM 7557 N N . GLU A 1 1009 ? 24.464 29.486 11.555 1.00 90.44 1009 GLU A N 1
ATOM 7558 C CA . GLU A 1 1009 ? 25.195 29.479 10.304 1.00 90.44 1009 GLU A CA 1
ATOM 7559 C C . GLU A 1 1009 ? 26.644 29.917 10.527 1.00 90.44 1009 GLU A C 1
ATOM 7561 O O . GLU A 1 1009 ? 27.543 29.265 10.007 1.00 90.44 1009 GLU A O 1
ATOM 7566 N N . ASN A 1 1010 ? 26.905 30.970 11.310 1.00 88.56 1010 ASN A N 1
ATOM 7567 C CA . ASN A 1 1010 ? 28.264 31.439 11.608 1.00 88.56 1010 ASN A CA 1
ATOM 7568 C C . ASN A 1 1010 ? 29.038 30.536 12.564 1.00 88.56 1010 ASN A C 1
ATOM 7570 O O . ASN A 1 1010 ? 30.245 30.382 12.397 1.00 88.56 1010 ASN A O 1
ATOM 7574 N N . ARG A 1 1011 ? 28.361 29.908 13.524 1.00 86.62 1011 ARG A N 1
ATOM 7575 C CA . ARG A 1 1011 ? 28.983 28.977 14.468 1.00 86.62 1011 ARG A CA 1
ATOM 7576 C C . ARG A 1 1011 ? 29.450 27.697 13.787 1.00 86.62 1011 ARG A C 1
ATOM 7578 O O . ARG A 1 1011 ? 30.509 27.179 14.124 1.00 86.62 1011 ARG A O 1
ATOM 7585 N N . TYR A 1 1012 ? 28.651 27.181 12.857 1.00 84.62 1012 TYR A N 1
ATOM 7586 C CA . TYR A 1 1012 ? 28.888 25.891 12.211 1.00 84.62 1012 TYR A CA 1
ATOM 7587 C C . TYR A 1 1012 ? 29.356 26.020 10.756 1.00 84.62 1012 TYR A C 1
ATOM 7589 O O . TYR A 1 1012 ? 29.427 25.014 10.043 1.00 84.62 1012 TYR A O 1
ATOM 7597 N N . LYS A 1 1013 ? 29.704 27.230 10.291 1.00 78.50 1013 LYS A N 1
ATOM 7598 C CA . LYS A 1 1013 ? 30.293 27.407 8.958 1.00 78.50 1013 LYS A CA 1
ATOM 7599 C C . LYS A 1 1013 ? 31.569 26.585 8.836 1.00 78.50 1013 LYS A C 1
ATOM 7601 O O . LYS A 1 1013 ? 32.420 26.593 9.721 1.00 78.50 1013 LYS A O 1
ATOM 7606 N N . GLY A 1 1014 ? 31.673 25.835 7.744 1.00 72.06 1014 GLY A N 1
ATOM 7607 C CA . GLY A 1 1014 ? 32.794 24.929 7.516 1.00 72.06 1014 GLY A CA 1
ATOM 7608 C C . GLY A 1 1014 ? 32.726 23.601 8.279 1.00 72.06 1014 GLY A C 1
ATOM 7609 O O . GLY A 1 1014 ? 33.634 22.801 8.102 1.00 72.06 1014 GLY A O 1
ATOM 7610 N N . LEU A 1 1015 ? 31.671 23.308 9.059 1.00 78.38 1015 LEU A N 1
ATOM 7611 C CA . LEU A 1 1015 ? 31.483 21.988 9.679 1.00 78.38 1015 LEU A CA 1
ATOM 7612 C C . LEU A 1 1015 ? 31.398 20.906 8.597 1.00 78.38 1015 LEU A C 1
ATOM 7614 O O . LEU A 1 1015 ? 30.446 20.894 7.816 1.00 78.38 1015 LEU A O 1
ATOM 7618 N N . ARG A 1 1016 ? 32.374 19.995 8.558 1.00 73.75 1016 ARG A N 1
ATOM 7619 C CA . ARG A 1 1016 ? 32.466 18.922 7.556 1.00 73.75 1016 ARG A CA 1
ATOM 7620 C C . ARG A 1 1016 ? 31.785 17.640 8.016 1.00 73.75 1016 ARG A C 1
ATOM 7622 O O . ARG A 1 1016 ? 31.877 17.254 9.180 1.00 73.75 1016 ARG A O 1
ATOM 7629 N N . ALA A 1 1017 ? 31.149 16.960 7.069 1.00 69.81 1017 ALA A N 1
ATOM 7630 C CA . ALA A 1 1017 ? 30.467 15.690 7.277 1.00 69.81 1017 ALA A CA 1
ATOM 7631 C C . ALA A 1 1017 ? 30.594 14.796 6.031 1.00 69.81 1017 ALA A C 1
ATOM 7633 O O . ALA A 1 1017 ? 30.987 15.272 4.971 1.00 69.81 1017 ALA A O 1
ATOM 7634 N N . PRO A 1 1018 ? 30.261 13.496 6.102 1.00 62.94 1018 PRO A N 1
ATOM 7635 C CA . PRO A 1 1018 ? 30.306 12.607 4.933 1.00 62.94 1018 PRO A CA 1
ATOM 7636 C C . PRO A 1 1018 ? 29.318 12.989 3.817 1.00 62.94 1018 PRO A C 1
ATOM 7638 O O . PRO A 1 1018 ? 29.421 12.489 2.698 1.00 62.94 1018 PRO A O 1
ATOM 7641 N N . HIS A 1 1019 ? 28.350 13.850 4.127 1.00 69.00 1019 HIS A N 1
ATOM 7642 C CA . HIS A 1 1019 ? 27.304 14.349 3.243 1.00 69.00 1019 HIS A CA 1
ATOM 7643 C C . HIS A 1 1019 ? 27.014 15.825 3.556 1.00 69.00 1019 HIS A C 1
ATOM 7645 O O . HIS A 1 1019 ? 27.550 16.397 4.504 1.00 69.00 1019 HIS A O 1
ATOM 7651 N N . LYS A 1 1020 ? 26.186 16.463 2.725 1.00 80.44 1020 LYS A N 1
ATOM 7652 C CA . LYS A 1 1020 ? 25.740 17.843 2.940 1.00 80.44 1020 LYS A CA 1
ATOM 7653 C C . LYS A 1 1020 ? 24.813 17.938 4.151 1.00 80.44 1020 LYS A C 1
ATOM 7655 O O . LYS A 1 1020 ? 23.890 17.141 4.237 1.00 80.44 1020 LYS A O 1
ATOM 7660 N N . ILE A 1 1021 ? 25.026 18.936 5.004 1.00 86.50 1021 ILE A N 1
ATOM 7661 C CA . ILE A 1 1021 ? 24.147 19.263 6.133 1.00 86.50 1021 ILE A CA 1
ATOM 7662 C C . ILE A 1 1021 ? 23.395 20.550 5.794 1.00 86.50 1021 ILE A C 1
ATOM 7664 O O . ILE A 1 1021 ? 23.970 21.502 5.265 1.00 86.50 1021 ILE A O 1
ATOM 7668 N N . LYS A 1 1022 ? 22.108 20.606 6.100 1.00 91.31 1022 LYS A N 1
ATOM 7669 C CA . LYS A 1 1022 ? 21.268 21.799 6.046 1.00 91.31 1022 LYS A CA 1
ATOM 7670 C C . LYS A 1 1022 ? 20.592 21.959 7.393 1.00 91.31 1022 LYS A C 1
ATOM 7672 O O . LYS A 1 1022 ? 20.154 20.976 7.979 1.00 91.31 1022 LYS A O 1
ATOM 7677 N N . MET A 1 1023 ? 20.466 23.191 7.856 1.00 93.75 1023 MET A N 1
ATOM 7678 C CA . MET A 1 1023 ? 19.679 23.491 9.045 1.00 93.75 1023 MET A CA 1
ATOM 7679 C C . MET A 1 1023 ? 18.556 24.458 8.690 1.00 93.75 1023 MET A C 1
ATOM 7681 O O . MET A 1 1023 ? 18.572 25.075 7.619 1.00 93.75 1023 MET A O 1
ATOM 7685 N N . ALA A 1 1024 ? 17.576 24.593 9.573 1.00 94.88 1024 ALA A N 1
ATOM 7686 C CA . ALA A 1 1024 ? 16.596 25.658 9.462 1.00 94.88 1024 ALA A CA 1
ATOM 7687 C C . ALA A 1 1024 ? 16.043 26.096 10.814 1.00 94.88 1024 ALA A C 1
ATOM 7689 O O . ALA A 1 1024 ? 15.963 25.306 11.752 1.00 94.88 1024 ALA A O 1
ATOM 7690 N N . VAL A 1 1025 ? 15.639 27.363 10.881 1.00 95.00 1025 VAL A N 1
ATOM 7691 C CA . VAL A 1 1025 ? 15.055 27.992 12.064 1.00 95.00 1025 VAL A CA 1
ATOM 7692 C C . VAL A 1 1025 ? 13.736 28.656 11.687 1.00 95.00 1025 VAL A C 1
ATOM 7694 O O . VAL A 1 1025 ? 13.703 29.615 10.917 1.00 95.00 1025 VAL A O 1
ATOM 7697 N N . SER A 1 1026 ? 12.634 28.166 12.243 1.00 93.88 1026 SER A N 1
ATOM 7698 C CA . SER A 1 1026 ? 11.315 28.779 12.081 1.00 93.88 1026 SER A CA 1
ATOM 7699 C C . SER A 1 1026 ? 10.946 29.588 13.316 1.00 93.88 1026 SER A C 1
ATOM 7701 O O . SER A 1 1026 ? 11.040 29.100 14.435 1.00 93.88 1026 SER A O 1
ATOM 7703 N N . GLY A 1 1027 ? 10.481 30.817 13.106 1.00 92.62 1027 GLY A N 1
ATOM 7704 C CA . GLY A 1 1027 ? 10.077 31.744 14.167 1.00 92.62 1027 GLY A CA 1
ATOM 7705 C C . GLY A 1 1027 ? 8.691 31.465 14.741 1.00 92.62 1027 GLY A C 1
ATOM 7706 O O . GLY A 1 1027 ? 8.271 32.176 15.642 1.00 92.62 1027 GLY A O 1
ATOM 7707 N N . CYS A 1 1028 ? 7.978 30.455 14.239 1.00 88.94 1028 CYS A N 1
ATOM 7708 C CA . CYS A 1 1028 ? 6.733 29.943 14.806 1.00 88.94 1028 CYS A CA 1
ATOM 7709 C C . CYS A 1 1028 ? 6.450 28.523 14.293 1.00 88.94 1028 CYS A C 1
ATOM 7711 O O . CYS A 1 1028 ? 7.108 28.037 13.366 1.00 88.94 1028 CYS A O 1
ATOM 7713 N N . THR A 1 1029 ? 5.409 27.896 14.835 1.00 87.12 1029 THR A N 1
ATOM 7714 C CA . THR A 1 1029 ? 4.950 26.545 14.474 1.00 87.12 1029 THR A CA 1
ATOM 7715 C C . THR A 1 1029 ? 4.401 26.415 13.050 1.00 87.12 1029 THR A C 1
ATOM 7717 O O . THR A 1 1029 ? 4.239 25.298 12.575 1.00 87.12 1029 THR A O 1
ATOM 7720 N N . ARG A 1 1030 ? 4.173 27.526 12.329 1.00 85.50 1030 ARG A N 1
ATOM 7721 C CA . ARG A 1 1030 ? 3.812 27.500 10.894 1.00 85.50 1030 ARG A CA 1
ATOM 7722 C C . ARG A 1 1030 ? 4.958 27.068 9.981 1.00 85.50 1030 ARG A C 1
ATOM 7724 O O . ARG A 1 1030 ? 4.734 26.848 8.800 1.00 85.50 1030 ARG A O 1
ATOM 7731 N N . GLU A 1 1031 ? 6.174 26.995 10.520 1.00 85.06 1031 GLU A N 1
ATOM 7732 C CA . GLU A 1 1031 ? 7.297 26.298 9.897 1.00 85.06 1031 GLU A CA 1
ATOM 7733 C C . GLU A 1 1031 ? 7.691 26.794 8.488 1.00 85.06 1031 GLU A C 1
ATOM 7735 O O . GLU A 1 1031 ? 8.162 26.029 7.653 1.00 85.06 1031 GLU A O 1
ATOM 7740 N N . CYS A 1 1032 ? 7.584 28.099 8.207 1.00 88.50 1032 CYS A N 1
ATOM 7741 C CA . CYS A 1 1032 ? 7.922 28.651 6.884 1.00 88.50 1032 CYS A CA 1
ATOM 7742 C C . CYS A 1 1032 ? 9.383 28.391 6.444 1.00 88.50 1032 CYS A C 1
ATOM 7744 O O . CYS A 1 1032 ? 9.704 28.501 5.259 1.00 88.50 1032 CYS A O 1
ATOM 7746 N N . ALA A 1 1033 ? 10.287 28.072 7.381 1.00 89.25 1033 ALA A N 1
ATOM 7747 C CA . ALA A 1 1033 ? 11.669 27.699 7.075 1.00 89.25 1033 ALA A CA 1
ATOM 7748 C C . ALA A 1 1033 ? 11.844 26.201 6.743 1.00 89.25 1033 ALA A C 1
ATOM 7750 O O . ALA A 1 1033 ? 12.953 25.782 6.409 1.00 89.25 1033 ALA A O 1
ATOM 7751 N N . GLU A 1 1034 ? 10.777 25.399 6.815 1.00 90.94 1034 GLU A N 1
ATOM 7752 C CA . GLU A 1 1034 ? 10.778 23.941 6.638 1.00 90.94 1034 GLU A CA 1
ATOM 7753 C C . GLU A 1 1034 ? 11.780 23.240 7.583 1.00 90.94 1034 GLU A C 1
ATOM 7755 O O . GLU A 1 1034 ? 12.546 22.367 7.157 1.00 90.94 1034 GLU A O 1
ATOM 7760 N N . ALA A 1 1035 ? 11.826 23.668 8.851 1.00 87.31 1035 ALA A N 1
ATOM 7761 C CA . ALA A 1 1035 ? 12.734 23.172 9.888 1.00 87.31 1035 ALA A CA 1
ATOM 7762 C C . ALA A 1 1035 ? 12.764 21.638 10.016 1.00 87.31 1035 ALA A C 1
ATOM 7764 O O . ALA A 1 1035 ? 13.842 21.057 10.117 1.00 87.31 1035 ALA A O 1
ATOM 7765 N N . GLN A 1 1036 ? 11.616 20.972 9.934 1.00 82.69 1036 GLN A N 1
ATOM 7766 C CA . GLN A 1 1036 ? 11.472 19.520 10.065 1.00 82.69 1036 GLN A CA 1
ATOM 7767 C C . GLN A 1 1036 ? 12.000 18.750 8.844 1.00 82.69 1036 GLN A C 1
ATOM 7769 O O . GLN A 1 1036 ? 12.253 17.549 8.927 1.00 82.69 1036 GLN A O 1
ATOM 7774 N N . SER A 1 1037 ? 12.182 19.433 7.707 1.00 81.31 1037 SER A N 1
ATOM 7775 C CA . SER A 1 1037 ? 12.736 18.856 6.472 1.00 81.31 1037 SER A CA 1
ATOM 7776 C C . SER A 1 1037 ? 14.264 18.943 6.376 1.00 81.31 1037 SER A C 1
ATOM 7778 O O . SER A 1 1037 ? 14.842 18.464 5.395 1.00 81.31 1037 SER A O 1
ATOM 7780 N N . LYS A 1 1038 ? 14.923 19.621 7.325 1.00 86.81 1038 LYS A N 1
ATOM 7781 C CA . LYS A 1 1038 ? 16.380 19.815 7.330 1.00 86.81 1038 LYS A CA 1
ATOM 7782 C C . LYS A 1 1038 ? 17.058 18.833 8.283 1.00 86.81 1038 LYS A C 1
ATOM 7784 O O . LYS A 1 1038 ? 16.420 18.255 9.154 1.00 86.81 1038 LYS A O 1
ATOM 7789 N N . ASP A 1 1039 ? 18.370 18.669 8.123 1.00 87.38 1039 ASP A N 1
ATOM 7790 C CA . ASP A 1 1039 ? 19.185 17.785 8.964 1.00 87.38 1039 ASP A CA 1
ATOM 7791 C C . ASP A 1 1039 ? 19.267 18.270 10.420 1.00 87.38 1039 ASP A C 1
ATOM 7793 O O . ASP A 1 1039 ? 19.581 17.491 11.311 1.00 87.38 1039 ASP A O 1
ATOM 7797 N N . VAL A 1 1040 ? 18.995 19.553 10.677 1.00 90.31 1040 VAL A N 1
ATOM 7798 C CA . VAL A 1 1040 ? 18.714 20.084 12.018 1.00 90.31 1040 VAL A CA 1
ATOM 7799 C C . VAL A 1 1040 ? 17.650 21.172 11.898 1.00 90.31 1040 VAL A C 1
ATOM 7801 O O . VAL A 1 1040 ? 17.855 22.166 11.199 1.00 90.31 1040 VAL A O 1
ATOM 7804 N N . GLY A 1 1041 ? 16.527 21.004 12.588 1.00 90.94 1041 GLY A N 1
ATOM 7805 C CA . GLY A 1 1041 ? 15.460 21.997 12.643 1.00 90.94 1041 GLY A CA 1
ATOM 7806 C C . GLY A 1 1041 ? 15.337 22.627 14.024 1.00 90.94 1041 GLY A C 1
ATOM 7807 O O . GLY A 1 1041 ? 15.440 21.933 15.033 1.00 90.94 1041 GLY A O 1
ATOM 7808 N N . VAL A 1 1042 ? 15.065 23.927 14.068 1.00 92.81 1042 VAL A N 1
ATOM 7809 C CA . VAL A 1 1042 ? 14.659 24.641 15.282 1.00 92.81 1042 VAL A CA 1
ATOM 7810 C C . VAL A 1 1042 ? 13.336 25.342 15.010 1.00 92.81 1042 VAL A C 1
ATOM 7812 O O . VAL A 1 1042 ? 13.187 26.014 13.987 1.00 92.81 1042 VAL A O 1
ATOM 7815 N N . ILE A 1 1043 ? 12.369 25.187 15.909 1.00 91.50 1043 ILE A N 1
ATOM 7816 C CA . ILE A 1 1043 ? 11.072 25.860 15.826 1.00 91.50 1043 ILE A CA 1
ATOM 7817 C C . ILE A 1 1043 ? 10.859 26.651 17.111 1.00 91.50 1043 ILE A C 1
ATOM 7819 O O . ILE A 1 1043 ? 11.028 26.137 18.214 1.00 91.50 1043 ILE A O 1
ATOM 7823 N N . ALA A 1 1044 ? 10.499 27.919 16.960 1.00 88.38 1044 ALA A N 1
ATOM 7824 C CA . ALA A 1 1044 ? 10.119 28.765 18.074 1.00 88.38 1044 ALA A CA 1
ATOM 7825 C C . ALA A 1 1044 ? 8.697 28.451 18.554 1.00 88.38 1044 ALA A C 1
ATOM 7827 O O . ALA A 1 1044 ? 7.753 28.397 17.758 1.00 88.38 1044 ALA A O 1
ATOM 7828 N N . THR A 1 1045 ? 8.566 28.312 19.867 1.00 83.38 1045 THR A N 1
ATOM 7829 C CA . THR A 1 1045 ? 7.325 28.201 20.625 1.00 83.38 1045 THR A CA 1
ATOM 7830 C C . THR A 1 1045 ? 7.194 29.397 21.570 1.00 83.38 1045 THR A C 1
ATOM 7832 O O . THR A 1 1045 ? 8.104 30.216 21.729 1.00 83.38 1045 THR A O 1
ATOM 7835 N N . ASP A 1 1046 ? 6.037 29.504 22.209 1.00 75.19 1046 ASP A N 1
ATOM 7836 C CA . ASP A 1 1046 ? 5.777 30.435 23.309 1.00 75.19 1046 ASP A CA 1
ATOM 7837 C C . ASP A 1 1046 ? 6.714 30.213 24.512 1.00 75.19 1046 ASP A C 1
ATOM 7839 O O . ASP A 1 1046 ? 6.988 31.151 25.260 1.00 75.19 1046 ASP A O 1
ATOM 7843 N N . LYS A 1 1047 ? 7.257 28.999 24.666 1.00 71.00 1047 LYS A N 1
ATOM 7844 C CA . LYS A 1 1047 ? 8.194 28.616 25.734 1.00 71.00 1047 LYS A CA 1
ATOM 7845 C C . LYS A 1 1047 ? 9.673 28.810 25.379 1.00 71.00 1047 LYS A C 1
ATOM 7847 O O . LYS A 1 1047 ? 10.520 28.676 26.260 1.00 71.00 1047 LYS A O 1
ATOM 7852 N N . GLY A 1 1048 ? 10.002 29.135 24.126 1.00 76.94 1048 GLY A N 1
ATOM 7853 C CA . GLY A 1 1048 ? 11.376 29.375 23.676 1.00 76.94 1048 GLY A CA 1
ATOM 7854 C C . GLY A 1 1048 ? 11.686 28.742 22.319 1.00 76.94 1048 GLY A C 1
ATOM 7855 O O . GLY A 1 1048 ? 10.811 28.581 21.479 1.00 76.94 1048 GLY A O 1
ATOM 7856 N N . LEU A 1 1049 ? 12.954 28.418 22.065 1.00 76.88 1049 LEU A N 1
ATOM 7857 C CA . LEU A 1 1049 ? 13.404 27.796 20.814 1.00 76.88 1049 LEU A CA 1
ATOM 7858 C C . LEU A 1 1049 ? 13.670 26.308 21.047 1.00 76.88 1049 LEU A C 1
ATOM 7860 O O . LEU A 1 1049 ? 14.574 25.959 21.806 1.00 76.88 1049 LEU A O 1
ATOM 7864 N N . GLU A 1 1050 ? 12.907 25.442 20.381 1.00 73.50 1050 GLU A N 1
ATOM 7865 C CA . GLU A 1 1050 ? 12.979 23.992 20.573 1.00 73.50 1050 GLU A CA 1
ATOM 7866 C C . GLU A 1 1050 ? 13.608 23.292 19.351 1.00 73.50 1050 GLU A C 1
ATOM 7868 O O . GLU A 1 1050 ? 13.199 23.542 18.209 1.00 73.50 1050 GLU A O 1
ATOM 7873 N N . PRO A 1 1051 ? 14.610 22.412 19.546 1.00 75.44 1051 PRO A N 1
ATOM 7874 C CA . PRO A 1 1051 ? 15.119 21.561 18.478 1.00 75.44 1051 PRO A CA 1
ATOM 7875 C C . PRO A 1 1051 ? 14.089 20.481 18.125 1.00 75.44 1051 PRO A C 1
ATOM 7877 O O . PRO A 1 1051 ? 13.565 19.801 19.006 1.00 75.44 1051 PRO A O 1
ATOM 7880 N N . VAL A 1 1052 ? 13.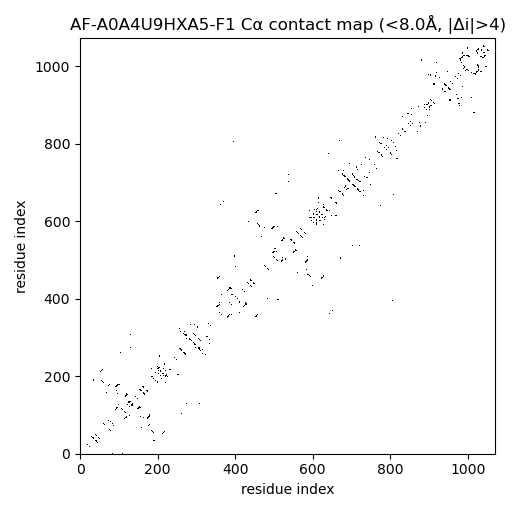829 20.283 16.833 1.00 67.19 1052 VAL A N 1
ATOM 7881 C CA . VAL A 1 1052 ? 12.897 19.255 16.338 1.00 67.19 1052 VAL A CA 1
ATOM 7882 C C . VAL A 1 1052 ? 13.652 18.046 15.767 1.00 67.19 1052 VAL A C 1
ATOM 7884 O O . VAL A 1 1052 ? 14.639 18.228 15.048 1.00 67.19 1052 VAL A O 1
ATOM 7887 N N . PRO A 1 1053 ? 13.211 16.803 16.057 1.00 46.66 1053 PRO A N 1
ATOM 7888 C CA . PRO A 1 1053 ? 13.854 15.595 15.549 1.00 46.66 1053 PRO A CA 1
ATOM 7889 C C . PRO A 1 1053 ? 13.666 15.433 14.033 1.00 46.66 1053 PRO A C 1
ATOM 7891 O O . PRO A 1 1053 ? 12.572 15.595 13.494 1.00 46.66 1053 PRO A O 1
ATOM 7894 N N . VAL A 1 1054 ? 14.751 15.066 13.349 1.00 45.53 1054 VAL A N 1
ATOM 7895 C CA . VAL A 1 1054 ? 14.801 14.836 11.897 1.00 45.53 1054 VAL A CA 1
ATOM 7896 C C . VAL A 1 1054 ? 14.078 13.537 11.538 1.00 45.53 1054 VAL A C 1
ATOM 7898 O O . VAL A 1 1054 ? 14.473 12.461 11.992 1.00 45.53 1054 VAL A O 1
ATOM 7901 N N . ARG A 1 1055 ? 13.071 13.589 10.656 1.00 41.34 1055 ARG A N 1
ATOM 7902 C CA . ARG A 1 1055 ? 12.538 12.384 9.995 1.00 41.34 1055 ARG A CA 1
ATOM 7903 C C . ARG A 1 1055 ? 13.512 11.951 8.887 1.00 41.34 1055 ARG A C 1
ATOM 7905 O O . ARG A 1 1055 ? 13.491 12.510 7.794 1.00 41.34 1055 ARG A O 1
ATOM 7912 N N . GLN A 1 1056 ? 14.373 10.959 9.138 1.00 30.55 1056 GLN A N 1
ATOM 7913 C CA . GLN A 1 1056 ? 15.189 10.341 8.079 1.00 30.55 1056 GLN A CA 1
ATOM 7914 C C . GLN A 1 1056 ? 14.279 9.652 7.046 1.00 30.55 1056 GLN A C 1
ATOM 7916 O O . GLN A 1 1056 ? 13.785 8.552 7.283 1.00 30.55 1056 GLN A O 1
ATOM 7921 N N . ARG A 1 1057 ? 14.090 10.257 5.865 1.00 30.70 1057 ARG A N 1
ATOM 7922 C CA . ARG A 1 1057 ? 13.652 9.504 4.680 1.00 30.70 1057 ARG A CA 1
ATOM 7923 C C . ARG A 1 1057 ? 14.829 8.650 4.205 1.00 30.70 1057 ARG A C 1
ATOM 7925 O O . ARG A 1 1057 ? 15.860 9.189 3.805 1.00 30.70 1057 ARG A O 1
ATOM 7932 N N . ARG A 1 1058 ? 14.687 7.322 4.253 1.00 26.64 1058 ARG A N 1
ATOM 7933 C CA . ARG A 1 1058 ? 15.604 6.393 3.578 1.00 26.64 1058 ARG A CA 1
ATOM 7934 C C . ARG A 1 1058 ? 15.520 6.647 2.070 1.00 26.64 1058 ARG A C 1
ATOM 7936 O O . ARG A 1 1058 ? 14.480 6.419 1.465 1.00 26.64 1058 ARG A O 1
ATOM 7943 N N . HIS A 1 1059 ? 16.602 7.135 1.472 1.00 26.22 1059 HIS A N 1
ATOM 7944 C CA . HIS A 1 1059 ? 16.808 7.041 0.030 1.00 26.22 1059 HIS A CA 1
ATOM 7945 C C . HIS A 1 1059 ? 17.316 5.626 -0.272 1.00 26.22 1059 HIS A C 1
ATOM 7947 O O . HIS A 1 1059 ? 18.503 5.352 -0.109 1.00 26.22 1059 HIS A O 1
ATOM 7953 N N . GLU A 1 1060 ? 16.426 4.724 -0.682 1.00 25.73 1060 GLU A N 1
ATOM 7954 C CA . GLU A 1 1060 ? 16.820 3.482 -1.350 1.00 25.73 1060 GLU A CA 1
ATOM 7955 C C . GLU A 1 1060 ? 17.183 3.821 -2.800 1.00 25.73 1060 GLU A C 1
ATOM 7957 O O . GLU A 1 1060 ? 16.338 4.187 -3.615 1.00 25.73 1060 GLU A O 1
ATOM 7962 N N . ALA A 1 1061 ? 18.478 3.775 -3.106 1.00 26.19 1061 ALA A N 1
ATOM 7963 C CA . ALA A 1 1061 ? 18.964 3.737 -4.474 1.00 26.19 1061 ALA A CA 1
ATOM 7964 C C . ALA A 1 1061 ? 18.836 2.291 -4.967 1.00 26.19 1061 ALA A C 1
ATOM 7966 O O . ALA A 1 1061 ? 19.513 1.406 -4.450 1.00 26.19 1061 ALA A O 1
ATOM 7967 N N . ALA A 1 1062 ? 17.968 2.047 -5.947 1.00 22.17 1062 ALA A N 1
ATOM 7968 C CA . ALA A 1 1062 ? 17.884 0.764 -6.635 1.00 22.17 1062 ALA A CA 1
ATOM 7969 C C . ALA A 1 1062 ? 19.188 0.488 -7.417 1.00 22.17 1062 ALA A C 1
ATOM 7971 O O . ALA A 1 1062 ? 19.563 1.314 -8.260 1.00 22.17 1062 ALA A O 1
ATOM 7972 N N . PRO A 1 1063 ? 19.882 -0.648 -7.210 1.00 28.28 1063 PRO A N 1
ATOM 7973 C CA . PRO A 1 1063 ? 20.881 -1.128 -8.151 1.00 28.28 1063 PRO A CA 1
ATOM 7974 C C . PRO A 1 1063 ? 20.188 -1.822 -9.329 1.00 28.28 1063 PRO A C 1
ATOM 7976 O O . PRO A 1 1063 ? 19.224 -2.567 -9.166 1.00 28.28 1063 PRO A O 1
ATOM 7979 N N . ARG A 1 1064 ? 20.700 -1.556 -10.532 1.00 26.58 1064 ARG A N 1
ATOM 7980 C CA . ARG A 1 1064 ? 20.294 -2.189 -11.792 1.00 26.58 1064 ARG A CA 1
ATOM 7981 C C . ARG A 1 1064 ? 20.523 -3.703 -11.727 1.00 26.58 1064 ARG A C 1
ATOM 7983 O O . ARG A 1 1064 ? 21.543 -4.145 -11.209 1.00 26.58 1064 ARG A O 1
ATOM 7990 N N . GLY A 1 1065 ? 19.574 -4.462 -12.273 1.00 25.28 1065 GLY A N 1
ATOM 7991 C CA . GLY A 1 1065 ? 19.557 -5.921 -12.227 1.00 25.28 1065 GLY A CA 1
ATOM 7992 C C . GLY A 1 1065 ? 20.732 -6.588 -12.942 1.00 25.28 1065 GLY A C 1
ATOM 7993 O O . GLY A 1 1065 ? 21.098 -6.212 -14.055 1.00 25.28 1065 GLY A O 1
ATOM 7994 N N . SER A 1 1066 ? 21.271 -7.624 -12.306 1.00 24.30 1066 SER A N 1
ATOM 7995 C CA . SER A 1 1066 ? 22.001 -8.703 -12.961 1.00 24.30 1066 SER A CA 1
ATOM 7996 C C . SER A 1 1066 ? 21.067 -9.908 -13.104 1.00 24.30 1066 SER A C 1
ATOM 7998 O O . SER A 1 1066 ? 20.450 -10.380 -12.152 1.00 24.30 1066 SER A O 1
ATOM 8000 N N . VAL A 1 1067 ? 20.929 -10.367 -14.344 1.00 28.98 1067 VAL A N 1
ATOM 8001 C CA . VAL A 1 1067 ? 20.184 -11.562 -14.739 1.00 28.98 1067 VAL A CA 1
ATOM 8002 C C . VAL A 1 1067 ? 20.974 -12.787 -14.279 1.00 28.98 1067 VAL A C 1
ATOM 8004 O O . VAL A 1 1067 ? 22.102 -12.980 -14.724 1.00 28.98 1067 VAL A O 1
ATOM 8007 N N . CYS A 1 1068 ? 20.395 -13.626 -13.416 1.00 22.30 1068 CYS A N 1
ATOM 8008 C CA . CYS A 1 1068 ? 20.936 -14.955 -13.138 1.00 22.30 1068 CYS A CA 1
ATOM 8009 C C . CYS A 1 1068 ? 20.225 -15.962 -14.052 1.00 22.30 1068 CYS A C 1
ATOM 8011 O O . CYS A 1 1068 ? 19.058 -16.300 -13.848 1.00 22.30 1068 CYS A O 1
ATOM 8013 N N . GLN A 1 1069 ? 20.919 -16.377 -15.113 1.00 25.72 1069 GLN A N 1
ATOM 8014 C CA . GLN A 1 1069 ? 20.497 -17.463 -15.991 1.00 25.72 1069 GLN A CA 1
ATOM 8015 C C . GLN A 1 1069 ? 20.509 -18.779 -15.206 1.00 25.72 1069 GLN A C 1
ATOM 8017 O O . GLN A 1 1069 ? 21.535 -19.177 -14.660 1.00 25.72 1069 GLN A O 1
ATOM 8022 N N . ARG A 1 1070 ? 19.364 -19.468 -15.175 1.00 24.73 1070 ARG A N 1
ATOM 8023 C CA . ARG A 1 1070 ? 19.281 -20.869 -14.751 1.00 24.73 1070 ARG A CA 1
ATOM 8024 C C . ARG A 1 1070 ? 19.964 -21.744 -15.798 1.00 24.73 1070 ARG A C 1
ATOM 8026 O O . ARG A 1 1070 ? 19.577 -21.720 -16.964 1.00 24.73 1070 ARG A O 1
ATOM 8033 N N . SER A 1 1071 ? 20.906 -22.570 -15.366 1.00 22.98 1071 SER A N 1
ATOM 8034 C CA . SER A 1 1071 ? 21.364 -23.732 -16.120 1.00 22.98 1071 SER A CA 1
ATOM 8035 C C . SER A 1 1071 ? 21.330 -24.964 -15.223 1.00 22.98 1071 SER A C 1
ATOM 8037 O O . SER A 1 1071 ? 22.178 -25.091 -14.345 1.00 22.98 1071 SER A O 1
ATOM 8039 N N . ARG A 1 1072 ? 20.382 -25.844 -15.569 1.00 27.69 1072 ARG A N 1
ATOM 8040 C CA . ARG A 1 1072 ? 20.147 -27.236 -15.147 1.00 27.69 1072 ARG A CA 1
ATOM 8041 C C . ARG A 1 1072 ? 19.728 -27.492 -13.707 1.00 27.69 1072 ARG A C 1
ATOM 8043 O O . ARG A 1 1072 ? 20.511 -27.202 -12.784 1.00 27.69 1072 ARG A O 1
#

Nearest PDB structures (foldseek):
  6pfz-assembly2_A  TM=8.569E-01  e=1.342E-32  Archaeoglobus fulgidus DSM 4304
  2cdu-assembly1_B  TM=8.575E-01  e=1.422E-30  Fructilactobacillus sanfranciscensis
  4emi-assembly1_A  TM=8.809E-01  e=1.143E-29  Pseudomonas putida
  4h4p-assembly1_A  TM=8.533E-01  e=2.208E-29  Acidovorax sp. KKS102
  4h4z-assembly1_A  TM=8.433E-01  e=1.776E-28  Acidovorax sp. KKS102